Protein AF-0000000076559999 (afdb_homodimer)

pLDDT: mean 72.94, std 32.44, range [13.97, 98.94]

Sequence (1058 aa):
MAELLIHHSESPAFQVIILGSGGGPSEDNVSGHILKSAGQPWKENSLLAVDAGVHLSGIINILEAHKDLNTQSPQDGAISICPFSEAHLPFKSSRANAGHILRELVSAFLITHSHLDHISGLAIATAALKNVKKCKRIAALPHTITALRKHIFNDFIWPNLSDEDGGVGLVSYLRLPEAASEYIWVAEGLSVQAWPVSHGHCMRKHNHRGSNAGLRASISSLQGASTPAICEQPCVFDSTTYFIRDEITLGEVLMWGDVEPDSISLSPRNFEVWAVAAKKVFEGKLRAVFIECSFDNTQADACLYGHLNPRHLYEELTTLAKQVVLLREETAQDALLQREASTDIEMDTAWKSSRKRKRMNAGWGDGQRIPGRRWGDGPRVILEEFLDGEPVGAAGNDQEDRLAIRRNSAGGVSPKCTVSDPEEEPSEFALSQPDGVIKSKQYSVLENGDGPGIFGLDDHNNGGDKAPEFDFSLRPLDGLLIVVNHVKDSLEDDVDTVEQVYADLQEFEKKHNLGCTFVMAKKGLTIFFMAELLIHHSESPAFQVIILGSGGGPSEDNVSGHILKSAGQPWKENSLLAVDAGVHLSGIINILEAHKDLNTQSPQDGAISICPFSEAHLPFKSSRANAGHILRELVSAFLITHSHLDHISGLAIATAALKNVKKCKRIAALPHTITALRKHIFNDFIWPNLSDEDGGVGLVSYLRLPEAASEYIWVAEGLSVQAWPVSHGHCMRKHNHRGSNAGLRASISSLQGASTPAICEQPCVFDSTTYFIRDEITLGEVLMWGDVEPDSISLSPRNFEVWAVAAKKVFEGKLRAVFIECSFDNTQADACLYGHLNPRHLYEELTTLAKQVVLLREETAQDALLQREASTDIEMDTAWKSSRKRKRMNAGWGDGQRIPGRRWGDGPRVILEEFLDGEPVGAAGNDQEDRLAIRRNSAGGVSPKCTVSDPEEEPSEFALSQPDGVIKSKQYSVLENGDGPGIFGLDDHNNGGDKAPEFDFSLRPLDGLLIVVNHVKDSLEDDVDTVEQVYADLQEFEKKHNLGCTFVMAKKGLTIFF

Secondary structure (DSSP, 8-state):
---EEE-S-SS-SEEEEEEEEEESSSTTSEEEEEEEETTS-S-TT-EEEEEESS-HHHHHHHHHHTSSTTTS---SS-----TTGGG----SSHHHHHHHIIIIIEEEEE-S---HHHHHHHHHHGGG--S-SSPEEEEE-HHHHHHHHHHTBSSSSB---BSSTT--SSEEEEEPPBT-SS-EEEETTEEEEEEEEEEEEEEEEEE---GGGTTGGGTTTSS--------EEEEEEEEEEEEEEETTT--EEEEE-S---GGG-SS--HHHHHHHHHHHHHTT-EEEEEEE--S-TTS-GGGSTT---HHHHHHHHHHHHHHHHHHHHHHHHHHHHHHHHHHHHHHHHHHHHHHGGGGG------------------------------------------------------------------------------------------------S---------------TT-TTTT-EEEEE-BPP---TT--HHHHHHHHHHHHHHHH----EEEE--TT-EEE-/---EEE-S-SS-SEEEEEEEEEESSSTTSEEEEEEEETTS-S-TT-EEEEEESS-HHHHHHHHHHTSSTTSS---SS-----TTGGG----SSHHHHHHHIIIIIEEEEE-S---HHHHHHHHHHGGG--S-SSPEEEEE-HHHHHHHHHHTBSSSSB---BSSTT--SSEEEEEPPBT-SS-EEEETTEEEEEEEEEEEEEEEEEE---GGGGTGGGTTTSS--------EEEEEEEEEEEEEEETTT--EEEEE-S---GGG-SS--HHHHHHHHHHHHHTT-EEEEEEE--S-TTS-GGGSTT---HHHHHHHHHHHHHHHHHHHHHHHHHHHHHHHHHHHHHHHHHHHHTTGGGS-------------------------------------------------------------------------------------------------S---------------TT-TTTT-EEEEE-BPP---TT--HHHHHHHHHHHHHHHH----EEEE--TT-EEE-

InterPro domains:
  IPR000396 Cyclic-AMP phosphodiesterase, class-II [PF02112] (18-324)
  IPR000396 Cyclic-AMP phosphodiesterase, class-II [PR00388] (109-127)
  IPR000396 Cyclic-AMP phosphodiesterase, class-II [PR00388] (140-161)
  IPR000396 Cyclic-AMP phosphodiesterase, class-II [PR00388] (285-296)
  IPR000396 Cyclic-AMP phosphodiesterase, class-II [PR00388] (304-317)
  IPR000396 Cyclic-AMP phosphodiesterase, class-II [PTHR28283] (7-528)
  IPR000396 Cyclic-AMP phosphodiesterase, class-II [cd07735] (14-324)
  IPR036866 Ribonuclease Z/Hydroxyacylglutathione hydrolase-like [G3DSA:3.60.15.10] (14-349)
  IPR036866 Ribonuclease Z/Hydroxyacylglutathione hydrolase-like [SSF56281] (106-326)

Radius of gyration: 40.58 Å; Cα contacts (8 Å, |Δi|>4): 1852; chains: 2; bounding box: 85×176×122 Å

Organism: NCBI:txid1051890

Nearest PDB structures (foldseek):
  4ojv-assembly1_A  TM=7.959E-01  e=6.927E-26  Saccharomyces cerevisiae S288C
  6kns-assembly3_C-2  TM=7.881E-01  e=5.896E-10  Bacillus subtilis
  3qh8-assembly1_A  TM=6.305E-01  e=1.612E-07  Brucella abortus 2308
  2e7y-assembly1_A  TM=5.973E-01  e=8.727E-07  Thermotoga maritima
  4ojv-assembly1_A  TM=7.904E-01  e=5.795E-26  Saccharomyces cerevisiae S288C

Structure (mmCIF, N/CA/C/O backbone):
data_AF-0000000076559999-model_v1
#
loop_
_entity.id
_entity.type
_entity.pdbx_description
1 polymer 'Cyclic-AMP phosphodiesterase'
#
loop_
_atom_site.group_PDB
_atom_site.id
_atom_site.type_symbol
_atom_site.label_atom_id
_atom_site.label_alt_id
_atom_site.label_comp_id
_atom_site.label_asym_id
_atom_site.label_entity_id
_atom_site.label_seq_id
_atom_site.pdbx_PDB_ins_code
_atom_site.Cartn_x
_atom_site.Cartn_y
_atom_site.Cartn_z
_atom_site.occupancy
_atom_site.B_iso_or_equiv
_atom_site.auth_seq_id
_atom_site.auth_comp_id
_atom_site.auth_asym_id
_atom_site.auth_atom_id
_atom_site.pdbx_PDB_model_num
ATOM 1 N N . MET A 1 1 ? 6.156 -16.953 13.195 1 42.03 1 MET A N 1
ATOM 2 C CA . MET A 1 1 ? 7.441 -17.594 12.945 1 42.03 1 MET A CA 1
ATOM 3 C C . MET A 1 1 ? 7.477 -18.203 11.547 1 42.03 1 MET A C 1
ATOM 5 O O . MET A 1 1 ? 6.438 -18.609 11.016 1 42.03 1 MET A O 1
ATOM 9 N N . ALA A 1 2 ? 8.617 -17.859 10.938 1 51.72 2 ALA A N 1
ATOM 10 C CA . ALA A 1 2 ? 8.789 -18.359 9.578 1 51.72 2 ALA A CA 1
ATOM 11 C C . ALA A 1 2 ? 8.773 -19.891 9.562 1 51.72 2 ALA A C 1
ATOM 13 O O . ALA A 1 2 ? 9.461 -20.531 10.352 1 51.72 2 ALA A O 1
ATOM 14 N N . GLU A 1 3 ? 7.738 -20.516 8.953 1 71 3 GLU A N 1
ATOM 15 C CA . GLU A 1 3 ? 7.551 -21.953 8.773 1 71 3 GLU A CA 1
ATOM 16 C C . GLU A 1 3 ? 8.234 -22.453 7.5 1 71 3 GLU A C 1
ATOM 18 O O . GLU A 1 3 ? 8.328 -21.703 6.516 1 71 3 GLU A O 1
ATOM 23 N N . LEU A 1 4 ? 9.086 -23.391 7.691 1 74.44 4 LEU A N 1
ATOM 24 C CA . LEU A 1 4 ? 9.766 -24.047 6.57 1 74.44 4 LEU A CA 1
ATOM 25 C C . LEU A 1 4 ? 9.008 -25.297 6.125 1 74.44 4 LEU A C 1
ATOM 27 O O . LEU A 1 4 ? 8.594 -26.109 6.957 1 74.44 4 LEU A O 1
ATOM 31 N N . LEU A 1 5 ? 8.672 -25.312 4.809 1 77.75 5 LEU A N 1
ATOM 32 C CA . LEU A 1 5 ? 8.078 -26.516 4.207 1 77.75 5 LEU A CA 1
ATOM 33 C C . LEU A 1 5 ? 8.977 -27.062 3.102 1 77.75 5 LEU A C 1
ATOM 35 O O . LEU A 1 5 ? 9.383 -26.328 2.205 1 77.75 5 LEU A O 1
ATOM 39 N N . ILE A 1 6 ? 9.383 -28.344 3.283 1 76.88 6 ILE A N 1
ATOM 40 C CA . ILE A 1 6 ? 10.141 -29.016 2.238 1 76.88 6 ILE A CA 1
ATOM 41 C C . ILE A 1 6 ? 9.281 -30.094 1.585 1 76.88 6 ILE A C 1
ATOM 43 O O . ILE A 1 6 ? 8.82 -31.016 2.254 1 76.88 6 ILE A O 1
ATOM 47 N N . HIS A 1 7 ? 8.961 -29.891 0.397 1 79.12 7 HIS A N 1
ATOM 48 C CA . HIS A 1 7 ? 8.156 -30.859 -0.339 1 79.12 7 HIS A CA 1
ATOM 49 C C . HIS A 1 7 ? 9.016 -31.688 -1.274 1 79.12 7 HIS A C 1
ATOM 51 O O . HIS A 1 7 ? 9.633 -31.172 -2.197 1 79.12 7 HIS A O 1
ATOM 57 N N . HIS A 1 8 ? 8.867 -33.219 -1.238 1 61.69 8 HIS A N 1
ATOM 58 C CA . HIS A 1 8 ? 9.172 -34.406 -2.016 1 61.69 8 HIS A CA 1
ATOM 59 C C . HIS A 1 8 ? 10.648 -34.438 -2.406 1 61.69 8 HIS A C 1
ATOM 61 O O . HIS A 1 8 ? 11.07 -35.312 -3.176 1 61.69 8 HIS A O 1
ATOM 67 N N . SER A 1 9 ? 11.695 -33.312 -2.6 1 59.03 9 SER A N 1
ATOM 68 C CA . SER A 1 9 ? 12.766 -33.719 -3.506 1 59.03 9 SER A CA 1
ATOM 69 C C . SER A 1 9 ? 14.133 -33.594 -2.84 1 59.03 9 SER A C 1
ATOM 71 O O . SER A 1 9 ? 14.32 -32.75 -1.949 1 59.03 9 SER A O 1
ATOM 73 N N . GLU A 1 10 ? 14.945 -34.625 -2.842 1 64.12 10 GLU A N 1
ATOM 74 C CA . GLU A 1 10 ? 16.375 -34.656 -2.555 1 64.12 10 GLU A CA 1
ATOM 75 C C . GLU A 1 10 ? 17.094 -33.438 -3.15 1 64.12 10 GLU A C 1
ATOM 77 O O . GLU A 1 10 ? 18.047 -32.938 -2.564 1 64.12 10 GLU A O 1
ATOM 82 N N . SER A 1 11 ? 16.406 -32.844 -4.188 1 82.75 11 SER A N 1
ATOM 83 C CA . SER A 1 11 ? 17.016 -31.688 -4.824 1 82.75 11 SER A CA 1
ATOM 84 C C . SER A 1 11 ? 15.961 -30.656 -5.223 1 82.75 11 SER A C 1
ATOM 86 O O . SER A 1 11 ? 15.523 -30.625 -6.375 1 82.75 11 SER A O 1
ATOM 88 N N . PRO A 1 12 ? 15.633 -29.781 -4.273 1 92.19 12 PRO A N 1
ATOM 89 C CA . PRO A 1 12 ? 14.609 -28.781 -4.605 1 92.19 12 PRO A CA 1
ATOM 90 C C . PRO A 1 12 ? 15.039 -27.844 -5.73 1 92.19 12 PRO A C 1
ATOM 92 O O . PRO A 1 12 ? 16.219 -27.5 -5.824 1 92.19 12 PRO A O 1
ATOM 95 N N . ALA A 1 13 ? 14.109 -27.516 -6.586 1 95.5 13 ALA A N 1
ATOM 96 C CA . ALA A 1 13 ? 14.375 -26.578 -7.68 1 95.5 13 ALA A CA 1
ATOM 97 C C . ALA A 1 13 ? 14.234 -25.141 -7.215 1 95.5 13 ALA A C 1
ATOM 99 O O . ALA A 1 13 ? 14.977 -24.266 -7.664 1 95.5 13 ALA A O 1
ATOM 100 N N . PHE A 1 14 ? 13.289 -24.969 -6.289 1 97.38 14 PHE A N 1
ATOM 101 C CA . PHE A 1 14 ? 12.938 -23.594 -5.945 1 97.38 14 PHE A CA 1
ATOM 102 C C . PHE A 1 14 ? 12.914 -23.406 -4.434 1 97.38 14 PHE A C 1
ATOM 104 O O . PHE A 1 14 ? 12.625 -24.344 -3.688 1 97.38 14 PHE A O 1
ATOM 111 N N . GLN A 1 15 ? 13.242 -22.234 -4.039 1 96.56 15 GLN A N 1
ATOM 112 C CA . GLN A 1 15 ? 12.852 -21.656 -2.758 1 96.56 15 GLN A CA 1
ATOM 113 C C . GLN A 1 15 ? 11.875 -20.484 -2.949 1 96.56 15 GLN A C 1
ATOM 115 O O . GLN A 1 15 ? 12.156 -19.562 -3.709 1 96.56 15 GLN A O 1
ATOM 120 N N . VAL A 1 16 ? 10.75 -20.562 -2.322 1 97.94 16 VAL A N 1
ATOM 121 C CA . VAL A 1 16 ? 9.797 -19.469 -2.371 1 97.94 16 VAL A CA 1
ATOM 122 C C . VAL A 1 16 ? 9.57 -18.906 -0.966 1 97.94 16 VAL A C 1
ATOM 124 O O . VAL A 1 16 ? 9.312 -19.672 -0.026 1 97.94 16 VAL A O 1
ATOM 127 N N . ILE A 1 17 ? 9.75 -17.625 -0.838 1 97.88 17 ILE A N 1
ATOM 128 C CA . ILE A 1 17 ? 9.5 -16.922 0.41 1 97.88 17 ILE A CA 1
ATOM 129 C C . ILE A 1 17 ? 8.219 -16.094 0.283 1 97.88 17 ILE A C 1
ATOM 131 O O . ILE A 1 17 ? 8.125 -15.211 -0.583 1 97.88 17 ILE A O 1
ATOM 135 N N . ILE A 1 18 ? 7.273 -16.375 1.15 1 98.31 18 ILE A N 1
ATOM 136 C CA . ILE A 1 18 ? 5.996 -15.672 1.105 1 98.31 18 ILE A CA 1
ATOM 137 C C . ILE A 1 18 ? 6.078 -14.398 1.943 1 98.31 18 ILE A C 1
ATOM 139 O O . ILE A 1 18 ? 6.195 -14.461 3.17 1 98.31 18 ILE A O 1
ATOM 143 N N . LEU A 1 19 ? 5.996 -13.234 1.278 1 98.5 19 LEU A N 1
ATOM 144 C CA . LEU A 1 19 ? 6.012 -11.953 1.969 1 98.5 19 LEU A CA 1
ATOM 145 C C . LEU A 1 19 ? 4.605 -11.539 2.385 1 98.5 19 LEU A C 1
ATOM 147 O O . LEU A 1 19 ? 4.41 -10.984 3.467 1 98.5 19 LEU A O 1
ATOM 151 N N . GLY A 1 20 ? 3.676 -11.742 1.53 1 98.31 20 GLY A N 1
ATOM 152 C CA . GLY A 1 20 ? 2.248 -11.547 1.734 1 98.31 20 GLY A CA 1
ATOM 153 C C . GLY A 1 20 ? 1.402 -12.609 1.056 1 98.31 20 GLY A C 1
ATOM 154 O O . GLY A 1 20 ? 1.715 -13.047 -0.056 1 98.31 20 GLY A O 1
ATOM 155 N N . SER A 1 21 ? 0.348 -13.008 1.729 1 97.69 21 SER A N 1
ATOM 156 C CA . SER A 1 21 ? -0.408 -14.156 1.24 1 97.69 21 SER A CA 1
ATOM 157 C C . SER A 1 21 ? -1.896 -13.836 1.143 1 97.69 21 SER A C 1
ATOM 159 O O . SER A 1 21 ? -2.686 -14.664 0.681 1 97.69 21 SER A O 1
ATOM 161 N N . GLY A 1 22 ? -2.33 -12.703 1.597 1 97.62 22 GLY A N 1
ATOM 162 C CA . GLY A 1 22 ? -3.742 -12.359 1.625 1 97.62 22 GLY A CA 1
ATOM 163 C C . GLY A 1 22 ? -4.18 -11.531 0.433 1 97.62 22 GLY A C 1
ATOM 164 O O . GLY A 1 22 ? -3.348 -11.094 -0.363 1 97.62 22 GLY A O 1
ATOM 165 N N . GLY A 1 23 ? -5.445 -11.414 0.309 1 96.94 23 GLY A N 1
ATOM 166 C CA . GLY A 1 23 ? -6.035 -10.57 -0.718 1 96.94 23 GLY A CA 1
ATOM 167 C C . GLY A 1 23 ? -6.645 -9.297 -0.166 1 96.94 23 GLY A C 1
ATOM 168 O O . GLY A 1 23 ? -7.379 -8.602 -0.869 1 96.94 23 GLY A O 1
ATOM 169 N N . GLY A 1 24 ? -6.301 -8.961 1.033 1 95.19 24 GLY A N 1
ATOM 170 C CA . GLY A 1 24 ? -6.934 -7.832 1.703 1 95.19 24 GLY A CA 1
ATOM 171 C C . GLY A 1 24 ? -8.094 -8.242 2.592 1 95.19 24 GLY A C 1
ATOM 172 O O . GLY A 1 24 ? -8.344 -9.438 2.787 1 95.19 24 GLY A O 1
ATOM 173 N N . PRO A 1 25 ? -8.664 -7.281 3.271 1 96.94 25 PRO A N 1
ATOM 174 C CA . PRO A 1 25 ? -8.594 -5.852 2.971 1 96.94 25 PRO A CA 1
ATOM 175 C C . PRO A 1 25 ? -7.473 -5.141 3.725 1 96.94 25 PRO A C 1
ATOM 177 O O . PRO A 1 25 ? -7.25 -3.943 3.523 1 96.94 25 PRO A O 1
ATOM 180 N N . SER A 1 26 ? -6.75 -5.77 4.574 1 97.56 26 SER A N 1
ATOM 181 C CA . SER A 1 26 ? -5.598 -5.164 5.23 1 97.56 26 SER A CA 1
ATOM 182 C C . SER A 1 26 ? -4.406 -5.07 4.285 1 97.56 26 SER A C 1
ATOM 184 O O . SER A 1 26 ? -4.016 -6.066 3.668 1 97.56 26 SER A O 1
ATOM 186 N N . GLU A 1 27 ? -3.805 -3.928 4.18 1 97.88 27 GLU A N 1
ATOM 187 C CA . GLU A 1 27 ? -2.816 -3.688 3.133 1 97.88 27 GLU A CA 1
ATOM 188 C C . GLU A 1 27 ? -1.452 -4.246 3.523 1 97.88 27 GLU A C 1
ATOM 190 O O . GLU A 1 27 ? -0.549 -4.332 2.688 1 97.88 27 GLU A O 1
ATOM 195 N N . ASP A 1 28 ? -1.273 -4.703 4.793 1 97.25 28 ASP A N 1
ATOM 196 C CA . ASP A 1 28 ? 0.029 -5.207 5.219 1 97.25 28 ASP A CA 1
ATOM 197 C C . ASP A 1 28 ? 0.172 -6.695 4.906 1 97.25 28 ASP A C 1
ATOM 199 O O . ASP A 1 28 ? 1.217 -7.293 5.172 1 97.25 28 ASP A O 1
ATOM 203 N N . ASN A 1 29 ? -0.867 -7.277 4.426 1 97.31 29 ASN A N 1
ATOM 204 C CA . ASN A 1 29 ? -0.838 -8.672 3.998 1 97.31 29 ASN A CA 1
ATOM 205 C C . ASN A 1 29 ? -1.57 -8.867 2.674 1 97.31 29 ASN A C 1
ATOM 207 O O . ASN A 1 29 ? -2.676 -9.414 2.646 1 97.31 29 ASN A O 1
ATOM 211 N N . VAL A 1 30 ? -0.94 -8.477 1.65 1 98.5 30 VAL A N 1
ATOM 212 C CA . VAL A 1 30 ? -1.432 -8.68 0.292 1 98.5 30 VAL A CA 1
ATOM 213 C C . VAL A 1 30 ? -0.334 -9.305 -0.567 1 98.5 30 VAL A C 1
ATOM 215 O O . VAL A 1 30 ? 0.795 -9.484 -0.106 1 98.5 30 VAL A O 1
ATOM 218 N N . SER A 1 31 ? -0.594 -9.641 -1.738 1 98.62 31 SER A N 1
ATOM 219 C CA . SER A 1 31 ? 0.169 -10.594 -2.543 1 98.62 31 SER A CA 1
ATOM 220 C C . SER A 1 31 ? 1.597 -10.102 -2.766 1 98.62 31 SER A C 1
ATOM 222 O O . SER A 1 31 ? 1.811 -8.984 -3.242 1 98.62 31 SER A O 1
ATOM 224 N N . GLY A 1 32 ? 2.576 -10.898 -2.371 1 98.75 32 GLY A N 1
ATOM 225 C CA . GLY A 1 32 ? 3.994 -10.68 -2.604 1 98.75 32 GLY A CA 1
ATOM 226 C C . GLY A 1 32 ? 4.848 -11.891 -2.266 1 98.75 32 GLY A C 1
ATOM 227 O O . GLY A 1 32 ? 4.734 -12.453 -1.175 1 98.75 32 GLY A O 1
ATOM 228 N N . HIS A 1 33 ? 5.762 -12.352 -3.227 1 98.75 33 HIS A N 1
ATOM 229 C CA . HIS A 1 33 ? 6.625 -13.516 -3.062 1 98.75 33 HIS A CA 1
ATOM 230 C C . HIS A 1 33 ? 8.039 -13.227 -3.559 1 98.75 33 HIS A C 1
ATOM 232 O O . HIS A 1 33 ? 8.234 -12.367 -4.426 1 98.75 33 HIS A O 1
ATOM 238 N N . ILE A 1 34 ? 8.953 -13.922 -2.99 1 98.81 34 ILE A N 1
ATOM 239 C CA . ILE A 1 34 ? 10.312 -13.969 -3.52 1 98.81 34 ILE A CA 1
ATOM 240 C C . ILE A 1 34 ? 10.648 -15.406 -3.934 1 98.81 34 ILE A C 1
ATOM 242 O O . ILE A 1 34 ? 10.438 -16.344 -3.166 1 98.81 34 ILE A O 1
ATOM 246 N N . LEU A 1 35 ? 11.086 -15.508 -5.137 1 98.62 35 LEU A N 1
ATOM 247 C CA . LEU A 1 35 ? 11.438 -16.812 -5.688 1 98.62 35 LEU A CA 1
ATOM 248 C C . LEU A 1 35 ? 12.93 -16.875 -6.023 1 98.62 35 LEU A C 1
ATOM 250 O O . LEU A 1 35 ? 13.492 -15.898 -6.539 1 98.62 35 LEU A O 1
ATOM 254 N N . LYS A 1 36 ? 13.539 -18 -5.738 1 97.94 36 LYS A N 1
ATOM 255 C CA . LYS A 1 36 ? 14.945 -18.25 -6.02 1 97.94 36 LYS A CA 1
ATOM 256 C C . LYS A 1 36 ? 15.156 -19.672 -6.527 1 97.94 36 LYS A C 1
ATOM 258 O O . LYS A 1 36 ? 14.484 -20.609 -6.074 1 97.94 36 LYS A O 1
ATOM 263 N N . SER A 1 37 ? 16.047 -19.781 -7.527 1 97.81 37 SER A N 1
ATOM 264 C CA . SER A 1 37 ? 16.547 -21.125 -7.836 1 97.81 37 SER A CA 1
ATOM 265 C C . SER A 1 37 ? 17.297 -21.719 -6.648 1 97.81 37 SER A C 1
ATOM 267 O O . SER A 1 37 ? 18.281 -21.156 -6.176 1 97.81 37 SER A O 1
ATOM 269 N N . ALA A 1 38 ? 16.844 -22.812 -6.184 1 94.69 38 ALA A N 1
ATOM 270 C CA . ALA A 1 38 ? 17.438 -23.406 -4.988 1 94.69 38 ALA A CA 1
ATOM 271 C C . ALA A 1 38 ? 18.906 -23.766 -5.215 1 94.69 38 ALA A C 1
ATOM 273 O O . ALA A 1 38 ? 19.719 -23.719 -4.285 1 94.69 38 ALA A O 1
ATOM 274 N N . GLY A 1 39 ? 19.203 -24.078 -6.434 1 93.38 39 GLY A N 1
ATOM 275 C CA . GLY A 1 39 ? 20.562 -24.516 -6.75 1 93.38 39 GLY A CA 1
ATOM 276 C C . GLY A 1 39 ? 21.5 -23.359 -7.012 1 93.38 39 GLY A C 1
ATOM 277 O O . GLY A 1 39 ? 22.719 -23.531 -7.031 1 93.38 39 GLY A O 1
ATOM 278 N N . GLN A 1 40 ? 20.969 -22.188 -7.191 1 94.25 40 GLN A N 1
ATOM 279 C CA . GLN A 1 40 ? 21.797 -21 -7.438 1 94.25 40 GLN A CA 1
ATOM 280 C C . GLN A 1 40 ? 22.234 -20.344 -6.129 1 94.25 40 GLN A C 1
ATOM 282 O O . GLN A 1 40 ? 21.438 -20.25 -5.188 1 94.25 40 GLN A O 1
ATOM 287 N N . PRO A 1 41 ? 23.484 -19.969 -6.027 1 95.25 41 PRO A N 1
ATOM 288 C CA . PRO A 1 41 ? 23.906 -19.234 -4.832 1 95.25 41 PRO A CA 1
ATOM 289 C C . PRO A 1 41 ? 23.203 -17.875 -4.703 1 95.25 41 PRO A C 1
ATOM 291 O O . PRO A 1 41 ? 22.734 -17.328 -5.695 1 95.25 41 PRO A O 1
ATOM 294 N N . TRP A 1 42 ? 23.172 -17.469 -3.477 1 96.38 42 TRP A N 1
ATOM 295 C CA . TRP A 1 42 ? 22.703 -16.109 -3.236 1 96.38 42 TRP A CA 1
ATOM 296 C C . TRP A 1 42 ? 23.719 -15.086 -3.742 1 96.38 42 TRP A C 1
ATOM 298 O O . TRP A 1 42 ? 24.828 -14.992 -3.219 1 96.38 42 TRP A O 1
ATOM 308 N N . LYS A 1 43 ? 23.391 -14.352 -4.719 1 96.06 43 LYS A N 1
ATOM 309 C CA . LYS A 1 43 ? 24.25 -13.336 -5.32 1 96.06 43 LYS A CA 1
ATOM 310 C C . LYS A 1 43 ? 23.422 -12.258 -6.023 1 96.06 43 LYS A C 1
ATOM 312 O O . LYS A 1 43 ? 22.188 -12.266 -5.941 1 96.06 43 LYS A O 1
ATOM 317 N N . GLU A 1 44 ? 24.078 -11.359 -6.625 1 95.31 44 GLU A N 1
ATOM 318 C CA . GLU A 1 44 ? 23.406 -10.289 -7.352 1 95.31 44 GLU A CA 1
ATOM 319 C C . GLU A 1 44 ? 22.453 -10.844 -8.406 1 95.31 44 GLU A C 1
ATOM 321 O O . GLU A 1 44 ? 22.828 -11.734 -9.18 1 95.31 44 GLU A O 1
ATOM 326 N N . ASN A 1 45 ? 21.172 -10.398 -8.359 1 96.62 45 ASN A N 1
ATOM 327 C CA . ASN A 1 45 ? 20.156 -10.719 -9.352 1 96.62 45 ASN A CA 1
ATOM 328 C C . ASN A 1 45 ? 19.703 -12.172 -9.242 1 96.62 45 ASN A C 1
ATOM 330 O O . ASN A 1 45 ? 19.266 -12.766 -10.234 1 96.62 45 ASN A O 1
ATOM 334 N N . SER A 1 46 ? 19.812 -12.727 -8.062 1 97.94 46 SER A N 1
ATOM 335 C CA . SER A 1 46 ? 19.453 -14.125 -7.895 1 97.94 46 SER A CA 1
ATOM 336 C C . SER A 1 46 ? 18 -14.281 -7.445 1 97.94 46 SER A C 1
ATOM 338 O O . SER A 1 46 ? 17.469 -15.391 -7.43 1 97.94 46 SER A O 1
ATOM 340 N N . LEU A 1 47 ? 17.328 -13.195 -7.098 1 98.5 47 LEU A N 1
ATOM 341 C CA . LEU A 1 47 ? 15.969 -13.258 -6.586 1 98.5 47 LEU A CA 1
ATOM 342 C C . LEU A 1 47 ? 14.984 -12.672 -7.59 1 98.5 47 LEU A C 1
ATOM 344 O O . LEU A 1 47 ? 15.289 -11.688 -8.266 1 98.5 47 LEU A O 1
ATOM 348 N N . LEU A 1 48 ? 13.836 -13.328 -7.656 1 98.81 48 LEU A N 1
ATOM 349 C CA . LEU A 1 48 ? 12.711 -12.844 -8.453 1 98.81 48 LEU A CA 1
ATOM 350 C C . LEU A 1 48 ? 11.523 -12.492 -7.562 1 98.81 48 LEU A C 1
ATOM 352 O O . LEU A 1 48 ? 11.031 -13.336 -6.812 1 98.81 48 LEU A O 1
ATOM 356 N N . ALA A 1 49 ? 11.125 -11.242 -7.582 1 98.88 49 ALA A N 1
ATOM 357 C CA . ALA A 1 49 ? 9.898 -10.867 -6.883 1 98.88 49 ALA A CA 1
ATOM 358 C C . ALA A 1 49 ? 8.672 -11.125 -7.754 1 98.88 49 ALA A C 1
ATOM 360 O O . ALA A 1 49 ? 8.609 -10.656 -8.891 1 98.88 49 ALA A O 1
ATOM 361 N N . VAL A 1 50 ? 7.746 -11.906 -7.293 1 98.94 50 VAL A N 1
ATOM 362 C CA . VAL A 1 50 ? 6.488 -12.141 -7.996 1 98.94 50 VAL A CA 1
ATOM 363 C C . VAL A 1 50 ? 5.355 -11.398 -7.289 1 98.94 50 VAL A C 1
ATOM 365 O O . VAL A 1 50 ? 5 -11.734 -6.156 1 98.94 50 VAL A O 1
ATOM 368 N N . ASP A 1 51 ? 4.77 -10.438 -7.969 1 98.88 51 ASP A N 1
ATOM 369 C CA . ASP A 1 51 ? 3.885 -9.445 -7.363 1 98.88 51 ASP A CA 1
ATOM 370 C C . ASP A 1 51 ? 4.539 -8.805 -6.145 1 98.88 51 ASP A C 1
ATOM 372 O O . ASP A 1 51 ? 5.512 -9.336 -5.602 1 98.88 51 ASP A O 1
ATOM 376 N N . ALA A 1 52 ? 4.062 -7.668 -5.836 1 98.81 52 ALA A N 1
ATOM 377 C CA . ALA A 1 52 ? 4.676 -6.887 -4.762 1 98.81 52 ALA A CA 1
ATOM 378 C C . ALA A 1 52 ? 3.674 -5.918 -4.145 1 98.81 52 ALA A C 1
ATOM 380 O O . ALA A 1 52 ? 3.947 -4.719 -4.031 1 98.81 52 ALA A O 1
ATOM 381 N N . GLY A 1 53 ? 2.498 -6.539 -3.768 1 98.75 53 GLY A N 1
ATOM 382 C CA . GLY A 1 53 ? 1.646 -5.734 -2.91 1 98.75 53 GLY A CA 1
ATOM 383 C C . GLY A 1 53 ? 2.307 -5.355 -1.598 1 98.75 53 GLY A C 1
ATOM 384 O O . GLY A 1 53 ? 2.193 -4.215 -1.146 1 98.75 53 GLY A O 1
ATOM 385 N N . VAL A 1 54 ? 2.896 -6.328 -1.01 1 98.44 54 VAL A N 1
ATOM 386 C CA . VAL A 1 54 ? 3.867 -6.164 0.068 1 98.44 54 VAL A CA 1
ATOM 387 C C . VAL A 1 54 ? 5.258 -6.551 -0.427 1 98.44 54 VAL A C 1
ATOM 389 O O . VAL A 1 54 ? 5.414 -7.523 -1.169 1 98.44 54 VAL A O 1
ATOM 392 N N . HIS A 1 55 ? 6.301 -5.777 -0.001 1 98.62 55 HIS A N 1
ATOM 393 C CA . HIS A 1 55 ? 7.645 -6.137 -0.431 1 98.62 55 HIS A CA 1
ATOM 394 C C . HIS A 1 55 ? 8.672 -5.84 0.66 1 98.62 55 HIS A C 1
ATOM 396 O O . HIS A 1 55 ? 9 -6.719 1.459 1 98.62 55 HIS A O 1
ATOM 402 N N . LEU A 1 56 ? 9.062 -4.547 0.875 1 98.56 56 LEU A N 1
ATOM 403 C CA . LEU A 1 56 ? 10.102 -4.207 1.839 1 98.56 56 LEU A CA 1
ATOM 404 C C . LEU A 1 56 ? 9.672 -4.562 3.258 1 98.56 56 LEU A C 1
ATOM 406 O O . LEU A 1 56 ? 10.453 -5.121 4.031 1 98.56 56 LEU A O 1
ATOM 410 N N . SER A 1 57 ? 8.469 -4.199 3.576 1 98.25 57 SER A N 1
ATOM 411 C CA . SER A 1 57 ? 7.996 -4.488 4.926 1 98.25 57 SER A CA 1
ATOM 412 C C . SER A 1 57 ? 8 -5.988 5.203 1 98.25 57 SER A C 1
ATOM 414 O O . SER A 1 57 ? 8.32 -6.418 6.316 1 98.25 57 SER A O 1
ATOM 416 N N . GLY A 1 58 ? 7.598 -6.801 4.18 1 98.06 58 GLY A N 1
ATOM 417 C CA . GLY A 1 58 ? 7.652 -8.242 4.344 1 98.06 58 GLY A CA 1
ATOM 418 C C . GLY A 1 58 ? 9.047 -8.766 4.625 1 98.06 58 GLY A C 1
ATOM 419 O O . GLY A 1 58 ? 9.234 -9.609 5.504 1 98.06 58 GLY A O 1
ATOM 420 N N . ILE A 1 59 ? 10 -8.25 3.916 1 98.44 59 ILE A N 1
ATOM 421 C CA . ILE A 1 59 ? 11.398 -8.648 4.094 1 98.44 59 ILE A CA 1
ATOM 422 C C . ILE A 1 59 ? 11.883 -8.227 5.477 1 98.44 59 ILE A C 1
ATOM 424 O O . ILE A 1 59 ? 12.469 -9.031 6.207 1 98.44 59 ILE A O 1
ATOM 428 N N . ILE A 1 60 ? 11.617 -7.012 5.855 1 97.69 60 ILE A N 1
ATOM 429 C CA . ILE A 1 60 ? 12.047 -6.477 7.141 1 97.69 60 ILE A CA 1
ATOM 430 C C . ILE A 1 60 ? 11.445 -7.301 8.273 1 97.69 60 ILE A C 1
ATOM 432 O O . ILE A 1 60 ? 12.148 -7.676 9.219 1 97.69 60 ILE A O 1
ATOM 436 N N . ASN A 1 61 ? 10.195 -7.609 8.188 1 96.5 61 ASN A N 1
ATOM 437 C CA . ASN A 1 61 ? 9.508 -8.359 9.234 1 96.5 61 ASN A CA 1
ATOM 438 C C . ASN A 1 61 ? 10.109 -9.758 9.398 1 96.5 61 ASN A C 1
ATOM 440 O O . ASN A 1 61 ? 10.273 -10.234 10.523 1 96.5 61 ASN A O 1
ATOM 444 N N . ILE A 1 62 ? 10.383 -10.391 8.32 1 96 62 ILE A N 1
ATOM 445 C CA . ILE A 1 62 ? 10.984 -11.719 8.375 1 96 62 ILE A CA 1
ATOM 446 C C . ILE A 1 62 ? 12.359 -11.641 9.039 1 96 62 ILE A C 1
ATOM 448 O O . ILE A 1 62 ? 12.68 -12.453 9.914 1 96 62 ILE A O 1
ATOM 452 N N . LEU A 1 63 ? 13.18 -10.664 8.633 1 95.88 63 LEU A N 1
ATOM 453 C CA . LEU A 1 63 ? 14.516 -10.492 9.195 1 95.88 63 LEU A CA 1
ATOM 454 C C . LEU A 1 63 ? 14.438 -10.156 10.688 1 95.88 63 LEU A C 1
ATOM 456 O O . LEU A 1 63 ? 15.227 -10.68 11.484 1 95.88 63 LEU A O 1
ATOM 460 N N . GLU A 1 64 ? 13.492 -9.312 11.055 1 94.06 64 GLU A N 1
ATOM 461 C CA . GLU A 1 64 ? 13.32 -8.93 12.453 1 94.06 64 GLU A CA 1
ATOM 462 C C . GLU A 1 64 ? 12.875 -10.125 13.297 1 94.06 64 GLU A C 1
ATOM 464 O O . GLU A 1 64 ? 13.336 -10.289 14.43 1 94.06 64 GLU A O 1
ATOM 469 N N . ALA A 1 65 ? 12.039 -10.906 12.797 1 91.25 65 ALA A N 1
ATOM 470 C CA . ALA A 1 65 ? 11.5 -12.055 13.516 1 91.25 65 ALA A CA 1
ATOM 471 C C . ALA A 1 65 ? 12.594 -13.094 13.781 1 91.25 65 ALA A C 1
ATOM 473 O O . ALA A 1 65 ? 12.469 -13.906 14.695 1 91.25 65 ALA A O 1
ATOM 474 N N . HIS A 1 66 ? 13.641 -13.016 13.023 1 88.62 66 HIS A N 1
ATOM 475 C CA . HIS A 1 66 ? 14.672 -14.047 13.133 1 88.62 66 HIS A CA 1
ATOM 476 C C . HIS A 1 66 ? 15.992 -13.453 13.633 1 88.62 66 HIS A C 1
ATOM 478 O O . HIS A 1 66 ? 17.031 -14.102 13.547 1 88.62 66 HIS A O 1
ATOM 484 N N . LYS A 1 67 ? 15.984 -12.281 13.992 1 81.69 67 LYS A N 1
ATOM 485 C CA . LYS A 1 67 ? 17.203 -11.594 14.414 1 81.69 67 LYS A CA 1
ATOM 486 C C . LYS A 1 67 ? 17.891 -12.336 15.555 1 81.69 67 LYS A C 1
ATOM 488 O O . LYS A 1 67 ? 19.109 -12.477 15.562 1 81.69 67 LYS A O 1
ATOM 493 N N . ASP A 1 68 ? 17.125 -12.758 16.609 1 68.19 68 ASP A N 1
ATOM 494 C CA . ASP A 1 68 ? 17.719 -13.383 17.797 1 68.19 68 ASP A CA 1
ATOM 495 C C . ASP A 1 68 ? 17.828 -14.898 17.609 1 68.19 68 ASP A C 1
ATOM 497 O O . ASP A 1 68 ? 18.297 -15.602 18.516 1 68.19 68 ASP A O 1
ATOM 501 N N . LEU A 1 69 ? 17.203 -15.414 16.594 1 58.25 69 LEU A N 1
ATOM 502 C CA . LEU A 1 69 ? 17.141 -16.875 16.484 1 58.25 69 LEU A CA 1
ATOM 503 C C . LEU A 1 69 ? 18.531 -17.453 16.219 1 58.25 69 LEU A C 1
ATOM 505 O O . LEU A 1 69 ? 18.703 -18.672 16.266 1 58.25 69 LEU A O 1
ATOM 509 N N . ASN A 1 70 ? 19.516 -16.734 15.664 1 49.69 70 ASN A N 1
ATOM 510 C CA . ASN A 1 70 ? 20.734 -17.531 15.617 1 49.69 70 ASN A CA 1
ATOM 511 C C . ASN A 1 70 ? 21 -18.234 16.953 1 49.69 70 ASN A C 1
ATOM 513 O O . ASN A 1 70 ? 21.891 -19.062 17.047 1 49.69 70 ASN A O 1
ATOM 517 N N . THR A 1 71 ? 20.453 -17.625 18.094 1 41.47 71 THR A N 1
ATOM 518 C CA . THR A 1 71 ? 20.969 -18.203 19.344 1 41.47 71 THR A CA 1
ATOM 519 C C . THR A 1 71 ? 20.062 -19.312 19.844 1 41.47 71 THR A C 1
ATOM 521 O O . THR A 1 71 ? 20.391 -20 20.812 1 41.47 71 THR A O 1
ATOM 524 N N . GLN A 1 72 ? 18.75 -19.219 19.625 1 41.06 72 GLN A N 1
ATOM 525 C CA . GLN A 1 72 ? 18.047 -20.172 20.484 1 41.06 72 GLN A CA 1
ATOM 526 C C . GLN A 1 72 ? 17.953 -21.547 19.812 1 41.06 72 GLN A C 1
ATOM 528 O O . GLN A 1 72 ? 17.859 -21.641 18.594 1 41.06 72 GLN A O 1
ATOM 533 N N . SER A 1 73 ? 18.406 -22.5 20.531 1 39.38 73 SER A N 1
ATOM 534 C CA . SER A 1 73 ? 18.328 -23.953 20.375 1 39.38 73 SER A CA 1
ATOM 535 C C . SER A 1 73 ? 16.938 -24.391 19.906 1 39.38 73 SER A C 1
ATOM 537 O O . SER A 1 73 ? 15.938 -23.812 20.328 1 39.38 73 SER A O 1
ATOM 539 N N . PRO A 1 74 ? 16.906 -25.141 18.766 1 40.22 74 PRO A N 1
ATOM 540 C CA . PRO A 1 74 ? 15.656 -25.766 18.297 1 40.22 74 PRO A CA 1
ATOM 541 C C . PRO A 1 74 ? 14.797 -26.297 19.438 1 40.22 74 PRO A C 1
ATOM 543 O O . PRO A 1 74 ? 15.109 -27.328 20.031 1 40.22 74 PRO A O 1
ATOM 546 N N . GLN A 1 75 ? 14.57 -25.594 20.391 1 35.88 75 GLN A N 1
ATOM 547 C CA . GLN A 1 75 ? 13.891 -26.406 21.391 1 35.88 75 GLN A CA 1
ATOM 548 C C . GLN A 1 75 ? 12.75 -27.203 20.781 1 35.88 75 GLN A C 1
ATOM 550 O O . GLN A 1 75 ? 12.586 -28.391 21.062 1 35.88 75 GLN A O 1
ATOM 555 N N . ASP A 1 76 ? 11.547 -26.594 20.516 1 40.06 76 ASP A N 1
ATOM 556 C CA . ASP A 1 76 ? 10.336 -27.391 20.375 1 40.06 76 ASP A CA 1
ATOM 557 C C . ASP A 1 76 ? 10.156 -27.875 18.938 1 40.06 76 ASP A C 1
ATOM 559 O O . ASP A 1 76 ? 9.039 -27.938 18.438 1 40.06 76 ASP A O 1
ATOM 563 N N . GLY A 1 77 ? 11.234 -28.344 18.234 1 43.62 77 GLY A N 1
ATOM 564 C CA . GLY A 1 77 ? 11.234 -29.125 17.016 1 43.62 77 GLY A CA 1
ATOM 565 C C . GLY A 1 77 ? 11.07 -28.297 15.758 1 43.62 77 GLY A C 1
ATOM 566 O O . GLY A 1 77 ? 11.266 -28.781 14.648 1 43.62 77 GLY A O 1
ATOM 567 N N . ALA A 1 78 ? 10.18 -27.312 15.812 1 46 78 ALA A N 1
ATOM 568 C CA . ALA A 1 78 ? 10.016 -26.641 14.531 1 46 78 ALA A CA 1
ATOM 569 C C . ALA A 1 78 ? 11.219 -25.75 14.227 1 46 78 ALA A C 1
ATOM 571 O O . ALA A 1 78 ? 11.594 -24.891 15.039 1 46 78 ALA A O 1
ATOM 572 N N . ILE A 1 79 ? 12.281 -26.25 13.594 1 52.59 79 ILE A N 1
ATOM 573 C CA . ILE A 1 79 ? 13.469 -25.516 13.172 1 52.59 79 ILE A CA 1
ATOM 574 C C . ILE A 1 79 ? 13.055 -24.234 12.461 1 52.59 79 ILE A C 1
ATOM 576 O O . ILE A 1 79 ? 12.328 -24.266 11.461 1 52.59 79 ILE A O 1
ATOM 580 N N . SER A 1 80 ? 12.953 -23.047 13.211 1 65.56 80 SER A N 1
ATOM 581 C CA . SER A 1 80 ? 12.664 -21.766 12.562 1 65.56 80 SER A CA 1
ATOM 582 C C . SER A 1 80 ? 13.914 -21.172 11.922 1 65.56 80 SER A C 1
ATOM 584 O O . SER A 1 80 ? 14.875 -20.828 12.625 1 65.56 80 SER A O 1
ATOM 586 N N . ILE A 1 81 ? 14.148 -21.562 10.633 1 77 81 ILE A N 1
ATOM 587 C CA . ILE A 1 81 ? 15.273 -21.016 9.891 1 77 81 ILE A CA 1
ATOM 588 C C . ILE A 1 81 ? 14.836 -19.766 9.133 1 77 81 ILE A C 1
ATOM 590 O O . ILE A 1 81 ? 13.758 -19.75 8.531 1 77 81 ILE A O 1
ATOM 594 N N . CYS A 1 82 ? 15.625 -18.781 9.305 1 87.12 82 CYS A N 1
ATOM 595 C CA . CYS A 1 82 ? 15.367 -17.562 8.539 1 87.12 82 CYS A CA 1
ATOM 596 C C . CYS A 1 82 ? 15.43 -17.844 7.039 1 87.12 82 CYS A C 1
ATOM 598 O O . CYS A 1 82 ? 16.422 -18.375 6.543 1 87.12 82 CYS A O 1
ATOM 600 N N . PRO A 1 83 ? 14.461 -17.484 6.383 1 92.25 83 PRO A N 1
ATOM 601 C CA . PRO A 1 83 ? 14.422 -17.719 4.938 1 92.25 83 PRO A CA 1
ATOM 602 C C . PRO A 1 83 ? 15.609 -17.094 4.211 1 92.25 83 PRO A C 1
ATOM 604 O O . PRO A 1 83 ? 15.992 -17.562 3.131 1 92.25 83 PRO A O 1
ATOM 607 N N . PHE A 1 84 ? 16.219 -16.031 4.805 1 94.12 84 PHE A N 1
ATOM 608 C CA . PHE A 1 84 ? 17.312 -15.32 4.148 1 94.12 84 PHE A CA 1
ATOM 609 C C . PHE A 1 84 ? 18.656 -15.711 4.754 1 94.12 84 PHE A C 1
ATOM 611 O O . PHE A 1 84 ? 19.656 -15.047 4.52 1 94.12 84 PHE A O 1
ATOM 618 N N . SER A 1 85 ? 18.781 -16.703 5.516 1 88.5 85 SER A N 1
ATOM 619 C CA . SER A 1 85 ? 19.953 -17.047 6.293 1 88.5 85 SER A CA 1
ATOM 620 C C . SER A 1 85 ? 21.156 -17.297 5.383 1 88.5 85 SER A C 1
ATOM 622 O O . SER A 1 85 ? 22.281 -16.906 5.715 1 88.5 85 SER A O 1
ATOM 624 N N . GLU A 1 86 ? 20.969 -17.891 4.227 1 89.88 86 GLU A N 1
ATOM 625 C CA . GLU A 1 86 ? 22.062 -18.281 3.357 1 89.88 86 GLU A CA 1
ATOM 626 C C . GLU A 1 86 ? 22.547 -17.109 2.514 1 89.88 86 GLU A C 1
ATOM 628 O O . GLU A 1 86 ? 23.562 -17.203 1.819 1 89.88 86 GLU A O 1
ATOM 633 N N . ALA A 1 87 ? 21.891 -16 2.605 1 93.69 87 ALA A N 1
ATOM 634 C CA . ALA A 1 87 ? 22.234 -14.844 1.785 1 93.69 87 ALA A CA 1
ATOM 635 C C . ALA A 1 87 ? 23.453 -14.109 2.357 1 93.69 87 ALA A C 1
ATOM 637 O O . ALA A 1 87 ? 24.047 -13.273 1.682 1 93.69 87 ALA A O 1
ATOM 638 N N . HIS A 1 88 ? 23.891 -14.359 3.557 1 91.88 88 HIS A N 1
ATOM 639 C CA . HIS A 1 88 ? 25.016 -13.688 4.199 1 91.88 88 HIS A CA 1
ATOM 640 C C . HIS A 1 88 ? 24.906 -12.172 4.066 1 91.88 88 HIS A C 1
ATOM 642 O O . HIS A 1 88 ? 25.797 -11.523 3.533 1 91.88 88 HIS A O 1
ATOM 648 N N . LEU A 1 89 ? 23.891 -11.664 4.598 1 95.19 89 LEU A N 1
ATOM 649 C CA . LEU A 1 89 ? 23.562 -10.242 4.477 1 95.19 89 LEU A CA 1
ATOM 650 C C . LEU A 1 89 ? 24.609 -9.383 5.168 1 95.19 89 LEU A C 1
ATOM 652 O O . LEU A 1 89 ? 25.031 -9.68 6.293 1 95.19 89 LEU A O 1
ATOM 656 N N . PRO A 1 90 ? 25.062 -8.297 4.566 1 95.56 90 PRO A N 1
ATOM 657 C CA . PRO A 1 90 ? 26.266 -7.57 4.973 1 95.56 90 PRO A CA 1
ATOM 658 C C . PRO A 1 90 ? 26 -6.551 6.074 1 95.56 90 PRO A C 1
ATOM 660 O O . PRO A 1 90 ? 26.938 -6.031 6.684 1 95.56 90 PRO A O 1
ATOM 663 N N . PHE A 1 91 ? 24.766 -6.25 6.391 1 96.19 91 PHE A N 1
ATOM 664 C CA . PHE A 1 91 ? 24.5 -5.141 7.297 1 96.19 91 PHE A CA 1
ATOM 665 C C . PHE A 1 91 ? 24.031 -5.648 8.656 1 96.19 91 PHE A C 1
ATOM 667 O O . PHE A 1 91 ? 23.75 -6.836 8.812 1 96.19 91 PHE A O 1
ATOM 674 N N . LYS A 1 92 ? 23.922 -4.719 9.609 1 94.5 92 LYS A N 1
ATOM 675 C CA . LYS A 1 92 ? 23.562 -5.066 10.984 1 94.5 92 LYS A CA 1
ATOM 676 C C . LYS A 1 92 ? 22.047 -5.035 11.172 1 94.5 92 LYS A C 1
ATOM 678 O O . LYS A 1 92 ? 21.484 -5.922 11.82 1 94.5 92 LYS A O 1
ATOM 683 N N . SER A 1 93 ? 21.453 -4.07 10.594 1 95.19 93 SER A N 1
ATOM 684 C CA . SER A 1 93 ? 20.016 -3.883 10.836 1 95.19 93 SER A CA 1
ATOM 685 C C . SER A 1 93 ? 19.188 -4.59 9.773 1 95.19 93 SER A C 1
ATOM 687 O O . SER A 1 93 ? 19.625 -4.754 8.633 1 95.19 93 SER A O 1
ATOM 689 N N . SER A 1 94 ? 17.984 -5.008 10.156 1 96.25 94 SER A N 1
ATOM 690 C CA . SER A 1 94 ? 17.031 -5.633 9.242 1 96.25 94 SER A CA 1
ATOM 691 C C . SER A 1 94 ? 16.641 -4.691 8.109 1 96.25 94 SER A C 1
ATOM 693 O O . SER A 1 94 ? 16.531 -5.117 6.957 1 96.25 94 SER A O 1
ATOM 695 N N . ARG A 1 95 ? 16.484 -3.422 8.414 1 95.94 95 ARG A N 1
ATOM 696 C CA . ARG A 1 95 ? 16.109 -2.434 7.414 1 95.94 95 ARG A CA 1
ATOM 697 C C . ARG A 1 95 ? 17.188 -2.273 6.359 1 95.94 95 ARG A C 1
ATOM 699 O O . ARG A 1 95 ? 16.906 -2.24 5.16 1 95.94 95 ARG A O 1
ATOM 706 N N . ALA A 1 96 ? 18.422 -2.166 6.77 1 96.81 96 ALA A N 1
ATOM 707 C CA . ALA A 1 96 ? 19.547 -2.02 5.836 1 96.81 96 ALA A CA 1
ATOM 708 C C . ALA A 1 96 ? 19.688 -3.26 4.957 1 96.81 96 ALA A C 1
ATOM 710 O O . ALA A 1 96 ? 19.938 -3.15 3.754 1 96.81 96 ALA A O 1
ATOM 711 N N . ASN A 1 97 ? 19.516 -4.418 5.551 1 97.25 97 ASN A N 1
ATOM 712 C CA . ASN A 1 97 ? 19.594 -5.668 4.801 1 97.25 97 ASN A CA 1
ATOM 713 C C . ASN A 1 97 ? 18.453 -5.797 3.811 1 97.25 97 ASN A C 1
ATOM 715 O O . ASN A 1 97 ? 18.625 -6.336 2.715 1 97.25 97 ASN A O 1
ATOM 719 N N . ALA A 1 98 ? 17.297 -5.316 4.215 1 97.81 98 ALA A N 1
ATOM 720 C CA . ALA A 1 98 ? 16.172 -5.305 3.283 1 97.81 98 ALA A CA 1
ATOM 721 C C . ALA A 1 98 ? 16.469 -4.434 2.068 1 97.81 98 ALA A C 1
ATOM 723 O O . ALA A 1 98 ? 16.156 -4.805 0.936 1 97.81 98 ALA A O 1
ATOM 724 N N . GLY A 1 99 ? 17.078 -3.242 2.318 1 96.25 99 GLY A N 1
ATOM 725 C CA . GLY A 1 99 ? 17.516 -2.404 1.215 1 96.25 99 GLY A CA 1
ATOM 726 C C . GLY A 1 99 ? 18.5 -3.098 0.292 1 96.25 99 GLY A C 1
ATOM 727 O O . GLY A 1 99 ? 18.391 -2.996 -0.931 1 96.25 99 GLY A O 1
ATOM 728 N N . HIS A 1 100 ? 19.422 -3.834 0.885 1 95.94 100 HIS A N 1
ATOM 729 C CA . HIS A 1 100 ? 20.406 -4.59 0.12 1 95.94 100 HIS A CA 1
ATOM 730 C C . HIS A 1 100 ? 19.734 -5.66 -0.736 1 95.94 100 HIS A C 1
ATOM 732 O O . HIS A 1 100 ? 20.078 -5.824 -1.909 1 95.94 100 HIS A O 1
ATOM 738 N N . ILE A 1 101 ? 18.812 -6.363 -0.16 1 97.25 101 ILE A N 1
ATOM 739 C CA . ILE A 1 101 ? 18.094 -7.402 -0.882 1 97.25 101 ILE A CA 1
ATOM 740 C C . ILE A 1 101 ? 17.375 -6.793 -2.086 1 97.25 101 ILE A C 1
ATOM 742 O O . ILE A 1 101 ? 17.5 -7.297 -3.205 1 97.25 101 ILE A O 1
ATOM 746 N N . LEU A 1 102 ? 16.703 -5.711 -1.858 1 97.06 102 LEU A N 1
ATOM 747 C CA . LEU A 1 102 ? 15.977 -5.031 -2.924 1 97.06 102 LEU A CA 1
ATOM 748 C C . LEU A 1 102 ? 16.938 -4.547 -4.012 1 97.06 102 LEU A C 1
ATOM 750 O O . LEU A 1 102 ? 16.703 -4.797 -5.199 1 97.06 102 LEU A O 1
ATOM 754 N N . ARG A 1 103 ? 18 -3.914 -3.67 1 95.62 103 ARG A N 1
ATOM 755 C CA . ARG A 1 103 ? 18.875 -3.207 -4.609 1 95.62 103 ARG A CA 1
ATOM 756 C C . ARG A 1 103 ? 19.781 -4.18 -5.344 1 95.62 103 ARG A C 1
ATOM 758 O O . ARG A 1 103 ? 20.047 -4.016 -6.539 1 95.62 103 ARG A O 1
ATOM 765 N N . GLU A 1 104 ? 20.219 -5.211 -4.605 1 95.38 104 GLU A N 1
ATOM 766 C CA . GLU A 1 104 ? 21.312 -6.008 -5.168 1 95.38 104 GLU A CA 1
ATOM 767 C C . GLU A 1 104 ? 20.828 -7.41 -5.531 1 95.38 104 GLU A C 1
ATOM 769 O O . GLU A 1 104 ? 21.219 -7.961 -6.562 1 95.38 104 GLU A O 1
ATOM 774 N N . LEU A 1 105 ? 20.016 -7.965 -4.684 1 97.06 105 LEU A N 1
ATOM 775 C CA . LEU A 1 105 ? 19.703 -9.375 -4.879 1 97.06 105 LEU A CA 1
ATOM 776 C C . LEU A 1 105 ? 18.5 -9.547 -5.801 1 97.06 105 LEU A C 1
ATOM 778 O O . LEU A 1 105 ? 18.453 -10.484 -6.598 1 97.06 105 LEU A O 1
ATOM 782 N N . VAL A 1 106 ? 17.484 -8.727 -5.707 1 97.56 106 VAL A N 1
ATOM 783 C CA . VAL A 1 106 ? 16.297 -8.828 -6.551 1 97.56 106 VAL A CA 1
ATOM 784 C C . VAL A 1 106 ? 16.656 -8.422 -7.98 1 97.56 106 VAL A C 1
ATOM 786 O O . VAL A 1 106 ? 17.109 -7.305 -8.219 1 97.56 106 VAL A O 1
ATOM 789 N N . SER A 1 107 ? 16.391 -9.312 -8.859 1 97.5 107 SER A N 1
ATOM 790 C CA . SER A 1 107 ? 16.688 -9.078 -10.266 1 97.5 107 SER A CA 1
ATOM 791 C C . SER A 1 107 ? 15.555 -8.328 -10.961 1 97.5 107 SER A C 1
ATOM 793 O O . SER A 1 107 ? 15.805 -7.398 -11.734 1 97.5 107 SER A O 1
ATOM 795 N N . ALA A 1 108 ? 14.344 -8.773 -10.695 1 98.31 108 ALA A N 1
ATOM 796 C CA . ALA A 1 108 ? 13.18 -8.227 -11.383 1 98.31 108 ALA A CA 1
ATOM 797 C C . ALA A 1 108 ? 11.906 -8.438 -10.562 1 98.31 108 ALA A C 1
ATOM 799 O O . ALA A 1 108 ? 11.883 -9.281 -9.664 1 98.31 108 ALA A O 1
ATOM 800 N N . PHE A 1 109 ? 10.984 -7.609 -10.852 1 98.75 109 PHE A N 1
ATOM 801 C CA . PHE A 1 109 ? 9.617 -7.801 -10.391 1 98.75 109 PHE A CA 1
ATOM 802 C C . PHE A 1 109 ? 8.75 -8.398 -11.492 1 98.75 109 PHE A C 1
ATOM 804 O O . PHE A 1 109 ? 8.609 -7.816 -12.57 1 98.75 109 PHE A O 1
ATOM 811 N N . LEU A 1 110 ? 8.297 -9.547 -11.25 1 98.88 110 LEU A N 1
ATOM 812 C CA . LEU A 1 110 ? 7.344 -10.211 -12.133 1 98.88 110 LEU A CA 1
ATOM 813 C C . LEU A 1 110 ? 5.91 -9.922 -11.703 1 98.88 110 LEU A C 1
ATOM 815 O O . LEU A 1 110 ? 5.426 -10.484 -10.727 1 98.88 110 LEU A O 1
ATOM 819 N N . ILE A 1 111 ? 5.176 -9.07 -12.508 1 98.94 111 ILE A N 1
ATOM 820 C CA . ILE A 1 111 ? 3.885 -8.555 -12.062 1 98.94 111 ILE A CA 1
ATOM 821 C C . ILE A 1 111 ? 2.762 -9.219 -12.852 1 98.94 111 ILE A C 1
ATOM 823 O O . ILE A 1 111 ? 2.758 -9.195 -14.086 1 98.94 111 ILE A O 1
ATOM 827 N N . THR A 1 112 ? 1.774 -9.766 -12.148 1 98.88 112 THR A N 1
ATOM 828 C CA . THR A 1 112 ? 0.694 -10.508 -12.797 1 98.88 112 THR A CA 1
ATOM 829 C C . THR A 1 112 ? -0.34 -9.547 -13.383 1 98.88 112 THR A C 1
ATOM 831 O O . THR A 1 112 ? -0.806 -9.75 -14.508 1 98.88 112 THR A O 1
ATOM 834 N N . HIS A 1 113 ? -0.716 -8.609 -12.586 1 98.69 113 HIS A N 1
ATOM 835 C CA . HIS A 1 113 ? -1.667 -7.598 -13.039 1 98.69 113 HIS A CA 1
ATOM 836 C C . HIS A 1 113 ? -1.539 -6.312 -12.227 1 98.69 113 HIS A C 1
ATOM 838 O O . HIS A 1 113 ? -0.738 -6.246 -11.289 1 98.69 113 HIS A O 1
ATOM 844 N N . SER A 1 114 ? -2.293 -5.301 -12.555 1 98.5 114 SER A N 1
ATOM 845 C CA . SER A 1 114 ? -1.936 -3.945 -12.141 1 98.5 114 SER A CA 1
ATOM 846 C C . SER A 1 114 ? -2.691 -3.531 -10.883 1 98.5 114 SER A C 1
ATOM 848 O O . SER A 1 114 ? -2.568 -2.395 -10.43 1 98.5 114 SER A O 1
ATOM 850 N N . HIS A 1 115 ? -3.479 -4.383 -10.25 1 98.5 115 HIS A N 1
ATOM 851 C CA . HIS A 1 115 ? -4.207 -3.998 -9.047 1 98.5 115 HIS A CA 1
ATOM 852 C C . HIS A 1 115 ? -3.25 -3.635 -7.918 1 98.5 115 HIS A C 1
ATOM 854 O O . HIS A 1 115 ? -2.166 -4.211 -7.809 1 98.5 115 HIS A O 1
ATOM 860 N N . LEU A 1 116 ? -3.686 -2.838 -7.07 1 98.75 116 LEU A N 1
ATOM 861 C CA . LEU A 1 116 ? -2.838 -2.234 -6.047 1 98.75 116 LEU A CA 1
ATOM 862 C C . LEU A 1 116 ? -2.34 -3.289 -5.066 1 98.75 116 LEU A C 1
ATOM 864 O O . LEU A 1 116 ? -1.218 -3.191 -4.559 1 98.75 116 LEU A O 1
ATOM 868 N N . ASP A 1 117 ? -3.164 -4.27 -4.73 1 98.62 117 ASP A N 1
ATOM 869 C CA . ASP A 1 117 ? -2.766 -5.293 -3.771 1 98.62 117 ASP A CA 1
ATOM 870 C C . ASP A 1 117 ? -1.711 -6.223 -4.367 1 98.62 117 ASP A C 1
ATOM 872 O O . ASP A 1 117 ? -1.26 -7.164 -3.705 1 98.62 117 ASP A O 1
ATOM 876 N N . HIS A 1 118 ? -1.271 -5.898 -5.574 1 98.88 118 HIS A N 1
ATOM 877 C CA . HIS A 1 118 ? -0.191 -6.648 -6.207 1 98.88 118 HIS A CA 1
ATOM 878 C C . HIS A 1 118 ? 0.991 -5.742 -6.535 1 98.88 118 HIS A C 1
ATOM 880 O O . HIS A 1 118 ? 2.068 -6.223 -6.891 1 98.88 118 HIS A O 1
ATOM 886 N N . ILE A 1 119 ? 0.871 -4.355 -6.406 1 98.81 119 ILE A N 1
ATOM 887 C CA . ILE A 1 119 ? 1.943 -3.529 -6.949 1 98.81 119 ILE A CA 1
ATOM 888 C C . ILE A 1 119 ? 2.27 -2.4 -5.973 1 98.81 119 ILE A C 1
ATOM 890 O O . ILE A 1 119 ? 3.26 -1.687 -6.148 1 98.81 119 ILE A O 1
ATOM 894 N N . SER A 1 120 ? 1.482 -2.141 -4.941 1 98.62 120 SER A N 1
ATOM 895 C CA . SER A 1 120 ? 1.674 -0.985 -4.074 1 98.62 120 SER A CA 1
ATOM 896 C C . SER A 1 120 ? 3.059 -0.996 -3.436 1 98.62 120 SER A C 1
ATOM 898 O O . SER A 1 120 ? 3.742 0.03 -3.402 1 98.62 120 SER A O 1
ATOM 900 N N . GLY A 1 121 ? 3.439 -2.195 -2.914 1 98.62 121 GLY A N 1
ATOM 901 C CA . GLY A 1 121 ? 4.758 -2.318 -2.311 1 98.62 121 GLY A CA 1
ATOM 902 C C . GLY A 1 121 ? 5.887 -2.057 -3.285 1 98.62 121 GLY A C 1
ATOM 903 O O . GLY A 1 121 ? 6.914 -1.484 -2.914 1 98.62 121 GLY A O 1
ATOM 904 N N . LEU A 1 122 ? 5.734 -2.443 -4.516 1 98.38 122 LEU A N 1
ATOM 905 C CA . LEU A 1 122 ? 6.715 -2.184 -5.566 1 98.38 122 LEU A CA 1
ATOM 906 C C . LEU A 1 122 ? 6.914 -0.684 -5.766 1 98.38 122 LEU A C 1
ATOM 908 O O . LEU A 1 122 ? 8.047 -0.193 -5.719 1 98.38 122 LEU A O 1
ATOM 912 N N . ALA A 1 123 ? 5.801 0.004 -5.98 1 97.81 123 ALA A N 1
ATOM 913 C CA . ALA A 1 123 ? 5.883 1.435 -6.266 1 97.81 123 ALA A CA 1
ATOM 914 C C . ALA A 1 123 ? 6.555 2.184 -5.117 1 97.81 123 ALA A C 1
ATOM 916 O O . ALA A 1 123 ? 7.492 2.953 -5.332 1 97.81 123 ALA A O 1
ATOM 917 N N . ILE A 1 124 ? 6.152 1.959 -3.941 1 98 124 ILE A N 1
ATOM 918 C CA . ILE A 1 124 ? 6.645 2.682 -2.773 1 98 124 ILE A CA 1
ATOM 919 C C . ILE A 1 124 ? 8.102 2.311 -2.514 1 98 124 ILE A C 1
ATOM 921 O O . ILE A 1 124 ? 8.906 3.16 -2.123 1 98 124 ILE A O 1
ATOM 925 N N . ALA A 1 125 ? 8.477 1.058 -2.818 1 97.5 125 ALA A N 1
ATOM 926 C CA . ALA A 1 125 ? 9.836 0.571 -2.596 1 97.5 125 ALA A CA 1
ATOM 927 C C . ALA A 1 125 ? 10.828 1.255 -3.537 1 97.5 125 ALA A C 1
ATOM 929 O O . ALA A 1 125 ? 12.031 1.276 -3.273 1 97.5 125 ALA A O 1
ATOM 930 N N . THR A 1 126 ? 10.352 1.795 -4.645 1 95.12 126 THR A N 1
ATOM 931 C CA . THR A 1 126 ? 11.25 2.412 -5.617 1 95.12 126 THR A CA 1
ATOM 932 C C . THR A 1 126 ? 11.945 3.627 -5.016 1 95.12 126 THR A C 1
ATOM 934 O O . THR A 1 126 ? 12.977 4.074 -5.523 1 95.12 126 THR A O 1
ATOM 937 N N . ALA A 1 127 ? 11.383 4.176 -3.951 1 92.81 127 ALA A N 1
ATOM 938 C CA . ALA A 1 127 ? 12.023 5.289 -3.256 1 92.81 127 ALA A CA 1
ATOM 939 C C . ALA A 1 127 ? 13.375 4.879 -2.682 1 92.81 127 ALA A C 1
ATOM 941 O O . ALA A 1 127 ? 14.211 5.73 -2.363 1 92.81 127 ALA A O 1
ATOM 942 N N . ALA A 1 128 ? 13.609 3.574 -2.586 1 94.31 128 ALA A N 1
ATOM 943 C CA . ALA A 1 128 ? 14.867 3.066 -2.041 1 94.31 128 ALA A CA 1
ATOM 944 C C . ALA A 1 128 ? 15.898 2.869 -3.145 1 94.31 128 ALA A C 1
ATOM 946 O O . ALA A 1 128 ? 17.062 2.594 -2.865 1 94.31 128 ALA A O 1
ATOM 947 N N . LEU A 1 129 ? 15.461 3.002 -4.395 1 91.75 129 LEU A N 1
ATOM 948 C CA . LEU A 1 129 ? 16.359 2.758 -5.512 1 91.75 129 LEU A CA 1
ATOM 949 C C . LEU A 1 129 ? 17.234 3.984 -5.789 1 91.75 129 LEU A C 1
ATOM 951 O O . LEU A 1 129 ? 16.875 4.828 -6.617 1 91.75 129 LEU A O 1
ATOM 955 N N . LYS A 1 130 ? 18.141 4.289 -4.891 1 77.5 130 LYS A N 1
ATOM 956 C CA . LYS A 1 130 ? 19.078 5.391 -5.066 1 77.5 130 LYS A CA 1
ATOM 957 C C . LYS A 1 130 ? 20.453 4.875 -5.457 1 77.5 130 LYS A C 1
ATOM 959 O O . LYS A 1 130 ? 20.906 3.84 -4.961 1 77.5 130 LYS A O 1
ATOM 964 N N . ASN A 1 131 ? 21.062 5.473 -6.34 1 68.31 131 ASN A N 1
ATOM 965 C CA . ASN A 1 131 ? 22.438 5.152 -6.723 1 68.31 131 ASN A CA 1
ATOM 966 C C . ASN A 1 131 ? 22.562 3.705 -7.184 1 68.31 131 ASN A C 1
ATOM 968 O O . ASN A 1 131 ? 23.5 3.006 -6.785 1 68.31 131 ASN A O 1
ATOM 972 N N . VAL A 1 132 ? 21.484 3.299 -7.75 1 70.44 132 VAL A N 1
ATOM 973 C CA . VAL A 1 132 ? 21.531 1.908 -8.188 1 70.44 132 VAL A CA 1
ATOM 974 C C . VAL A 1 132 ? 22.344 1.803 -9.484 1 70.44 132 VAL A C 1
ATOM 976 O O . VAL A 1 132 ? 22.266 2.686 -10.336 1 70.44 132 VAL A O 1
ATOM 979 N N . LYS A 1 133 ? 23.219 0.799 -9.445 1 69 133 LYS A N 1
ATOM 980 C CA . LYS A 1 133 ? 24.078 0.537 -10.602 1 69 133 LYS A CA 1
ATOM 981 C C . LYS A 1 133 ? 23.234 0.137 -11.812 1 69 133 LYS A C 1
ATOM 983 O O . LYS A 1 133 ? 23.547 0.528 -12.945 1 69 133 LYS A O 1
ATOM 988 N N . LYS A 1 134 ? 22.219 -0.604 -11.562 1 79.62 134 LYS A N 1
ATOM 989 C CA . LYS A 1 134 ? 21.375 -1.108 -12.648 1 79.62 134 LYS A CA 1
ATOM 990 C C . LYS A 1 134 ? 19.906 -0.832 -12.383 1 79.62 134 LYS A C 1
ATOM 992 O O . LYS A 1 134 ? 19.453 -0.883 -11.234 1 79.62 134 LYS A O 1
ATOM 997 N N . CYS A 1 135 ? 19.203 -0.565 -13.492 1 89.38 135 CYS A N 1
ATOM 998 C CA . CYS A 1 135 ? 17.766 -0.356 -13.43 1 89.38 135 CYS A CA 1
ATOM 999 C C . CYS A 1 135 ? 17.047 -1.624 -12.977 1 89.38 135 CYS A C 1
ATOM 1001 O O . CYS A 1 135 ? 17.406 -2.727 -13.391 1 89.38 135 CYS A O 1
ATOM 1003 N N . LYS A 1 136 ? 16.141 -1.435 -12.109 1 94.69 136 LYS A N 1
ATOM 1004 C CA . LYS A 1 136 ? 15.305 -2.561 -11.719 1 94.69 136 LYS A CA 1
ATOM 1005 C C . LYS A 1 136 ? 14.273 -2.873 -12.805 1 94.69 136 LYS A C 1
ATOM 1007 O O . LYS A 1 136 ? 13.633 -1.966 -13.344 1 94.69 136 LYS A O 1
ATOM 1012 N N . ARG A 1 137 ? 14.125 -4.141 -13.164 1 97.44 137 ARG A N 1
ATOM 1013 C CA . ARG A 1 137 ? 13.219 -4.504 -14.242 1 97.44 137 ARG A CA 1
ATOM 1014 C C . ARG A 1 137 ? 11.836 -4.871 -13.711 1 97.44 137 ARG A C 1
ATOM 1016 O O . ARG A 1 137 ? 11.727 -5.531 -12.672 1 97.44 137 ARG A O 1
ATOM 1023 N N . ILE A 1 138 ? 10.828 -4.391 -14.359 1 98.56 138 ILE A N 1
ATOM 1024 C CA . ILE A 1 138 ? 9.445 -4.832 -14.18 1 98.56 138 ILE A CA 1
ATOM 1025 C C . ILE A 1 138 ? 9.008 -5.656 -15.391 1 98.56 138 ILE A C 1
ATOM 1027 O O . ILE A 1 138 ? 8.836 -5.121 -16.484 1 98.56 138 ILE A O 1
ATOM 1031 N N . ALA A 1 139 ? 8.867 -6.938 -15.172 1 98.88 139 ALA A N 1
ATOM 1032 C CA . ALA A 1 139 ? 8.469 -7.855 -16.234 1 98.88 139 ALA A CA 1
ATOM 1033 C C . ALA A 1 139 ? 6.98 -8.195 -16.141 1 98.88 139 ALA A C 1
ATOM 1035 O O . ALA A 1 139 ? 6.492 -8.547 -15.062 1 98.88 139 ALA A O 1
ATOM 1036 N N . ALA A 1 140 ? 6.277 -8.07 -17.203 1 98.88 140 ALA A N 1
ATOM 1037 C CA . ALA A 1 140 ? 4.848 -8.359 -17.266 1 98.88 140 ALA A CA 1
ATOM 1038 C C . ALA A 1 140 ? 4.355 -8.422 -18.703 1 98.88 140 ALA A C 1
ATOM 1040 O O . ALA A 1 140 ? 5.117 -8.164 -19.641 1 98.88 140 ALA A O 1
ATOM 1041 N N . LEU A 1 141 ? 3.135 -8.891 -18.828 1 98.69 141 LEU A N 1
ATOM 1042 C CA . LEU A 1 141 ? 2.512 -8.805 -20.156 1 98.69 141 LEU A CA 1
ATOM 1043 C C . LEU A 1 141 ? 2.297 -7.352 -20.562 1 98.69 141 LEU A C 1
ATOM 1045 O O . LEU A 1 141 ? 2.219 -6.469 -19.703 1 98.69 141 LEU A O 1
ATOM 1049 N N . PRO A 1 142 ? 2.182 -7.051 -21.844 1 98.19 142 PRO A N 1
ATOM 1050 C CA . PRO A 1 142 ? 2.1 -5.68 -22.344 1 98.19 142 PRO A CA 1
ATOM 1051 C C . PRO A 1 142 ? 0.919 -4.906 -21.766 1 98.19 142 PRO A C 1
ATOM 1053 O O . PRO A 1 142 ? 1.047 -3.719 -21.453 1 98.19 142 PRO A O 1
ATOM 1056 N N . HIS A 1 143 ? -0.192 -5.535 -21.594 1 96.31 143 HIS A N 1
ATOM 1057 C CA . HIS A 1 143 ? -1.349 -4.824 -21.062 1 96.31 143 HIS A CA 1
ATOM 1058 C C . HIS A 1 143 ? -1.088 -4.328 -19.641 1 96.31 143 HIS A C 1
ATOM 1060 O O . HIS A 1 143 ? -1.509 -3.23 -19.281 1 96.31 143 HIS A O 1
ATOM 1066 N N . THR A 1 144 ? -0.422 -5.133 -18.859 1 98.44 144 THR A N 1
ATOM 1067 C CA . THR A 1 144 ? -0.086 -4.746 -17.484 1 98.44 144 THR A CA 1
ATOM 1068 C C . THR A 1 144 ? 0.921 -3.602 -17.484 1 98.44 144 THR A C 1
ATOM 1070 O O . THR A 1 144 ? 0.782 -2.65 -16.703 1 98.44 144 THR A O 1
ATOM 1073 N N . ILE A 1 145 ? 1.91 -3.701 -18.344 1 98.38 145 ILE A N 1
ATOM 1074 C CA . ILE A 1 145 ? 2.92 -2.652 -18.438 1 98.38 145 ILE A CA 1
ATOM 1075 C C . ILE A 1 145 ? 2.262 -1.344 -18.875 1 98.38 145 ILE A C 1
ATOM 1077 O O . ILE A 1 145 ? 2.582 -0.278 -18.344 1 98.38 145 ILE A O 1
ATOM 1081 N N . THR A 1 146 ? 1.341 -1.418 -19.781 1 97.81 146 THR A N 1
ATOM 1082 C CA . THR A 1 146 ? 0.625 -0.228 -20.219 1 97.81 146 THR A CA 1
ATOM 1083 C C . THR A 1 146 ? -0.129 0.415 -19.062 1 97.81 146 THR A C 1
ATOM 1085 O O . THR A 1 146 ? -0.114 1.638 -18.906 1 97.81 146 THR A O 1
ATOM 1088 N N . ALA A 1 147 ? -0.743 -0.377 -18.312 1 97.94 147 ALA A N 1
ATOM 1089 C CA . ALA A 1 147 ? -1.477 0.137 -17.156 1 97.94 147 ALA A CA 1
ATOM 1090 C C . ALA A 1 147 ? -0.534 0.809 -16.156 1 97.94 147 ALA A C 1
ATOM 1092 O O . ALA A 1 147 ? -0.832 1.89 -15.648 1 97.94 147 ALA A O 1
ATOM 1093 N N . LEU A 1 148 ? 0.602 0.212 -15.898 1 98.06 148 LEU A N 1
ATOM 1094 C CA . LEU A 1 148 ? 1.577 0.771 -14.969 1 98.06 148 LEU A CA 1
ATOM 1095 C C . LEU A 1 148 ? 2.123 2.098 -15.484 1 98.06 148 LEU A C 1
ATOM 1097 O O . LEU A 1 148 ? 2.252 3.061 -14.727 1 98.06 148 LEU A O 1
ATOM 1101 N N . ARG A 1 149 ? 2.393 2.102 -16.75 1 96.88 149 ARG A N 1
ATOM 1102 C CA . ARG A 1 149 ? 2.932 3.299 -17.391 1 96.88 149 ARG A CA 1
ATOM 1103 C C . ARG A 1 149 ? 1.92 4.441 -17.344 1 96.88 149 ARG A C 1
ATOM 1105 O O . ARG A 1 149 ? 2.268 5.574 -17.016 1 96.88 149 ARG A O 1
ATOM 1112 N N . LYS A 1 150 ? 0.731 4.113 -17.562 1 97 150 LYS A N 1
ATOM 1113 C CA . LYS A 1 150 ? -0.305 5.129 -17.75 1 97 150 LYS A CA 1
ATOM 1114 C C . LYS A 1 150 ? -0.85 5.598 -16.391 1 97 150 LYS A C 1
ATOM 1116 O O . LYS A 1 150 ? -1.2 6.77 -16.234 1 97 150 LYS A O 1
ATOM 1121 N N . HIS A 1 151 ? -0.871 4.707 -15.469 1 97.81 151 HIS A N 1
ATOM 1122 C CA . HIS A 1 151 ? -1.704 5.027 -14.32 1 97.81 151 HIS A CA 1
ATOM 1123 C C . HIS A 1 151 ? -0.882 5.055 -13.031 1 97.81 151 HIS A C 1
ATOM 1125 O O . HIS A 1 151 ? -1.331 5.586 -12.016 1 97.81 151 HIS A O 1
ATOM 1131 N N . ILE A 1 152 ? 0.289 4.562 -13.031 1 97.94 152 ILE A N 1
ATOM 1132 C CA . ILE A 1 152 ? 1.051 4.5 -11.789 1 97.94 152 ILE A CA 1
ATOM 1133 C C . ILE A 1 152 ? 2.305 5.363 -11.906 1 97.94 152 ILE A C 1
ATOM 1135 O O . ILE A 1 152 ? 2.393 6.43 -11.289 1 97.94 152 ILE A O 1
ATOM 1139 N N . PHE A 1 153 ? 3.191 4.957 -12.836 1 95.81 153 PHE A N 1
ATOM 1140 C CA . PHE A 1 153 ? 4.414 5.723 -13.039 1 95.81 153 PHE A CA 1
ATOM 1141 C C . PHE A 1 153 ? 4.188 6.855 -14.039 1 95.81 153 PHE A C 1
ATOM 1143 O O . PHE A 1 153 ? 4.797 6.875 -15.109 1 95.81 153 PHE A O 1
ATOM 1150 N N . ASN A 1 154 ? 3.342 7.852 -13.586 1 93.88 154 ASN A N 1
ATOM 1151 C CA . ASN A 1 154 ? 2.842 8.867 -14.508 1 93.88 154 ASN A CA 1
ATOM 1152 C C . ASN A 1 154 ? 2.992 10.266 -13.938 1 93.88 154 ASN A C 1
ATOM 1154 O O . ASN A 1 154 ? 2.373 11.219 -14.43 1 93.88 154 ASN A O 1
ATOM 1158 N N . ASP A 1 155 ? 3.641 10.414 -12.758 1 93.19 155 ASP A N 1
ATOM 1159 C CA . ASP A 1 155 ? 3.965 11.672 -12.102 1 93.19 155 ASP A CA 1
ATOM 1160 C C . ASP A 1 155 ? 2.756 12.227 -11.352 1 93.19 155 ASP A C 1
ATOM 1162 O O . ASP A 1 155 ? 2.855 13.25 -10.672 1 93.19 155 ASP A O 1
ATOM 1166 N N . PHE A 1 156 ? 1.579 11.539 -11.477 1 93.44 156 PHE A N 1
ATOM 1167 C CA . PHE A 1 156 ? 0.409 11.945 -10.711 1 93.44 156 PHE A CA 1
ATOM 1168 C C . PHE A 1 156 ? 0.237 11.07 -9.477 1 93.44 156 PHE A C 1
ATOM 1170 O O . PHE A 1 156 ? -0.081 11.562 -8.391 1 93.44 156 PHE A O 1
ATOM 1177 N N . ILE A 1 157 ? 0.44 9.789 -9.734 1 97.31 157 ILE A N 1
ATOM 1178 C CA . ILE A 1 157 ? 0.222 8.828 -8.656 1 97.31 157 ILE A CA 1
ATOM 1179 C C . ILE A 1 157 ? 1.556 8.477 -8 1 97.31 157 ILE A C 1
ATOM 1181 O O . ILE A 1 157 ? 1.631 8.32 -6.781 1 97.31 157 ILE A O 1
ATOM 1185 N N . TRP A 1 158 ? 2.52 8.352 -8.883 1 96.5 158 TRP A N 1
ATOM 1186 C CA . TRP A 1 158 ? 3.898 8.086 -8.484 1 96.5 158 TRP A CA 1
ATOM 1187 C C . TRP A 1 158 ? 4.879 8.656 -9.508 1 96.5 158 TRP A C 1
ATOM 1189 O O . TRP A 1 158 ? 4.574 8.719 -10.695 1 96.5 158 TRP A O 1
ATOM 1199 N N . PRO A 1 159 ? 6.082 9.195 -9.102 1 93.12 159 PRO A N 1
ATOM 1200 C CA . PRO A 1 159 ? 7.027 9.703 -10.094 1 93.12 159 PRO A CA 1
ATOM 1201 C C . PRO A 1 159 ? 7.332 8.695 -11.195 1 93.12 159 PRO A C 1
ATOM 1203 O O . PRO A 1 159 ? 7.426 7.492 -10.93 1 93.12 159 PRO A O 1
ATOM 1206 N N . ASN A 1 160 ? 7.406 9.195 -12.438 1 93.19 160 ASN A N 1
ATOM 1207 C CA . ASN A 1 160 ? 7.848 8.32 -13.516 1 93.19 160 ASN A CA 1
ATOM 1208 C C . ASN A 1 160 ? 9.312 7.926 -13.359 1 93.19 160 ASN A C 1
ATOM 1210 O O . ASN A 1 160 ? 10.203 8.633 -13.836 1 93.19 160 ASN A O 1
ATOM 1214 N N . LEU A 1 161 ? 9.539 6.805 -12.844 1 90.5 161 LEU A N 1
ATOM 1215 C CA . LEU A 1 161 ? 10.891 6.34 -12.57 1 90.5 161 LEU A CA 1
ATOM 1216 C C . LEU A 1 161 ? 11.375 5.402 -13.672 1 90.5 161 LEU A C 1
ATOM 1218 O O . LEU A 1 161 ? 12.477 4.859 -13.594 1 90.5 161 LEU A O 1
ATOM 1222 N N . SER A 1 162 ? 10.547 5.242 -14.648 1 91.44 162 SER A N 1
ATOM 1223 C CA . SER A 1 162 ? 10.891 4.332 -15.734 1 91.44 162 SER A CA 1
ATOM 1224 C C . SER A 1 162 ? 11.82 5 -16.734 1 91.44 162 SER A C 1
ATOM 1226 O O . SER A 1 162 ? 12.102 6.195 -16.641 1 91.44 162 SER A O 1
ATOM 1228 N N . ASP A 1 163 ? 12.352 4.203 -17.641 1 90.12 163 ASP A N 1
ATOM 1229 C CA . ASP A 1 163 ? 13.203 4.719 -18.703 1 90.12 163 ASP A CA 1
ATOM 1230 C C . ASP A 1 163 ? 12.383 5.113 -19.922 1 90.12 163 ASP A C 1
ATOM 1232 O O . ASP A 1 163 ? 12.938 5.348 -21 1 90.12 163 ASP A O 1
ATOM 1236 N N . GLU A 1 164 ? 11.102 5.164 -19.766 1 91.25 164 GLU A N 1
ATOM 1237 C CA . GLU A 1 164 ? 10.219 5.551 -20.859 1 91.25 164 GLU A CA 1
ATOM 1238 C C . GLU A 1 164 ? 9.523 6.875 -20.562 1 91.25 164 GLU A C 1
ATOM 1240 O O . GLU A 1 164 ? 9.359 7.25 -19.406 1 91.25 164 GLU A O 1
ATOM 1245 N N . ASP A 1 165 ? 9.102 7.633 -21.641 1 87 165 ASP A N 1
ATOM 1246 C CA . ASP A 1 165 ? 8.289 8.844 -21.594 1 87 165 ASP A CA 1
ATOM 1247 C C . ASP A 1 165 ? 8.945 9.898 -20.703 1 87 165 ASP A C 1
ATOM 1249 O O . ASP A 1 165 ? 8.281 10.5 -19.859 1 87 165 ASP A O 1
ATOM 1253 N N . GLY A 1 166 ? 10.289 9.992 -20.766 1 83.25 166 GLY A N 1
ATOM 1254 C CA . GLY A 1 166 ? 11.008 11.047 -20.062 1 83.25 166 GLY A CA 1
ATOM 1255 C C . GLY A 1 166 ? 11.188 10.758 -18.578 1 83.25 166 GLY A C 1
ATOM 1256 O O . GLY A 1 166 ? 11.32 11.68 -17.766 1 83.25 166 GLY A O 1
ATOM 1257 N N . GLY A 1 167 ? 11.141 9.508 -18.25 1 86.81 167 GLY A N 1
ATOM 1258 C CA . GLY A 1 167 ? 11.32 9.148 -16.859 1 86.81 167 GLY A CA 1
ATOM 1259 C C . GLY A 1 167 ? 12.773 9.172 -16.422 1 86.81 167 GLY A C 1
ATOM 1260 O O . GLY A 1 167 ? 13.664 9.469 -17.234 1 86.81 167 GLY A O 1
ATOM 1261 N N . VAL A 1 168 ? 13.062 8.914 -15.141 1 84.69 168 VAL A N 1
ATOM 1262 C CA . VAL A 1 168 ? 14.375 9.047 -14.508 1 84.69 168 VAL A CA 1
ATOM 1263 C C . VAL A 1 168 ? 15.242 7.848 -14.859 1 84.69 168 VAL A C 1
ATOM 1265 O O . VAL A 1 168 ? 16.469 7.926 -14.797 1 84.69 168 VAL A O 1
ATOM 1268 N N . GLY A 1 169 ? 14.578 6.641 -15.141 1 88.06 169 GLY A N 1
ATOM 1269 C CA . GLY A 1 169 ? 15.32 5.477 -15.609 1 88.06 169 GLY A CA 1
ATOM 1270 C C . GLY A 1 169 ? 15.805 4.586 -14.477 1 88.06 169 GLY A C 1
ATOM 1271 O O . GLY A 1 169 ? 16.875 3.98 -14.578 1 88.06 169 GLY A O 1
ATOM 1272 N N . LEU A 1 170 ? 15.172 4.555 -13.383 1 90.81 170 LEU A N 1
ATOM 1273 C CA . LEU A 1 170 ? 15.523 3.67 -12.281 1 90.81 170 LEU A CA 1
ATOM 1274 C C . LEU A 1 170 ? 14.844 2.312 -12.438 1 90.81 170 LEU A C 1
ATOM 1276 O O . LEU A 1 170 ? 15.273 1.328 -11.828 1 90.81 170 LEU A O 1
ATOM 1280 N N . VAL A 1 171 ? 13.75 2.346 -13.25 1 93.88 171 VAL A N 1
ATOM 1281 C CA . VAL A 1 171 ? 13.047 1.106 -13.562 1 93.88 171 VAL A CA 1
ATOM 1282 C C . VAL A 1 171 ? 12.93 0.94 -15.07 1 93.88 171 VAL A C 1
ATOM 1284 O O . VAL A 1 171 ? 12.867 1.929 -15.812 1 93.88 171 VAL A O 1
ATOM 1287 N N . SER A 1 172 ? 13.039 -0.321 -15.516 1 95.94 172 SER A N 1
ATOM 1288 C CA . SER A 1 172 ? 12.844 -0.64 -16.922 1 95.94 172 SER A CA 1
ATOM 1289 C C . SER A 1 172 ? 11.734 -1.669 -17.109 1 95.94 172 SER A C 1
ATOM 1291 O O . SER A 1 172 ? 11.594 -2.592 -16.312 1 95.94 172 SER A O 1
ATOM 1293 N N . TYR A 1 173 ? 10.969 -1.515 -18.203 1 97.56 173 TYR A N 1
ATOM 1294 C CA . TYR A 1 173 ? 9.875 -2.438 -18.5 1 97.56 173 TYR A CA 1
ATOM 1295 C C . TYR A 1 173 ? 10.336 -3.564 -19.406 1 97.56 173 TYR A C 1
ATOM 1297 O O . TYR A 1 173 ? 10.938 -3.314 -20.453 1 97.56 173 TYR A O 1
ATOM 1305 N N . LEU A 1 174 ? 10.148 -4.738 -18.953 1 98.12 174 LEU A N 1
ATOM 1306 C CA . LEU A 1 174 ? 10.344 -5.914 -19.797 1 98.12 174 LEU A CA 1
ATOM 1307 C C . LEU A 1 174 ? 9 -6.492 -20.234 1 98.12 174 LEU A C 1
ATOM 1309 O O . LEU A 1 174 ? 8.328 -7.168 -19.438 1 98.12 174 LEU A O 1
ATOM 1313 N N . ARG A 1 175 ? 8.602 -6.227 -21.453 1 98.38 175 ARG A N 1
ATOM 1314 C CA . ARG A 1 175 ? 7.355 -6.746 -22.016 1 98.38 175 ARG A CA 1
ATOM 1315 C C . ARG A 1 175 ? 7.52 -8.195 -22.453 1 98.38 175 ARG A C 1
ATOM 1317 O O . ARG A 1 175 ? 8.227 -8.484 -23.422 1 98.38 175 ARG A O 1
ATOM 1324 N N . LEU A 1 176 ? 6.844 -9.078 -21.75 1 98.62 176 LEU A N 1
ATOM 1325 C CA . LEU A 1 176 ? 6.949 -10.508 -22.047 1 98.62 176 LEU A CA 1
ATOM 1326 C C . LEU A 1 176 ? 6.035 -10.898 -23.203 1 98.62 176 LEU A C 1
ATOM 1328 O O . LEU A 1 176 ? 4.926 -10.375 -23.328 1 98.62 176 LEU A O 1
ATOM 1332 N N . PRO A 1 177 ? 6.5 -11.836 -24.047 1 97.88 177 PRO A N 1
ATOM 1333 C CA . PRO A 1 177 ? 5.605 -12.328 -25.094 1 97.88 177 PRO A CA 1
ATOM 1334 C C . PRO A 1 177 ? 4.434 -13.141 -24.547 1 97.88 177 PRO A C 1
ATOM 1336 O O . PRO A 1 177 ? 4.605 -13.906 -23.594 1 97.88 177 PRO A O 1
ATOM 1339 N N . GLU A 1 178 ? 3.287 -12.953 -25.141 1 96.56 178 GLU A N 1
ATOM 1340 C CA . GLU A 1 178 ? 2.068 -13.617 -24.688 1 96.56 178 GLU A CA 1
ATOM 1341 C C . GLU A 1 178 ? 2.016 -15.062 -25.188 1 96.56 178 GLU A C 1
ATOM 1343 O O . GLU A 1 178 ? 2.105 -15.32 -26.375 1 96.56 178 GLU A O 1
ATOM 1348 N N . ALA A 1 179 ? 1.874 -15.992 -24.25 1 94.19 179 ALA A N 1
ATOM 1349 C CA . ALA A 1 179 ? 1.645 -17.406 -24.547 1 94.19 179 ALA A CA 1
ATOM 1350 C C . ALA A 1 179 ? 2.686 -17.938 -25.516 1 94.19 179 ALA A C 1
ATOM 1352 O O . ALA A 1 179 ? 2.357 -18.719 -26.422 1 94.19 179 ALA A O 1
ATOM 1353 N N . ALA A 1 180 ? 3.842 -17.438 -25.344 1 89.19 180 ALA A N 1
ATOM 1354 C CA . ALA A 1 180 ? 4.934 -17.922 -26.188 1 89.19 180 ALA A CA 1
ATOM 1355 C C . ALA A 1 180 ? 5.598 -19.156 -25.578 1 89.19 180 ALA A C 1
ATOM 1357 O O . ALA A 1 180 ? 5.555 -19.359 -24.375 1 89.19 180 ALA A O 1
ATOM 1358 N N . SER A 1 181 ? 6.152 -19.953 -26.469 1 91.12 181 SER A N 1
ATOM 1359 C CA . SER A 1 181 ? 6.844 -21.156 -26.016 1 91.12 181 SER A CA 1
ATOM 1360 C C . SER A 1 181 ? 8.234 -20.828 -25.484 1 91.12 181 SER A C 1
ATOM 1362 O O . SER A 1 181 ? 8.812 -21.609 -24.719 1 91.12 181 SER A O 1
ATOM 1364 N N . GLU A 1 182 ? 8.711 -19.734 -25.875 1 95.31 182 GLU A N 1
ATOM 1365 C CA . GLU A 1 182 ? 10.062 -19.359 -25.469 1 95.31 182 GLU A CA 1
ATOM 1366 C C . GLU A 1 182 ? 10.094 -18.859 -24.031 1 95.31 182 GLU A C 1
ATOM 1368 O O . GLU A 1 182 ? 9.188 -18.141 -23.594 1 95.31 182 GLU A O 1
ATOM 1373 N N . TYR A 1 183 ? 11.07 -19.328 -23.312 1 97.88 183 TYR A N 1
ATOM 1374 C CA . TYR A 1 183 ? 11.305 -18.828 -21.953 1 97.88 183 TYR A CA 1
ATOM 1375 C C . TYR A 1 183 ? 12.211 -17.609 -21.969 1 97.88 183 TYR A C 1
ATOM 1377 O O . TYR A 1 183 ? 13.195 -17.562 -22.703 1 97.88 183 TYR A O 1
ATOM 1385 N N . ILE A 1 184 ? 11.867 -16.609 -21.203 1 98.5 184 ILE A N 1
ATOM 1386 C CA . ILE A 1 184 ? 12.625 -15.367 -21.125 1 98.5 184 ILE A CA 1
ATOM 1387 C C . ILE A 1 184 ? 13.359 -15.297 -19.781 1 98.5 184 ILE A C 1
ATOM 1389 O O . ILE A 1 184 ? 12.758 -15.516 -18.734 1 98.5 184 ILE A O 1
ATOM 1393 N N . TRP A 1 185 ? 14.625 -15.008 -19.844 1 98.25 185 TRP A N 1
ATOM 1394 C CA . TRP A 1 185 ? 15.438 -14.883 -18.641 1 98.25 185 TRP A CA 1
ATOM 1395 C C . TRP A 1 185 ? 14.969 -13.719 -17.781 1 98.25 185 TRP A C 1
ATOM 1397 O O . TRP A 1 185 ? 14.758 -12.609 -18.281 1 98.25 185 TRP A O 1
ATOM 1407 N N . VAL A 1 186 ? 14.836 -13.961 -16.438 1 98.25 186 VAL A N 1
ATOM 1408 C CA . VAL A 1 186 ? 14.352 -12.891 -15.57 1 98.25 186 VAL A CA 1
ATOM 1409 C C . VAL A 1 186 ? 15.234 -12.789 -14.328 1 98.25 186 VAL A C 1
ATOM 1411 O O . VAL A 1 186 ? 15.305 -11.734 -13.695 1 98.25 186 VAL A O 1
ATOM 1414 N N . ALA A 1 187 ? 15.891 -13.797 -13.891 1 98.31 187 ALA A N 1
ATOM 1415 C CA . ALA A 1 187 ? 16.828 -13.828 -12.773 1 98.31 187 ALA A CA 1
ATOM 1416 C C . ALA A 1 187 ? 17.859 -14.953 -12.945 1 98.31 187 ALA A C 1
ATOM 1418 O O . ALA A 1 187 ? 17.656 -15.859 -13.75 1 98.31 187 ALA A O 1
ATOM 1419 N N . GLU A 1 188 ? 18.938 -14.852 -12.148 1 98.06 188 GLU A N 1
ATOM 1420 C CA . GLU A 1 188 ? 19.922 -15.922 -12.234 1 98.06 188 GLU A CA 1
ATOM 1421 C C . GLU A 1 188 ? 19.297 -17.281 -11.961 1 98.06 188 GLU A C 1
ATOM 1423 O O . GLU A 1 188 ? 18.75 -17.516 -10.875 1 98.06 188 GLU A O 1
ATOM 1428 N N . GLY A 1 189 ? 19.297 -18.078 -13.023 1 98.19 189 GLY A N 1
ATOM 1429 C CA . GLY A 1 189 ? 18.812 -19.438 -12.898 1 98.19 189 GLY A CA 1
ATOM 1430 C C . GLY A 1 189 ? 17.312 -19.562 -13.141 1 98.19 189 GLY A C 1
ATOM 1431 O O . GLY A 1 189 ? 16.75 -20.656 -13.023 1 98.19 189 GLY A O 1
ATOM 1432 N N . LEU A 1 190 ? 16.672 -18.453 -13.5 1 98.75 190 LEU A N 1
ATOM 1433 C CA . LEU A 1 190 ? 15.227 -18.5 -13.672 1 98.75 190 LEU A CA 1
ATOM 1434 C C . LEU A 1 190 ? 14.82 -17.891 -15.008 1 98.75 190 LEU A C 1
ATOM 1436 O O . LEU A 1 190 ? 15.367 -16.859 -15.414 1 98.75 190 LEU A O 1
ATOM 1440 N N . SER A 1 191 ? 13.891 -18.562 -15.664 1 98.69 191 SER A N 1
ATOM 1441 C CA . SER A 1 191 ? 13.258 -18.062 -16.875 1 98.69 191 SER A CA 1
ATOM 1442 C C . SER A 1 191 ? 11.742 -18.234 -16.812 1 98.69 191 SER A C 1
ATOM 1444 O O . SER A 1 191 ? 11.227 -19.047 -16.047 1 98.69 191 SER A O 1
ATOM 1446 N N . VAL A 1 192 ? 11.023 -17.422 -17.656 1 98.75 192 VAL A N 1
ATOM 1447 C CA . VAL A 1 192 ? 9.578 -17.406 -17.438 1 98.75 192 VAL A CA 1
ATOM 1448 C C . VAL A 1 192 ? 8.852 -17.406 -18.781 1 98.75 192 VAL A C 1
ATOM 1450 O O . VAL A 1 192 ? 9.398 -16.953 -19.781 1 98.75 192 VAL A O 1
ATOM 1453 N N . GLN A 1 193 ? 7.676 -18.031 -18.797 1 98.69 193 GLN A N 1
ATOM 1454 C CA . GLN A 1 193 ? 6.621 -17.875 -19.797 1 98.69 193 GLN A CA 1
ATOM 1455 C C . GLN A 1 193 ? 5.383 -17.219 -19.188 1 98.69 193 GLN A C 1
ATOM 1457 O O . GLN A 1 193 ? 5.023 -17.5 -18.031 1 98.69 193 GLN A O 1
ATOM 1462 N N . ALA A 1 194 ? 4.785 -16.344 -19.969 1 98.75 194 ALA A N 1
ATOM 1463 C CA . ALA A 1 194 ? 3.619 -15.625 -19.469 1 98.75 194 ALA A CA 1
ATOM 1464 C C . ALA A 1 194 ? 2.375 -15.953 -20.297 1 98.75 194 ALA A C 1
ATOM 1466 O O . ALA A 1 194 ? 2.422 -15.961 -21.531 1 98.75 194 ALA A O 1
ATOM 1467 N N . TRP A 1 195 ? 1.245 -16.234 -19.594 1 98.5 195 TRP A N 1
ATOM 1468 C CA . TRP A 1 195 ? -0.036 -16.531 -20.234 1 98.5 195 TRP A CA 1
ATOM 1469 C C . TRP A 1 195 ? -1.132 -15.617 -19.703 1 98.5 195 TRP A C 1
ATOM 1471 O O . TRP A 1 195 ? -1.309 -15.5 -18.484 1 98.5 195 TRP A O 1
ATOM 1481 N N . PRO A 1 196 ? -1.876 -14.953 -20.562 1 98 196 PRO A N 1
ATOM 1482 C CA . PRO A 1 196 ? -2.986 -14.125 -20.094 1 98 196 PRO A CA 1
ATOM 1483 C C . PRO A 1 196 ? -4.16 -14.945 -19.578 1 98 196 PRO A C 1
ATOM 1485 O O . PRO A 1 196 ? -4.473 -16 -20.141 1 98 196 PRO A O 1
ATOM 1488 N N . VAL A 1 197 ? -4.758 -14.492 -18.5 1 98.25 197 VAL A N 1
ATOM 1489 C CA . VAL A 1 197 ? -5.961 -15.109 -17.953 1 98.25 197 VAL A CA 1
ATOM 1490 C C . VAL A 1 197 ? -6.969 -14.023 -17.578 1 98.25 197 VAL A C 1
ATOM 1492 O O . VAL A 1 197 ? -6.641 -12.836 -17.578 1 98.25 197 VAL A O 1
ATOM 1495 N N . SER A 1 198 ? -8.195 -14.5 -17.297 1 97.44 198 SER A N 1
ATOM 1496 C CA . SER A 1 198 ? -9.266 -13.555 -17 1 97.44 198 SER A CA 1
ATOM 1497 C C . SER A 1 198 ? -9.453 -13.383 -15.5 1 97.44 198 SER A C 1
ATOM 1499 O O . SER A 1 198 ? -9.445 -14.367 -14.75 1 97.44 198 SER A O 1
ATOM 1501 N N . HIS A 1 199 ? -9.562 -12.133 -15.062 1 96.94 199 HIS A N 1
ATOM 1502 C CA . HIS A 1 199 ? -9.734 -11.781 -13.656 1 96.94 199 HIS A CA 1
ATOM 1503 C C . HIS A 1 199 ? -10.953 -10.875 -13.461 1 96.94 199 HIS A C 1
ATOM 1505 O O . HIS A 1 199 ? -10.836 -9.789 -12.891 1 96.94 199 HIS A O 1
ATOM 1511 N N . GLY A 1 200 ? -12.094 -11.32 -13.953 1 92.06 200 GLY A N 1
ATOM 1512 C CA . GLY A 1 200 ? -13.344 -10.594 -13.805 1 92.06 200 GLY A CA 1
ATOM 1513 C C . GLY A 1 200 ? -13.594 -9.609 -14.93 1 92.06 200 GLY A C 1
ATOM 1514 O O . GLY A 1 200 ? -12.961 -9.68 -15.984 1 92.06 200 GLY A O 1
ATOM 1515 N N . HIS A 1 201 ? -14.68 -8.852 -14.812 1 82.75 201 HIS A N 1
ATOM 1516 C CA . HIS A 1 201 ? -15.062 -7.867 -15.82 1 82.75 201 HIS A CA 1
ATOM 1517 C C . HIS A 1 201 ? -15.438 -6.539 -15.172 1 82.75 201 HIS A C 1
ATOM 1519 O O . HIS A 1 201 ? -15.781 -6.496 -13.984 1 82.75 201 HIS A O 1
ATOM 1525 N N . CYS A 1 202 ? -15.195 -5.539 -16.031 1 69.06 202 CYS A N 1
ATOM 1526 C CA . CYS A 1 202 ? -15.508 -4.207 -15.531 1 69.06 202 CYS A CA 1
ATOM 1527 C C . CYS A 1 202 ? -17 -4.047 -15.305 1 69.06 202 CYS A C 1
ATOM 1529 O O . CYS A 1 202 ? -17.812 -4.625 -16.031 1 69.06 202 CYS A O 1
ATOM 1531 N N . MET A 1 203 ? -17.297 -3.465 -14.281 1 59.66 203 MET A N 1
ATOM 1532 C CA . MET A 1 203 ? -18.703 -3.238 -13.938 1 59.66 203 MET A CA 1
ATOM 1533 C C . MET A 1 203 ? -19.359 -2.305 -14.945 1 59.66 203 MET A C 1
ATOM 1535 O O . MET A 1 203 ? -20.594 -2.297 -15.078 1 59.66 203 MET A O 1
ATOM 1539 N N . ARG A 1 204 ? -18.453 -1.443 -15.633 1 56.78 204 ARG A N 1
ATOM 1540 C CA . ARG A 1 204 ? -19.031 -0.546 -16.625 1 56.78 204 ARG A CA 1
ATOM 1541 C C . ARG A 1 204 ? -19.141 -1.221 -17.984 1 56.78 204 ARG A C 1
ATOM 1543 O O . ARG A 1 204 ? -18.25 -1.98 -18.375 1 56.78 204 ARG A O 1
ATOM 1550 N N . LYS A 1 205 ? -20.234 -1.151 -18.609 1 49.38 205 LYS A N 1
ATOM 1551 C CA . LYS A 1 205 ? -20.406 -1.488 -20.016 1 49.38 205 LYS A CA 1
ATOM 1552 C C . LYS A 1 205 ? -19.594 -0.56 -20.906 1 49.38 205 LYS A C 1
ATOM 1554 O O . LYS A 1 205 ? -19.641 0.663 -20.75 1 49.38 205 LYS A O 1
ATOM 1559 N N . HIS A 1 206 ? -18.203 -0.831 -21.172 1 49.94 206 HIS A N 1
ATOM 1560 C CA . HIS A 1 206 ? -17.422 0.031 -22.062 1 49.94 206 HIS A CA 1
ATOM 1561 C C . HIS A 1 206 ? -17.703 -0.289 -23.531 1 49.94 206 HIS A C 1
ATOM 1563 O O . HIS A 1 206 ? -18.062 -1.419 -23.859 1 49.94 206 HIS A O 1
ATOM 1569 N N . ASN A 1 207 ? -17.922 0.804 -24.359 1 42 207 ASN A N 1
ATOM 1570 C CA . ASN A 1 207 ? -17.938 0.66 -25.797 1 42 207 ASN A CA 1
ATOM 1571 C C . ASN A 1 207 ? -16.609 0.156 -26.344 1 42 207 ASN A C 1
ATOM 1573 O O . ASN A 1 207 ? -15.578 0.81 -26.172 1 42 207 ASN A O 1
ATOM 1577 N N . HIS A 1 208 ? -16.281 -1.05 -26.266 1 37.44 208 HIS A N 1
ATOM 1578 C CA . HIS A 1 208 ? -15.047 -1.505 -26.891 1 37.44 208 HIS A CA 1
ATOM 1579 C C . HIS A 1 208 ? -15.102 -1.31 -28.406 1 37.44 208 HIS A C 1
ATOM 1581 O O . HIS A 1 208 ? -16.016 -1.809 -29.062 1 37.44 208 HIS A O 1
ATOM 1587 N N . ARG A 1 209 ? -14.648 -0.242 -28.953 1 34.84 209 ARG A N 1
ATOM 1588 C CA . ARG A 1 209 ? -14.242 -0.392 -30.359 1 34.84 209 ARG A CA 1
ATOM 1589 C C . ARG A 1 209 ? -13.273 -1.557 -30.516 1 34.84 209 ARG A C 1
ATOM 1591 O O . ARG A 1 209 ? -12.18 -1.554 -29.938 1 34.84 209 ARG A O 1
ATOM 1598 N N . GLY A 1 210 ? -13.656 -2.713 -30.547 1 33.06 210 GLY A N 1
ATOM 1599 C CA . GLY A 1 210 ? -12.852 -3.895 -30.812 1 33.06 210 GLY A CA 1
ATOM 1600 C C . GLY A 1 210 ? -11.703 -3.635 -31.766 1 33.06 210 GLY A C 1
ATOM 1601 O O . GLY A 1 210 ? -11.875 -2.963 -32.781 1 33.06 210 GLY A O 1
ATOM 1602 N N . SER A 1 211 ? -10.438 -3.625 -31.328 1 33.38 211 SER A N 1
ATOM 1603 C CA . SER A 1 211 ? -9.328 -3.672 -32.281 1 33.38 211 SER A CA 1
ATOM 1604 C C . SER A 1 211 ? -9.664 -4.551 -33.469 1 33.38 211 SER A C 1
ATOM 1606 O O . SER A 1 211 ? -8.938 -4.559 -34.469 1 33.38 211 SER A O 1
ATOM 1608 N N . ASN A 1 212 ? -10.5 -5.504 -33.219 1 30.47 212 ASN A N 1
ATOM 1609 C CA . ASN A 1 212 ? -10.656 -6.324 -34.438 1 30.47 212 ASN A CA 1
ATOM 1610 C C . ASN A 1 212 ? -11.492 -5.613 -35.5 1 30.47 212 ASN A C 1
ATOM 1612 O O . ASN A 1 212 ? -11.992 -6.25 -36.406 1 30.47 212 ASN A O 1
ATOM 1616 N N . ALA A 1 213 ? -11.891 -4.434 -35.25 1 32.53 213 ALA A N 1
ATOM 1617 C CA . ALA A 1 213 ? -12.703 -3.783 -36.281 1 32.53 213 ALA A CA 1
ATOM 1618 C C . ALA A 1 213 ? -11.828 -3.311 -37.438 1 32.53 213 ALA A C 1
ATOM 1620 O O . ALA A 1 213 ? -12.336 -2.764 -38.438 1 32.53 213 ALA A O 1
ATOM 1621 N N . GLY A 1 214 ? -10.461 -3.273 -37.281 1 30.42 214 GLY A N 1
ATOM 1622 C CA . GLY A 1 214 ? -9.781 -2.883 -38.5 1 30.42 214 GLY A CA 1
ATOM 1623 C C . GLY A 1 214 ? -10.062 -3.82 -39.656 1 30.42 214 GLY A C 1
ATOM 1624 O O . GLY A 1 214 ? -9.789 -3.484 -40.812 1 30.42 214 GLY A O 1
ATOM 1625 N N . LEU A 1 215 ? -10.102 -5.098 -39.344 1 28.97 215 LEU A N 1
ATOM 1626 C CA . LEU A 1 215 ? -10.164 -5.895 -40.562 1 28.97 215 LEU A CA 1
ATOM 1627 C C . LEU A 1 215 ? -11.516 -5.738 -41.25 1 28.97 215 LEU A C 1
ATOM 1629 O O . LEU A 1 215 ? -11.672 -6.117 -42.406 1 28.97 215 LEU A O 1
ATOM 1633 N N . ARG A 1 216 ? -12.617 -5.477 -40.562 1 29.23 216 ARG A N 1
ATOM 1634 C CA . ARG A 1 216 ? -13.82 -5.555 -41.375 1 29.23 216 ARG A CA 1
ATOM 1635 C C . ARG A 1 216 ? -14.086 -4.238 -42.094 1 29.23 216 ARG A C 1
ATOM 1637 O O . ARG A 1 216 ? -15.133 -4.066 -42.719 1 29.23 216 ARG A O 1
ATOM 1644 N N . ALA A 1 217 ? -13.305 -3.186 -41.875 1 31.16 217 ALA A N 1
ATOM 1645 C CA . ALA A 1 217 ? -13.719 -1.951 -42.531 1 31.16 217 ALA A CA 1
ATOM 1646 C C . ALA A 1 217 ? -13.602 -2.072 -44.062 1 31.16 217 ALA A C 1
ATOM 1648 O O . ALA A 1 217 ? -14.016 -1.174 -44.781 1 31.16 217 ALA A O 1
ATOM 1649 N N . SER A 1 218 ? -12.75 -2.873 -44.625 1 29.94 218 SER A N 1
ATOM 1650 C CA . SER A 1 218 ? -12.703 -2.637 -46.062 1 29.94 218 SER A CA 1
ATOM 1651 C C . SER A 1 218 ? -14.039 -2.977 -46.719 1 29.94 218 SER A C 1
ATOM 1653 O O . SER A 1 218 ? -14.281 -2.602 -47.875 1 29.94 218 SER A O 1
ATOM 1655 N N . ILE A 1 219 ? -14.812 -3.961 -46.25 1 27.83 219 ILE A N 1
ATOM 1656 C CA . ILE A 1 219 ? -15.766 -4.41 -47.281 1 27.83 219 ILE A CA 1
ATOM 1657 C C . ILE A 1 219 ? -16.938 -3.443 -47.344 1 27.83 219 ILE A C 1
ATOM 1659 O O . ILE A 1 219 ? -17.719 -3.459 -48.312 1 27.83 219 ILE A O 1
ATOM 1663 N N . SER A 1 220 ? -17.469 -2.729 -46.188 1 29.2 220 SER A N 1
ATOM 1664 C CA . SER A 1 220 ? -18.812 -2.186 -46.375 1 29.2 220 SER A CA 1
ATOM 1665 C C . SER A 1 220 ? -18.781 -0.871 -47.156 1 29.2 220 SER A C 1
ATOM 1667 O O . SER A 1 220 ? -18.812 0.206 -46.531 1 29.2 220 SER A O 1
ATOM 1669 N N . SER A 1 221 ? -17.953 -0.531 -48.062 1 30.53 221 SER A N 1
ATOM 1670 C CA . SER A 1 221 ? -18.25 0.66 -48.844 1 30.53 221 SER A CA 1
ATOM 1671 C C . SER A 1 221 ? -19.734 0.729 -49.219 1 30.53 221 SER A C 1
ATOM 1673 O O . SER A 1 221 ? -20.203 1.752 -49.719 1 30.53 221 SER A O 1
ATOM 1675 N N . LEU A 1 222 ? -20.312 -0.356 -49.719 1 27.25 222 LEU A N 1
ATOM 1676 C CA . LEU A 1 222 ? -21.531 -0.105 -50.469 1 27.25 222 LEU A CA 1
ATOM 1677 C C . LEU A 1 222 ? -22.641 0.433 -49.594 1 27.25 222 LEU A C 1
ATOM 1679 O O . LEU A 1 222 ? -23.281 1.432 -49.906 1 27.25 222 LEU A O 1
ATOM 1683 N N . GLN A 1 223 ? -23.688 -0.398 -49.062 1 27.19 223 GLN A N 1
ATOM 1684 C CA . GLN A 1 223 ? -25.031 0.038 -48.688 1 27.19 223 GLN A CA 1
ATOM 1685 C C . GLN A 1 223 ? -25.016 0.825 -47.375 1 27.19 223 GLN A C 1
ATOM 1687 O O . GLN A 1 223 ? -24.078 0.713 -46.594 1 27.19 223 GLN A O 1
ATOM 1692 N N . GLY A 1 224 ? -26.062 1.684 -46.969 1 30.98 224 GLY A N 1
ATOM 1693 C CA . GLY A 1 224 ? -26.422 2.586 -45.906 1 30.98 224 GLY A CA 1
ATOM 1694 C C . GLY A 1 224 ? -26.125 2.021 -44.531 1 30.98 224 GLY A C 1
ATOM 1695 O O . GLY A 1 224 ? -27.047 1.78 -43.75 1 30.98 224 GLY A O 1
ATOM 1696 N N . ALA A 1 225 ? -25.109 1.202 -44.375 1 28.62 225 ALA A N 1
ATOM 1697 C CA . ALA A 1 225 ? -24.906 0.234 -43.281 1 28.62 225 ALA A CA 1
ATOM 1698 C C . ALA A 1 225 ? -24.891 0.922 -41.938 1 28.62 225 ALA A C 1
ATOM 1700 O O . ALA A 1 225 ? -24.328 2.01 -41.781 1 28.62 225 ALA A O 1
ATOM 1701 N N . SER A 1 226 ? -25.812 0.417 -40.969 1 31.09 226 SER A N 1
ATOM 1702 C CA . SER A 1 226 ? -26.141 0.72 -39.594 1 31.09 226 SER A CA 1
ATOM 1703 C C . SER A 1 226 ? -24.891 0.988 -38.75 1 31.09 226 SER A C 1
ATOM 1705 O O . SER A 1 226 ? -23.812 0.496 -39.094 1 31.09 226 SER A O 1
ATOM 1707 N N . THR A 1 227 ? -24.859 2.166 -38.125 1 35.06 227 THR A N 1
ATOM 1708 C CA . THR A 1 227 ? -23.875 2.539 -37.094 1 35.06 227 THR A CA 1
ATOM 1709 C C . THR A 1 227 ? -23.406 1.312 -36.312 1 35.06 227 THR A C 1
ATOM 1711 O O . THR A 1 227 ? -24.234 0.544 -35.812 1 35.06 227 THR A O 1
ATOM 1714 N N . PRO A 1 228 ? -22.359 0.761 -36.625 1 34.56 228 PRO A N 1
ATOM 1715 C CA . PRO A 1 228 ? -21.938 -0.399 -35.844 1 34.56 228 PRO A CA 1
ATOM 1716 C C . PRO A 1 228 ? -22.266 -0.253 -34.344 1 34.56 228 PRO A C 1
ATOM 1718 O O . PRO A 1 228 ? -22.156 0.843 -33.812 1 34.56 228 PRO A O 1
ATOM 1721 N N . ALA A 1 229 ? -23.391 -0.858 -33.938 1 34.22 229 ALA A N 1
ATOM 1722 C CA . ALA A 1 229 ? -23.734 -0.965 -32.5 1 34.22 229 ALA A CA 1
ATOM 1723 C C . ALA A 1 229 ? -22.484 -1.002 -31.641 1 34.22 229 ALA A C 1
ATOM 1725 O O . ALA A 1 229 ? -21.562 -1.78 -31.906 1 34.22 229 ALA A O 1
ATOM 1726 N N . ILE A 1 230 ? -21.984 0.098 -31.234 1 37.44 230 ILE A N 1
ATOM 1727 C CA . ILE A 1 230 ? -21.062 0.152 -30.094 1 37.44 230 ILE A CA 1
ATOM 1728 C C . ILE A 1 230 ? -21.375 -0.986 -29.125 1 37.44 230 ILE A C 1
ATOM 1730 O O . ILE A 1 230 ? -22.422 -0.992 -28.484 1 37.44 230 ILE A O 1
ATOM 1734 N N . CYS A 1 231 ? -21.406 -2.178 -29.5 1 35.22 231 CYS A N 1
ATOM 1735 C CA . CYS A 1 231 ? -21.609 -3.305 -28.594 1 35.22 231 CYS A CA 1
ATOM 1736 C C . CYS A 1 231 ? -20.844 -3.102 -27.297 1 35.22 231 CYS A C 1
ATOM 1738 O O . CYS A 1 231 ? -19.625 -2.959 -27.297 1 35.22 231 CYS A O 1
ATOM 1740 N N . GLU A 1 232 ? -21.438 -2.486 -26.297 1 45.59 232 GLU A N 1
ATOM 1741 C CA . GLU A 1 232 ? -21.016 -2.408 -24.891 1 45.59 232 GLU A CA 1
ATOM 1742 C C . GLU A 1 232 ? -20.547 -3.766 -24.391 1 45.59 232 GLU A C 1
ATOM 1744 O O . GLU A 1 232 ? -21.359 -4.688 -24.219 1 45.59 232 GLU A O 1
ATOM 1749 N N . GLN A 1 233 ? -19.609 -4.273 -24.906 1 48.16 233 GLN A N 1
ATOM 1750 C CA . GLN A 1 233 ? -19.188 -5.574 -24.406 1 48.16 233 GLN A CA 1
ATOM 1751 C C . GLN A 1 233 ? -18.422 -5.434 -23.094 1 48.16 233 GLN A C 1
ATOM 1753 O O . GLN A 1 233 ? -17.672 -4.465 -22.906 1 48.16 233 GLN A O 1
ATOM 1758 N N . PRO A 1 234 ? -18.922 -6.219 -22.125 1 56.91 234 PRO A N 1
ATOM 1759 C CA . PRO A 1 234 ? -18.156 -6.219 -20.875 1 56.91 234 PRO A CA 1
ATOM 1760 C C . PRO A 1 234 ? -16.672 -6.434 -21.094 1 56.91 234 PRO A C 1
ATOM 1762 O O . PRO A 1 234 ? -16.281 -7.223 -21.953 1 56.91 234 PRO A O 1
ATOM 1765 N N . CYS A 1 235 ? -15.93 -5.484 -20.594 1 76.31 235 CYS A N 1
ATOM 1766 C CA . CYS A 1 235 ? -14.477 -5.562 -20.719 1 76.31 235 CYS A CA 1
ATOM 1767 C C . CYS A 1 235 ? -13.883 -6.465 -19.641 1 76.31 235 CYS A C 1
ATOM 1769 O O . CYS A 1 235 ? -14.117 -6.258 -18.453 1 76.31 235 CYS A O 1
ATOM 1771 N N . VAL A 1 236 ? -13.414 -7.59 -20.078 1 88.44 236 VAL A N 1
ATOM 1772 C CA . VAL A 1 236 ? -12.719 -8.539 -19.219 1 88.44 236 VAL A CA 1
ATOM 1773 C C . VAL A 1 236 ? -11.383 -7.957 -18.781 1 88.44 236 VAL A C 1
ATOM 1775 O O . VAL A 1 236 ? -10.672 -7.336 -19.578 1 88.44 236 VAL A O 1
ATOM 1778 N N . PHE A 1 237 ? -11.188 -8.047 -17.484 1 93.75 237 PHE A N 1
ATOM 1779 C CA . PHE A 1 237 ? -9.914 -7.586 -16.953 1 93.75 237 PHE A CA 1
ATOM 1780 C C . PHE A 1 237 ? -8.844 -8.664 -17.078 1 93.75 237 PHE A C 1
ATOM 1782 O O . PHE A 1 237 ? -9.07 -9.82 -16.703 1 93.75 237 PHE A O 1
ATOM 1789 N N . ASP A 1 238 ? -7.648 -8.242 -17.547 1 95.06 238 ASP A N 1
ATOM 1790 C CA . ASP A 1 238 ? -6.578 -9.188 -17.828 1 95.06 238 ASP A CA 1
ATOM 1791 C C . ASP A 1 238 ? -5.652 -9.352 -16.625 1 95.06 238 ASP A C 1
ATOM 1793 O O . ASP A 1 238 ? -5.289 -8.375 -15.984 1 95.06 238 ASP A O 1
ATOM 1797 N N . SER A 1 239 ? -5.398 -10.562 -16.281 1 98.06 239 SER A N 1
ATOM 1798 C CA . SER A 1 239 ? -4.336 -10.992 -15.383 1 98.06 239 SER A CA 1
ATOM 1799 C C . SER A 1 239 ? -3.35 -11.914 -16.078 1 98.06 239 SER A C 1
ATOM 1801 O O . SER A 1 239 ? -3.332 -11.992 -17.312 1 98.06 239 SER A O 1
ATOM 1803 N N . THR A 1 240 ? -2.393 -12.469 -15.328 1 98.81 240 THR A N 1
ATOM 1804 C CA . THR A 1 240 ? -1.354 -13.289 -15.938 1 98.81 240 THR A CA 1
ATOM 1805 C C . THR A 1 240 ? -1.029 -14.484 -15.047 1 98.81 240 THR A C 1
ATOM 1807 O O . THR A 1 240 ? -1.127 -14.398 -13.82 1 98.81 240 THR A O 1
ATOM 1810 N N . THR A 1 241 ? -0.77 -15.617 -15.625 1 98.81 241 THR A N 1
ATOM 1811 C CA . THR A 1 241 ? -0.106 -16.719 -14.938 1 98.81 241 THR A CA 1
ATOM 1812 C C . THR A 1 241 ? 1.268 -16.984 -15.547 1 98.81 241 THR A C 1
ATOM 1814 O O . THR A 1 241 ? 1.478 -16.766 -16.75 1 98.81 241 THR A O 1
ATOM 1817 N N . TYR A 1 242 ? 2.242 -17.422 -14.734 1 98.88 242 TYR A N 1
ATOM 1818 C CA . TYR A 1 242 ? 3.621 -17.609 -15.172 1 98.88 242 TYR A CA 1
ATOM 1819 C C . TYR A 1 242 ? 4.062 -19.062 -14.977 1 98.88 242 TYR A C 1
ATOM 1821 O O . TYR A 1 242 ? 3.875 -19.625 -13.898 1 98.88 242 TYR A O 1
ATOM 1829 N N . PHE A 1 243 ? 4.586 -19.672 -16.031 1 98.88 243 PHE A N 1
ATOM 1830 C CA . PHE A 1 243 ? 5.484 -20.812 -15.844 1 98.88 243 PHE A CA 1
ATOM 1831 C C . PHE A 1 243 ? 6.91 -20.328 -15.586 1 98.88 243 PHE A C 1
ATOM 1833 O O . PHE A 1 243 ? 7.5 -19.641 -16.422 1 98.88 243 PHE A O 1
ATOM 1840 N N . ILE A 1 244 ? 7.395 -20.609 -14.43 1 98.88 244 ILE A N 1
ATOM 1841 C CA . ILE A 1 244 ? 8.766 -20.25 -14.094 1 98.88 244 ILE A CA 1
ATOM 1842 C C . ILE A 1 244 ? 9.633 -21.516 -14.055 1 98.88 244 ILE A C 1
ATOM 1844 O O . ILE A 1 244 ? 9.297 -22.484 -13.383 1 98.88 244 ILE A O 1
ATOM 1848 N N . ARG A 1 245 ? 10.703 -21.484 -14.773 1 98.56 245 ARG A N 1
ATOM 1849 C CA . ARG A 1 245 ? 11.562 -22.656 -14.914 1 98.56 245 ARG A CA 1
ATOM 1850 C C . ARG A 1 245 ? 12.898 -22.438 -14.219 1 98.56 245 ARG A C 1
ATOM 1852 O O . ARG A 1 245 ? 13.539 -21.406 -14.398 1 98.56 245 ARG A O 1
ATOM 1859 N N . ASP A 1 246 ? 13.258 -23.359 -13.383 1 98.06 246 ASP A N 1
ATOM 1860 C CA . ASP A 1 246 ? 14.625 -23.453 -12.883 1 98.06 246 ASP A CA 1
ATOM 1861 C C . ASP A 1 246 ? 15.562 -24.016 -13.945 1 98.06 246 ASP A C 1
ATOM 1863 O O . ASP A 1 246 ? 15.414 -25.156 -14.367 1 98.06 246 ASP A O 1
ATOM 1867 N N . GLU A 1 247 ? 16.547 -23.312 -14.305 1 97.19 247 GLU A N 1
ATOM 1868 C CA . GLU A 1 247 ? 17.406 -23.672 -15.43 1 97.19 247 GLU A CA 1
ATOM 1869 C C . GLU A 1 247 ? 18.406 -24.75 -15.031 1 97.19 247 GLU A C 1
ATOM 1871 O O . GLU A 1 247 ? 19.047 -25.375 -15.898 1 97.19 247 GLU A O 1
ATOM 1876 N N . ILE A 1 248 ? 18.5 -25 -13.812 1 95 248 ILE A N 1
ATOM 1877 C CA . ILE A 1 248 ? 19.422 -26.047 -13.352 1 95 248 ILE A CA 1
ATOM 1878 C C . ILE A 1 248 ? 18.734 -27.406 -13.398 1 95 248 ILE A C 1
ATOM 1880 O O . ILE A 1 248 ? 19.234 -28.344 -14.023 1 95 248 ILE A O 1
ATOM 1884 N N . THR A 1 249 ? 17.609 -27.5 -12.883 1 94.75 249 THR A N 1
ATOM 1885 C CA . THR A 1 249 ? 16.906 -28.781 -12.766 1 94.75 249 THR A CA 1
ATOM 1886 C C . THR A 1 249 ? 15.898 -28.938 -13.898 1 94.75 249 THR A C 1
ATOM 1888 O O . THR A 1 249 ? 15.406 -30.047 -14.141 1 94.75 249 THR A O 1
ATOM 1891 N N . LEU A 1 250 ? 15.445 -27.828 -14.484 1 95.94 250 LEU A N 1
ATOM 1892 C CA . LEU A 1 250 ? 14.406 -27.75 -15.508 1 95.94 250 LEU A CA 1
ATOM 1893 C C . LEU A 1 250 ? 13.023 -27.969 -14.891 1 95.94 250 LEU A C 1
ATOM 1895 O O . LEU A 1 250 ? 12.031 -28.062 -15.609 1 95.94 250 LEU A O 1
ATOM 1899 N N . GLY A 1 251 ? 13.039 -28.047 -13.5 1 96.5 251 GLY A N 1
ATOM 1900 C CA . GLY A 1 251 ? 11.75 -28.016 -12.812 1 96.5 251 GLY A CA 1
ATOM 1901 C C . GLY A 1 251 ? 11.016 -26.703 -12.992 1 96.5 251 GLY A C 1
ATOM 1902 O O . GLY A 1 251 ? 11.641 -25.656 -13.188 1 96.5 251 GLY A O 1
ATOM 1903 N N . GLU A 1 252 ? 9.664 -26.828 -12.875 1 98 252 GLU A N 1
ATOM 1904 C CA . GLU A 1 252 ? 8.867 -25.625 -13.125 1 98 252 GLU A CA 1
ATOM 1905 C C . GLU A 1 252 ? 7.832 -25.422 -12.016 1 98 252 GLU A C 1
ATOM 1907 O O . GLU A 1 252 ? 7.449 -26.375 -11.336 1 98 252 GLU A O 1
ATOM 1912 N N . VAL A 1 253 ? 7.484 -24.172 -11.828 1 98.62 253 VAL A N 1
ATOM 1913 C CA . VAL A 1 253 ? 6.375 -23.781 -10.969 1 98.62 253 VAL A CA 1
ATOM 1914 C C . VAL A 1 253 ? 5.406 -22.891 -11.742 1 98.62 253 VAL A C 1
ATOM 1916 O O . VAL A 1 253 ? 5.824 -22.078 -12.57 1 98.62 253 VAL A O 1
ATOM 1919 N N . LEU A 1 254 ? 4.168 -23.188 -11.562 1 98.88 254 LEU A N 1
ATOM 1920 C CA . LEU A 1 254 ? 3.104 -22.359 -12.133 1 98.88 254 LEU A CA 1
ATOM 1921 C C . LEU A 1 254 ? 2.549 -21.391 -11.102 1 98.88 254 LEU A C 1
ATOM 1923 O O . LEU A 1 254 ? 2.004 -21.812 -10.078 1 98.88 254 LEU A O 1
ATOM 1927 N N . MET A 1 255 ? 2.693 -20.047 -11.336 1 98.88 255 MET A N 1
ATOM 1928 C CA . MET A 1 255 ? 2.211 -19.047 -10.391 1 98.88 255 MET A CA 1
ATOM 1929 C C . MET A 1 255 ? 1.133 -18.172 -11.031 1 98.88 255 MET A C 1
ATOM 1931 O O . MET A 1 255 ? 1.413 -17.406 -11.945 1 98.88 255 MET A O 1
ATOM 1935 N N . TRP A 1 256 ? -0.045 -18.328 -10.508 1 98.88 256 TRP A N 1
ATOM 1936 C CA . TRP A 1 256 ? -1.205 -17.609 -11.031 1 98.88 256 TRP A CA 1
ATOM 1937 C C . TRP A 1 256 ? -1.342 -16.25 -10.375 1 98.88 256 TRP A C 1
ATOM 1939 O O . TRP A 1 256 ? -1.118 -16.109 -9.172 1 98.88 256 TRP A O 1
ATOM 1949 N N . GLY A 1 257 ? -1.635 -15.172 -11.203 1 98.81 257 GLY A N 1
ATOM 1950 C CA . GLY A 1 257 ? -2.26 -14 -10.617 1 98.81 257 GLY A CA 1
ATOM 1951 C C . GLY A 1 257 ? -3.701 -14.227 -10.211 1 98.81 257 GLY A C 1
ATOM 1952 O O . GLY A 1 257 ? -4.16 -15.367 -10.148 1 98.81 257 GLY A O 1
ATOM 1953 N N . ASP A 1 258 ? -4.379 -13.156 -9.875 1 98.69 258 ASP A N 1
ATOM 1954 C CA . ASP A 1 258 ? -5.812 -13.297 -9.633 1 98.69 258 ASP A CA 1
ATOM 1955 C C . ASP A 1 258 ? -6.531 -13.82 -10.875 1 98.69 258 ASP A C 1
ATOM 1957 O O . ASP A 1 258 ? -6.219 -13.406 -11.992 1 98.69 258 ASP A O 1
ATOM 1961 N N . VAL A 1 259 ? -7.461 -14.742 -10.633 1 98.62 259 VAL A N 1
ATOM 1962 C CA . VAL A 1 259 ? -8.047 -15.43 -11.781 1 98.62 259 VAL A CA 1
ATOM 1963 C C . VAL A 1 259 ? -9.484 -15.828 -11.469 1 98.62 259 VAL A C 1
ATOM 1965 O O . VAL A 1 259 ? -9.812 -16.141 -10.32 1 98.62 259 VAL A O 1
ATOM 1968 N N . GLU A 1 260 ? -10.344 -15.797 -12.461 1 97.69 260 GLU A N 1
ATOM 1969 C CA . GLU A 1 260 ? -11.711 -16.312 -12.328 1 97.69 260 GLU A CA 1
ATOM 1970 C C . GLU A 1 260 ? -11.836 -17.703 -12.93 1 97.69 260 GLU A C 1
ATOM 1972 O O . GLU A 1 260 ? -11.039 -18.094 -13.789 1 97.69 260 GLU A O 1
ATOM 1977 N N . PRO A 1 261 ? -12.75 -18.469 -12.43 1 98.06 261 PRO A N 1
ATOM 1978 C CA . PRO A 1 261 ? -12.922 -19.812 -13 1 98.06 261 PRO A CA 1
ATOM 1979 C C . PRO A 1 261 ? -13.477 -19.781 -14.422 1 98.06 261 PRO A C 1
ATOM 1981 O O . PRO A 1 261 ? -14.336 -18.969 -14.734 1 98.06 261 PRO A O 1
ATOM 1984 N N . ASP A 1 262 ? -13.016 -20.656 -15.234 1 98.12 262 ASP A N 1
ATOM 1985 C CA . ASP A 1 262 ? -13.5 -20.734 -16.609 1 98.12 262 ASP A CA 1
ATOM 1986 C C . ASP A 1 262 ? -15.008 -20.953 -16.641 1 98.12 262 ASP A C 1
ATOM 1988 O O . ASP A 1 262 ? -15.688 -20.469 -17.547 1 98.12 262 ASP A O 1
ATOM 1992 N N . SER A 1 263 ? -15.578 -21.656 -15.695 1 97.44 263 SER A N 1
ATOM 1993 C CA . SER A 1 263 ? -16.984 -22.078 -15.695 1 97.44 263 SER A CA 1
ATOM 1994 C C . SER A 1 263 ? -17.906 -20.859 -15.633 1 97.44 263 SER A C 1
ATOM 1996 O O . SER A 1 263 ? -19.078 -20.953 -16.047 1 97.44 263 SER A O 1
ATOM 1998 N N . ILE A 1 264 ? -17.438 -19.688 -15.172 1 94.94 264 ILE A N 1
ATOM 1999 C CA . ILE A 1 264 ? -18.328 -18.531 -15.078 1 94.94 264 ILE A CA 1
ATOM 2000 C C . ILE A 1 264 ? -17.688 -17.328 -15.766 1 94.94 264 ILE A C 1
ATOM 2002 O O . ILE A 1 264 ? -18.156 -16.203 -15.609 1 94.94 264 ILE A O 1
ATOM 2006 N N . SER A 1 265 ? -16.609 -17.547 -16.484 1 95.25 265 SER A N 1
ATOM 2007 C CA . SER A 1 265 ? -15.891 -16.469 -17.141 1 95.25 265 SER A CA 1
ATOM 2008 C C . SER A 1 265 ? -16.531 -16.094 -18.469 1 95.25 265 SER A C 1
ATOM 2010 O O . SER A 1 265 ? -16.953 -16.984 -19.219 1 95.25 265 SER A O 1
ATOM 2012 N N . LEU A 1 266 ? -16.562 -14.781 -18.797 1 91.69 266 LEU A N 1
ATOM 2013 C CA . LEU A 1 266 ? -17 -14.32 -20.125 1 91.69 266 LEU A CA 1
ATOM 2014 C C . LEU A 1 266 ? -15.938 -14.625 -21.172 1 91.69 266 LEU A C 1
ATOM 2016 O O . LEU A 1 266 ? -16.234 -14.664 -22.375 1 91.69 266 LEU A O 1
ATOM 2020 N N . SER A 1 267 ? -14.727 -14.773 -20.75 1 94.25 267 SER A N 1
ATOM 2021 C CA . SER A 1 267 ? -13.594 -15.109 -21.594 1 94.25 267 SER A CA 1
ATOM 2022 C C . SER A 1 267 ? -12.719 -16.172 -20.953 1 94.25 267 SER A C 1
ATOM 2024 O O . SER A 1 267 ? -11.602 -15.891 -20.5 1 94.25 267 SER A O 1
ATOM 2026 N N . PRO A 1 268 ? -13.188 -17.422 -21 1 97 268 PRO A N 1
ATOM 2027 C CA . PRO A 1 268 ? -12.438 -18.5 -20.359 1 97 268 PRO A CA 1
ATOM 2028 C C . PRO A 1 268 ? -11.086 -18.75 -21.031 1 97 268 PRO A C 1
ATOM 2030 O O . PRO A 1 268 ? -11.031 -18.984 -22.25 1 97 268 PRO A O 1
ATOM 2033 N N . ARG A 1 269 ? -10.031 -18.734 -20.266 1 97.81 269 ARG A N 1
ATOM 2034 C CA . ARG A 1 269 ? -8.695 -18.859 -20.828 1 97.81 269 ARG A CA 1
ATOM 2035 C C . ARG A 1 269 ? -7.855 -19.859 -20.031 1 97.81 269 ARG A C 1
ATOM 2037 O O . ARG A 1 269 ? -6.715 -20.156 -20.391 1 97.81 269 ARG A O 1
ATOM 2044 N N . ASN A 1 270 ? -8.398 -20.375 -18.938 1 98.62 270 ASN A N 1
ATOM 2045 C CA . ASN A 1 270 ? -7.621 -21.25 -18.062 1 98.62 270 ASN A CA 1
ATOM 2046 C C . ASN A 1 270 ? -7.32 -22.594 -18.703 1 98.62 270 ASN A C 1
ATOM 2048 O O . ASN A 1 270 ? -6.27 -23.188 -18.469 1 98.62 270 ASN A O 1
ATOM 2052 N N . PHE A 1 271 ? -8.242 -23.031 -19.562 1 98.5 271 PHE A N 1
ATOM 2053 C CA . PHE A 1 271 ? -8.133 -24.359 -20.156 1 98.5 271 PHE A CA 1
ATOM 2054 C C . PHE A 1 271 ? -6.816 -24.516 -20.906 1 98.5 271 PHE A C 1
ATOM 2056 O O . PHE A 1 271 ? -6.152 -25.547 -20.797 1 98.5 271 PHE A O 1
ATOM 2063 N N . GLU A 1 272 ? -6.473 -23.516 -21.641 1 97.81 272 GLU A N 1
ATOM 2064 C CA . GLU A 1 272 ? -5.242 -23.562 -22.422 1 97.81 272 GLU A CA 1
ATOM 2065 C C . GLU A 1 272 ? -4.016 -23.641 -21.516 1 97.81 272 GLU A C 1
ATOM 2067 O O . GLU A 1 272 ? -3.045 -24.328 -21.828 1 97.81 272 GLU A O 1
ATOM 2072 N N . VAL A 1 273 ? -4.047 -22.922 -20.438 1 98.62 273 VAL A N 1
ATOM 2073 C CA . VAL A 1 273 ? -2.953 -22.953 -19.484 1 98.62 273 VAL A CA 1
ATOM 2074 C C . VAL A 1 273 ? -2.855 -24.328 -18.844 1 98.62 273 VAL A C 1
ATOM 2076 O O . VAL A 1 273 ? -1.761 -24.891 -18.719 1 98.62 273 VAL A O 1
ATOM 2079 N N . TRP A 1 274 ? -3.959 -24.938 -18.516 1 98.75 274 TRP A N 1
ATOM 2080 C CA . TRP A 1 274 ? -3.98 -26.266 -17.906 1 98.75 274 TRP A CA 1
ATOM 2081 C C . TRP A 1 274 ? -3.467 -27.328 -18.875 1 98.75 274 TRP A C 1
ATOM 2083 O O . TRP A 1 274 ? -2.824 -28.297 -18.469 1 98.75 274 TRP A O 1
ATOM 2093 N N . ALA A 1 275 ? -3.758 -27.156 -20.172 1 98.12 275 ALA A N 1
ATOM 2094 C CA . ALA A 1 275 ? -3.25 -28.078 -21.188 1 98.12 275 ALA A CA 1
ATOM 2095 C C . ALA A 1 275 ? -1.725 -28.094 -21.188 1 98.12 275 ALA A C 1
ATOM 2097 O O . ALA A 1 275 ? -1.109 -29.156 -21.25 1 98.12 275 ALA A O 1
ATOM 2098 N N . VAL A 1 276 ? -1.187 -26.906 -21.094 1 98.19 276 VAL A N 1
ATOM 2099 C CA . VAL A 1 276 ? 0.269 -26.797 -21.062 1 98.19 276 VAL A CA 1
ATOM 2100 C C . VAL A 1 276 ? 0.791 -27.375 -19.75 1 98.19 276 VAL A C 1
ATOM 2102 O O . VAL A 1 276 ? 1.778 -28.125 -19.734 1 98.19 276 VAL A O 1
ATOM 2105 N N . ALA A 1 277 ? 0.132 -27.078 -18.688 1 98.75 277 ALA A N 1
ATOM 2106 C CA . ALA A 1 277 ? 0.52 -27.562 -17.375 1 98.75 277 ALA A CA 1
ATOM 2107 C C . ALA A 1 277 ? 0.446 -29.094 -17.312 1 98.75 277 ALA A C 1
ATOM 2109 O O . ALA A 1 277 ? 1.295 -29.734 -16.688 1 98.75 277 ALA A O 1
ATOM 2110 N N . ALA A 1 278 ? -0.586 -29.625 -17.922 1 98.56 278 ALA A N 1
ATOM 2111 C CA . ALA A 1 278 ? -0.779 -31.078 -17.922 1 98.56 278 ALA A CA 1
ATOM 2112 C C . ALA A 1 278 ? 0.417 -31.797 -18.531 1 98.56 278 ALA A C 1
ATOM 2114 O O . ALA A 1 278 ? 0.86 -32.812 -18.031 1 98.56 278 ALA A O 1
ATOM 2115 N N . LYS A 1 279 ? 0.882 -31.281 -19.625 1 97.88 279 LYS A N 1
ATOM 2116 C CA . LYS A 1 279 ? 2.066 -31.844 -20.266 1 97.88 279 LYS A CA 1
ATOM 2117 C C . LYS A 1 279 ? 3.262 -31.828 -19.312 1 97.88 279 LYS A C 1
ATOM 2119 O O . LYS A 1 279 ? 4.023 -32.812 -19.234 1 97.88 279 LYS A O 1
ATOM 2124 N N . LYS A 1 280 ? 3.375 -30.781 -18.594 1 97.69 280 LYS A N 1
ATOM 2125 C CA . LYS A 1 280 ? 4.496 -30.625 -17.672 1 97.69 280 LYS A CA 1
ATOM 2126 C C . LYS A 1 280 ? 4.348 -31.531 -16.453 1 97.69 280 LYS A C 1
ATOM 2128 O O . LYS A 1 280 ? 5.34 -32.031 -15.922 1 97.69 280 LYS A O 1
ATOM 2133 N N . VAL A 1 281 ? 3.145 -31.688 -15.992 1 97.5 281 VAL A N 1
ATOM 2134 C CA . VAL A 1 281 ? 2.887 -32.656 -14.922 1 97.5 281 VAL A CA 1
ATOM 2135 C C . VAL A 1 281 ? 3.227 -34.062 -15.391 1 97.5 281 VAL A C 1
ATOM 2137 O O . VAL A 1 281 ? 3.898 -34.812 -14.68 1 97.5 281 VAL A O 1
ATOM 2140 N N . PHE A 1 282 ? 2.791 -34.375 -16.625 1 95.75 282 PHE A N 1
ATOM 2141 C CA . PHE A 1 282 ? 3.012 -35.688 -17.219 1 95.75 282 PHE A CA 1
ATOM 2142 C C . PHE A 1 282 ? 4.5 -35.969 -17.344 1 95.75 282 PHE A C 1
ATOM 2144 O O . PHE A 1 282 ? 4.938 -37.094 -17.109 1 95.75 282 PHE A O 1
ATOM 2151 N N . GLU A 1 283 ? 5.254 -34.969 -17.641 1 95.44 283 GLU A N 1
ATOM 2152 C CA . GLU A 1 283 ? 6.695 -35.125 -17.844 1 95.44 283 GLU A CA 1
ATOM 2153 C C . GLU A 1 283 ? 7.438 -35.031 -16.5 1 95.44 283 GLU A C 1
ATOM 2155 O O . GLU A 1 283 ? 8.664 -35.188 -16.469 1 95.44 283 GLU A O 1
ATOM 2160 N N . GLY A 1 284 ? 6.754 -34.75 -15.43 1 94 284 GLY A N 1
ATOM 2161 C CA . GLY A 1 284 ? 7.359 -34.688 -14.109 1 94 284 GLY A CA 1
ATOM 2162 C C . GLY A 1 284 ? 8.125 -33.406 -13.883 1 94 284 GLY A C 1
ATOM 2163 O O . GLY A 1 284 ? 9.031 -33.344 -13.039 1 94 284 GLY A O 1
ATOM 2164 N N . LYS A 1 285 ? 7.766 -32.406 -14.633 1 96.19 285 LYS A N 1
ATOM 2165 C CA . LYS A 1 285 ? 8.523 -31.141 -14.586 1 96.19 285 LYS A CA 1
ATOM 2166 C C . LYS A 1 285 ? 7.848 -30.125 -13.672 1 96.19 285 LYS A C 1
ATOM 2168 O O . LYS A 1 285 ? 8.523 -29.312 -13.031 1 96.19 285 LYS A O 1
ATOM 2173 N N . LEU A 1 286 ? 6.539 -30.125 -13.656 1 97.75 286 LEU A N 1
ATOM 2174 C CA . LEU A 1 286 ? 5.812 -29.172 -12.836 1 97.75 286 LEU A CA 1
ATOM 2175 C C . LEU A 1 286 ? 5.793 -29.594 -11.375 1 97.75 286 LEU A C 1
ATOM 2177 O O . LEU A 1 286 ? 5.191 -30.625 -11.039 1 97.75 286 LEU A O 1
ATOM 2181 N N . ARG A 1 287 ? 6.371 -28.797 -10.531 1 95.75 287 ARG A N 1
ATOM 2182 C CA . ARG A 1 287 ? 6.578 -29.188 -9.141 1 95.75 287 ARG A CA 1
ATOM 2183 C C . ARG A 1 287 ? 5.492 -28.609 -8.234 1 95.75 287 ARG A C 1
ATOM 2185 O O . ARG A 1 287 ? 5.117 -29.234 -7.238 1 95.75 287 ARG A O 1
ATOM 2192 N N . ALA A 1 288 ? 5.062 -27.422 -8.562 1 98.06 288 ALA A N 1
ATOM 2193 C CA . ALA A 1 288 ? 4.086 -26.75 -7.703 1 98.06 288 ALA A CA 1
ATOM 2194 C C . ALA A 1 288 ? 3.234 -25.766 -8.5 1 98.06 288 ALA A C 1
ATOM 2196 O O . ALA A 1 288 ? 3.633 -25.328 -9.586 1 98.06 288 ALA A O 1
ATOM 2197 N N . VAL A 1 289 ? 2.096 -25.547 -7.969 1 98.81 289 VAL A N 1
ATOM 2198 C CA . VAL A 1 289 ? 1.174 -24.547 -8.477 1 98.81 289 VAL A CA 1
ATOM 2199 C C . VAL A 1 289 ? 0.797 -23.578 -7.348 1 98.81 289 VAL A C 1
ATOM 2201 O O . VAL A 1 289 ? 0.339 -24 -6.285 1 98.81 289 VAL A O 1
ATOM 2204 N N . PHE A 1 290 ? 1.089 -22.312 -7.539 1 98.88 290 PHE A N 1
ATOM 2205 C CA . PHE A 1 290 ? 0.575 -21.25 -6.676 1 98.88 290 PHE A CA 1
ATOM 2206 C C . PHE A 1 290 ? -0.687 -20.625 -7.27 1 98.88 290 PHE A C 1
ATOM 2208 O O . PHE A 1 290 ? -0.671 -20.141 -8.398 1 98.88 290 PHE A O 1
ATOM 2215 N N . ILE A 1 291 ? -1.745 -20.641 -6.531 1 98.88 291 ILE A N 1
ATOM 2216 C CA . ILE A 1 291 ? -3.01 -20.188 -7.094 1 98.88 291 ILE A CA 1
ATOM 2217 C C . ILE A 1 291 ? -3.889 -19.594 -5.992 1 98.88 291 ILE A C 1
ATOM 2219 O O . ILE A 1 291 ? -3.836 -20.047 -4.844 1 98.88 291 ILE A O 1
ATOM 2223 N N . GLU A 1 292 ? -4.688 -18.594 -6.402 1 98.62 292 GLU A N 1
ATOM 2224 C CA . GLU A 1 292 ? -5.508 -17.906 -5.41 1 98.62 292 GLU A CA 1
ATOM 2225 C C . GLU A 1 292 ? -6.785 -18.688 -5.109 1 98.62 292 GLU A C 1
ATOM 2227 O O . GLU A 1 292 ? -7.199 -19.547 -5.902 1 98.62 292 GLU A O 1
ATOM 2232 N N . CYS A 1 293 ? -7.324 -18.516 -3.979 1 98.69 293 CYS A N 1
ATOM 2233 C CA . CYS A 1 293 ? -8.672 -18.859 -3.555 1 98.69 293 CYS A CA 1
ATOM 2234 C C . CYS A 1 293 ? -9.227 -17.828 -2.584 1 98.69 293 CYS A C 1
ATOM 2236 O O . CYS A 1 293 ? -9.234 -18.047 -1.372 1 98.69 293 CYS A O 1
ATOM 2238 N N . SER A 1 294 ? -9.805 -16.797 -3.102 1 98.25 294 SER A N 1
ATOM 2239 C CA . SER A 1 294 ? -10.039 -15.555 -2.377 1 98.25 294 SER A CA 1
ATOM 2240 C C . SER A 1 294 ? -11.203 -15.688 -1.406 1 98.25 294 SER A C 1
ATOM 2242 O O . SER A 1 294 ? -11.25 -15.008 -0.382 1 98.25 294 SER A O 1
ATOM 2244 N N . PHE A 1 295 ? -12.141 -16.609 -1.765 1 97.69 295 PHE A N 1
ATOM 2245 C CA . PHE A 1 295 ? -13.352 -16.703 -0.961 1 97.69 295 PHE A CA 1
ATOM 2246 C C . PHE A 1 295 ? -13.633 -18.141 -0.557 1 97.69 295 PHE A C 1
ATOM 2248 O O . PHE A 1 295 ? -13.062 -19.078 -1.125 1 97.69 295 PHE A O 1
ATOM 2255 N N . ASP A 1 296 ? -14.414 -18.25 0.479 1 97.19 296 ASP A N 1
ATOM 2256 C CA . ASP A 1 296 ? -14.906 -19.594 0.814 1 97.19 296 ASP A CA 1
ATOM 2257 C C . ASP A 1 296 ? -16.141 -19.938 -0.006 1 97.19 296 ASP A C 1
ATOM 2259 O O . ASP A 1 296 ? -16.578 -19.156 -0.85 1 97.19 296 ASP A O 1
ATOM 2263 N N . ASN A 1 297 ? -16.703 -21.047 0.224 1 97.31 297 ASN A N 1
ATOM 2264 C CA . ASN A 1 297 ? -17.781 -21.547 -0.619 1 97.31 297 ASN A CA 1
ATOM 2265 C C . ASN A 1 297 ? -19.109 -20.859 -0.316 1 97.31 297 ASN A C 1
ATOM 2267 O O . ASN A 1 297 ? -20.078 -21.016 -1.062 1 97.31 297 ASN A O 1
ATOM 2271 N N . THR A 1 298 ? -19.203 -20.047 0.722 1 94.5 298 THR A N 1
ATOM 2272 C CA . THR A 1 298 ? -20.438 -19.344 1.038 1 94.5 298 THR A CA 1
ATOM 2273 C C . THR A 1 298 ? -20.625 -18.141 0.121 1 94.5 298 THR A C 1
ATOM 2275 O O . THR A 1 298 ? -21.719 -17.594 0.014 1 94.5 298 THR A O 1
ATOM 2278 N N . GLN A 1 299 ? -19.547 -17.766 -0.521 1 94.19 299 GLN A N 1
ATOM 2279 C CA . GLN A 1 299 ? -19.625 -16.641 -1.437 1 94.19 299 GLN A CA 1
ATOM 2280 C C . GLN A 1 299 ? -20.328 -17.016 -2.736 1 94.19 299 GLN A C 1
ATOM 2282 O O . GLN A 1 299 ? -19.906 -17.953 -3.42 1 94.19 299 GLN A O 1
ATOM 2287 N N . ALA A 1 300 ? -21.328 -16.266 -3.129 1 94.81 300 ALA A N 1
ATOM 2288 C CA . ALA A 1 300 ? -22.078 -16.531 -4.355 1 94.81 300 ALA A CA 1
ATOM 2289 C C . ALA A 1 300 ? -21.234 -16.234 -5.59 1 94.81 300 ALA A C 1
ATOM 2291 O O . ALA A 1 300 ? -20.391 -15.336 -5.566 1 94.81 300 ALA A O 1
ATOM 2292 N N . ASP A 1 301 ? -21.516 -16.922 -6.684 1 95.06 301 ASP A N 1
ATOM 2293 C CA . ASP A 1 301 ? -20.766 -16.766 -7.93 1 95.06 301 ASP A CA 1
ATOM 2294 C C . ASP A 1 301 ? -20.812 -15.312 -8.406 1 95.06 301 ASP A C 1
ATOM 2296 O O . ASP A 1 301 ? -19.797 -14.781 -8.883 1 95.06 301 ASP A O 1
ATOM 2300 N N . ALA A 1 302 ? -21.953 -14.633 -8.227 1 90.12 302 ALA A N 1
ATOM 2301 C CA . ALA A 1 302 ? -22.156 -13.258 -8.695 1 90.12 302 ALA A CA 1
ATOM 2302 C C . ALA A 1 302 ? -21.297 -12.281 -7.895 1 90.12 302 ALA A C 1
ATOM 2304 O O . ALA A 1 302 ? -21.062 -11.148 -8.328 1 90.12 302 ALA A O 1
ATOM 2305 N N . CYS A 1 303 ? -20.766 -12.797 -6.758 1 91.31 303 CYS A N 1
ATOM 2306 C CA . CYS A 1 303 ? -20.016 -11.914 -5.871 1 91.31 303 CYS A CA 1
ATOM 2307 C C . CYS A 1 303 ? -18.594 -12.406 -5.695 1 91.31 303 CYS A C 1
ATOM 2309 O O . CYS A 1 303 ? -17.953 -12.141 -4.668 1 91.31 303 CYS A O 1
ATOM 2311 N N . LEU A 1 304 ? -18.125 -13.125 -6.672 1 95.06 304 LEU A N 1
ATOM 2312 C CA . LEU A 1 304 ? -16.75 -13.602 -6.578 1 95.06 304 LEU A CA 1
ATOM 2313 C C . LEU A 1 304 ? -15.773 -12.547 -7.086 1 95.06 304 LEU A C 1
ATOM 2315 O O . LEU A 1 304 ? -14.57 -12.656 -6.859 1 95.06 304 LEU A O 1
ATOM 2319 N N . TYR A 1 305 ? -16.219 -11.578 -7.848 1 91.62 305 TYR A N 1
ATOM 2320 C CA . TYR A 1 305 ? -15.438 -10.438 -8.312 1 91.62 305 TYR A CA 1
ATOM 2321 C C . TYR A 1 305 ? -14.203 -10.898 -9.07 1 91.62 305 TYR A C 1
ATOM 2323 O O . TYR A 1 305 ? -13.109 -10.367 -8.867 1 91.62 305 TYR A O 1
ATOM 2331 N N . GLY A 1 306 ? -14.375 -11.945 -9.844 1 96.19 306 GLY A N 1
ATOM 2332 C CA . GLY A 1 306 ? -13.289 -12.43 -10.68 1 96.19 306 GLY A CA 1
ATOM 2333 C C . GLY A 1 306 ? -12.305 -13.305 -9.93 1 96.19 306 GLY A C 1
ATOM 2334 O O . GLY A 1 306 ? -11.133 -13.383 -10.305 1 96.19 306 GLY A O 1
ATOM 2335 N N . HIS A 1 307 ? -12.711 -13.945 -8.836 1 98.12 307 HIS A N 1
ATOM 2336 C CA . HIS A 1 307 ? -11.836 -14.789 -8.023 1 98.12 307 HIS A CA 1
ATOM 2337 C C . HIS A 1 307 ? -12.398 -16.203 -7.891 1 98.12 307 HIS A C 1
ATOM 2339 O O . HIS A 1 307 ? -13.492 -16.484 -8.383 1 98.12 307 HIS A O 1
ATOM 2345 N N . LEU A 1 308 ? -11.625 -17.031 -7.266 1 98.69 308 LEU A N 1
ATOM 2346 C CA . LEU A 1 308 ? -12.016 -18.422 -7.059 1 98.69 308 LEU A CA 1
ATOM 2347 C C . LEU A 1 308 ? -12.516 -18.641 -5.637 1 98.69 308 LEU A C 1
ATOM 2349 O O . LEU A 1 308 ? -12.195 -17.859 -4.734 1 98.69 308 LEU A O 1
ATOM 2353 N N . ASN A 1 309 ? -13.336 -19.625 -5.445 1 98.62 309 ASN A N 1
ATOM 2354 C CA . ASN A 1 309 ? -13.609 -20.297 -4.184 1 98.62 309 ASN A CA 1
ATOM 2355 C C . ASN A 1 309 ? -13.242 -21.781 -4.25 1 98.62 309 ASN A C 1
ATOM 2357 O O . ASN A 1 309 ? -12.812 -22.266 -5.293 1 98.62 309 ASN A O 1
ATOM 2361 N N . PRO A 1 310 ? -13.266 -22.547 -3.197 1 98.75 310 PRO A N 1
ATOM 2362 C CA . PRO A 1 310 ? -12.766 -23.922 -3.207 1 98.75 310 PRO A CA 1
ATOM 2363 C C . PRO A 1 310 ? -13.461 -24.781 -4.254 1 98.75 310 PRO A C 1
ATOM 2365 O O . PRO A 1 310 ? -12.805 -25.609 -4.91 1 98.75 310 PRO A O 1
ATOM 2368 N N . ARG A 1 311 ? -14.711 -24.594 -4.414 1 98.38 311 ARG A N 1
ATOM 2369 C CA . ARG A 1 311 ? -15.438 -25.359 -5.422 1 98.38 311 ARG A CA 1
ATOM 2370 C C . ARG A 1 311 ? -14.875 -25.109 -6.816 1 98.38 311 ARG A C 1
ATOM 2372 O O . ARG A 1 311 ? -14.586 -26.047 -7.555 1 98.38 311 ARG A O 1
ATOM 2379 N N . HIS A 1 312 ? -14.719 -23.859 -7.117 1 98.75 312 HIS A N 1
ATOM 2380 C CA . HIS A 1 312 ? -14.203 -23.5 -8.43 1 98.75 312 HIS A CA 1
ATOM 2381 C C . HIS A 1 312 ? -12.742 -23.891 -8.586 1 98.75 312 HIS A C 1
ATOM 2383 O O . HIS A 1 312 ? -12.312 -24.297 -9.664 1 98.75 312 HIS A O 1
ATOM 2389 N N . LEU A 1 313 ? -11.953 -23.734 -7.547 1 98.81 313 LEU A N 1
ATOM 2390 C CA . LEU A 1 313 ? -10.555 -24.141 -7.613 1 98.81 313 LEU A CA 1
ATOM 2391 C C . LEU A 1 313 ? -10.438 -25.641 -7.883 1 98.81 313 LEU A C 1
ATOM 2393 O O . LEU A 1 313 ? -9.641 -26.062 -8.727 1 98.81 313 LEU A O 1
ATOM 2397 N N . TYR A 1 314 ? -11.195 -26.406 -7.16 1 98.5 314 TYR A N 1
ATOM 2398 C CA . TYR A 1 314 ? -11.125 -27.844 -7.34 1 98.5 314 TYR A CA 1
ATOM 2399 C C . TYR A 1 314 ? -11.586 -28.25 -8.734 1 98.5 314 TYR A C 1
ATOM 2401 O O . TYR A 1 314 ? -11.062 -29.203 -9.32 1 98.5 314 TYR A O 1
ATOM 2409 N N . GLU A 1 315 ? -12.578 -27.531 -9.258 1 98.38 315 GLU A N 1
ATOM 2410 C CA . GLU A 1 315 ? -13 -27.734 -10.641 1 98.38 315 GLU A CA 1
ATOM 2411 C C . GLU A 1 315 ? -11.852 -27.484 -11.609 1 98.38 315 GLU A C 1
ATOM 2413 O O . GLU A 1 315 ? -11.648 -28.25 -12.562 1 98.38 315 GLU A O 1
ATOM 2418 N N . GLU A 1 316 ? -11.148 -26.422 -11.383 1 98.81 316 GLU A N 1
ATOM 2419 C CA . GLU A 1 316 ? -9.992 -26.094 -12.211 1 98.81 316 GLU A CA 1
ATOM 2420 C C . GLU A 1 316 ? -8.938 -27.203 -12.133 1 98.81 316 GLU A C 1
ATOM 2422 O O . GLU A 1 316 ? -8.383 -27.609 -13.148 1 98.81 316 GLU A O 1
ATOM 2427 N N . LEU A 1 317 ? -8.664 -27.688 -10.969 1 98.75 317 LEU A N 1
ATOM 2428 C CA . LEU A 1 317 ? -7.676 -28.75 -10.781 1 98.75 317 LEU A CA 1
ATOM 2429 C C . LEU A 1 317 ? -8.148 -30.047 -11.422 1 98.75 317 LEU A C 1
ATOM 2431 O O . LEU A 1 317 ? -7.34 -30.828 -11.922 1 98.75 317 LEU A O 1
ATOM 2435 N N . THR A 1 318 ? -9.438 -30.281 -11.383 1 98.31 318 THR A N 1
ATOM 2436 C CA . THR A 1 318 ? -10.008 -31.438 -12.047 1 98.31 318 THR A CA 1
ATOM 2437 C C . THR A 1 318 ? -9.773 -31.375 -13.547 1 98.31 318 THR A C 1
ATOM 2439 O O . THR A 1 318 ? -9.492 -32.406 -14.188 1 98.31 318 THR A O 1
ATOM 2442 N N . THR A 1 319 ? -9.93 -30.188 -14.086 1 98.38 319 THR A N 1
ATOM 2443 C CA . THR A 1 319 ? -9.625 -29.984 -15.5 1 98.38 319 THR A CA 1
ATOM 2444 C C . THR A 1 319 ? -8.18 -30.359 -15.797 1 98.38 319 THR A C 1
ATOM 2446 O O . THR A 1 319 ? -7.898 -31.047 -16.781 1 98.38 319 THR A O 1
ATOM 2449 N N . LEU A 1 320 ? -7.277 -29.906 -14.992 1 98.69 320 LEU A N 1
ATOM 2450 C CA . LEU A 1 320 ? -5.875 -30.281 -15.125 1 98.69 320 LEU A CA 1
ATOM 2451 C C . LEU A 1 320 ? -5.707 -31.797 -15.07 1 98.69 320 LEU A C 1
ATOM 2453 O O . LEU A 1 320 ? -5.027 -32.375 -15.914 1 98.69 320 LEU A O 1
ATOM 2457 N N . ALA A 1 321 ? -6.332 -32.469 -14.125 1 98.19 321 ALA A N 1
ATOM 2458 C CA . ALA A 1 321 ? -6.234 -33.906 -13.93 1 98.19 321 ALA A CA 1
ATOM 2459 C C . ALA A 1 321 ? -6.734 -34.656 -15.164 1 98.19 321 ALA A C 1
ATOM 2461 O O . ALA A 1 321 ? -6.121 -35.625 -15.594 1 98.19 321 ALA A O 1
ATOM 2462 N N . LYS A 1 322 ? -7.844 -34.219 -15.633 1 97.69 322 LYS A N 1
ATOM 2463 C CA . LYS A 1 322 ? -8.406 -34.844 -16.828 1 97.69 322 LYS A CA 1
ATOM 2464 C C . LYS A 1 322 ? -7.422 -34.781 -18 1 97.69 322 LYS A C 1
ATOM 2466 O O . LYS A 1 322 ? -7.266 -35.781 -18.719 1 97.69 322 LYS A O 1
ATOM 2471 N N . GLN A 1 323 ? -6.82 -33.688 -18.141 1 97.31 323 GLN A N 1
ATOM 2472 C CA . GLN A 1 323 ? -5.859 -33.531 -19.219 1 97.31 323 GLN A CA 1
ATOM 2473 C C . GLN A 1 323 ? -4.645 -34.406 -19.016 1 97.31 323 GLN A C 1
ATOM 2475 O O . GLN A 1 323 ? -4.09 -34.938 -19.984 1 97.31 323 GLN A O 1
ATOM 2480 N N . VAL A 1 324 ? -4.215 -34.625 -17.828 1 97.44 324 VAL A N 1
ATOM 2481 C CA . VAL A 1 324 ? -3.096 -35.5 -17.516 1 97.44 324 VAL A CA 1
ATOM 2482 C C . VAL A 1 324 ? -3.471 -36.938 -17.859 1 97.44 324 VAL A C 1
ATOM 2484 O O . VAL A 1 324 ? -2.678 -37.656 -18.453 1 97.44 324 VAL A O 1
ATOM 2487 N N . VAL A 1 325 ? -4.688 -37.344 -17.531 1 96.25 325 VAL A N 1
ATOM 2488 C CA . VAL A 1 325 ? -5.168 -38.688 -17.797 1 96.25 325 VAL A CA 1
ATOM 2489 C C . VAL A 1 325 ? -5.223 -38.906 -19.297 1 96.25 325 VAL A C 1
ATOM 2491 O O . VAL A 1 325 ? -4.816 -39.969 -19.781 1 96.25 325 VAL A O 1
ATOM 2494 N N . LEU A 1 326 ? -5.699 -37.938 -19.984 1 95.06 326 LEU A N 1
ATOM 2495 C CA . LEU A 1 326 ? -5.793 -38.062 -21.422 1 95.06 326 LEU A CA 1
ATOM 2496 C C . LEU A 1 326 ? -4.414 -38.219 -22.047 1 95.06 326 LEU A C 1
ATOM 2498 O O . LEU A 1 326 ? -4.242 -39 -22.984 1 95.06 326 LEU A O 1
ATOM 2502 N N . LEU A 1 327 ? -3.465 -37.5 -21.562 1 94.94 327 LEU A N 1
ATOM 2503 C CA . LEU A 1 327 ? -2.098 -37.625 -22.062 1 94.94 327 LEU A CA 1
ATOM 2504 C C . LEU A 1 327 ? -1.526 -39 -21.781 1 94.94 327 LEU A C 1
ATOM 2506 O O . LEU A 1 327 ? -0.816 -39.562 -22.625 1 94.94 327 LEU A O 1
ATOM 2510 N N . ARG A 1 328 ? -1.825 -39.562 -20.688 1 92.69 328 ARG A N 1
ATOM 2511 C CA . ARG A 1 328 ? -1.36 -40.906 -20.328 1 92.69 328 ARG A CA 1
ATOM 2512 C C . ARG A 1 328 ? -1.977 -41.969 -21.234 1 92.69 328 ARG A C 1
ATOM 2514 O O . ARG A 1 328 ? -1.293 -42.906 -21.672 1 92.69 328 ARG A O 1
ATOM 2521 N N . GLU A 1 329 ? -3.221 -41.75 -21.484 1 90.62 329 GLU A N 1
ATOM 2522 C CA . GLU A 1 329 ? -3.924 -42.688 -22.344 1 90.62 329 GLU A CA 1
ATOM 2523 C C . GLU A 1 329 ? -3.406 -42.594 -23.781 1 90.62 329 GLU A C 1
ATOM 2525 O O . GLU A 1 329 ? -3.229 -43.625 -24.438 1 90.62 329 GLU A O 1
ATOM 2530 N N . GLU A 1 330 ? -3.23 -41.438 -24.172 1 90.56 330 GLU A N 1
ATOM 2531 C CA . GLU A 1 330 ? -2.701 -41.25 -25.516 1 90.56 330 GLU A CA 1
ATOM 2532 C C . GLU A 1 330 ? -1.312 -41.875 -25.656 1 90.56 330 GLU A C 1
ATOM 2534 O O . GLU A 1 330 ? -1.006 -42.5 -26.688 1 90.56 330 GLU A O 1
ATOM 2539 N N . THR A 1 331 ? -0.529 -41.719 -24.75 1 89.56 331 THR A N 1
ATOM 2540 C CA . THR A 1 331 ? 0.828 -42.25 -24.766 1 89.56 331 THR A CA 1
ATOM 2541 C C . THR A 1 331 ? 0.811 -43.781 -24.688 1 89.56 331 THR A C 1
ATOM 2543 O O . THR A 1 331 ? 1.608 -44.469 -25.344 1 89.56 331 THR A O 1
ATOM 2546 N N . ALA A 1 332 ? -0.108 -44.281 -23.922 1 86.81 332 ALA A N 1
ATOM 2547 C CA . ALA A 1 332 ? -0.25 -45.75 -23.812 1 86.81 332 ALA A CA 1
ATOM 2548 C C . ALA A 1 332 ? -0.719 -46.344 -25.125 1 86.81 332 ALA A C 1
ATOM 2550 O O . ALA A 1 332 ? -0.243 -47.406 -25.531 1 86.81 332 ALA A O 1
ATOM 2551 N N . GLN A 1 333 ? -1.603 -45.719 -25.75 1 87.38 333 GLN A N 1
ATOM 2552 C CA . GLN A 1 333 ? -2.107 -46.188 -27.031 1 87.38 333 GLN A CA 1
ATOM 2553 C C . GLN A 1 333 ? -1.02 -46.125 -28.094 1 87.38 333 GLN A C 1
ATOM 2555 O O . GLN A 1 333 ? -0.893 -47.062 -28.906 1 87.38 333 GLN A O 1
ATOM 2560 N N . ASP A 1 334 ? -0.329 -45.156 -28.078 1 86.06 334 ASP A N 1
ATOM 2561 C CA . ASP A 1 334 ? 0.773 -45.031 -29.016 1 86.06 334 ASP A CA 1
ATOM 2562 C C . ASP A 1 334 ? 1.813 -46.125 -28.812 1 86.06 334 ASP A C 1
ATOM 2564 O O . ASP A 1 334 ? 2.342 -46.656 -29.781 1 86.06 334 ASP A O 1
ATOM 2568 N N . ALA A 1 335 ? 2.037 -46.438 -27.641 1 84.25 335 ALA A N 1
ATOM 2569 C CA . ALA A 1 335 ? 2.988 -47.469 -27.312 1 84.25 335 ALA A CA 1
ATOM 2570 C C . ALA A 1 335 ? 2.477 -48.844 -27.781 1 84.25 335 ALA A C 1
ATOM 2572 O O . ALA A 1 335 ? 3.244 -49.656 -28.281 1 84.25 335 ALA A O 1
ATOM 2573 N N . LEU A 1 336 ? 1.183 -49.031 -27.703 1 82.88 336 LEU A N 1
ATOM 2574 C CA . LEU A 1 336 ? 0.565 -50.281 -28.156 1 82.88 336 LEU A CA 1
ATOM 2575 C C . LEU A 1 336 ? 0.615 -50.406 -29.672 1 82.88 336 LEU A C 1
ATOM 2577 O O . LEU A 1 336 ? 0.927 -51.469 -30.203 1 82.88 336 LEU A O 1
ATOM 2581 N N . LEU A 1 337 ? 0.358 -49.312 -30.312 1 83.75 337 LEU A N 1
ATOM 2582 C CA . LEU A 1 337 ? 0.383 -49.281 -31.766 1 83.75 337 LEU A CA 1
ATOM 2583 C C . LEU A 1 337 ? 1.796 -49.531 -32.281 1 83.75 337 LEU A C 1
ATOM 2585 O O . LEU A 1 337 ? 1.985 -50.25 -33.281 1 83.75 337 LEU A O 1
ATOM 2589 N N . GLN A 1 338 ? 2.746 -49.062 -31.609 1 81.56 338 GLN A N 1
ATOM 2590 C CA . GLN A 1 338 ? 4.137 -49.281 -32 1 81.56 338 GLN A CA 1
ATOM 2591 C C . GLN A 1 338 ? 4.57 -50.719 -31.766 1 81.56 338 GLN A C 1
ATOM 2593 O O . GLN A 1 338 ? 5.297 -51.281 -32.562 1 81.56 338 GLN A O 1
ATOM 2598 N N . ARG A 1 339 ? 4.059 -51.25 -30.828 1 76.75 339 ARG A N 1
ATOM 2599 C CA . ARG A 1 339 ? 4.355 -52.656 -30.531 1 76.75 339 ARG A CA 1
ATOM 2600 C C . ARG A 1 339 ? 3.719 -53.562 -31.562 1 76.75 339 ARG A C 1
ATOM 2602 O O . ARG A 1 339 ? 4.344 -54.531 -32 1 76.75 339 ARG A O 1
ATOM 2609 N N . GLU A 1 340 ? 2.518 -53.281 -31.891 1 74.06 340 GLU A N 1
ATOM 2610 C CA . GLU A 1 340 ? 1.822 -54.062 -32.906 1 74.06 340 GLU A CA 1
ATOM 2611 C C . GLU A 1 340 ? 2.502 -53.938 -34.281 1 74.06 340 GLU A C 1
ATOM 2613 O O . GLU A 1 340 ? 2.664 -54.906 -35 1 74.06 340 GLU A O 1
ATOM 2618 N N . ALA A 1 341 ? 3.035 -52.75 -34.594 1 77.31 341 ALA A N 1
ATOM 2619 C CA . ALA A 1 341 ? 3.729 -52.5 -35.875 1 77.31 341 ALA A CA 1
ATOM 2620 C C . ALA A 1 341 ? 5.066 -53.25 -35.906 1 77.31 341 ALA A C 1
ATOM 2622 O O . ALA A 1 341 ? 5.461 -53.781 -36.938 1 77.31 341 ALA A O 1
ATOM 2623 N N . SER A 1 342 ? 5.598 -53.312 -34.812 1 72.62 342 SER A N 1
ATOM 2624 C CA . SER A 1 342 ? 6.871 -54 -34.719 1 72.62 342 SER A CA 1
ATOM 2625 C C . SER A 1 342 ? 6.668 -55.531 -34.812 1 72.62 342 SER A C 1
ATOM 2627 O O . SER A 1 342 ? 7.48 -56.219 -35.406 1 72.62 342 SER A O 1
ATOM 2629 N N . THR A 1 343 ? 5.594 -56.031 -34.312 1 72.75 343 THR A N 1
ATOM 2630 C CA . THR A 1 343 ? 5.277 -57.438 -34.375 1 72.75 343 THR A CA 1
ATOM 2631 C C . THR A 1 343 ? 4.91 -57.844 -35.812 1 72.75 343 THR A C 1
ATOM 2633 O O . THR A 1 343 ? 5.27 -58.906 -36.281 1 72.75 343 THR A O 1
ATOM 2636 N N . ASP A 1 344 ? 4.242 -56.969 -36.469 1 65.44 344 ASP A N 1
ATOM 2637 C CA . ASP A 1 344 ? 3.879 -57.219 -37.844 1 65.44 344 ASP A CA 1
ATOM 2638 C C . ASP A 1 344 ? 5.113 -57.25 -38.75 1 65.44 344 ASP A C 1
ATOM 2640 O O . ASP A 1 344 ? 5.211 -58.062 -39.656 1 65.44 344 ASP A O 1
ATOM 2644 N N . ILE A 1 345 ? 6.055 -56.406 -38.5 1 67.5 345 ILE A N 1
ATOM 2645 C CA . ILE A 1 345 ? 7.293 -56.375 -39.25 1 67.5 345 ILE A CA 1
ATOM 2646 C C . ILE A 1 345 ? 8.094 -57.656 -38.969 1 67.5 345 ILE A C 1
ATOM 2648 O O . ILE A 1 345 ? 8.656 -58.25 -39.906 1 67.5 345 ILE A O 1
ATOM 2652 N N . GLU A 1 346 ? 8.055 -58.062 -37.844 1 63.03 346 GLU A N 1
ATOM 2653 C CA . GLU A 1 346 ? 8.734 -59.312 -37.5 1 63.03 346 GLU A CA 1
ATOM 2654 C C . GLU A 1 346 ? 8.023 -60.5 -38.125 1 63.03 346 GLU A C 1
ATOM 2656 O O . GLU A 1 346 ? 8.68 -61.438 -38.562 1 63.03 346 GLU A O 1
ATOM 2661 N N . MET A 1 347 ? 6.762 -60.406 -38.219 1 64.31 347 MET A N 1
ATOM 2662 C CA . MET A 1 347 ? 5.992 -61.469 -38.844 1 64.31 347 MET A CA 1
ATOM 2663 C C . MET A 1 347 ? 6.168 -61.469 -40.375 1 64.31 347 MET A C 1
ATOM 2665 O O . MET A 1 347 ? 6.246 -62.531 -41 1 64.31 347 MET A O 1
ATOM 2669 N N . ASP A 1 348 ? 6.281 -60.344 -40.906 1 62.22 348 ASP A N 1
ATOM 2670 C CA . ASP A 1 348 ? 6.52 -60.219 -42.344 1 62.22 348 ASP A CA 1
ATOM 2671 C C . ASP A 1 348 ? 7.934 -60.656 -42.688 1 62.22 348 ASP A C 1
ATOM 2673 O O . ASP A 1 348 ? 8.141 -61.312 -43.719 1 62.22 348 ASP A O 1
ATOM 2677 N N . THR A 1 349 ? 8.867 -60.406 -41.875 1 61.41 349 THR A N 1
ATOM 2678 C CA . THR A 1 349 ? 10.234 -60.875 -42.094 1 61.41 349 THR A CA 1
ATOM 2679 C C . THR A 1 349 ? 10.344 -62.375 -41.875 1 61.41 349 THR A C 1
ATOM 2681 O O . THR A 1 349 ? 11.102 -63.062 -42.562 1 61.41 349 THR A O 1
ATOM 2684 N N . ALA A 1 350 ? 9.539 -62.875 -41.031 1 56.75 350 ALA A N 1
ATOM 2685 C CA . ALA A 1 350 ? 9.516 -64.312 -40.781 1 56.75 350 ALA A CA 1
ATOM 2686 C C . ALA A 1 350 ? 8.836 -65.062 -41.906 1 56.75 350 ALA A C 1
ATOM 2688 O O . ALA A 1 350 ? 9.258 -66.188 -42.281 1 56.75 350 ALA A O 1
ATOM 2689 N N . TRP A 1 351 ? 7.938 -64.438 -42.562 1 56.53 351 TRP A N 1
ATOM 2690 C CA . TRP A 1 351 ? 7.242 -65 -43.719 1 56.53 351 TRP A CA 1
ATOM 2691 C C . TRP A 1 351 ? 8.125 -65 -44.969 1 56.53 351 TRP A C 1
ATOM 2693 O O . TRP A 1 351 ? 8.156 -66 -45.719 1 56.53 351 TRP A O 1
ATOM 2703 N N . LYS A 1 352 ? 8.906 -63.938 -45.188 1 55.78 352 LYS A N 1
ATOM 2704 C CA . LYS A 1 352 ? 9.789 -63.875 -46.344 1 55.78 352 LYS A CA 1
ATOM 2705 C C . LYS A 1 352 ? 10.953 -64.875 -46.219 1 55.78 352 LYS A C 1
ATOM 2707 O O . LYS A 1 352 ? 11.469 -65.375 -47.219 1 55.78 352 LYS A O 1
ATOM 2712 N N . SER A 1 353 ? 11.344 -65.188 -45.062 1 50.56 353 SER A N 1
ATOM 2713 C CA . SER A 1 353 ? 12.422 -66.125 -44.844 1 50.56 353 SER A CA 1
ATOM 2714 C C . SER A 1 353 ? 11.938 -67.562 -45.031 1 50.56 353 SER A C 1
ATOM 2716 O O . SER A 1 353 ? 12.742 -68.438 -45.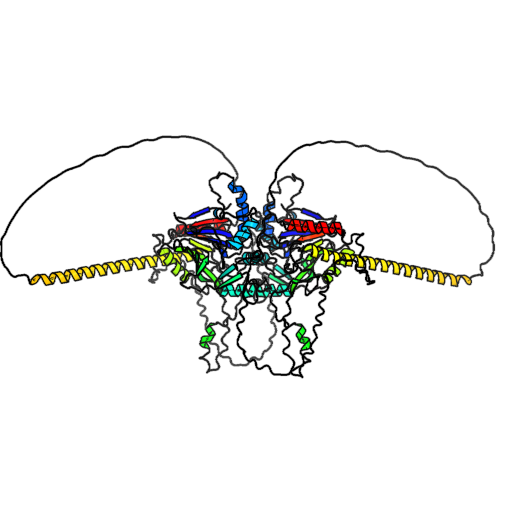25 1 50.56 353 SER A O 1
ATOM 2718 N N . SER A 1 354 ? 10.648 -67.875 -45.031 1 50.53 354 SER A N 1
ATOM 2719 C CA . SER A 1 354 ? 10.117 -69.25 -45.219 1 50.53 354 SER A CA 1
ATOM 2720 C C . SER A 1 354 ? 10 -69.625 -46.688 1 50.53 354 SER A C 1
ATOM 2722 O O . SER A 1 354 ? 9.75 -70.75 -47 1 50.53 354 SER A O 1
ATOM 2724 N N . ARG A 1 355 ? 9.898 -68.688 -47.594 1 48.97 355 ARG A N 1
ATOM 2725 C CA . ARG A 1 355 ? 9.742 -69 -49 1 48.97 355 ARG A CA 1
ATOM 2726 C C . ARG A 1 355 ? 11.086 -69.375 -49.625 1 48.97 355 ARG A C 1
ATOM 2728 O O . ARG A 1 355 ? 11.133 -69.875 -50.75 1 48.97 355 ARG A O 1
ATOM 2735 N N . LYS A 1 356 ? 12.18 -68.812 -49.188 1 40 356 LYS A N 1
ATOM 2736 C CA . LYS A 1 356 ? 13.422 -69.062 -49.906 1 40 356 LYS A CA 1
ATOM 2737 C C . LYS A 1 356 ? 13.914 -70.5 -49.656 1 40 356 LYS A C 1
ATOM 2739 O O . LYS A 1 356 ? 14.938 -70.938 -50.219 1 40 356 LYS A O 1
ATOM 2744 N N . ARG A 1 357 ? 13.344 -71.312 -48.656 1 36.78 357 ARG A N 1
ATOM 2745 C CA . ARG A 1 357 ? 14.055 -72.5 -48.375 1 36.78 357 ARG A CA 1
ATOM 2746 C C . ARG A 1 357 ? 13.766 -73.562 -49.469 1 36.78 357 ARG A C 1
ATOM 2748 O O . ARG A 1 357 ? 14.195 -74.75 -49.344 1 36.78 357 ARG A O 1
ATOM 2755 N N . LYS A 1 358 ? 12.898 -73.25 -50.344 1 33.53 358 LYS A N 1
ATOM 2756 C CA . LYS A 1 358 ? 12.578 -74.5 -51.094 1 33.53 358 LYS A CA 1
ATOM 2757 C C . LYS A 1 358 ? 13.727 -74.875 -52 1 33.53 358 LYS A C 1
ATOM 2759 O O . LYS A 1 358 ? 13.734 -76 -52.562 1 33.53 358 LYS A O 1
ATOM 2764 N N . ARG A 1 359 ? 14.469 -73.938 -52.531 1 34.78 359 ARG A N 1
ATOM 2765 C CA . ARG A 1 359 ? 15.086 -74.5 -53.75 1 34.78 359 ARG A CA 1
ATOM 2766 C C . ARG A 1 359 ? 16.281 -75.375 -53.438 1 34.78 359 ARG A C 1
ATOM 2768 O O . ARG A 1 359 ? 17.094 -75.688 -54.312 1 34.78 359 ARG A O 1
ATOM 2775 N N . MET A 1 360 ? 16.656 -75.562 -52.094 1 28.42 360 MET A N 1
ATOM 2776 C CA . MET A 1 360 ? 17.984 -76.125 -51.812 1 28.42 360 MET A CA 1
ATOM 2777 C C . MET A 1 360 ? 18.094 -77.562 -52.25 1 28.42 360 MET A C 1
ATOM 2779 O O . MET A 1 360 ? 19.031 -78.25 -51.875 1 28.42 360 MET A O 1
ATOM 2783 N N . ASN A 1 361 ? 17.281 -78.125 -53.062 1 24.53 361 ASN A N 1
ATOM 2784 C CA . ASN A 1 361 ? 17.297 -79.562 -52.844 1 24.53 361 ASN A CA 1
ATOM 2785 C C . ASN A 1 361 ? 18.688 -80.125 -53.062 1 24.53 361 ASN A C 1
ATOM 2787 O O . ASN A 1 361 ? 18.859 -81.375 -53 1 24.53 361 ASN A O 1
ATOM 2791 N N . ALA A 1 362 ? 19.531 -79.625 -53.938 1 26.16 362 ALA A N 1
ATOM 2792 C CA . ALA A 1 362 ? 20.344 -80.625 -54.656 1 26.16 362 ALA A CA 1
ATOM 2793 C C . ALA A 1 362 ? 21.25 -81.375 -53.656 1 26.16 362 ALA A C 1
ATOM 2795 O O . ALA A 1 362 ? 21.766 -80.812 -52.719 1 26.16 362 ALA A O 1
ATOM 2796 N N . GLY A 1 363 ? 21.547 -82.875 -53.75 1 21.94 363 GLY A N 1
ATOM 2797 C CA . GLY A 1 363 ? 21.703 -84.125 -53.062 1 21.94 363 GLY A CA 1
ATOM 2798 C C . GLY A 1 363 ? 23.094 -84.312 -52.5 1 21.94 363 GLY A C 1
ATOM 2799 O O . GLY A 1 363 ? 23.391 -85.375 -51.938 1 21.94 363 GLY A O 1
ATOM 2800 N N . TRP A 1 364 ? 24.188 -83.688 -52.875 1 22.52 364 TRP A N 1
ATOM 2801 C CA . TRP A 1 364 ? 25.297 -84.625 -52.75 1 22.52 364 TRP A CA 1
ATOM 2802 C C . TRP A 1 364 ? 25.438 -85.125 -51.312 1 22.52 364 TRP A C 1
ATOM 2804 O O . TRP A 1 364 ? 25.125 -84.375 -50.375 1 22.52 364 TRP A O 1
ATOM 2814 N N . GLY A 1 365 ? 25.562 -86.5 -51.031 1 18.81 365 GLY A N 1
ATOM 2815 C CA . GLY A 1 365 ? 25.453 -87.438 -49.938 1 18.81 365 GLY A CA 1
ATOM 2816 C C . GLY A 1 365 ? 26.469 -87.25 -48.844 1 18.81 365 GLY A C 1
ATOM 2817 O O . GLY A 1 365 ? 26.438 -87.938 -47.812 1 18.81 365 GLY A O 1
ATOM 2818 N N . ASP A 1 366 ? 27.547 -86.562 -49 1 19.09 366 ASP A N 1
ATOM 2819 C CA . ASP A 1 366 ? 28.609 -87.25 -48.312 1 19.09 366 ASP A CA 1
ATOM 2820 C C . ASP A 1 366 ? 28.297 -87.375 -46.812 1 19.09 366 ASP A C 1
ATOM 2822 O O . ASP A 1 366 ? 27.484 -86.625 -46.281 1 19.09 366 ASP A O 1
ATOM 2826 N N . GLY A 1 367 ? 29.188 -88.125 -46.094 1 18.41 367 GLY A N 1
ATOM 2827 C CA . GLY A 1 367 ? 29.359 -89 -44.969 1 18.41 367 GLY A CA 1
ATOM 2828 C C . GLY A 1 367 ? 29.062 -88.312 -43.625 1 18.41 367 GLY A C 1
ATOM 2829 O O . GLY A 1 367 ? 29 -87.062 -43.562 1 18.41 367 GLY A O 1
ATOM 2830 N N . GLN A 1 368 ? 28.828 -89.125 -42.625 1 17.08 368 GLN A N 1
ATOM 2831 C CA . GLN A 1 368 ? 28.25 -89.438 -41.312 1 17.08 368 GLN A CA 1
ATOM 2832 C C . GLN A 1 368 ? 29.047 -88.812 -40.188 1 17.08 368 GLN A C 1
ATOM 2834 O O . GLN A 1 368 ? 28.578 -88.75 -39.031 1 17.08 368 GLN A O 1
ATOM 2839 N N . ARG A 1 369 ? 30.219 -88.312 -40.219 1 17.44 369 ARG A N 1
ATOM 2840 C CA . ARG A 1 369 ? 30.922 -88.75 -39 1 17.44 369 ARG A CA 1
ATOM 2841 C C . ARG A 1 369 ? 30.25 -88.125 -37.75 1 17.44 369 ARG A C 1
ATOM 2843 O O . ARG A 1 369 ? 29.812 -86.938 -37.812 1 17.44 369 ARG A O 1
ATOM 2850 N N . ILE A 1 370 ? 30.156 -88.875 -36.594 1 16.33 370 ILE A N 1
ATOM 2851 C CA . ILE A 1 370 ? 29.484 -89.25 -35.344 1 16.33 370 ILE A CA 1
ATOM 2852 C C . ILE A 1 370 ? 29.719 -88.125 -34.312 1 16.33 370 ILE A C 1
ATOM 2854 O O . ILE A 1 370 ? 28.766 -87.688 -33.688 1 16.33 370 ILE A O 1
ATOM 2858 N N . PRO A 1 371 ? 30.938 -87.875 -33.656 1 16.03 371 PRO A N 1
ATOM 2859 C CA . PRO A 1 371 ? 31.094 -88.438 -32.312 1 16.03 371 PRO A CA 1
ATOM 2860 C C . PRO A 1 371 ? 30.422 -87.562 -31.234 1 16.03 371 PRO A C 1
ATOM 2862 O O . PRO A 1 371 ? 30.047 -86.438 -31.5 1 16.03 371 PRO A O 1
ATOM 2865 N N . GLY A 1 372 ? 31.125 -87.5 -29.891 1 15.89 372 GLY A N 1
ATOM 2866 C CA . GLY A 1 372 ? 31 -87.938 -28.516 1 15.89 372 GLY A CA 1
ATOM 2867 C C . GLY A 1 372 ? 30.516 -86.875 -27.578 1 15.89 372 GLY A C 1
ATOM 2868 O O . GLY A 1 372 ? 30.406 -85.688 -27.969 1 15.89 372 GLY A O 1
ATOM 2869 N N . ARG A 1 373 ? 31.172 -86.75 -26.203 1 15.8 373 ARG A N 1
ATOM 2870 C CA . ARG A 1 373 ? 30.797 -87.062 -24.828 1 15.8 373 ARG A CA 1
ATOM 2871 C C . ARG A 1 373 ? 30.25 -85.875 -24.125 1 15.8 373 ARG A C 1
ATOM 2873 O O . ARG A 1 373 ? 30.391 -84.75 -24.625 1 15.8 373 ARG A O 1
ATOM 2880 N N . ARG A 1 374 ? 30.656 -85.688 -22.609 1 15.09 374 ARG A N 1
ATOM 2881 C CA . ARG A 1 3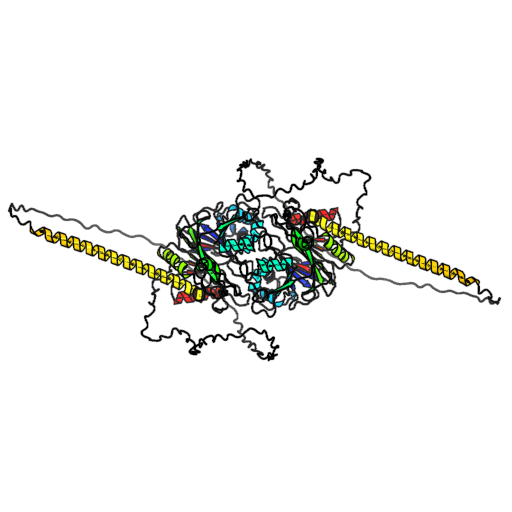74 ? 30.156 -86 -21.281 1 15.09 374 ARG A CA 1
ATOM 2882 C C . ARG A 1 374 ? 29.828 -84.75 -20.484 1 15.09 374 ARG A C 1
ATOM 2884 O O . ARG A 1 374 ? 28.734 -84.688 -19.906 1 15.09 374 ARG A O 1
ATOM 2891 N N . TRP A 1 375 ? 30.797 -84.062 -19.562 1 14.97 375 TRP A N 1
ATOM 2892 C CA . TRP A 1 375 ? 30.891 -84.25 -18.125 1 14.97 375 TRP A CA 1
ATOM 2893 C C . TRP A 1 375 ? 30.016 -83.25 -17.391 1 14.97 375 TRP A C 1
ATOM 2895 O O . TRP A 1 375 ? 29.594 -82.25 -17.969 1 14.97 375 TRP A O 1
ATOM 2905 N N . GLY A 1 376 ? 30.172 -83.062 -15.805 1 14.73 376 GLY A N 1
ATOM 2906 C CA . GLY A 1 376 ? 29.625 -83.25 -14.477 1 14.73 376 GLY A CA 1
ATOM 2907 C C . GLY A 1 376 ? 29.094 -82 -13.82 1 14.73 376 GLY A C 1
ATOM 2908 O O . GLY A 1 376 ? 27.969 -81.938 -13.344 1 14.73 376 GLY A O 1
ATOM 2909 N N . ASP A 1 377 ? 29.969 -81.125 -12.977 1 14.77 377 ASP A N 1
ATOM 2910 C CA . ASP A 1 377 ? 30 -81.062 -11.516 1 14.77 377 ASP A CA 1
ATOM 2911 C C . ASP A 1 377 ? 29 -80.062 -10.984 1 14.77 377 ASP A C 1
ATOM 2913 O O . ASP A 1 377 ? 28.516 -79.188 -11.734 1 14.77 377 ASP A O 1
ATOM 2917 N N . GLY A 1 378 ? 29.375 -79.5 -9.562 1 15.12 378 GLY A N 1
ATOM 2918 C CA . GLY A 1 378 ? 29.016 -79.562 -8.148 1 15.12 378 GLY A CA 1
ATOM 2919 C C . GLY A 1 378 ? 28.156 -78.375 -7.719 1 15.12 378 GLY A C 1
ATOM 2920 O O . GLY A 1 378 ? 28.031 -77.375 -8.453 1 15.12 378 GLY A O 1
ATOM 2921 N N . PRO A 1 379 ? 27.875 -78.25 -6.23 1 15.09 379 PRO A N 1
ATOM 2922 C CA . PRO A 1 379 ? 26.828 -78.062 -5.234 1 15.09 379 PRO A CA 1
ATOM 2923 C C . PRO A 1 379 ? 26.734 -76.562 -4.758 1 15.09 379 PRO A C 1
ATOM 2925 O O . PRO A 1 379 ? 25.656 -76.125 -4.371 1 15.09 379 PRO A O 1
ATOM 2928 N N . ARG A 1 380 ? 27.906 -75.75 -4.375 1 14.58 380 ARG A N 1
ATOM 2929 C CA . ARG A 1 380 ? 28.203 -75.25 -3.039 1 14.58 380 ARG A CA 1
ATOM 2930 C C . ARG A 1 380 ? 27.016 -74.5 -2.471 1 14.58 380 ARG A C 1
ATOM 2932 O O . ARG A 1 380 ? 26.188 -74 -3.223 1 14.58 380 ARG A O 1
ATOM 2939 N N . VAL A 1 381 ? 27.125 -74.188 -1.062 1 14.3 381 VAL A N 1
ATOM 2940 C CA . VAL A 1 381 ? 26.719 -74.188 0.343 1 14.3 381 VAL A CA 1
ATOM 2941 C C . VAL A 1 381 ? 26.016 -72.875 0.665 1 14.3 381 VAL A C 1
ATOM 2943 O O . VAL A 1 381 ? 26.047 -71.938 -0.14 1 14.3 381 VAL A O 1
ATOM 2946 N N . ILE A 1 382 ? 26.438 -72.25 1.988 1 13.97 382 ILE A N 1
ATOM 2947 C CA . ILE A 1 382 ? 25.969 -72.188 3.369 1 13.97 382 ILE A CA 1
ATOM 2948 C C . ILE A 1 382 ? 25.469 -70.75 3.688 1 13.97 382 ILE A C 1
ATOM 2950 O O . ILE A 1 382 ? 24.375 -70.625 4.238 1 13.97 382 ILE A O 1
ATOM 2954 N N . LEU A 1 383 ? 26.359 -69.688 3.816 1 14.13 383 LEU A N 1
ATOM 2955 C CA . LEU A 1 383 ? 26.672 -69.188 5.148 1 14.13 383 LEU A CA 1
ATOM 2956 C C . LEU A 1 383 ? 25.547 -68.312 5.668 1 14.13 383 LEU A C 1
ATOM 2958 O O . LEU A 1 383 ? 24.781 -67.75 4.883 1 14.13 383 LEU A O 1
ATOM 2962 N N . GLU A 1 384 ? 25.766 -67.688 7.062 1 14.52 384 GLU A N 1
ATOM 2963 C CA . GLU A 1 384 ? 25.422 -67.562 8.477 1 14.52 384 GLU A CA 1
ATOM 2964 C C . GLU A 1 384 ? 24.562 -66.312 8.742 1 14.52 384 GLU A C 1
ATOM 2966 O O . GLU A 1 384 ? 24.406 -65.5 7.867 1 14.52 384 GLU A O 1
ATOM 2971 N N . GLU A 1 385 ? 24.891 -65.562 10.031 1 14.52 385 GLU A N 1
ATOM 2972 C CA . GLU A 1 385 ? 24.438 -65.438 11.414 1 14.52 385 GLU A CA 1
ATOM 2973 C C . GLU A 1 385 ? 23.797 -64.125 11.688 1 14.52 385 GLU A C 1
ATOM 2975 O O . GLU A 1 385 ? 22.75 -64.062 12.336 1 14.52 385 GLU A O 1
ATOM 2980 N N . PHE A 1 386 ? 24.438 -62.875 11.727 1 14.38 386 PHE A N 1
ATOM 2981 C CA . PHE A 1 386 ? 24.656 -62.281 13.039 1 14.38 386 PHE A CA 1
ATOM 2982 C C . PHE A 1 386 ? 23.391 -61.625 13.562 1 14.38 386 PHE A C 1
ATOM 2984 O O . PHE A 1 386 ? 22.5 -61.281 12.789 1 14.38 386 PHE A O 1
ATOM 2991 N N . LEU A 1 387 ? 23.594 -60.562 14.695 1 14.3 387 LEU A N 1
ATOM 2992 C CA . LEU A 1 387 ? 23.406 -60.344 16.125 1 14.3 387 LEU A CA 1
ATOM 2993 C C . LEU A 1 387 ? 22.188 -59.469 16.406 1 14.3 387 LEU A C 1
ATOM 2995 O O . LEU A 1 387 ? 21.719 -58.75 15.516 1 14.3 387 LEU A O 1
ATOM 2999 N N . ASP A 1 388 ? 22.125 -58.625 17.766 1 14.54 388 ASP A N 1
ATOM 3000 C CA . ASP A 1 388 ? 21.484 -58.656 19.078 1 14.54 388 ASP A CA 1
ATOM 3001 C C . ASP A 1 388 ? 20.562 -57.469 19.266 1 14.54 388 ASP A C 1
ATOM 3003 O O . ASP A 1 388 ? 19.438 -57.625 19.766 1 14.54 388 ASP A O 1
ATOM 3007 N N . GLY A 1 389 ? 20.969 -56.125 19.516 1 14.66 389 GLY A N 1
ATOM 3008 C CA . GLY A 1 389 ? 20.828 -55.562 20.859 1 14.66 389 GLY A CA 1
ATOM 3009 C C . GLY A 1 389 ? 19.438 -55.062 21.156 1 14.66 389 GLY A C 1
ATOM 3010 O O . GLY A 1 389 ? 18.625 -54.875 20.234 1 14.66 389 GLY A O 1
ATOM 3011 N N . GLU A 1 390 ? 19.25 -54.25 22.422 1 14.85 390 GLU A N 1
ATOM 3012 C CA . GLU A 1 390 ? 18.484 -54.25 23.672 1 14.85 390 GLU A CA 1
ATOM 3013 C C . GLU A 1 390 ? 17.281 -53.312 23.562 1 14.85 390 GLU A C 1
ATOM 3015 O O . GLU A 1 390 ? 17.219 -52.469 22.672 1 14.85 390 GLU A O 1
ATOM 3020 N N . PRO A 1 391 ? 16.797 -52.688 24.953 1 15.15 391 PRO A N 1
ATOM 3021 C CA . PRO A 1 391 ? 15.633 -52.812 25.828 1 15.15 391 PRO A CA 1
ATOM 3022 C C . PRO A 1 391 ? 14.75 -51.562 25.844 1 15.15 391 PRO A C 1
ATOM 3024 O O . PRO A 1 391 ? 13.523 -51.688 25.828 1 15.15 391 PRO A O 1
ATOM 3027 N N . VAL A 1 392 ? 15.133 -50.281 26.125 1 14.77 392 VAL A N 1
ATOM 3028 C CA . VAL A 1 392 ? 14.766 -49.688 27.406 1 14.77 392 VAL A CA 1
ATOM 3029 C C . VAL A 1 392 ? 13.336 -49.188 27.359 1 14.77 392 VAL A C 1
ATOM 3031 O O . VAL A 1 392 ? 12.797 -48.938 26.281 1 14.77 392 VAL A O 1
ATOM 3034 N N . GLY A 1 393 ? 12.844 -48.25 28.531 1 14.42 393 GLY A N 1
ATOM 3035 C CA . GLY A 1 393 ? 11.867 -48.219 29.609 1 14.42 393 GLY A CA 1
ATOM 3036 C C . GLY A 1 393 ? 10.703 -47.312 29.312 1 14.42 393 GLY A C 1
ATOM 3037 O O . GLY A 1 393 ? 10.68 -46.625 28.281 1 14.42 393 GLY A O 1
ATOM 3038 N N . ALA A 1 394 ? 10.305 -46.188 30.359 1 14.4 394 ALA A N 1
ATOM 3039 C CA . ALA A 1 394 ? 9.273 -46.125 31.391 1 14.4 394 ALA A CA 1
ATOM 3040 C C . ALA A 1 394 ? 8.148 -45.188 31 1 14.4 394 ALA A C 1
ATOM 3042 O O . ALA A 1 394 ? 6.973 -45.562 31.016 1 14.4 394 ALA A O 1
ATOM 3043 N N . ALA A 1 395 ? 8.047 -43.812 31.562 1 14.39 395 ALA A N 1
ATOM 3044 C CA . ALA A 1 395 ? 7.168 -43.438 32.656 1 14.39 395 ALA A CA 1
ATOM 3045 C C . ALA A 1 395 ? 5.875 -42.812 32.125 1 14.39 395 ALA A C 1
ATOM 3047 O O . ALA A 1 395 ? 5.785 -42.469 30.938 1 14.39 395 ALA A O 1
ATOM 3048 N N . GLY A 1 396 ? 5.25 -41.562 32.875 1 14.62 396 GLY A N 1
ATOM 3049 C CA . GLY A 1 396 ? 4.133 -41.375 33.781 1 14.62 396 GLY A CA 1
ATOM 3050 C C . GLY A 1 396 ? 2.951 -40.656 33.156 1 14.62 396 GLY A C 1
ATOM 3051 O O . GLY A 1 396 ? 3.01 -40.312 31.969 1 14.62 396 GLY A O 1
ATOM 3052 N N . ASN A 1 397 ? 2.479 -39.344 33.719 1 14.8 397 ASN A N 1
ATOM 3053 C CA . ASN A 1 397 ? 1.317 -39.062 34.531 1 14.8 397 ASN A CA 1
ATOM 3054 C C . ASN A 1 397 ? 0.198 -38.406 33.719 1 14.8 397 ASN A C 1
ATOM 3056 O O . ASN A 1 397 ? 0.422 -37.969 32.594 1 14.8 397 ASN A O 1
ATOM 3060 N N . ASP A 1 398 ? -0.659 -37.281 34.375 1 14.87 398 ASP A N 1
ATOM 3061 C CA . ASP A 1 398 ? -2.008 -37.188 34.906 1 14.87 398 ASP A CA 1
ATOM 3062 C C . ASP A 1 398 ? -2.918 -36.344 34.031 1 14.87 398 ASP A C 1
ATOM 3064 O O . ASP A 1 398 ? -4.012 -36.781 33.656 1 14.87 398 ASP A O 1
ATOM 3068 N N . GLN A 1 399 ? -3.084 -34.906 34.156 1 14.85 399 GLN A N 1
ATOM 3069 C CA . GLN A 1 399 ? -4.219 -34.25 34.812 1 14.85 399 GLN A CA 1
ATOM 3070 C C . GLN A 1 399 ? -5.297 -33.875 33.781 1 14.85 399 GLN A C 1
ATOM 3072 O O . GLN A 1 399 ? -5.031 -33.812 32.594 1 14.85 399 GLN A O 1
ATOM 3077 N N . GLU A 1 400 ? -6.344 -32.719 34.188 1 15.04 400 GLU A N 1
ATOM 3078 C CA . GLU A 1 400 ? -7.766 -32.594 34.469 1 15.04 400 GLU A CA 1
ATOM 3079 C C . GLU A 1 400 ? -8.523 -31.922 33.344 1 15.04 400 GLU A C 1
ATOM 3081 O O . GLU A 1 400 ? -9.523 -32.438 32.844 1 15.04 400 GLU A O 1
ATOM 3086 N N . ASP A 1 401 ? -8.695 -30.5 33.281 1 14.41 401 ASP A N 1
ATOM 3087 C CA . ASP A 1 401 ? -9.922 -29.812 33.688 1 14.41 401 ASP A CA 1
ATOM 3088 C C . ASP A 1 401 ? -10.836 -29.547 32.5 1 14.41 401 ASP A C 1
ATOM 3090 O O . ASP A 1 401 ? -11.992 -29.969 32.469 1 14.41 401 ASP A O 1
ATOM 3094 N N . ARG A 1 402 ? -11.195 -28.047 32.188 1 15.41 402 ARG A N 1
ATOM 3095 C CA . ARG A 1 402 ? -12.422 -27.297 32.438 1 15.41 402 ARG A CA 1
ATOM 3096 C C . ARG A 1 402 ? -13.328 -27.328 31.203 1 15.41 402 ARG A C 1
ATOM 3098 O O . ARG A 1 402 ? -12.875 -27.641 30.094 1 15.41 402 ARG A O 1
ATOM 3105 N N . LEU A 1 403 ? -14.422 -26.141 31.062 1 15.17 403 LEU A N 1
ATOM 3106 C CA . LEU A 1 403 ? -15.859 -25.906 31.031 1 15.17 403 LEU A CA 1
ATOM 3107 C C . LEU A 1 403 ? -16.312 -25.547 29.625 1 15.17 403 LEU A C 1
ATOM 3109 O O . LEU A 1 403 ? -15.57 -24.906 28.859 1 15.17 403 LEU A O 1
ATOM 3113 N N . ALA A 1 404 ? -17.594 -25.906 29.125 1 16.08 404 ALA A N 1
ATOM 3114 C CA . ALA A 1 404 ? -18.422 -26.125 27.953 1 16.08 404 ALA A CA 1
ATOM 3115 C C . ALA A 1 404 ? -19.219 -24.875 27.609 1 16.08 404 ALA A C 1
ATOM 3117 O O . ALA A 1 404 ? -20.047 -24.891 26.688 1 16.08 404 ALA A O 1
ATOM 3118 N N . ILE A 1 405 ? -18.828 -23.609 27.906 1 16.31 405 ILE A N 1
ATOM 3119 C CA . ILE A 1 405 ? -20.031 -22.781 27.938 1 16.31 405 ILE A CA 1
ATOM 3120 C C . ILE A 1 405 ? -20.656 -22.734 26.547 1 16.31 405 ILE A C 1
ATOM 3122 O O . ILE A 1 405 ? -19.938 -22.75 25.531 1 16.31 405 ILE A O 1
ATOM 3126 N N . ARG A 1 406 ? -22.078 -22.359 26.516 1 15.8 406 ARG A N 1
ATOM 3127 C CA . ARG A 1 406 ? -23.375 -22.516 25.844 1 15.8 406 ARG A CA 1
ATOM 3128 C C . ARG A 1 406 ? -23.516 -21.531 24.688 1 15.8 406 ARG A C 1
ATOM 3130 O O . ARG A 1 406 ? -22.953 -20.438 24.734 1 15.8 406 ARG A O 1
ATOM 3137 N N . ARG A 1 407 ? -24.312 -21.891 23.578 1 17.12 407 ARG A N 1
ATOM 3138 C CA . ARG A 1 407 ? -24.609 -21.703 22.156 1 17.12 407 ARG A CA 1
ATOM 3139 C C . ARG A 1 407 ? -25.719 -20.672 21.969 1 17.12 407 ARG A C 1
ATOM 3141 O O . ARG A 1 407 ? -26.234 -20.5 20.859 1 17.12 407 ARG A O 1
ATOM 3148 N N . ASN A 1 408 ? -25.938 -19.562 22.812 1 15.76 408 ASN A N 1
ATOM 3149 C CA . ASN A 1 408 ? -27.312 -19.078 22.656 1 15.76 408 ASN A CA 1
ATOM 3150 C C . ASN A 1 408 ? -27.547 -18.516 21.266 1 15.76 408 ASN A C 1
ATOM 3152 O O . ASN A 1 408 ? -26.609 -18.047 20.609 1 15.76 408 ASN A O 1
ATOM 3156 N N . SER A 1 409 ? -28.906 -18.516 20.688 1 16.56 409 SER A N 1
ATOM 3157 C CA . SER A 1 409 ? -29.797 -18.625 19.531 1 16.56 409 SER A CA 1
ATOM 3158 C C . SER A 1 409 ? -30.188 -17.25 19.016 1 16.56 409 SER A C 1
ATOM 3160 O O . SER A 1 409 ? -30.984 -17.156 18.078 1 16.56 409 SER A O 1
ATOM 3162 N N . ALA A 1 410 ? -29.609 -16.078 19.297 1 16.31 410 ALA A N 1
ATOM 3163 C CA . ALA A 1 410 ? -30.562 -14.977 19.203 1 16.31 410 ALA A CA 1
ATOM 3164 C C . ALA A 1 410 ? -31 -14.766 17.75 1 16.31 410 ALA A C 1
ATOM 3166 O O . ALA A 1 410 ? -30.203 -14.938 16.828 1 16.31 410 ALA A O 1
ATOM 3167 N N . GLY A 1 411 ? -32.375 -14.625 17.406 1 17 411 GLY A N 1
ATOM 3168 C CA . GLY A 1 411 ? -33.469 -14.609 16.438 1 17 411 GLY A CA 1
ATOM 3169 C C . GLY A 1 411 ? -33.531 -13.328 15.625 1 17 411 GLY A C 1
ATOM 3170 O O . GLY A 1 411 ? -34.5 -13.094 14.906 1 17 411 GLY A O 1
ATOM 3171 N N . GLY A 1 412 ? -32.469 -12.703 15.203 1 17.08 412 GLY A N 1
ATOM 3172 C CA . GLY A 1 412 ? -32.688 -11.328 14.766 1 17.08 412 GLY A CA 1
ATOM 3173 C C . GLY A 1 412 ? -33.656 -11.227 13.602 1 17.08 412 GLY A C 1
ATOM 3174 O O . GLY A 1 412 ? -33.719 -12.117 12.75 1 17.08 412 GLY A O 1
ATOM 3175 N N . VAL A 1 413 ? -34.781 -10.414 13.734 1 17.06 413 VAL A N 1
ATOM 3176 C CA . VAL A 1 413 ? -36.062 -10.047 13.133 1 17.06 413 VAL A CA 1
ATOM 3177 C C . VAL A 1 413 ? -35.812 -9.375 11.781 1 17.06 413 VAL A C 1
ATOM 3179 O O . VAL A 1 413 ? -34.812 -8.703 11.586 1 17.06 413 VAL A O 1
ATOM 3182 N N . SER A 1 414 ? -36.5 -9.82 10.664 1 18.06 414 SER A N 1
ATOM 3183 C CA . SER A 1 414 ? -36.562 -9.695 9.211 1 18.06 414 SER A CA 1
ATOM 3184 C C . SER A 1 414 ? -37.219 -8.398 8.789 1 18.06 414 SER A C 1
ATOM 3186 O O . SER A 1 414 ? -37.469 -8.172 7.602 1 18.06 414 SER A O 1
ATOM 3188 N N . PRO A 1 415 ? -36.938 -7.23 9.477 1 15.98 415 PRO A N 1
ATOM 3189 C CA . PRO A 1 415 ? -38.094 -6.348 9.242 1 15.98 415 PRO A CA 1
ATOM 3190 C C . PRO A 1 415 ? -38.344 -6.09 7.762 1 15.98 415 PRO A C 1
ATOM 3192 O O . PRO A 1 415 ? -37.5 -6.438 6.918 1 15.98 415 PRO A O 1
ATOM 3195 N N . LYS A 1 416 ? -38.844 -4.641 7.406 1 16.52 416 LYS A N 1
ATOM 3196 C CA . LYS A 1 416 ? -40 -3.941 6.867 1 16.52 416 LYS A CA 1
ATOM 3197 C C . LYS A 1 416 ? -39.781 -3.576 5.398 1 16.52 416 LYS A C 1
ATOM 3199 O O . LYS A 1 416 ? -38.812 -2.891 5.055 1 16.52 416 LYS A O 1
ATOM 3204 N N . CYS A 1 417 ? -40.281 -4.246 4.324 1 16.91 417 CYS A N 1
ATOM 3205 C CA . CYS A 1 417 ? -40.219 -4.242 2.867 1 16.91 417 CYS A CA 1
ATOM 3206 C C . CYS A 1 417 ? -40.781 -2.949 2.297 1 16.91 417 CYS A C 1
ATOM 3208 O O . CYS A 1 417 ? -40.594 -2.635 1.126 1 16.91 417 CYS A O 1
ATOM 3210 N N . THR A 1 418 ? -41.594 -2.025 2.988 1 16.92 418 THR A N 1
ATOM 3211 C CA . THR A 1 418 ? -42.781 -1.753 2.205 1 16.92 418 THR A CA 1
ATOM 3212 C C . THR A 1 418 ? -42.5 -0.695 1.141 1 16.92 418 THR A C 1
ATOM 3214 O O . THR A 1 418 ? -43 -0.791 0.016 1 16.92 418 THR A O 1
ATOM 3217 N N . VAL A 1 419 ? -41.812 0.464 1.339 1 18.39 419 VAL A N 1
ATOM 3218 C CA . VAL A 1 419 ? -42.594 1.651 0.993 1 18.39 419 VAL A CA 1
ATOM 3219 C C . VAL A 1 419 ? -42.688 1.777 -0.525 1 18.39 419 VAL A C 1
ATOM 3221 O O . VAL A 1 419 ? -41.844 1.277 -1.256 1 18.39 419 VAL A O 1
ATOM 3224 N N . SER A 1 420 ? -43.875 2.449 -1.121 1 18.19 420 SER A N 1
ATOM 3225 C CA . SER A 1 420 ? -44.781 2.697 -2.227 1 18.19 420 SER A CA 1
ATOM 3226 C C . SER A 1 420 ? -44.25 3.756 -3.178 1 18.19 420 SER A C 1
ATOM 3228 O O . SER A 1 420 ? -44.031 4.906 -2.785 1 18.19 420 SER A O 1
ATOM 3230 N N . ASP A 1 421 ? -43.344 3.479 -4.035 1 19.02 421 ASP A N 1
ATOM 3231 C CA . ASP A 1 421 ? -42.688 4.43 -4.918 1 19.02 421 ASP A CA 1
ATOM 3232 C C . ASP A 1 421 ? -43.688 5.117 -5.848 1 19.02 421 ASP A C 1
ATOM 3234 O O . ASP A 1 421 ? -44.406 4.453 -6.598 1 19.02 421 ASP A O 1
ATOM 3238 N N . PRO A 1 422 ? -44.25 6.188 -5.363 1 18.75 422 PRO A N 1
ATOM 3239 C CA . PRO A 1 422 ? -45.281 6.777 -6.215 1 18.75 422 PRO A CA 1
ATOM 3240 C C . PRO A 1 422 ? -44.781 7.086 -7.625 1 18.75 422 PRO A C 1
ATOM 3242 O O . PRO A 1 422 ? -43.594 7.242 -7.836 1 18.75 422 PRO A O 1
ATOM 3245 N N . GLU A 1 423 ? -45.656 7.02 -8.68 1 19.41 423 GLU A N 1
ATOM 3246 C CA . GLU A 1 423 ? -45.781 6.891 -10.125 1 19.41 423 GLU A CA 1
ATOM 3247 C C . GLU A 1 423 ? -45.469 8.203 -10.828 1 19.41 423 GLU A C 1
ATOM 3249 O O . GLU A 1 423 ? -45.406 8.258 -12.055 1 19.41 423 GLU A O 1
ATOM 3254 N N . GLU A 1 424 ? -44.812 9.227 -10.148 1 19.41 424 GLU A N 1
ATOM 3255 C CA . GLU A 1 424 ? -45.188 10.445 -10.844 1 19.41 424 GLU A CA 1
ATOM 3256 C C . GLU A 1 424 ? -44.75 10.43 -12.297 1 19.41 424 GLU A C 1
ATOM 3258 O O . GLU A 1 424 ? -43.656 9.914 -12.609 1 19.41 424 GLU A O 1
ATOM 3263 N N . GLU A 1 425 ? -45.656 10.672 -13.258 1 20.17 425 GLU A N 1
ATOM 3264 C CA . GLU A 1 425 ? -45.875 10.617 -14.695 1 20.17 425 GLU A CA 1
ATOM 3265 C C . GLU A 1 425 ? -44.969 11.602 -15.438 1 20.17 425 GLU A C 1
ATOM 3267 O O . GLU A 1 425 ? -45.125 12.812 -15.305 1 20.17 425 GLU A O 1
ATOM 3272 N N . PRO A 1 426 ? -43.656 11.578 -15.195 1 19.47 426 PRO A N 1
ATOM 3273 C CA . PRO A 1 426 ? -43.125 12.812 -15.781 1 19.47 426 PRO A CA 1
ATOM 3274 C C . PRO A 1 426 ? -43.531 12.969 -17.25 1 19.47 426 PRO A C 1
ATOM 3276 O O . PRO A 1 426 ? -43.812 11.977 -17.938 1 19.47 426 PRO A O 1
ATOM 3279 N N . SER A 1 427 ? -43.719 14.203 -17.641 1 19.73 427 SER A N 1
ATOM 3280 C CA . SER A 1 427 ? -44.281 14.898 -18.797 1 19.73 427 SER A CA 1
ATOM 3281 C C . SER A 1 427 ? -43.531 14.539 -20.078 1 19.73 427 SER A C 1
ATOM 3283 O O . SER A 1 427 ? -42.344 14.195 -20.031 1 19.73 427 SER A O 1
ATOM 3285 N N . GLU A 1 428 ? -44.219 14.383 -21.188 1 20.09 428 GLU A N 1
ATOM 3286 C CA . GLU A 1 428 ? -44.281 13.836 -22.547 1 20.09 428 GLU A CA 1
ATOM 3287 C C . GLU A 1 428 ? -43.312 14.562 -23.469 1 20.09 428 GLU A C 1
ATOM 3289 O O . GLU A 1 428 ? -43.719 15.5 -24.172 1 20.09 428 GLU A O 1
ATOM 3294 N N . PHE A 1 429 ? -42.094 14.953 -23.031 1 19.88 429 PHE A N 1
ATOM 3295 C CA . PHE A 1 429 ? -41.5 15.82 -24.047 1 19.88 429 PHE A CA 1
ATOM 3296 C C . PHE A 1 429 ? -41.5 15.125 -25.406 1 19.88 429 PHE A C 1
ATOM 3298 O O . PHE A 1 429 ? -41.094 13.969 -25.516 1 19.88 429 PHE A O 1
ATOM 3305 N N . ALA A 1 430 ? -42.344 15.602 -26.297 1 19.56 430 ALA A N 1
ATOM 3306 C CA . ALA A 1 430 ? -42.812 15.18 -27.625 1 19.56 430 ALA A CA 1
ATOM 3307 C C . ALA A 1 430 ? -41.656 15.102 -28.609 1 19.56 430 ALA A C 1
ATOM 3309 O O . ALA A 1 430 ? -41.219 16.125 -29.172 1 19.56 430 ALA A O 1
ATOM 3310 N N . LEU A 1 431 ? -40.531 14.578 -28.188 1 18.69 431 LEU A N 1
ATOM 3311 C CA . LEU A 1 431 ? -39.594 14.703 -29.297 1 18.69 431 LEU A CA 1
ATOM 3312 C C . LEU A 1 431 ? -40.094 13.977 -30.531 1 18.69 431 LEU A C 1
ATOM 3314 O O . LEU A 1 431 ? -40.562 12.828 -30.453 1 18.69 431 LEU A O 1
ATOM 3318 N N . SER A 1 432 ? -40.469 14.672 -31.5 1 19.39 432 SER A N 1
ATOM 3319 C CA . SER A 1 432 ? -41.125 14.359 -32.781 1 19.39 432 SER A CA 1
ATOM 3320 C C . SER A 1 432 ? -40.344 13.336 -33.562 1 19.39 432 SER A C 1
ATOM 3322 O O . SER A 1 432 ? -40.594 13.102 -34.75 1 19.39 432 SER A O 1
ATOM 3324 N N . GLN A 1 433 ? -39.812 12.43 -32.875 1 18.48 433 GLN A N 1
ATOM 3325 C CA . GLN A 1 433 ? -38.969 11.625 -33.75 1 18.48 433 GLN A CA 1
ATOM 3326 C C . GLN A 1 433 ? -39.812 10.867 -34.781 1 18.48 433 GLN A C 1
ATOM 3328 O O . GLN A 1 433 ? -40.875 10.367 -34.469 1 18.48 433 GLN A O 1
ATOM 3333 N N . PRO A 1 434 ? -39.531 11.094 -36.062 1 19.45 434 PRO A N 1
ATOM 3334 C CA . PRO A 1 434 ? -40.344 10.609 -37.188 1 19.45 434 PRO A CA 1
ATOM 3335 C C . PRO A 1 434 ? -40.625 9.117 -37.094 1 19.45 434 PRO A C 1
ATOM 3337 O O . PRO A 1 434 ? -40 8.398 -36.312 1 19.45 434 PRO A O 1
ATOM 3340 N N . ASP A 1 435 ? -41.344 8.555 -38.125 1 19.61 435 ASP A N 1
ATOM 3341 C CA . ASP A 1 435 ? -42.375 7.586 -38.469 1 19.61 435 ASP A CA 1
ATOM 3342 C C . ASP A 1 435 ? -41.812 6.16 -38.469 1 19.61 435 ASP A C 1
ATOM 3344 O O . ASP A 1 435 ? -42.5 5.223 -38.062 1 19.61 435 ASP A O 1
ATOM 3348 N N . GLY A 1 436 ? -40.844 5.875 -39.188 1 19.02 436 GLY A N 1
ATOM 3349 C CA . GLY A 1 436 ? -41 4.621 -39.906 1 19.02 436 GLY A CA 1
ATOM 3350 C C . GLY A 1 436 ? -40.938 3.402 -39 1 19.02 436 GLY A C 1
ATOM 3351 O O . GLY A 1 436 ? -40.031 3.307 -38.156 1 19.02 436 GLY A O 1
ATOM 3352 N N . VAL A 1 437 ? -41.969 2.887 -38.688 1 20.88 437 VAL A N 1
ATOM 3353 C CA . VAL A 1 437 ? -42.344 1.863 -37.75 1 20.88 437 VAL A CA 1
ATOM 3354 C C . VAL A 1 437 ? -41.656 0.545 -38.062 1 20.88 437 VAL A C 1
ATOM 3356 O O . VAL A 1 437 ? -42.031 -0.141 -39.031 1 20.88 437 VAL A O 1
ATOM 3359 N N . ILE A 1 438 ? -40.438 0.61 -38.438 1 18.33 438 ILE A N 1
ATOM 3360 C CA . ILE A 1 438 ? -40.156 -0.748 -38.906 1 18.33 438 ILE A CA 1
ATOM 3361 C C . ILE A 1 438 ? -40.531 -1.746 -37.812 1 18.33 438 ILE A C 1
ATOM 3363 O O . ILE A 1 438 ? -40.156 -1.578 -36.656 1 18.33 438 ILE A O 1
ATOM 3367 N N . LYS A 1 439 ? -41.469 -2.488 -38.125 1 19.61 439 LYS A N 1
ATOM 3368 C CA . LYS A 1 439 ? -42.094 -3.559 -37.375 1 19.61 439 LYS A CA 1
ATOM 3369 C C . LYS A 1 439 ? -41.062 -4.555 -36.875 1 19.61 439 LYS A C 1
ATOM 3371 O O . LYS A 1 439 ? -40.438 -5.258 -37.656 1 19.61 439 LYS A O 1
ATOM 3376 N N . SER A 1 440 ? -40.25 -4.027 -35.938 1 19.25 440 SER A N 1
ATOM 3377 C CA . SER A 1 440 ? -39.25 -4.938 -35.438 1 19.25 440 SER A CA 1
ATOM 3378 C C . SER A 1 440 ? -39.844 -6.281 -35.031 1 19.25 440 SER A C 1
ATOM 3380 O O . SER A 1 440 ? -40.906 -6.328 -34.406 1 19.25 440 SER A O 1
ATOM 3382 N N . LYS A 1 441 ? -39.656 -7.27 -35.906 1 20.59 441 LYS A N 1
ATOM 3383 C CA . LYS A 1 441 ? -40.094 -8.648 -35.688 1 20.59 441 LYS A CA 1
ATOM 3384 C C . LYS A 1 441 ? -39.906 -9.062 -34.219 1 20.59 441 LYS A C 1
ATOM 3386 O O . LYS A 1 441 ? -38.844 -8.781 -33.625 1 20.59 441 LYS A O 1
ATOM 3391 N N . GLN A 1 442 ? -40.938 -9.109 -33.531 1 19.53 442 GLN A N 1
ATOM 3392 C CA . GLN A 1 442 ? -41.219 -9.547 -32.156 1 19.53 442 GLN A CA 1
ATOM 3393 C C . GLN A 1 442 ? -40.469 -10.852 -31.859 1 19.53 442 GLN A C 1
ATOM 3395 O O . GLN A 1 442 ? -40.781 -11.891 -32.469 1 19.53 442 GLN A O 1
ATOM 3400 N N . TYR A 1 443 ? -39.188 -10.805 -31.875 1 18.75 443 TYR A N 1
ATOM 3401 C CA . TYR A 1 443 ? -38.625 -12.094 -31.484 1 18.75 443 TYR A CA 1
ATOM 3402 C C . TYR A 1 443 ? -39.312 -12.609 -30.219 1 18.75 443 TYR A C 1
ATOM 3404 O O . TYR A 1 443 ? -39.406 -11.898 -29.219 1 18.75 443 TYR A O 1
ATOM 3412 N N . SER A 1 444 ? -40.406 -13.18 -30.422 1 19.09 444 SER A N 1
ATOM 3413 C CA . SER A 1 444 ? -41.156 -13.859 -29.359 1 19.09 444 SER A CA 1
ATOM 3414 C C . SER A 1 444 ? -40.188 -14.633 -28.453 1 19.09 444 SER A C 1
ATOM 3416 O O . SER A 1 444 ? -39.469 -15.5 -28.906 1 19.09 444 SER A O 1
ATOM 3418 N N . VAL A 1 445 ? -39.688 -13.867 -27.547 1 21.59 445 VAL A N 1
ATOM 3419 C CA . VAL A 1 445 ? -38.969 -14.492 -26.422 1 21.59 445 VAL A CA 1
ATOM 3420 C C . VAL A 1 445 ? -39.812 -15.664 -25.906 1 21.59 445 VAL A C 1
ATOM 3422 O O . VAL A 1 445 ? -40.906 -15.484 -25.406 1 21.59 445 VAL A O 1
ATOM 3425 N N . LEU A 1 446 ? -39.812 -16.75 -26.641 1 19.77 446 LEU A N 1
ATOM 3426 C CA . LEU A 1 446 ? -40.469 -17.922 -26.094 1 19.77 446 LEU A CA 1
ATOM 3427 C C . LEU A 1 446 ? -40.219 -18.062 -24.609 1 19.77 446 LEU A C 1
ATOM 3429 O O . LEU A 1 446 ? -39.062 -17.922 -24.156 1 19.77 446 LEU A O 1
ATOM 3433 N N . GLU A 1 447 ? -41.156 -17.609 -23.781 1 21.97 447 GLU A N 1
ATOM 3434 C CA . GLU A 1 447 ? -41.375 -17.766 -22.344 1 21.97 447 GLU A CA 1
ATOM 3435 C C . GLU A 1 447 ? -41.062 -19.188 -21.891 1 21.97 447 GLU A C 1
ATOM 3437 O O . GLU A 1 447 ? -41.469 -19.609 -20.812 1 21.97 447 GLU A O 1
ATOM 3442 N N . ASN A 1 448 ? -40.531 -19.938 -22.797 1 21.47 448 ASN A N 1
ATOM 3443 C CA . ASN A 1 448 ? -40.656 -21.266 -22.219 1 21.47 448 ASN A CA 1
ATOM 3444 C C . ASN A 1 448 ? -40.062 -21.312 -20.812 1 21.47 448 ASN A C 1
ATOM 3446 O O . ASN A 1 448 ? -38.969 -20.812 -20.594 1 21.47 448 ASN A O 1
ATOM 3450 N N . GLY A 1 449 ? -40.969 -21.234 -19.766 1 21.88 449 GLY A N 1
ATOM 3451 C CA . GLY A 1 449 ? -40.938 -21.391 -18.312 1 21.88 449 GLY A CA 1
ATOM 3452 C C . GLY A 1 449 ? -39.875 -22.391 -17.859 1 21.88 449 GLY A C 1
ATOM 3453 O O . GLY A 1 449 ? -39.625 -22.516 -16.656 1 21.88 449 GLY A O 1
ATOM 3454 N N . ASP A 1 450 ? -39.938 -23.438 -18.625 1 23.64 450 ASP A N 1
ATOM 3455 C CA . ASP A 1 450 ? -39.344 -24.547 -17.875 1 23.64 450 ASP A CA 1
ATOM 3456 C C . ASP A 1 450 ? -37.875 -24.281 -17.562 1 23.64 450 ASP A C 1
ATOM 3458 O O . ASP A 1 450 ? -37.062 -24.094 -18.469 1 23.64 450 ASP A O 1
ATOM 3462 N N . GLY A 1 451 ? -37.719 -23.312 -16.656 1 23.45 451 GLY A N 1
ATOM 3463 C CA . GLY A 1 451 ? -36.438 -23 -16.094 1 23.45 451 GLY A CA 1
ATOM 3464 C C . GLY A 1 451 ? -35.469 -24.172 -16.141 1 23.45 451 GLY A C 1
ATOM 3465 O O . GLY A 1 451 ? -35.844 -25.312 -15.898 1 23.45 451 GLY A O 1
ATOM 3466 N N . PRO A 1 452 ? -34.625 -24.078 -17.172 1 24.48 452 PRO A N 1
ATOM 3467 C CA . PRO A 1 452 ? -33.875 -25.344 -17.234 1 24.48 452 PRO A CA 1
ATOM 3468 C C . PRO A 1 452 ? -33.5 -25.875 -15.852 1 24.48 452 PRO A C 1
ATOM 3470 O O . PRO A 1 452 ? -33.094 -25.109 -14.984 1 24.48 452 PRO A O 1
ATOM 3473 N N . GLY A 1 453 ? -34.406 -26.625 -15.195 1 23.09 453 GLY A N 1
ATOM 3474 C CA . GLY A 1 453 ? -34.156 -27.375 -13.984 1 23.09 453 GLY A CA 1
ATOM 3475 C C . GLY A 1 453 ? -32.656 -27.688 -13.766 1 23.09 453 GLY A C 1
ATOM 3476 O O . GLY A 1 453 ? -31.875 -27.672 -14.711 1 23.09 453 GLY A O 1
ATOM 3477 N N . ILE A 1 454 ? -32.219 -27.266 -12.609 1 24.33 454 ILE A N 1
ATOM 3478 C CA . ILE A 1 454 ? -30.969 -27.578 -11.93 1 24.33 454 ILE A CA 1
ATOM 3479 C C . ILE A 1 454 ? -30.484 -28.953 -12.352 1 24.33 454 ILE A C 1
ATOM 3481 O O . ILE A 1 454 ? -31.234 -29.938 -12.289 1 24.33 454 ILE A O 1
ATOM 3485 N N . PHE A 1 455 ? -29.578 -28.969 -13.391 1 25.2 455 PHE A N 1
ATOM 3486 C CA . PHE A 1 455 ? -28.922 -30.25 -13.664 1 25.2 455 PHE A CA 1
ATOM 3487 C C . PHE A 1 455 ? -28.641 -31 -12.375 1 25.2 455 PHE A C 1
ATOM 3489 O O . PHE A 1 455 ? -27.734 -30.625 -11.625 1 25.2 455 PHE A O 1
ATOM 3496 N N . GLY A 1 456 ? -29.562 -31.172 -11.492 1 25.17 456 GLY A N 1
ATOM 3497 C CA . GLY A 1 456 ? -29.375 -32.188 -10.484 1 25.17 456 GLY A CA 1
ATOM 3498 C C . GLY A 1 456 ? -28.625 -33.406 -11.008 1 25.17 456 GLY A C 1
ATOM 3499 O O . GLY A 1 456 ? -28.75 -33.781 -12.18 1 25.17 456 GLY A O 1
ATOM 3500 N N . LEU A 1 457 ? -27.312 -33.656 -10.5 1 26.19 457 LEU A N 1
ATOM 3501 C CA . LEU A 1 457 ? -26.703 -34.938 -10.734 1 26.19 457 LEU A CA 1
ATOM 3502 C C . LEU A 1 457 ? -27.75 -36.031 -10.867 1 26.19 457 LEU A C 1
ATOM 3504 O O . LEU A 1 457 ? -27.469 -37.219 -10.609 1 26.19 457 LEU A O 1
ATOM 3508 N N . ASP A 1 458 ? -29.047 -35.625 -11.008 1 26.86 458 ASP A N 1
ATOM 3509 C CA . ASP A 1 458 ? -29.953 -36.75 -11.18 1 26.86 458 ASP A CA 1
ATOM 3510 C C . ASP A 1 458 ? -29.656 -37.531 -12.461 1 26.86 458 ASP A C 1
ATOM 3512 O O . ASP A 1 458 ? -29.266 -36.938 -13.469 1 26.86 458 ASP A O 1
ATOM 3516 N N . ASP A 1 459 ? -29.516 -38.875 -12.352 1 28.69 459 ASP A N 1
ATOM 3517 C CA . ASP A 1 459 ? -29.469 -40 -13.289 1 28.69 459 ASP A CA 1
ATOM 3518 C C . ASP A 1 459 ? -30.531 -39.844 -14.383 1 28.69 459 ASP A C 1
ATOM 3520 O O . ASP A 1 459 ? -31.641 -40.344 -14.266 1 28.69 459 ASP A O 1
ATOM 3524 N N . HIS A 1 460 ? -30.859 -38.688 -14.875 1 30.22 460 HIS A N 1
ATOM 3525 C CA . HIS A 1 460 ? -31.781 -38.906 -15.984 1 30.22 460 HIS A CA 1
ATOM 3526 C C . HIS A 1 460 ? -31.188 -39.844 -17.031 1 30.22 460 HIS A C 1
ATOM 3528 O O . HIS A 1 460 ? -30.047 -39.656 -17.453 1 30.22 460 HIS A O 1
ATOM 3534 N N . ASN A 1 461 ? -31.688 -41.094 -17.188 1 29.69 461 ASN A N 1
ATOM 3535 C CA . ASN A 1 461 ? -31.531 -42.219 -18.078 1 29.69 461 ASN A CA 1
ATOM 3536 C C . ASN A 1 461 ? -31.609 -41.812 -19.547 1 29.69 461 ASN A C 1
ATOM 3538 O O . ASN A 1 461 ? -31.969 -42.625 -20.391 1 29.69 461 ASN A O 1
ATOM 3542 N N . ASN A 1 462 ? -31.734 -40.531 -19.984 1 32.19 462 ASN A N 1
ATOM 3543 C CA . ASN A 1 462 ? -31.812 -40.625 -21.438 1 32.19 462 ASN A CA 1
ATOM 3544 C C . ASN A 1 462 ? -30.562 -41.281 -22.031 1 32.19 462 ASN A C 1
ATOM 3546 O O . ASN A 1 462 ? -29.5 -41.25 -21.422 1 32.19 462 ASN A O 1
ATOM 3550 N N . GLY A 1 463 ? -30.578 -42.188 -23 1 34.06 463 GLY A N 1
ATOM 3551 C CA . GLY A 1 463 ? -29.531 -42.906 -23.703 1 34.06 463 GLY A CA 1
ATOM 3552 C C . GLY A 1 463 ? -28.344 -42.031 -24.047 1 34.06 463 GLY A C 1
ATOM 3553 O O . GLY A 1 463 ? -27.609 -42.312 -25 1 34.06 463 GLY A O 1
ATOM 3554 N N . GLY A 1 464 ? -28.375 -40.719 -23.703 1 36.22 464 GLY A N 1
ATOM 3555 C CA . GLY A 1 464 ? -27.359 -39.812 -24.203 1 36.22 464 GLY A CA 1
ATOM 3556 C C . GLY A 1 464 ? -25.938 -40.281 -23.922 1 36.22 464 GLY A C 1
ATOM 3557 O O . GLY A 1 464 ? -25.734 -41.156 -23.078 1 36.22 464 GLY A O 1
ATOM 3558 N N . ASP A 1 465 ? -24.953 -40 -24.812 1 37.5 465 ASP A N 1
ATOM 3559 C CA . ASP A 1 465 ? -23.516 -40.25 -24.75 1 37.5 465 ASP A CA 1
ATOM 3560 C C . ASP A 1 465 ? -22.938 -39.875 -23.391 1 37.5 465 ASP A C 1
ATOM 3562 O O . ASP A 1 465 ? -23.016 -38.719 -22.984 1 37.5 465 ASP A O 1
ATOM 3566 N N . LYS A 1 466 ? -22.891 -40.656 -22.375 1 41.38 466 LYS A N 1
ATOM 3567 C CA . LYS A 1 466 ? -22.219 -40.594 -21.078 1 41.38 466 LYS A CA 1
ATOM 3568 C C . LYS A 1 466 ? -20.906 -39.844 -21.172 1 41.38 466 LYS A C 1
ATOM 3570 O O . LYS A 1 466 ? -20.078 -40.125 -22.031 1 41.38 466 LYS A O 1
ATOM 3575 N N . ALA A 1 467 ? -20.844 -38.594 -20.812 1 47.41 467 ALA A N 1
ATOM 3576 C CA . ALA A 1 467 ? -19.516 -38.031 -20.656 1 47.41 467 ALA A CA 1
ATOM 3577 C C . ALA A 1 467 ? -18.531 -39.031 -20.109 1 47.41 467 ALA A C 1
ATOM 3579 O O . ALA A 1 467 ? -18.859 -39.844 -19.234 1 47.41 467 ALA A O 1
ATOM 3580 N N . PRO A 1 468 ? -17.5 -39.438 -20.875 1 52 468 PRO A N 1
ATOM 3581 C CA . PRO A 1 468 ? -16.531 -40.438 -20.406 1 52 468 PRO A CA 1
ATOM 3582 C C . PRO A 1 468 ? -16.172 -40.25 -18.922 1 52 468 PRO A C 1
ATOM 3584 O O . PRO A 1 468 ? -16 -39.125 -18.453 1 52 468 PRO A O 1
ATOM 3587 N N . GLU A 1 469 ? -16.625 -41.062 -18.031 1 66.81 469 GLU A N 1
ATOM 3588 C CA . GLU A 1 469 ? -16.25 -41.125 -16.625 1 66.81 469 GLU A CA 1
ATOM 3589 C C . GLU A 1 469 ? -14.734 -41.219 -16.453 1 66.81 469 GLU A C 1
ATOM 3591 O O . GLU A 1 469 ? -14.109 -42.125 -17 1 66.81 469 GLU A O 1
ATOM 3596 N N . PHE A 1 470 ? -14.047 -40.031 -16.188 1 80.38 470 PHE A N 1
ATOM 3597 C CA . PHE A 1 470 ? -12.609 -40.062 -15.938 1 80.38 470 PHE A CA 1
ATOM 3598 C C . PHE A 1 470 ? -12.297 -40.844 -14.664 1 80.38 470 PHE A C 1
ATOM 3600 O O . PHE A 1 470 ? -13.008 -40.719 -13.664 1 80.38 470 PHE A O 1
ATOM 3607 N N . ASP A 1 471 ? -11.43 -41.812 -14.805 1 80.69 471 ASP A N 1
ATOM 3608 C CA . ASP A 1 471 ? -10.953 -42.625 -13.68 1 80.69 471 ASP A CA 1
ATOM 3609 C C . ASP A 1 471 ? -9.758 -41.969 -13 1 80.69 471 ASP A C 1
ATOM 3611 O O . ASP A 1 471 ? -8.672 -41.875 -13.578 1 80.69 471 ASP A O 1
ATOM 3615 N N . PHE A 1 472 ? -9.992 -41.5 -11.781 1 88.5 472 PHE A N 1
ATOM 3616 C CA . PHE A 1 472 ? -8.906 -40.844 -11.055 1 88.5 472 PHE A CA 1
ATOM 3617 C C . PHE A 1 472 ? -8.297 -41.781 -10.031 1 88.5 472 PHE A C 1
ATOM 3619 O O . PHE A 1 472 ? -7.664 -41.344 -9.07 1 88.5 472 PHE A O 1
ATOM 3626 N N . SER A 1 473 ? -8.516 -43.031 -10.227 1 87.06 473 SER A N 1
ATOM 3627 C CA . SER A 1 473 ? -8 -44.031 -9.289 1 87.06 473 SER A CA 1
ATOM 3628 C C . SER A 1 473 ? -6.48 -44 -9.227 1 87.06 473 SER A C 1
ATOM 3630 O O . SER A 1 473 ? -5.891 -44.344 -8.203 1 87.06 473 SER A O 1
ATOM 3632 N N . LEU A 1 474 ? -5.863 -43.5 -10.273 1 89.94 474 LEU A N 1
ATOM 3633 C CA . LEU A 1 474 ? -4.406 -43.469 -10.344 1 89.94 474 LEU A CA 1
ATOM 3634 C C . LEU A 1 474 ? -3.861 -42.156 -9.828 1 89.94 474 LEU A C 1
ATOM 3636 O O . LEU A 1 474 ? -2.666 -41.875 -9.953 1 89.94 474 LEU A O 1
ATOM 3640 N N . ARG A 1 475 ? -4.617 -41.281 -9.328 1 94.75 475 ARG A N 1
ATOM 3641 C CA . ARG A 1 475 ? -4.18 -40.031 -8.727 1 94.75 475 ARG A CA 1
ATOM 3642 C C . ARG A 1 475 ? -3.346 -39.219 -9.719 1 94.75 475 ARG A C 1
ATOM 3644 O O . ARG A 1 475 ? -2.143 -39.031 -9.523 1 94.75 475 ARG A O 1
ATOM 3651 N N . PRO A 1 476 ? -3.988 -38.688 -10.68 1 96.31 476 PRO A N 1
ATOM 3652 C CA . PRO A 1 476 ? -3.295 -38.062 -11.805 1 96.31 476 PRO A CA 1
ATOM 3653 C C . PRO A 1 476 ? -2.389 -36.906 -11.367 1 96.31 476 PRO A C 1
ATOM 3655 O O . PRO A 1 476 ? -1.439 -36.562 -12.078 1 96.31 476 PRO A O 1
ATOM 3658 N N . LEU A 1 477 ? -2.611 -36.281 -10.18 1 97.75 477 LEU A N 1
ATOM 3659 C CA . LEU A 1 477 ? -1.82 -35.156 -9.758 1 97.75 477 LEU A CA 1
ATOM 3660 C C . LEU A 1 477 ? -0.928 -35.5 -8.57 1 97.75 477 LEU A C 1
ATOM 3662 O O . LEU A 1 477 ? -0.543 -34.625 -7.793 1 97.75 477 LEU A O 1
ATOM 3666 N N . ASP A 1 478 ? -0.623 -36.781 -8.453 1 95.19 478 ASP A N 1
ATOM 3667 C CA . ASP A 1 478 ? 0.225 -37.219 -7.363 1 95.19 478 ASP A CA 1
ATOM 3668 C C . ASP A 1 478 ? 1.593 -36.562 -7.402 1 95.19 478 ASP A C 1
ATOM 3670 O O . ASP A 1 478 ? 2.223 -36.469 -8.461 1 95.19 478 ASP A O 1
ATOM 3674 N N . GLY A 1 479 ? 1.974 -36 -6.238 1 92.5 479 GLY A N 1
ATOM 3675 C CA . GLY A 1 479 ? 3.268 -35.344 -6.133 1 92.5 479 GLY A CA 1
ATOM 3676 C C . GLY A 1 479 ? 3.203 -33.844 -6.379 1 92.5 479 GLY A C 1
ATOM 3677 O O . GLY A 1 479 ? 4.145 -33.094 -6.055 1 92.5 479 GLY A O 1
ATOM 3678 N N . LEU A 1 480 ? 2.148 -33.312 -6.93 1 96.56 480 LEU A N 1
ATOM 3679 C CA . LEU A 1 480 ? 1.996 -31.906 -7.223 1 96.56 480 LEU A CA 1
ATOM 3680 C C . LEU A 1 480 ? 1.584 -31.141 -5.973 1 96.56 480 LEU A C 1
ATOM 3682 O O . LEU A 1 480 ? 0.637 -31.516 -5.285 1 96.56 480 LEU A O 1
ATOM 3686 N N . LEU A 1 481 ? 2.346 -30.109 -5.664 1 97.25 481 LEU A N 1
ATOM 3687 C CA . LEU A 1 481 ? 2.049 -29.234 -4.535 1 97.25 481 LEU A CA 1
ATOM 3688 C C . LEU A 1 481 ? 1.176 -28.062 -4.973 1 97.25 481 LEU A C 1
ATOM 3690 O O . LEU A 1 481 ? 1.508 -27.359 -5.93 1 97.25 481 LEU A O 1
ATOM 3694 N N . ILE A 1 482 ? 0.058 -27.906 -4.336 1 98.56 482 ILE A N 1
ATOM 3695 C CA . ILE A 1 482 ? -0.812 -26.766 -4.59 1 98.56 482 ILE A CA 1
ATOM 3696 C C . ILE A 1 482 ? -0.722 -25.781 -3.426 1 98.56 482 ILE A C 1
ATOM 3698 O O . ILE A 1 482 ? -1.205 -26.062 -2.326 1 98.56 482 ILE A O 1
ATOM 3702 N N . VAL A 1 483 ? -0.098 -24.625 -3.668 1 98.56 483 VAL A N 1
ATOM 3703 C CA . VAL A 1 483 ? -0.005 -23.578 -2.652 1 98.56 483 VAL A CA 1
ATOM 3704 C C . VAL A 1 483 ? -1.11 -22.547 -2.865 1 98.56 483 VAL A C 1
ATOM 3706 O O . VAL A 1 483 ? -1.111 -21.828 -3.869 1 98.56 483 VAL A O 1
ATOM 3709 N N . VAL A 1 484 ? -2.008 -22.469 -1.914 1 98.75 484 VAL A N 1
ATOM 3710 C CA . VAL A 1 484 ? -3.166 -21.578 -2.02 1 98.75 484 VAL A CA 1
ATOM 3711 C C . VAL A 1 484 ? -2.861 -20.25 -1.346 1 98.75 484 VAL A C 1
ATOM 3713 O O . VAL A 1 484 ? -2.461 -20.219 -0.18 1 98.75 484 VAL A O 1
ATOM 3716 N N . ASN A 1 485 ? -3.014 -19.156 -2.121 1 98.25 485 ASN A N 1
ATOM 3717 C CA . ASN A 1 485 ? -2.723 -17.828 -1.603 1 98.25 485 ASN A CA 1
ATOM 3718 C C . ASN A 1 485 ? -3.854 -16.844 -1.901 1 98.25 485 ASN A C 1
ATOM 3720 O O . ASN A 1 485 ? -4.91 -17.25 -2.393 1 98.25 485 ASN A O 1
ATOM 3724 N N . HIS A 1 486 ? -3.732 -15.594 -1.496 1 98.69 486 HIS A N 1
ATOM 3725 C CA . HIS A 1 486 ? -4.621 -14.477 -1.789 1 98.69 486 HIS A CA 1
ATOM 3726 C C . HIS A 1 486 ? -6 -14.695 -1.18 1 98.69 486 HIS A C 1
ATOM 3728 O O . HIS A 1 486 ? -7.016 -14.383 -1.807 1 98.69 486 HIS A O 1
ATOM 3734 N N . VAL A 1 487 ? -6.098 -15.344 -0.067 1 98.5 487 VAL A N 1
ATOM 3735 C CA . VAL A 1 487 ? -7.363 -15.492 0.643 1 98.5 487 VAL A CA 1
ATOM 3736 C C . VAL A 1 487 ? -7.758 -14.164 1.279 1 98.5 487 VAL A C 1
ATOM 3738 O O . VAL A 1 487 ? -6.957 -13.539 1.974 1 98.5 487 VAL A O 1
ATOM 3741 N N . LYS A 1 488 ? -8.93 -13.742 1.015 1 97.25 488 LYS A N 1
ATOM 3742 C CA . LYS A 1 488 ? -9.422 -12.484 1.568 1 97.25 488 LYS A CA 1
ATOM 3743 C C . LYS A 1 488 ? -9.945 -12.68 2.992 1 97.25 488 LYS A C 1
ATOM 3745 O O . LYS A 1 488 ? -10.461 -13.742 3.33 1 97.25 488 LYS A O 1
ATOM 3750 N N . ASP A 1 489 ? -9.734 -11.641 3.779 1 96.19 489 ASP A N 1
ATOM 3751 C CA . ASP A 1 489 ? -10.219 -11.641 5.156 1 96.19 489 ASP A CA 1
ATOM 3752 C C . ASP A 1 489 ? -11.617 -11.016 5.246 1 96.19 489 ASP A C 1
ATOM 3754 O O . ASP A 1 489 ? -11.828 -9.891 4.789 1 96.19 489 ASP A O 1
ATOM 3758 N N . SER A 1 490 ? -12.562 -11.695 5.875 1 92.56 490 SER A N 1
ATOM 3759 C CA . SER A 1 490 ? -13.922 -11.18 6.012 1 92.56 490 SER A CA 1
ATOM 3760 C C . SER A 1 490 ? -14 -10.117 7.102 1 92.56 490 SER A C 1
ATOM 3762 O O . SER A 1 490 ? -14.984 -9.383 7.184 1 92.56 490 SER A O 1
ATOM 3764 N N . LEU A 1 491 ? -13.031 -10.016 7.965 1 94.94 491 LEU A N 1
ATOM 3765 C CA . LEU A 1 491 ? -12.984 -9.125 9.117 1 94.94 491 LEU A CA 1
ATOM 3766 C C . LEU A 1 491 ? -14.148 -9.391 10.062 1 94.94 491 LEU A C 1
ATOM 3768 O O . LEU A 1 491 ? -14.719 -8.453 10.633 1 94.94 491 LEU A O 1
ATOM 3772 N N . GLU A 1 492 ? -14.57 -10.555 10.133 1 93.31 492 GLU A N 1
ATOM 3773 C CA . GLU A 1 492 ? -15.633 -10.984 11.039 1 93.31 492 GLU A CA 1
ATOM 3774 C C . GLU A 1 492 ? -15.094 -11.906 12.125 1 93.31 492 GLU A C 1
ATOM 3776 O O . GLU A 1 492 ? -14.125 -12.633 11.914 1 93.31 492 GLU A O 1
ATOM 3781 N N . ASP A 1 493 ? -15.781 -11.766 13.242 1 93.06 493 ASP A N 1
ATOM 3782 C CA . ASP A 1 493 ? -15.406 -12.672 14.32 1 93.06 493 ASP A CA 1
ATOM 3783 C C . ASP A 1 493 ? -15.719 -14.125 13.961 1 93.06 493 ASP A C 1
ATOM 3785 O O . ASP A 1 493 ? -16.641 -14.391 13.188 1 93.06 493 ASP A O 1
ATOM 3789 N N . ASP A 1 494 ? -15.078 -15.039 14.406 1 87.56 494 ASP A N 1
ATOM 3790 C CA . ASP A 1 494 ? -15.297 -16.484 14.375 1 87.56 494 ASP A CA 1
ATOM 3791 C C . ASP A 1 494 ? -15.289 -17.016 12.938 1 87.56 494 ASP A C 1
ATOM 3793 O O . ASP A 1 494 ? -15.828 -18.078 12.664 1 87.56 494 ASP A O 1
ATOM 3797 N N . VAL A 1 495 ? -14.898 -16.156 12.039 1 88.88 495 VAL A N 1
ATOM 3798 C CA . VAL A 1 495 ? -14.727 -16.609 10.664 1 88.88 495 VAL A CA 1
ATOM 3799 C C . VAL A 1 495 ? -13.242 -16.609 10.305 1 88.88 495 VAL A C 1
ATOM 3801 O O . VAL A 1 495 ? -12.586 -15.562 10.328 1 88.88 495 VAL A O 1
ATOM 3804 N N . ASP A 1 496 ? -12.789 -17.734 10.125 1 94.06 496 ASP A N 1
ATOM 3805 C CA . ASP A 1 496 ? -11.445 -17.922 9.586 1 94.06 496 ASP A CA 1
ATOM 3806 C C . ASP A 1 496 ? -11.5 -18.469 8.164 1 94.06 496 ASP A C 1
ATOM 3808 O O . ASP A 1 496 ? -11.531 -19.688 7.961 1 94.06 496 ASP A O 1
ATOM 3812 N N . THR A 1 497 ? -11.453 -17.578 7.238 1 96.31 497 THR A N 1
ATOM 3813 C CA . THR A 1 497 ? -11.625 -17.938 5.836 1 96.31 497 THR A CA 1
ATOM 3814 C C . THR A 1 497 ? -10.523 -18.891 5.375 1 96.31 497 THR A C 1
ATOM 3816 O O . THR A 1 497 ? -10.766 -19.781 4.562 1 96.31 497 THR A O 1
ATOM 3819 N N . VAL A 1 498 ? -9.312 -18.719 5.844 1 97.38 498 VAL A N 1
ATOM 3820 C CA . VAL A 1 498 ? -8.18 -19.562 5.461 1 97.38 498 VAL A CA 1
ATOM 3821 C C . VAL A 1 498 ? -8.445 -21.016 5.891 1 97.38 498 VAL A C 1
ATOM 3823 O O . VAL A 1 498 ? -8.266 -21.938 5.102 1 97.38 498 VAL A O 1
ATOM 3826 N N . GLU A 1 499 ? -8.883 -21.172 7.086 1 97 499 GLU A N 1
ATOM 3827 C CA . GLU A 1 499 ? -9.18 -22.5 7.602 1 97 499 GLU A CA 1
ATOM 3828 C C . GLU A 1 499 ? -10.344 -23.141 6.859 1 97 499 GLU A C 1
ATOM 3830 O O . GLU A 1 499 ? -10.336 -24.344 6.602 1 97 499 GLU A O 1
ATOM 3835 N N . GLN A 1 500 ? -11.297 -22.328 6.555 1 97.5 500 GLN A N 1
ATOM 3836 C CA . GLN A 1 500 ? -12.461 -22.844 5.836 1 97.5 500 GLN A CA 1
ATOM 3837 C C . GLN A 1 500 ? -12.086 -23.297 4.426 1 97.5 500 GLN A C 1
ATOM 3839 O O . GLN A 1 500 ? -12.523 -24.344 3.965 1 97.5 500 GLN A O 1
ATOM 3844 N N . VAL A 1 501 ? -11.32 -22.516 3.779 1 98.5 501 VAL A N 1
ATOM 3845 C CA . VAL A 1 501 ? -10.859 -22.844 2.436 1 98.5 501 VAL A CA 1
ATOM 3846 C C . VAL A 1 501 ? -10.062 -24.156 2.469 1 98.5 501 VAL A C 1
ATOM 3848 O O . VAL A 1 501 ? -10.289 -25.047 1.654 1 98.5 501 VAL A O 1
ATOM 3851 N N . TYR A 1 502 ? -9.18 -24.266 3.422 1 98.5 502 TYR A N 1
ATOM 3852 C CA . TYR A 1 502 ? -8.344 -25.469 3.555 1 98.5 502 TYR A CA 1
ATOM 3853 C C . TYR A 1 502 ? -9.203 -26.703 3.797 1 98.5 502 TYR A C 1
ATOM 3855 O O . TYR A 1 502 ? -8.992 -27.734 3.164 1 98.5 502 TYR A O 1
ATOM 3863 N N . ALA A 1 503 ? -10.141 -26.578 4.695 1 98.25 503 ALA A N 1
ATOM 3864 C CA . ALA A 1 503 ? -11.008 -27.688 5.047 1 98.25 503 ALA A CA 1
ATOM 3865 C C . ALA A 1 503 ? -11.82 -28.156 3.842 1 98.25 503 ALA A C 1
ATOM 3867 O O . ALA A 1 503 ? -11.961 -29.359 3.602 1 98.25 503 ALA A O 1
ATOM 3868 N N . ASP A 1 504 ? -12.297 -27.203 3.111 1 98.44 504 ASP A N 1
ATOM 3869 C CA . ASP A 1 504 ? -13.094 -27.516 1.935 1 98.44 504 ASP A CA 1
ATOM 3870 C C . ASP A 1 504 ? -12.25 -28.234 0.877 1 98.44 504 ASP A C 1
ATOM 3872 O O . ASP A 1 504 ? -12.703 -29.219 0.278 1 98.44 504 ASP A O 1
ATOM 3876 N N . LEU A 1 505 ? -11.102 -27.75 0.656 1 98.56 505 LEU A N 1
ATOM 3877 C CA . LEU A 1 505 ? -10.227 -28.359 -0.338 1 98.56 505 LEU A CA 1
ATOM 3878 C C . LEU A 1 505 ? -9.836 -29.781 0.08 1 98.56 505 LEU A C 1
ATOM 3880 O O . LEU A 1 505 ? -9.773 -30.688 -0.755 1 98.56 505 LEU A O 1
ATOM 3884 N N . GLN A 1 506 ? -9.602 -29.969 1.347 1 98.06 506 GLN A N 1
ATOM 3885 C CA . GLN A 1 506 ? -9.273 -31.297 1.862 1 98.06 506 GLN A CA 1
ATOM 3886 C C . GLN A 1 506 ? -10.445 -32.25 1.676 1 98.06 506 GLN A C 1
ATOM 3888 O O . GLN A 1 506 ? -10.25 -33.438 1.323 1 98.06 506 GLN A O 1
ATOM 3893 N N . GLU A 1 507 ? -11.586 -31.75 1.94 1 98.06 507 GLU A N 1
ATOM 3894 C CA . GLU A 1 507 ? -12.781 -32.594 1.768 1 98.06 507 GLU A CA 1
ATOM 3895 C C . GLU A 1 507 ? -12.961 -33 0.31 1 98.06 507 GLU A C 1
ATOM 3897 O O . GLU A 1 507 ? -13.289 -34.156 0.021 1 98.06 507 GLU A O 1
ATOM 3902 N N . PHE A 1 508 ? -12.75 -32.062 -0.587 1 97.88 508 PHE A N 1
ATOM 3903 C CA . PHE A 1 508 ? -12.852 -32.375 -2.008 1 97.88 508 PHE A CA 1
ATOM 3904 C C . PHE A 1 508 ? -11.812 -33.406 -2.404 1 97.88 508 PHE A C 1
ATOM 3906 O O . PHE A 1 508 ? -12.109 -34.312 -3.168 1 97.88 508 PHE A O 1
ATOM 3913 N N . GLU A 1 509 ? -10.617 -33.25 -1.901 1 97.12 509 GLU A N 1
ATOM 3914 C CA . GLU A 1 509 ? -9.547 -34.188 -2.238 1 97.12 509 GLU A CA 1
ATOM 3915 C C . GLU A 1 509 ? -9.852 -35.594 -1.714 1 97.12 509 GLU A C 1
ATOM 3917 O O . GLU A 1 509 ? -9.57 -36.594 -2.387 1 97.12 509 GLU A O 1
ATOM 3922 N N . LYS A 1 510 ? -10.391 -35.688 -0.526 1 96 510 LYS A N 1
ATOM 3923 C CA . LYS A 1 510 ? -10.773 -36.969 0.04 1 96 510 LYS A CA 1
ATOM 3924 C C . LYS A 1 510 ? -11.836 -37.656 -0.816 1 96 510 LYS A C 1
ATOM 3926 O O . LYS A 1 510 ? -11.797 -38.875 -1.008 1 96 510 LYS A O 1
ATOM 3931 N N . LYS A 1 511 ? -12.672 -36.844 -1.335 1 95.19 511 LYS A N 1
ATOM 3932 C CA . LYS A 1 511 ? -13.805 -37.344 -2.096 1 95.19 511 LYS A CA 1
ATOM 3933 C C . LYS A 1 511 ? -13.391 -37.719 -3.514 1 95.19 511 LYS A C 1
ATOM 3935 O O . LYS A 1 511 ? -13.844 -38.75 -4.051 1 95.19 511 LYS A O 1
ATOM 3940 N N . HIS A 1 512 ? -12.531 -36.938 -4.141 1 94.5 512 HIS A N 1
ATOM 3941 C CA . HIS A 1 512 ? -12.305 -37.094 -5.574 1 94.5 512 HIS A CA 1
ATOM 3942 C C . HIS A 1 512 ? -10.914 -37.656 -5.855 1 94.5 512 HIS A C 1
ATOM 3944 O O . HIS A 1 512 ? -10.656 -38.188 -6.949 1 94.5 512 HIS A O 1
ATOM 3950 N N . ASN A 1 513 ? -9.992 -37.469 -5 1 94.81 513 ASN A N 1
ATOM 3951 C CA . ASN A 1 513 ? -8.688 -38.156 -5 1 94.81 513 ASN A CA 1
ATOM 3952 C C . ASN A 1 513 ? -7.883 -37.812 -6.25 1 94.81 513 ASN A C 1
ATOM 3954 O O . ASN A 1 513 ? -7.426 -38.688 -6.961 1 94.81 513 ASN A O 1
ATOM 3958 N N . LEU A 1 514 ? -7.68 -36.531 -6.496 1 97.12 514 LEU A N 1
ATOM 3959 C CA . LEU A 1 514 ? -6.824 -36.094 -7.602 1 97.12 514 LEU A CA 1
ATOM 3960 C C . LEU A 1 514 ? -5.363 -36.438 -7.312 1 97.12 514 LEU A C 1
ATOM 3962 O O . LEU A 1 514 ? -4.562 -36.594 -8.234 1 97.12 514 LEU A O 1
ATOM 3966 N N . GLY A 1 515 ? -4.996 -36.469 -6.031 1 96.69 515 GLY A N 1
ATOM 3967 C CA . GLY A 1 515 ? -3.67 -36.906 -5.629 1 96.69 515 GLY A CA 1
ATOM 3968 C C . GLY A 1 515 ? -2.762 -35.75 -5.219 1 96.69 515 GLY A C 1
ATOM 3969 O O . GLY A 1 515 ? -1.672 -35.969 -4.688 1 96.69 515 GLY A O 1
ATOM 3970 N N . CYS A 1 516 ? -3.145 -34.5 -5.387 1 95.69 516 CYS A N 1
ATOM 3971 C CA . CYS A 1 516 ? -2.295 -33.375 -5.074 1 95.69 516 CYS A CA 1
ATOM 3972 C C . CYS A 1 516 ? -2.32 -33.062 -3.584 1 95.69 516 CYS A 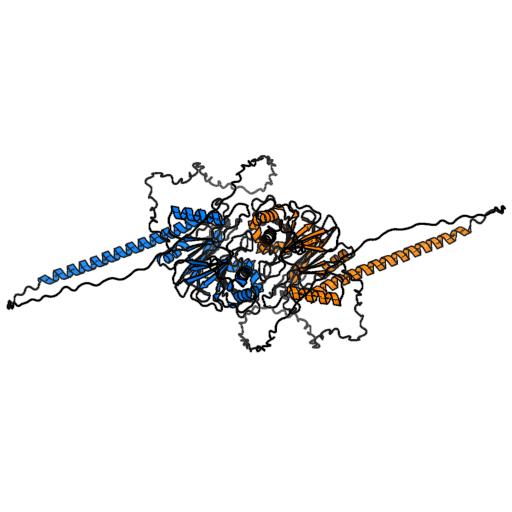C 1
ATOM 3974 O O . CYS A 1 516 ? -3.154 -33.594 -2.85 1 95.69 516 CYS A O 1
ATOM 3976 N N . THR A 1 517 ? -1.288 -32.281 -3.133 1 96.38 517 THR A N 1
ATOM 3977 C CA . THR A 1 517 ? -1.172 -31.844 -1.747 1 96.38 517 THR A CA 1
ATOM 3978 C C . THR A 1 517 ? -1.416 -30.344 -1.638 1 96.38 517 THR A C 1
ATOM 3980 O O . THR A 1 517 ? -0.811 -29.547 -2.369 1 96.38 517 THR A O 1
ATOM 3983 N N . PHE A 1 518 ? -2.281 -29.953 -0.681 1 97.75 518 PHE A N 1
ATOM 3984 C CA . PHE A 1 518 ? -2.604 -28.547 -0.498 1 97.75 518 PHE A CA 1
ATOM 3985 C C . PHE A 1 518 ? -1.811 -27.953 0.662 1 97.75 518 PHE A C 1
ATOM 3987 O O . PHE A 1 518 ? -1.647 -28.609 1.7 1 97.75 518 PHE A O 1
ATOM 3994 N N . VAL A 1 519 ? -1.296 -26.766 0.46 1 97.31 519 VAL A N 1
ATOM 3995 C CA . VAL A 1 519 ? -0.676 -25.938 1.495 1 97.31 519 VAL A CA 1
ATOM 3996 C C . VAL A 1 519 ? -1.216 -24.516 1.418 1 97.31 519 VAL A C 1
ATOM 3998 O O . VAL A 1 519 ? -1.36 -23.953 0.327 1 97.31 519 VAL A O 1
ATOM 4001 N N . MET A 1 520 ? -1.614 -23.969 2.59 1 97.94 520 MET A N 1
ATOM 4002 C CA . MET A 1 520 ? -2.033 -22.562 2.625 1 97.94 520 MET A CA 1
ATOM 4003 C C . MET A 1 520 ? -0.833 -21.641 2.812 1 97.94 520 MET A C 1
ATOM 4005 O O . MET A 1 520 ? -0.042 -21.828 3.74 1 97.94 520 MET A O 1
ATOM 4009 N N . ALA A 1 521 ? -0.72 -20.672 1.9 1 97.62 521 ALA A N 1
ATOM 4010 C CA . ALA A 1 521 ? 0.348 -19.688 2.045 1 97.62 521 ALA A CA 1
ATOM 4011 C C . ALA A 1 521 ? 0.168 -18.859 3.316 1 97.62 521 ALA A C 1
ATOM 4013 O O . ALA A 1 521 ? -0.959 -18.547 3.703 1 97.62 521 ALA A O 1
ATOM 4014 N N . LYS A 1 522 ? 1.242 -18.562 3.918 1 95.69 522 LYS A N 1
ATOM 4015 C CA . LYS A 1 522 ? 1.266 -17.734 5.117 1 95.69 522 LYS A CA 1
ATOM 4016 C C . LYS A 1 522 ? 2.445 -16.766 5.09 1 95.69 522 LYS A C 1
ATOM 4018 O O . LYS A 1 522 ? 3.547 -17.125 4.676 1 95.69 522 LYS A O 1
ATOM 4023 N N . LYS A 1 523 ? 2.139 -15.594 5.547 1 93.81 523 LYS A N 1
ATOM 4024 C CA . LYS A 1 523 ? 3.203 -14.594 5.645 1 93.81 523 LYS A CA 1
ATOM 4025 C C . LYS A 1 523 ? 4.41 -15.156 6.398 1 93.81 523 LYS A C 1
ATOM 4027 O O . LYS A 1 523 ? 4.262 -15.703 7.488 1 93.81 523 LYS A O 1
ATOM 4032 N N . GLY A 1 524 ? 5.594 -15.086 5.797 1 92.69 524 GLY A N 1
ATOM 4033 C CA . GLY A 1 524 ? 6.82 -15.523 6.438 1 92.69 524 GLY A CA 1
ATOM 4034 C C . GLY A 1 524 ? 7.168 -16.969 6.129 1 92.69 524 GLY A C 1
ATOM 4035 O O . GLY A 1 524 ? 8.281 -17.422 6.414 1 92.69 524 GLY A O 1
ATOM 4036 N N . LEU A 1 525 ? 6.277 -17.688 5.516 1 93.81 525 LEU A N 1
ATOM 4037 C CA . LEU A 1 525 ? 6.508 -19.078 5.16 1 93.81 525 LEU A CA 1
ATOM 4038 C C . LEU A 1 525 ? 7.52 -19.203 4.027 1 93.81 525 LEU A C 1
ATOM 4040 O O . LEU A 1 525 ? 7.484 -18.406 3.076 1 93.81 525 LEU A O 1
ATOM 4044 N N . THR A 1 526 ? 8.461 -20.094 4.18 1 94.69 526 THR A N 1
ATOM 4045 C CA . THR A 1 526 ? 9.383 -20.438 3.1 1 94.69 526 THR A CA 1
ATOM 4046 C C . THR A 1 526 ? 9.164 -21.891 2.656 1 94.69 526 THR A C 1
ATOM 4048 O O . THR A 1 526 ? 9 -22.781 3.49 1 94.69 526 THR A O 1
ATOM 4051 N N . ILE A 1 527 ? 9.102 -22.109 1.403 1 95 527 ILE A N 1
ATOM 4052 C CA . ILE A 1 527 ? 8.836 -23.422 0.838 1 95 527 ILE A CA 1
ATOM 4053 C C . ILE A 1 527 ? 9.961 -23.812 -0.114 1 95 527 ILE A C 1
ATOM 4055 O O . ILE A 1 527 ? 10.359 -23.031 -0.976 1 95 527 ILE A O 1
ATOM 4059 N N . PHE A 1 528 ? 10.516 -25.062 0.052 1 94.44 528 PHE A N 1
ATOM 4060 C CA . PHE A 1 528 ? 11.445 -25.672 -0.889 1 94.44 528 PHE A CA 1
ATOM 4061 C C . PHE A 1 528 ? 10.781 -26.812 -1.649 1 94.44 528 PHE A C 1
ATOM 4063 O O . PHE A 1 528 ? 10.102 -27.656 -1.051 1 94.44 528 PHE A O 1
ATOM 4070 N N . PHE A 1 529 ? 10.938 -26.812 -2.906 1 94.62 529 PHE A N 1
ATOM 4071 C CA . PHE A 1 529 ? 10.383 -27.891 -3.701 1 94.62 529 PHE A CA 1
ATOM 4072 C C . PHE A 1 529 ? 11.133 -28.047 -5.02 1 94.62 529 PHE A C 1
ATOM 4074 O O . PHE A 1 529 ? 11.844 -27.141 -5.438 1 94.62 529 PHE A O 1
ATOM 4081 N N . MET B 1 1 ? 4.801 0.338 21.594 1 41.94 1 MET B N 1
ATOM 4082 C CA . MET B 1 1 ? 3.715 0.671 22.516 1 41.94 1 MET B CA 1
ATOM 4083 C C . MET B 1 1 ? 3.162 2.061 22.219 1 41.94 1 MET B C 1
ATOM 4085 O O . MET B 1 1 ? 3.887 2.934 21.734 1 41.94 1 MET B O 1
ATOM 4089 N N . ALA B 1 2 ? 1.821 2.004 22.172 1 51.44 2 ALA B N 1
ATOM 4090 C CA . ALA B 1 2 ? 1.145 3.268 21.891 1 51.44 2 ALA B CA 1
ATOM 4091 C C . ALA B 1 2 ? 1.474 4.309 22.953 1 51.44 2 ALA B C 1
ATOM 4093 O O . ALA B 1 2 ? 1.399 4.023 24.156 1 51.44 2 ALA B O 1
ATOM 4094 N N . GLU B 1 3 ? 2.219 5.383 22.625 1 70.75 3 GLU B N 1
ATOM 4095 C CA . GLU B 1 3 ? 2.602 6.516 23.453 1 70.75 3 GLU B CA 1
ATOM 4096 C C . GLU B 1 3 ? 1.534 7.605 23.438 1 70.75 3 GLU B C 1
ATOM 4098 O O . GLU B 1 3 ? 0.849 7.793 22.422 1 70.75 3 GLU B O 1
ATOM 4103 N N . LEU B 1 4 ? 1.066 7.922 24.594 1 74.06 4 LEU B N 1
ATOM 4104 C CA . LEU B 1 4 ? 0.108 9.008 24.781 1 74.06 4 LEU B CA 1
ATOM 4105 C C . LEU B 1 4 ? 0.822 10.32 25.078 1 74.06 4 LEU B C 1
ATOM 4107 O O . LEU B 1 4 ? 1.733 10.359 25.906 1 74.06 4 LEU B O 1
ATOM 4111 N N . LEU B 1 5 ? 0.524 11.336 24.25 1 76.69 5 LEU B N 1
ATOM 4112 C CA . LEU B 1 5 ? 1.012 12.688 24.5 1 76.69 5 LEU B CA 1
ATOM 4113 C C . LEU B 1 5 ? -0.149 13.656 24.719 1 76.69 5 LEU B C 1
ATOM 4115 O O . LEU B 1 5 ? -1.074 13.711 23.906 1 76.69 5 LEU B O 1
ATOM 4119 N N . ILE B 1 6 ? -0.162 14.273 25.906 1 75.75 6 ILE B N 1
ATOM 4120 C CA . ILE B 1 6 ? -1.155 15.305 26.188 1 75.75 6 ILE B CA 1
ATOM 4121 C C . ILE B 1 6 ? -0.483 16.672 26.203 1 75.75 6 ILE B C 1
ATOM 4123 O O . ILE B 1 6 ? 0.402 16.938 27.031 1 75.75 6 ILE B O 1
ATOM 4127 N N . HIS B 1 7 ? -0.738 17.391 25.25 1 78.56 7 HIS B N 1
ATOM 4128 C CA . HIS B 1 7 ? -0.18 18.734 25.172 1 78.56 7 HIS B CA 1
ATOM 4129 C C . HIS B 1 7 ? -1.183 19.766 25.672 1 78.56 7 HIS B C 1
ATOM 4131 O O . HIS B 1 7 ? -2.262 19.922 25.094 1 78.56 7 HIS B O 1
ATOM 4137 N N . HIS B 1 8 ? -0.644 20.672 26.703 1 62.97 8 HIS B N 1
ATOM 4138 C CA . HIS B 1 8 ? -1.129 21.891 27.328 1 62.97 8 HIS B CA 1
ATOM 4139 C C . HIS B 1 8 ? -2.498 21.688 27.969 1 62.97 8 HIS B C 1
ATOM 4141 O O . HIS B 1 8 ? -2.596 21.188 29.094 1 62.97 8 HIS B O 1
ATOM 4147 N N . SER B 1 9 ? -3.939 21.531 27.391 1 57.94 9 SER B N 1
ATOM 4148 C CA . SER B 1 9 ? -5.121 22.266 27.844 1 57.94 9 SER B CA 1
ATOM 4149 C C . SER B 1 9 ? -6.035 21.375 28.672 1 57.94 9 SER B C 1
ATOM 4151 O O . SER B 1 9 ? -5.988 20.141 28.562 1 57.94 9 SER B O 1
ATOM 4153 N N . GLU B 1 10 ? -6.543 21.75 29.781 1 63.72 10 GLU B N 1
ATOM 4154 C CA . GLU B 1 10 ? -7.656 21.281 30.609 1 63.72 10 GLU B CA 1
ATOM 4155 C C . GLU B 1 10 ? -8.789 20.75 29.734 1 63.72 10 GLU B C 1
ATOM 4157 O O . GLU B 1 10 ? -9.461 19.781 30.125 1 63.72 10 GLU B O 1
ATOM 4162 N N . SER B 1 11 ? -8.758 21.188 28.391 1 82.56 11 SER B N 1
ATOM 4163 C CA . SER B 1 11 ? -9.82 20.719 27.5 1 82.56 11 SER B CA 1
ATOM 4164 C C . SER B 1 11 ? -9.305 20.547 26.078 1 82.56 11 SER B C 1
ATOM 4166 O O . SER B 1 11 ? -9.453 21.438 25.25 1 82.56 11 SER B O 1
ATOM 4168 N N . PRO B 1 12 ? -8.734 19.328 25.797 1 92.06 12 PRO B N 1
ATOM 4169 C CA . PRO B 1 12 ? -8.211 19.125 24.438 1 92.06 12 PRO B CA 1
ATOM 4170 C C . PRO B 1 12 ? -9.297 19.203 23.375 1 92.06 12 PRO B C 1
ATOM 4172 O O . PRO B 1 12 ? -10.43 18.781 23.609 1 92.06 12 PRO B O 1
ATOM 4175 N N . ALA B 1 13 ? -8.961 19.781 22.25 1 95.5 13 ALA B N 1
ATOM 4176 C CA . ALA B 1 13 ? -9.891 19.875 21.125 1 95.5 13 ALA B CA 1
ATOM 4177 C C . ALA B 1 13 ? -9.859 18.609 20.281 1 95.5 13 ALA B C 1
ATOM 4179 O O . ALA B 1 13 ? -10.898 18.172 19.766 1 95.5 13 ALA B O 1
ATOM 4180 N N . PHE B 1 14 ? -8.656 18.031 20.219 1 97.31 14 PHE B N 1
ATOM 4181 C CA . PHE B 1 14 ? -8.492 16.938 19.266 1 97.31 14 PHE B CA 1
ATOM 4182 C C . PHE B 1 14 ? -7.812 15.742 19.922 1 97.31 14 PHE B C 1
ATOM 4184 O O . PHE B 1 14 ? -7.02 15.906 20.844 1 97.31 14 PHE B O 1
ATOM 4191 N N . GLN B 1 15 ? -8.156 14.602 19.438 1 96.5 15 GLN B N 1
ATOM 4192 C CA . GLN B 1 15 ? -7.352 13.391 19.531 1 96.5 15 GLN B CA 1
ATOM 4193 C C . GLN B 1 15 ? -6.852 12.953 18.156 1 96.5 15 GLN B C 1
ATOM 4195 O O . GLN B 1 15 ? -7.637 12.805 17.219 1 96.5 15 GLN B O 1
ATOM 4200 N N . VAL B 1 16 ? -5.574 12.797 18.031 1 97.94 16 VAL B N 1
ATOM 4201 C CA . VAL B 1 16 ? -5.012 12.297 16.781 1 97.94 16 VAL B CA 1
ATOM 4202 C C . VAL B 1 16 ? -4.293 10.969 17.031 1 97.94 16 VAL B C 1
ATOM 4204 O O . VAL B 1 16 ? -3.475 10.867 17.953 1 97.94 16 VAL B O 1
ATOM 4207 N N . ILE B 1 17 ? -4.656 9.992 16.281 1 97.88 17 ILE B N 1
ATOM 4208 C CA . ILE B 1 17 ? -4.016 8.68 16.312 1 97.88 17 ILE B CA 1
ATOM 4209 C C . ILE B 1 17 ? -3.15 8.484 15.078 1 97.88 17 ILE B C 1
ATOM 4211 O O . ILE B 1 17 ? -3.648 8.531 13.945 1 97.88 17 ILE B O 1
ATOM 4215 N N . ILE B 1 18 ? -1.875 8.258 15.305 1 98.31 18 ILE B N 1
ATOM 4216 C CA . ILE B 1 18 ? -0.944 8.086 14.195 1 98.31 18 ILE B CA 1
ATOM 4217 C C . ILE B 1 18 ? -0.903 6.617 13.773 1 98.31 18 ILE B C 1
ATOM 4219 O O . ILE B 1 18 ? -0.424 5.766 14.523 1 98.31 18 ILE B O 1
ATOM 4223 N N . LEU B 1 19 ? -1.387 6.336 12.562 1 98.5 19 LEU B N 1
ATOM 4224 C CA . LEU B 1 19 ? -1.358 4.98 12.023 1 98.5 19 LEU B CA 1
ATOM 4225 C C . LEU B 1 19 ? -0.041 4.707 11.305 1 98.5 19 LEU B C 1
ATOM 4227 O O . LEU B 1 19 ? 0.503 3.605 11.391 1 98.5 19 LEU B O 1
ATOM 4231 N N . GLY B 1 20 ? 0.41 5.637 10.562 1 98.31 20 GLY B N 1
ATOM 4232 C CA . GLY B 1 20 ? 1.694 5.672 9.875 1 98.31 20 GLY B CA 1
ATOM 4233 C C . GLY B 1 20 ? 2.338 7.047 9.883 1 98.31 20 GLY B C 1
ATOM 4234 O O . GLY B 1 20 ? 1.649 8.062 9.75 1 98.31 20 GLY B O 1
ATOM 4235 N N . SER B 1 21 ? 3.65 7.059 10.031 1 97.62 21 SER B N 1
ATOM 4236 C CA . SER B 1 21 ? 4.32 8.336 10.242 1 97.62 21 SER B CA 1
ATOM 4237 C C . SER B 1 21 ? 5.492 8.516 9.281 1 97.62 21 SER B C 1
ATOM 4239 O O . SER B 1 21 ? 6.133 9.57 9.258 1 97.62 21 SER B O 1
ATOM 4241 N N . GLY B 1 22 ? 5.844 7.52 8.523 1 97.62 22 GLY B N 1
ATOM 4242 C CA . GLY B 1 22 ? 7 7.574 7.645 1 97.62 22 GLY B CA 1
ATOM 4243 C C . GLY B 1 22 ? 6.652 7.957 6.219 1 97.62 22 GLY B C 1
ATOM 4244 O O . GLY B 1 22 ? 5.477 8.047 5.863 1 97.62 22 GLY B O 1
ATOM 4245 N N . GLY B 1 23 ? 7.656 8.25 5.504 1 96.94 23 GLY B N 1
ATOM 4246 C CA . GLY B 1 23 ? 7.512 8.539 4.086 1 96.94 23 GLY B CA 1
ATOM 4247 C C . GLY B 1 23 ? 8.016 7.422 3.193 1 96.94 23 GLY B C 1
ATOM 4248 O O . GLY B 1 23 ? 8.172 7.605 1.983 1 96.94 23 GLY B O 1
ATOM 4249 N N . GLY B 1 24 ? 8.195 6.266 3.742 1 95.31 24 GLY B N 1
ATOM 4250 C CA . GLY B 1 24 ? 8.812 5.168 3.01 1 95.31 24 GLY B CA 1
ATOM 4251 C C . GLY B 1 24 ? 10.305 5.055 3.244 1 95.31 24 GLY B C 1
ATOM 4252 O O . GLY B 1 24 ? 10.859 5.762 4.086 1 95.31 24 GLY B O 1
ATOM 4253 N N . PRO B 1 25 ? 10.914 4.047 2.654 1 96.94 25 PRO B N 1
ATOM 4254 C CA . PRO B 1 25 ? 10.406 3.283 1.509 1 96.94 25 PRO B CA 1
ATOM 4255 C C . PRO B 1 25 ? 9.633 2.035 1.925 1 96.94 25 PRO B C 1
ATOM 4257 O O . PRO B 1 25 ? 9.094 1.328 1.072 1 96.94 25 PRO B O 1
ATOM 4260 N N . SER B 1 26 ? 9.539 1.703 3.162 1 97.62 26 SER B N 1
ATOM 4261 C CA . SER B 1 26 ? 8.719 0.584 3.613 1 97.62 26 SER B CA 1
ATOM 4262 C C . SER B 1 26 ? 7.238 0.941 3.588 1 97.62 26 SER B C 1
ATOM 4264 O O . SER B 1 26 ? 6.828 1.96 4.148 1 97.62 26 SER B O 1
ATOM 4266 N N . GLU B 1 27 ? 6.426 0.12 2.984 1 97.88 27 GLU B N 1
ATOM 4267 C CA . GLU B 1 27 ? 5.039 0.49 2.709 1 97.88 27 GLU B CA 1
ATOM 4268 C C . GLU B 1 27 ? 4.16 0.297 3.941 1 97.88 27 GLU B C 1
ATOM 4270 O O . GLU B 1 27 ? 3.018 0.754 3.971 1 97.88 27 GLU B O 1
ATOM 4275 N N . ASP B 1 28 ? 4.691 -0.334 5.023 1 97.19 28 ASP B N 1
ATOM 4276 C CA . ASP B 1 28 ? 3.871 -0.579 6.207 1 97.19 28 ASP B CA 1
ATOM 4277 C C . ASP B 1 28 ? 3.918 0.611 7.164 1 97.19 28 ASP B C 1
ATOM 4279 O O . ASP B 1 28 ? 3.262 0.603 8.211 1 97.19 28 ASP B O 1
ATOM 4283 N N . ASN B 1 29 ? 4.719 1.567 6.855 1 97.31 29 ASN B N 1
ATOM 4284 C CA . ASN B 1 29 ? 4.797 2.799 7.633 1 97.31 29 ASN B CA 1
ATOM 4285 C C . ASN B 1 29 ? 4.859 4.027 6.73 1 97.31 29 ASN B C 1
ATOM 4287 O O . ASN B 1 29 ? 5.914 4.652 6.602 1 97.31 29 ASN B O 1
ATOM 4291 N N . VAL B 1 30 ? 3.764 4.355 6.188 1 98.5 30 VAL B N 1
ATOM 4292 C CA . VAL B 1 30 ? 3.607 5.562 5.383 1 98.5 30 VAL B CA 1
ATOM 4293 C C . VAL B 1 30 ? 2.4 6.359 5.871 1 98.5 30 VAL B C 1
ATOM 4295 O O . VAL B 1 30 ? 1.677 5.918 6.766 1 98.5 30 VAL B O 1
ATOM 4298 N N . SER B 1 31 ? 2.162 7.48 5.371 1 98.62 31 SER B N 1
ATOM 4299 C CA . SER B 1 31 ? 1.337 8.523 5.969 1 98.62 31 SER B CA 1
ATOM 4300 C C . SER B 1 31 ? -0.101 8.055 6.156 1 98.62 31 SER B C 1
ATOM 4302 O O . SER B 1 31 ? -0.741 7.602 5.203 1 98.62 31 SER B O 1
ATOM 4304 N N . GLY B 1 32 ? -0.594 8.094 7.387 1 98.75 32 GLY B N 1
ATOM 4305 C CA . GLY B 1 32 ? -1.972 7.809 7.754 1 98.75 32 GLY B CA 1
ATOM 4306 C C . GLY B 1 32 ? -2.299 8.195 9.188 1 98.75 32 GLY B C 1
ATOM 4307 O O . GLY B 1 32 ? -1.582 7.816 10.117 1 98.75 32 GLY B O 1
ATOM 4308 N N . HIS B 1 33 ? -3.432 8.992 9.422 1 98.75 33 HIS B N 1
ATOM 4309 C CA . HIS B 1 33 ? -3.854 9.469 10.734 1 98.75 33 HIS B CA 1
ATOM 4310 C C . HIS B 1 33 ? -5.363 9.328 10.914 1 98.75 33 HIS B C 1
ATOM 4312 O O . HIS B 1 33 ? -6.113 9.336 9.938 1 98.75 33 HIS B O 1
ATOM 4318 N N . ILE B 1 34 ? -5.746 9.195 12.133 1 98.81 34 ILE B N 1
ATOM 4319 C CA . ILE B 1 34 ? -7.148 9.312 12.508 1 98.81 34 ILE B CA 1
ATOM 4320 C C . ILE B 1 34 ? -7.324 10.5 13.461 1 98.81 34 ILE B C 1
ATOM 4322 O O . ILE B 1 34 ? -6.59 10.633 14.438 1 98.81 34 ILE B O 1
ATOM 4326 N N . LEU B 1 35 ? -8.227 11.328 13.094 1 98.62 35 LEU B N 1
ATOM 4327 C CA . LEU B 1 35 ? -8.508 12.523 13.891 1 98.62 35 LEU B CA 1
ATOM 4328 C C . LEU B 1 35 ? -9.938 12.484 14.43 1 98.62 35 LEU B C 1
ATOM 4330 O O . LEU B 1 35 ? -10.859 12.086 13.727 1 98.62 35 LEU B O 1
ATOM 4334 N N . LYS B 1 36 ? -10.094 12.914 15.664 1 97.88 36 LYS B N 1
ATOM 4335 C CA . LYS B 1 36 ? -11.383 12.984 16.344 1 97.88 36 LYS B CA 1
ATOM 4336 C C . LYS B 1 36 ? -11.492 14.25 17.172 1 97.88 36 LYS B C 1
ATOM 4338 O O . LYS B 1 36 ? -10.508 14.695 17.781 1 97.88 36 LYS B O 1
ATOM 4343 N N . SER B 1 37 ? -12.703 14.844 17.125 1 97.81 37 SER B N 1
ATOM 4344 C CA . SER B 1 37 ? -12.984 15.852 18.141 1 97.81 37 SER B CA 1
ATOM 4345 C C . SER B 1 37 ? -12.953 15.25 19.547 1 97.81 37 SER B C 1
ATOM 4347 O O . SER B 1 37 ? -13.703 14.32 19.844 1 97.81 37 SER B O 1
ATOM 4349 N N . ALA B 1 38 ? -12.125 15.734 20.375 1 94.62 38 ALA B N 1
ATOM 4350 C CA . ALA B 1 38 ? -11.945 15.164 21.703 1 94.62 38 ALA B CA 1
ATOM 4351 C C . ALA B 1 38 ? -13.242 15.25 22.516 1 94.62 38 ALA B C 1
ATOM 4353 O O . ALA B 1 38 ? -13.523 14.375 23.344 1 94.62 38 ALA B O 1
ATOM 4354 N N . GLY B 1 39 ? -13.992 16.266 22.219 1 93.44 39 GLY B N 1
ATOM 4355 C CA . GLY B 1 39 ? -15.211 16.484 22.984 1 93.44 39 GLY B CA 1
ATOM 4356 C C . GLY B 1 39 ? -16.391 15.703 22.453 1 93.44 39 GLY B C 1
ATOM 4357 O O . GLY B 1 39 ? -17.422 15.578 23.141 1 93.44 39 GLY B O 1
ATOM 4358 N N . GLN B 1 40 ? -16.266 15.156 21.281 1 94.19 40 GLN B N 1
ATOM 4359 C CA . GLN B 1 40 ? -17.344 14.367 20.703 1 94.19 40 GLN B CA 1
ATOM 4360 C C . GLN B 1 40 ? -17.266 12.906 21.125 1 94.19 40 GLN B C 1
ATOM 4362 O O . GLN B 1 40 ? -16.172 12.344 21.188 1 94.19 40 GLN B O 1
ATOM 4367 N N . PRO B 1 41 ? -18.375 12.312 21.484 1 95.25 41 PRO B N 1
ATOM 4368 C CA . PRO B 1 41 ? -18.344 10.883 21.797 1 95.25 41 PRO B CA 1
ATOM 4369 C C . PRO B 1 41 ? -17.984 10.031 20.578 1 95.25 41 PRO B C 1
ATOM 4371 O O . PRO B 1 41 ? -18.141 10.469 19.438 1 95.25 41 PRO B O 1
ATOM 4374 N N . TRP B 1 42 ? -17.469 8.891 20.922 1 96.31 42 TRP B N 1
ATOM 4375 C CA . TRP B 1 42 ? -17.25 7.906 19.875 1 96.31 42 TRP B CA 1
ATOM 4376 C C . TRP B 1 42 ? -18.562 7.359 19.344 1 96.31 42 TRP B C 1
ATOM 4378 O O . TRP B 1 42 ? -19.297 6.684 20.062 1 96.31 42 TRP B O 1
ATOM 4388 N N . LYS B 1 43 ? -18.891 7.633 18.156 1 96 43 LYS B N 1
ATOM 4389 C CA . LYS B 1 43 ? -20.125 7.191 17.5 1 96 43 LYS B CA 1
ATOM 4390 C C . LYS B 1 43 ? -19.969 7.148 15.984 1 96 43 LYS B C 1
ATOM 4392 O O . LYS B 1 43 ? -18.859 7.355 15.469 1 96 43 LYS B O 1
ATOM 4397 N N . GLU B 1 44 ? -21 6.836 15.32 1 95.38 44 GLU B N 1
ATOM 4398 C CA . GLU B 1 44 ? -20.984 6.773 13.867 1 95.38 44 GLU B CA 1
ATOM 4399 C C . GLU B 1 44 ? -20.531 8.102 13.266 1 95.38 44 GLU B C 1
ATOM 4401 O O . GLU B 1 44 ? -21.016 9.164 13.656 1 95.38 44 GLU B O 1
ATOM 4406 N N . ASN B 1 45 ? -19.5 8.047 12.383 1 96.62 45 ASN B N 1
ATOM 4407 C CA . ASN B 1 45 ? -19.016 9.188 11.617 1 96.62 45 ASN B CA 1
ATOM 4408 C C . ASN B 1 45 ? -18.266 10.18 12.5 1 96.62 45 ASN B C 1
ATOM 4410 O O . ASN B 1 45 ? -18.203 11.375 12.188 1 96.62 45 ASN B O 1
ATOM 4414 N N . SER B 1 46 ? -17.688 9.688 13.57 1 97.94 46 SER B N 1
ATOM 4415 C CA . SER B 1 46 ? -17 10.586 14.492 1 97.94 46 SER B CA 1
ATOM 4416 C C . SER B 1 46 ? -15.516 10.68 14.172 1 97.94 46 SER B C 1
ATOM 4418 O O . SER B 1 46 ? -14.812 11.531 14.719 1 97.94 46 SER B O 1
ATOM 4420 N N . LEU B 1 47 ? -15.016 9.836 13.273 1 98.5 47 LEU B N 1
ATOM 4421 C CA . LEU B 1 47 ? -13.586 9.805 12.969 1 98.5 47 LEU B CA 1
ATOM 4422 C C . LEU B 1 47 ? -13.328 10.336 11.562 1 98.5 47 LEU B C 1
ATOM 4424 O O . LEU B 1 47 ? -14.117 10.094 10.648 1 98.5 47 LEU B O 1
ATOM 4428 N N . LEU B 1 48 ? -12.227 11.078 11.469 1 98.81 48 LEU B N 1
ATOM 4429 C CA . LEU B 1 48 ? -11.727 11.555 10.188 1 98.81 48 LEU B CA 1
ATOM 4430 C C . LEU B 1 48 ? -10.367 10.945 9.867 1 98.81 48 LEU B C 1
ATOM 4432 O O . LEU B 1 48 ? -9.422 11.086 10.641 1 98.81 48 LEU B O 1
ATOM 4436 N N . ALA B 1 49 ? -10.305 10.203 8.773 1 98.88 49 ALA B N 1
ATOM 4437 C CA . ALA B 1 49 ? -9 9.719 8.32 1 98.88 49 ALA B CA 1
ATOM 4438 C C . ALA B 1 49 ? -8.289 10.766 7.473 1 98.88 49 ALA B C 1
ATOM 4440 O O . ALA B 1 49 ? -8.852 11.273 6.5 1 98.88 49 ALA B O 1
ATOM 4441 N N . VAL B 1 50 ? -7.109 11.164 7.852 1 98.94 50 VAL B N 1
ATOM 4442 C CA . VAL B 1 50 ? -6.297 12.094 7.07 1 98.94 50 VAL B CA 1
ATOM 4443 C C . VAL B 1 50 ? -5.152 11.328 6.398 1 98.94 50 VAL B C 1
ATOM 4445 O O . VAL B 1 50 ? -4.254 10.82 7.074 1 98.94 50 VAL B O 1
ATOM 4448 N N . ASP B 1 51 ? -5.164 11.297 5.078 1 98.88 51 ASP B N 1
ATOM 4449 C CA . ASP B 1 51 ? -4.336 10.383 4.293 1 98.88 51 ASP B CA 1
ATOM 4450 C C . ASP B 1 51 ? -4.477 8.945 4.785 1 98.88 51 ASP B C 1
ATOM 4452 O O . ASP B 1 51 ? -4.961 8.711 5.895 1 98.88 51 ASP B O 1
ATOM 4456 N N . ALA B 1 52 ? -4.152 8.07 3.93 1 98.81 52 ALA B N 1
ATOM 4457 C CA . ALA B 1 52 ? -4.363 6.656 4.23 1 98.81 52 ALA B CA 1
ATOM 4458 C C . ALA B 1 52 ? -3.424 5.781 3.406 1 98.81 52 ALA B C 1
ATOM 4460 O O . ALA B 1 52 ? -3.865 4.844 2.738 1 98.81 52 ALA B O 1
ATOM 4461 N N . GLY B 1 53 ? -2.102 6.18 3.506 1 98.75 53 GLY B N 1
ATOM 4462 C CA . GLY B 1 53 ? -1.147 5.211 2.992 1 98.75 53 GLY B CA 1
ATOM 4463 C C . GLY B 1 53 ? -1.193 3.883 3.729 1 98.75 53 GLY B C 1
ATOM 4464 O O . GLY B 1 53 ? -1.129 2.82 3.107 1 98.75 53 GLY B O 1
ATOM 4465 N N . VAL B 1 54 ? -1.225 3.99 5 1 98.44 54 VAL B N 1
ATOM 4466 C CA . VAL B 1 54 ? -1.6 2.91 5.902 1 98.44 54 VAL B CA 1
ATOM 4467 C C . VAL B 1 54 ? -2.945 3.223 6.555 1 98.44 54 VAL B C 1
ATOM 4469 O O . VAL B 1 54 ? -3.211 4.371 6.922 1 98.44 54 VAL B O 1
ATOM 4472 N N . HIS B 1 55 ? -3.809 2.184 6.711 1 98.62 55 HIS B N 1
ATOM 4473 C CA . HIS B 1 55 ? -5.09 2.441 7.355 1 98.62 55 HIS B CA 1
ATOM 4474 C C . HIS B 1 55 ? -5.535 1.251 8.195 1 98.62 55 HIS B C 1
ATOM 4476 O O . HIS B 1 55 ? -5.258 1.197 9.398 1 98.62 55 HIS B O 1
ATOM 4482 N N . LEU B 1 56 ? -6.055 0.147 7.578 1 98.56 56 LEU B N 1
ATOM 4483 C CA . LEU B 1 56 ? -6.582 -0.987 8.328 1 98.56 56 LEU B CA 1
ATOM 4484 C C . LEU B 1 56 ? -5.48 -1.664 9.141 1 98.56 56 LEU B C 1
ATOM 4486 O O . LEU B 1 56 ? -5.684 -2.006 10.305 1 98.56 56 LEU B O 1
ATOM 4490 N N . SER B 1 57 ? -4.379 -1.889 8.492 1 98.25 57 SER B N 1
ATOM 4491 C CA . SER B 1 57 ? -3.289 -2.553 9.203 1 98.25 57 SER B CA 1
ATOM 4492 C C . SER B 1 57 ? -2.848 -1.747 10.422 1 98.25 57 SER B C 1
ATOM 4494 O O . SER B 1 57 ? -2.52 -2.318 11.461 1 98.25 57 SER B O 1
ATOM 4496 N N . GLY B 1 58 ? -2.793 -0.383 10.273 1 98.06 58 GLY B N 1
ATOM 4497 C CA . GLY B 1 58 ? -2.455 0.458 11.414 1 98.06 58 GLY B CA 1
ATOM 4498 C C . GLY B 1 58 ? -3.42 0.308 12.57 1 98.06 58 GLY B C 1
ATOM 4499 O O . GLY B 1 58 ? -2.998 0.21 13.727 1 98.06 58 GLY B O 1
ATOM 4500 N N . ILE B 1 59 ? -4.676 0.268 12.266 1 98.44 59 ILE B N 1
ATOM 4501 C CA . ILE B 1 59 ? -5.711 0.112 13.281 1 98.44 59 ILE B CA 1
ATOM 4502 C C . ILE B 1 59 ? -5.586 -1.259 13.945 1 98.44 59 ILE B C 1
ATOM 4504 O O . ILE B 1 59 ? -5.586 -1.366 15.172 1 98.44 59 ILE B O 1
ATOM 4508 N N . ILE B 1 60 ? -5.434 -2.281 13.156 1 97.69 60 ILE B N 1
ATOM 4509 C CA . ILE B 1 60 ? -5.336 -3.648 13.656 1 97.69 60 ILE B CA 1
ATOM 4510 C C . ILE B 1 60 ? -4.121 -3.771 14.578 1 97.69 60 ILE B C 1
ATOM 4512 O O . ILE B 1 60 ? -4.215 -4.34 15.664 1 97.69 60 ILE B O 1
ATOM 4516 N N . ASN B 1 61 ? -3.014 -3.238 14.172 1 96.5 61 ASN B N 1
ATOM 4517 C CA . ASN B 1 61 ? -1.785 -3.332 14.953 1 96.5 61 ASN B CA 1
ATOM 4518 C C . ASN B 1 61 ? -1.927 -2.645 16.312 1 96.5 61 ASN B C 1
ATOM 4520 O O . ASN B 1 61 ? -1.448 -3.154 17.328 1 96.5 61 ASN B O 1
ATOM 4524 N N . ILE B 1 62 ? -2.529 -1.505 16.312 1 95.94 62 ILE B N 1
ATOM 4525 C CA . ILE B 1 62 ? -2.736 -0.779 17.562 1 95.94 62 ILE B CA 1
ATOM 4526 C C . ILE B 1 62 ? -3.631 -1.596 18.484 1 95.94 62 ILE B C 1
ATOM 4528 O O . ILE B 1 62 ? -3.332 -1.744 19.672 1 95.94 62 ILE B O 1
ATOM 4532 N N . LEU B 1 63 ? -4.73 -2.154 17.953 1 95.88 63 LEU B N 1
ATOM 4533 C CA . LEU B 1 63 ? -5.66 -2.951 18.75 1 95.88 63 LEU B CA 1
ATOM 4534 C C . LEU B 1 63 ? -4.98 -4.215 19.266 1 95.88 63 LEU B C 1
ATOM 4536 O O . LEU B 1 63 ? -5.184 -4.602 20.422 1 95.88 63 LEU B O 1
ATOM 4540 N N . GLU B 1 64 ? -4.176 -4.848 18.438 1 94.06 64 GLU B N 1
ATOM 4541 C CA . GLU B 1 64 ? -3.469 -6.062 18.828 1 94.06 64 GLU B CA 1
ATOM 4542 C C . GLU B 1 64 ? -2.445 -5.77 19.922 1 94.06 64 GLU B C 1
ATOM 4544 O O . GLU B 1 64 ? -2.287 -6.559 20.859 1 94.06 64 GLU B O 1
ATOM 4549 N N . ALA B 1 65 ? -1.78 -4.699 19.812 1 91.25 65 ALA B N 1
ATOM 4550 C CA . ALA B 1 65 ? -0.742 -4.324 20.781 1 91.25 65 ALA B CA 1
ATOM 4551 C C . ALA B 1 65 ? -1.339 -4.051 22.156 1 91.25 65 ALA B C 1
ATOM 4553 O O . ALA B 1 65 ? -0.641 -4.133 23.172 1 91.25 65 ALA B O 1
ATOM 4554 N N . HIS B 1 66 ? -2.613 -3.781 22.188 1 88.62 66 HIS B N 1
ATOM 4555 C CA . HIS B 1 66 ? -3.232 -3.396 23.453 1 88.62 66 HIS B CA 1
ATOM 4556 C C . HIS B 1 66 ? -4.266 -4.43 23.891 1 88.62 66 HIS B C 1
ATOM 4558 O O . HIS B 1 66 ? -5.066 -4.164 24.781 1 88.62 66 HIS B O 1
ATOM 4564 N N . LYS B 1 67 ? -4.332 -5.473 23.25 1 81.62 67 LYS B N 1
ATOM 4565 C CA . LYS B 1 67 ? -5.332 -6.496 23.531 1 81.62 67 LYS B CA 1
ATOM 4566 C C . LYS B 1 67 ? -5.238 -6.957 24.984 1 81.62 67 LYS B C 1
ATOM 4568 O O . LYS B 1 67 ? -6.258 -7.129 25.656 1 81.62 67 LYS B O 1
ATOM 4573 N N . ASP B 1 68 ? -3.998 -7.262 25.5 1 68.06 68 ASP B N 1
ATOM 4574 C CA . ASP B 1 68 ? -3.838 -7.812 26.844 1 68.06 68 ASP B CA 1
ATOM 4575 C C . ASP B 1 68 ? -3.693 -6.699 27.875 1 68.06 68 ASP B C 1
ATOM 4577 O O . ASP B 1 68 ? -3.527 -6.969 29.062 1 68.06 68 ASP B O 1
ATOM 4581 N N . LEU B 1 69 ? -3.504 -5.477 27.406 1 58.19 69 LEU B N 1
ATOM 4582 C CA . LEU B 1 69 ? -3.191 -4.418 28.359 1 58.19 69 LEU B CA 1
ATOM 4583 C C . LEU B 1 69 ? -4.379 -4.141 29.281 1 58.19 69 LEU B C 1
ATOM 4585 O O . LEU B 1 69 ? -4.266 -3.371 30.234 1 58.19 69 LEU B O 1
ATOM 4589 N N . ASN B 1 70 ? -5.633 -4.484 28.938 1 49.38 70 ASN B N 1
ATOM 4590 C CA . ASN B 1 70 ? -6.512 -4.168 30.062 1 49.38 70 ASN B CA 1
ATOM 4591 C C . ASN B 1 70 ? -5.926 -4.637 31.375 1 49.38 70 ASN B C 1
ATOM 4593 O O . ASN B 1 70 ? -6.441 -4.305 32.438 1 49.38 70 ASN B O 1
ATOM 4597 N N . THR B 1 71 ? -5.074 -5.738 31.344 1 40.88 71 THR B N 1
ATOM 4598 C CA . THR B 1 71 ? -4.82 -6.309 32.656 1 40.88 71 THR B CA 1
ATOM 4599 C C . THR B 1 71 ? -3.568 -5.703 33.281 1 40.88 71 THR B C 1
ATOM 4601 O O . THR B 1 71 ? -3.246 -5.984 34.438 1 40.88 71 THR B O 1
ATOM 4604 N N . GLN B 1 72 ? -2.547 -5.387 32.5 1 40.78 72 GLN B N 1
ATOM 4605 C CA . GLN B 1 72 ? -1.353 -5.191 33.312 1 40.78 72 GLN B CA 1
ATOM 4606 C C . GLN B 1 72 ? -1.291 -3.771 33.844 1 40.78 72 GLN B C 1
ATOM 4608 O O . GLN B 1 72 ? -1.762 -2.828 33.219 1 40.78 72 GLN B O 1
ATOM 4613 N N . SER B 1 73 ? -1.134 -3.709 35.125 1 39.25 73 SER B N 1
ATOM 4614 C CA . SER B 1 73 ? -0.831 -2.604 36.031 1 39.25 73 SER B CA 1
ATOM 4615 C C . SER B 1 73 ? 0.223 -1.676 35.438 1 39.25 73 SER B C 1
ATOM 4617 O O . SER B 1 73 ? 1.164 -2.133 34.781 1 39.25 73 SER B O 1
ATOM 4619 N N . PRO B 1 74 ? -0.124 -0.351 35.344 1 40.06 74 PRO B N 1
ATOM 4620 C CA . PRO B 1 74 ? 0.845 0.67 34.938 1 40.06 74 PRO B CA 1
ATOM 4621 C C . PRO B 1 74 ? 2.236 0.424 35.5 1 40.06 74 PRO B C 1
ATOM 4623 O O . PRO B 1 74 ? 2.48 0.708 36.688 1 40.06 74 PRO B O 1
ATOM 4626 N N . GLN B 1 75 ? 2.734 -0.685 35.406 1 35.78 75 GLN B N 1
ATOM 4627 C CA . GLN B 1 75 ? 3.959 -0.689 36.188 1 35.78 75 GLN B CA 1
ATOM 4628 C C . GLN B 1 75 ? 4.805 0.549 35.906 1 35.78 75 GLN B C 1
ATOM 4630 O O . GLN B 1 75 ? 5.316 1.186 36.844 1 35.78 75 GLN B O 1
ATOM 4635 N N . ASP B 1 76 ? 5.594 0.601 34.781 1 40.28 76 ASP B N 1
ATOM 4636 C CA . ASP B 1 76 ? 6.73 1.51 34.719 1 40.28 76 ASP B CA 1
ATOM 4637 C C . ASP B 1 76 ? 6.309 2.887 34.219 1 40.28 76 ASP B C 1
ATOM 4639 O O . ASP B 1 76 ? 7.098 3.592 33.594 1 40.28 76 ASP B O 1
ATOM 4643 N N . GLY B 1 77 ? 5.141 3.441 34.656 1 43.78 77 GLY B N 1
ATOM 4644 C CA . GLY B 1 77 ? 4.734 4.836 34.594 1 43.78 77 GLY B CA 1
ATOM 4645 C C . GLY B 1 77 ? 4.102 5.195 33.25 1 43.78 77 GLY B C 1
ATOM 4646 O O . GLY B 1 77 ? 3.498 6.262 33.125 1 43.78 77 GLY B O 1
ATOM 4647 N N . ALA B 1 78 ? 4.684 4.695 32.156 1 46 78 ALA B N 1
ATOM 4648 C CA . ALA B 1 78 ? 4.066 5.184 30.938 1 46 78 ALA B CA 1
ATOM 4649 C C . ALA B 1 78 ? 2.713 4.523 30.703 1 46 78 ALA B C 1
ATOM 4651 O O . ALA B 1 78 ? 2.604 3.295 30.719 1 46 78 ALA B O 1
ATOM 4652 N N . ILE B 1 79 ? 1.618 5.062 31.219 1 52.38 79 ILE B N 1
ATOM 4653 C CA . ILE B 1 79 ? 0.251 4.59 31.031 1 52.38 79 ILE B CA 1
ATOM 4654 C C . ILE B 1 79 ? 0.003 4.305 29.547 1 52.38 79 ILE B C 1
ATOM 4656 O O . ILE B 1 79 ? 0.165 5.188 28.703 1 52.38 79 ILE B O 1
ATOM 4660 N N . SER B 1 80 ? 0.187 2.986 29.078 1 65.5 80 SER B N 1
ATOM 4661 C CA . SER B 1 80 ? -0.134 2.641 27.703 1 65.5 80 SER B CA 1
ATOM 4662 C C . SER B 1 80 ? -1.633 2.426 27.516 1 65.5 80 SER B C 1
ATOM 4664 O O . SER B 1 80 ? -2.207 1.496 28.094 1 65.5 80 SER B O 1
ATOM 4666 N N . ILE B 1 81 ? -2.342 3.549 27.203 1 76.81 81 ILE B N 1
ATOM 4667 C CA . ILE B 1 81 ? -3.773 3.467 26.938 1 76.81 81 ILE B CA 1
ATOM 4668 C C . ILE B 1 81 ? -4.004 3.26 25.453 1 76.81 81 ILE B C 1
ATOM 4670 O O . ILE B 1 81 ? -3.365 3.908 24.609 1 76.81 81 ILE B O 1
ATOM 4674 N N . CYS B 1 82 ? -4.82 2.293 25.203 1 86.94 82 CYS B N 1
ATOM 4675 C CA . CYS B 1 82 ? -5.203 2.082 23.812 1 86.94 82 CYS B CA 1
ATOM 4676 C C . CYS B 1 82 ? -5.883 3.32 23.25 1 86.94 82 CYS B C 1
ATOM 4678 O O . CYS B 1 82 ? -6.859 3.816 23.812 1 86.94 82 CYS B O 1
ATOM 4680 N N . PRO B 1 83 ? -5.426 3.752 22.188 1 92.12 83 PRO B N 1
ATOM 4681 C CA . PRO B 1 83 ? -6.004 4.945 21.562 1 92.12 83 PRO B CA 1
ATOM 4682 C C . PRO B 1 83 ? -7.496 4.793 21.281 1 92.12 83 PRO B C 1
ATOM 4684 O O . PRO B 1 83 ? -8.219 5.789 21.203 1 92.12 83 PRO B O 1
ATOM 4687 N N . PHE B 1 84 ? -7.969 3.525 21.125 1 94.12 84 PHE B N 1
ATOM 4688 C CA . PHE B 1 84 ? -9.359 3.283 20.766 1 94.12 84 PHE B CA 1
ATOM 4689 C C . PHE B 1 84 ? -10.156 2.832 21.984 1 94.12 84 PHE B C 1
ATOM 4691 O O . PHE B 1 84 ? -11.281 2.334 21.859 1 94.12 84 PHE B O 1
ATOM 4698 N N . SER B 1 85 ? -9.711 2.93 23.156 1 88.44 85 SER B N 1
ATOM 4699 C CA . SER B 1 85 ? -10.297 2.369 24.375 1 88.44 85 SER B CA 1
ATOM 4700 C C . SER B 1 85 ? -11.695 2.922 24.609 1 88.44 85 SER B C 1
ATOM 4702 O O . SER B 1 85 ? -12.594 2.189 25.031 1 88.44 85 SER B O 1
ATOM 4704 N N . GLU B 1 86 ? -11.93 4.176 24.328 1 89.75 86 GLU B N 1
ATOM 4705 C CA . GLU B 1 86 ? -13.203 4.82 24.641 1 89.75 86 GLU B CA 1
ATOM 4706 C C . GLU B 1 86 ? -14.258 4.52 23.578 1 89.75 86 GLU B C 1
ATOM 4708 O O . GLU B 1 86 ? -15.43 4.859 23.75 1 89.75 86 GLU B O 1
ATOM 4713 N N . ALA B 1 87 ? -13.891 3.863 22.547 1 93.69 87 ALA B N 1
ATOM 4714 C CA . ALA B 1 87 ? -14.812 3.596 21.453 1 93.69 87 ALA B CA 1
ATOM 4715 C C . ALA B 1 87 ? -15.75 2.439 21.781 1 93.69 87 ALA B C 1
ATOM 4717 O O . ALA B 1 87 ? -16.766 2.234 21.109 1 93.69 87 ALA B O 1
ATOM 4718 N N . HIS B 1 88 ? -15.523 1.668 22.812 1 91.88 88 HIS B N 1
ATOM 4719 C CA . HIS B 1 88 ? -16.344 0.522 23.188 1 91.88 88 HIS B CA 1
ATOM 4720 C C . HIS B 1 88 ? -16.625 -0.376 21.984 1 91.88 88 HIS B C 1
ATOM 4722 O O . HIS B 1 88 ? -17.781 -0.624 21.656 1 91.88 88 HIS B O 1
ATOM 4728 N N . LEU B 1 89 ? -15.633 -0.892 21.438 1 95.25 89 LEU B N 1
ATOM 4729 C CA . LEU B 1 89 ? -15.703 -1.685 20.219 1 95.25 89 LEU B CA 1
ATOM 4730 C C . LEU B 1 89 ? -16.469 -2.98 20.453 1 95.25 89 LEU B C 1
ATOM 4732 O O . LEU B 1 89 ? -16.234 -3.666 21.453 1 95.25 89 LEU B O 1
ATOM 4736 N N . PRO B 1 90 ? -17.359 -3.377 19.578 1 95.56 90 PRO B N 1
ATOM 4737 C CA . PRO B 1 90 ? -18.359 -4.41 19.828 1 95.56 90 PRO B CA 1
ATOM 4738 C C . PRO B 1 90 ? -17.844 -5.82 19.562 1 95.56 90 PRO B C 1
ATOM 4740 O O . PRO B 1 90 ? -18.484 -6.801 19.953 1 95.56 90 PRO B O 1
ATOM 4743 N N . PHE B 1 91 ? -16.703 -5.988 18.953 1 96.25 91 PHE B N 1
ATOM 4744 C CA . PHE B 1 91 ? -16.297 -7.32 18.531 1 96.25 91 PHE B CA 1
ATOM 4745 C C . PHE B 1 91 ? -15.148 -7.844 19.391 1 96.25 91 PHE B C 1
ATOM 4747 O O . PHE B 1 91 ? -14.586 -7.098 20.188 1 96.25 91 PHE B O 1
ATOM 4754 N N . LYS B 1 92 ? -14.82 -9.117 19.203 1 94.5 92 LYS B N 1
ATOM 4755 C CA . LYS B 1 92 ? -13.805 -9.781 20.016 1 94.5 92 LYS B CA 1
ATOM 4756 C C . LYS B 1 92 ? -12.422 -9.617 19.391 1 94.5 92 LYS B C 1
ATOM 4758 O O . LYS B 1 92 ? -11.445 -9.359 20.109 1 94.5 92 LYS B O 1
ATOM 4763 N N . SER B 1 93 ? -12.375 -9.734 18.125 1 95.25 93 SER B N 1
ATOM 4764 C CA . SER B 1 93 ? -11.078 -9.727 17.469 1 95.25 93 SER B CA 1
ATOM 4765 C C . SER B 1 93 ? -10.695 -8.32 17.016 1 95.25 93 SER B C 1
ATOM 4767 O O . SER B 1 93 ? -11.562 -7.5 16.719 1 95.25 93 SER B O 1
ATOM 4769 N N . SER B 1 94 ? -9.383 -8.047 16.953 1 96.25 94 SER B N 1
ATOM 4770 C CA . SER B 1 94 ? -8.844 -6.777 16.484 1 96.25 94 SER B CA 1
ATOM 4771 C C . SER B 1 94 ? -9.242 -6.523 15.031 1 96.25 94 SER B C 1
ATOM 4773 O O . SER B 1 94 ? -9.586 -5.395 14.664 1 96.25 94 SER B O 1
ATOM 4775 N N . ARG B 1 95 ? -9.234 -7.562 14.211 1 95.88 95 ARG B N 1
ATOM 4776 C CA . ARG B 1 95 ? -9.578 -7.434 12.805 1 95.88 95 ARG B CA 1
ATOM 4777 C C . ARG B 1 95 ? -11.039 -7.023 12.625 1 95.88 95 ARG B C 1
ATOM 4779 O O . ARG B 1 95 ? -11.344 -6.133 11.828 1 95.88 95 ARG B O 1
ATOM 4786 N N . ALA B 1 96 ? -11.93 -7.645 13.336 1 96.81 96 ALA B N 1
ATOM 4787 C CA . ALA B 1 96 ? -13.352 -7.312 13.242 1 96.81 96 ALA B CA 1
ATOM 4788 C C . ALA B 1 96 ? -13.609 -5.887 13.719 1 96.81 96 ALA B C 1
ATOM 4790 O O . ALA B 1 96 ? -14.406 -5.156 13.117 1 96.81 96 ALA B O 1
ATOM 4791 N N . ASN B 1 97 ? -12.961 -5.5 14.797 1 97.25 97 ASN B N 1
ATOM 4792 C CA . ASN B 1 97 ? -13.102 -4.145 15.312 1 97.25 97 ASN B CA 1
ATOM 4793 C C . ASN B 1 97 ? -12.531 -3.107 14.352 1 97.25 97 ASN B C 1
ATOM 4795 O O . ASN B 1 97 ? -13.07 -2.008 14.227 1 97.25 97 ASN B O 1
ATOM 4799 N N . ALA B 1 98 ? -11.453 -3.473 13.695 1 97.81 98 ALA B N 1
AT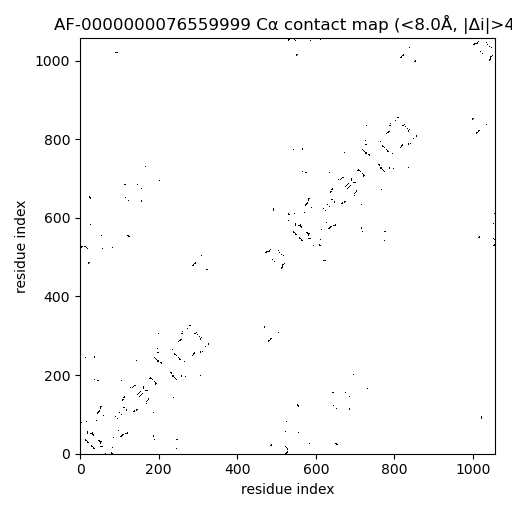OM 4800 C CA . ALA B 1 98 ? -10.914 -2.58 12.672 1 97.81 98 ALA B CA 1
ATOM 4801 C C . ALA B 1 98 ? -11.914 -2.365 11.547 1 97.81 98 ALA B C 1
ATOM 4803 O O . ALA B 1 98 ? -12.086 -1.242 11.062 1 97.81 98 ALA B O 1
ATOM 4804 N N . GLY B 1 99 ? -12.578 -3.465 11.109 1 96.25 99 GLY B N 1
ATOM 4805 C CA . GLY B 1 99 ? -13.641 -3.334 10.125 1 96.25 99 GLY B CA 1
ATOM 4806 C C . GLY B 1 99 ? -14.766 -2.424 10.578 1 96.25 99 GLY B C 1
ATOM 4807 O O . GLY B 1 99 ? -15.258 -1.6 9.805 1 96.25 99 GLY B O 1
ATOM 4808 N N . HIS B 1 100 ? -15.141 -2.549 11.844 1 95.88 100 HIS B N 1
ATOM 4809 C CA . HIS B 1 100 ? -16.188 -1.709 12.422 1 95.88 100 HIS B CA 1
ATOM 4810 C C . HIS B 1 100 ? -15.773 -0.24 12.422 1 95.88 100 HIS B C 1
ATOM 4812 O O . HIS B 1 100 ? -16.562 0.632 12.07 1 95.88 100 HIS B O 1
ATOM 4818 N N . ILE B 1 101 ? -14.562 0.014 12.805 1 97.25 101 ILE B N 1
ATOM 4819 C CA . ILE B 1 101 ? -14.047 1.38 12.828 1 97.25 101 ILE B CA 1
ATOM 4820 C C . ILE B 1 101 ? -14.109 1.979 11.422 1 97.25 101 ILE B C 1
ATOM 4822 O O . ILE B 1 101 ? -14.625 3.086 11.234 1 97.25 101 ILE B O 1
ATOM 4826 N N . LEU B 1 102 ? -13.656 1.231 10.461 1 97.06 102 LEU B N 1
ATOM 4827 C CA . LEU B 1 102 ? -13.664 1.688 9.078 1 97.06 102 LEU B CA 1
ATOM 4828 C C . LEU B 1 102 ? -15.086 1.932 8.594 1 97.06 102 LEU B C 1
ATOM 4830 O O . LEU B 1 102 ? -15.383 2.99 8.031 1 97.06 102 LEU B O 1
ATOM 4834 N N . ARG B 1 103 ? -15.992 1.038 8.82 1 95.62 103 ARG B N 1
ATOM 4835 C CA . ARG B 1 103 ? -17.312 1.047 8.219 1 95.62 103 ARG B CA 1
ATOM 4836 C C . ARG B 1 103 ? -18.234 2.023 8.938 1 95.62 103 ARG B C 1
ATOM 4838 O O . ARG B 1 103 ? -19.047 2.713 8.305 1 95.62 103 ARG B O 1
ATOM 4845 N N . GLU B 1 104 ? -18.062 2.092 10.266 1 95.38 104 GLU B N 1
ATOM 4846 C CA . GLU B 1 104 ? -19.094 2.799 11.031 1 95.38 104 GLU B CA 1
ATOM 4847 C C . GLU B 1 104 ? -18.547 4.098 11.609 1 95.38 104 GLU B C 1
ATOM 4849 O O . GLU B 1 104 ? -19.234 5.113 11.633 1 95.38 104 GLU B O 1
ATOM 4854 N N . LEU B 1 105 ? -17.312 4.047 12.078 1 97.06 105 LEU B N 1
ATOM 4855 C CA . LEU B 1 105 ? -16.844 5.199 12.836 1 97.06 105 LEU B CA 1
ATOM 4856 C C . LEU B 1 105 ? -16.203 6.227 11.914 1 97.06 105 LEU B C 1
ATOM 4858 O O . LEU B 1 105 ? -16.328 7.434 12.133 1 97.06 105 LEU B O 1
ATOM 4862 N N . VAL B 1 106 ? -15.453 5.82 10.914 1 97.56 106 VAL B N 1
ATOM 4863 C CA . VAL B 1 106 ? -14.805 6.742 9.992 1 97.56 106 VAL B CA 1
ATOM 4864 C C . VAL B 1 106 ? -15.844 7.41 9.102 1 97.56 106 VAL B C 1
ATOM 4866 O O . VAL B 1 106 ? -16.594 6.73 8.391 1 97.56 106 VAL B O 1
ATOM 4869 N N . SER B 1 107 ? -15.828 8.695 9.141 1 97.5 107 SER B N 1
ATOM 4870 C CA . SER B 1 107 ? -16.781 9.477 8.359 1 97.5 107 SER B CA 1
ATOM 4871 C C . SER B 1 107 ? -16.281 9.703 6.938 1 97.5 107 SER B C 1
ATOM 4873 O O . SER B 1 107 ? -17.047 9.57 5.98 1 97.5 107 SER B O 1
ATOM 4875 N N . ALA B 1 108 ? -15.031 10.07 6.852 1 98.31 108 ALA B N 1
ATOM 4876 C CA . ALA B 1 108 ? -14.461 10.438 5.559 1 98.31 108 ALA B CA 1
ATOM 4877 C C . ALA B 1 108 ? -12.945 10.273 5.562 1 98.31 108 ALA B C 1
ATOM 4879 O O . ALA B 1 108 ? -12.32 10.203 6.625 1 98.31 108 ALA B O 1
ATOM 4880 N N . PHE B 1 109 ? -12.445 10.117 4.387 1 98.75 109 PHE B N 1
ATOM 4881 C CA . PHE B 1 109 ? -11.016 10.211 4.137 1 98.75 109 PHE B CA 1
ATOM 4882 C C . PHE B 1 109 ? -10.648 11.586 3.58 1 98.75 109 PHE B C 1
ATOM 4884 O O . PHE B 1 109 ? -11.141 11.984 2.525 1 98.75 109 PHE B O 1
ATOM 4891 N N . LEU B 1 110 ? -9.898 12.273 4.32 1 98.88 110 LEU B N 1
ATOM 4892 C CA . LEU B 1 110 ? -9.344 13.555 3.879 1 98.88 110 LEU B CA 1
ATOM 4893 C C . LEU B 1 110 ? -7.969 13.359 3.242 1 98.88 110 LEU B C 1
ATOM 4895 O O . LEU B 1 110 ? -6.98 13.141 3.945 1 98.88 110 LEU B O 1
ATOM 4899 N N . ILE B 1 111 ? -7.883 13.508 1.868 1 98.94 111 ILE B N 1
ATOM 4900 C CA . ILE B 1 111 ? -6.676 13.125 1.146 1 98.94 111 ILE B CA 1
ATOM 4901 C C . ILE B 1 111 ? -5.926 14.367 0.688 1 98.94 111 ILE B C 1
ATOM 4903 O O . ILE B 1 111 ? -6.496 15.227 0.011 1 98.94 111 ILE B O 1
ATOM 4907 N N . THR B 1 112 ? -4.645 14.445 0.993 1 98.88 112 THR B N 1
ATOM 4908 C CA . THR B 1 112 ? -3.85 15.633 0.681 1 98.88 112 THR B CA 1
ATOM 4909 C C . THR B 1 112 ? -3.43 15.625 -0.786 1 98.88 112 THR B C 1
ATOM 4911 O O . THR B 1 112 ? -3.5 16.656 -1.459 1 98.88 112 THR B O 1
ATOM 4914 N N . HIS B 1 113 ? -2.945 14.508 -1.214 1 98.69 113 HIS B N 1
ATOM 4915 C CA . HIS B 1 113 ? -2.547 14.359 -2.609 1 98.69 113 HIS B CA 1
ATOM 4916 C C . HIS B 1 113 ? -2.555 12.891 -3.027 1 98.69 113 HIS B C 1
ATOM 4918 O O . HIS B 1 113 ? -2.832 12.008 -2.211 1 98.69 113 HIS B O 1
ATOM 4924 N N . SER B 1 114 ? -2.266 12.609 -4.266 1 98.5 114 SER B N 1
ATOM 4925 C CA . SER B 1 114 ? -2.676 11.336 -4.848 1 98.5 114 SER B CA 1
ATOM 4926 C C . SER B 1 114 ? -1.536 10.32 -4.816 1 98.5 114 SER B C 1
ATOM 4928 O O . SER B 1 114 ? -1.679 9.203 -5.316 1 98.5 114 SER B O 1
ATOM 4930 N N . HIS B 1 115 ? -0.383 10.609 -4.234 1 98.5 115 HIS B N 1
ATOM 4931 C CA . HIS B 1 115 ? 0.714 9.648 -4.199 1 98.5 115 HIS B CA 1
ATOM 4932 C C . HIS B 1 115 ? 0.33 8.398 -3.412 1 98.5 115 HIS B C 1
ATOM 4934 O O . HIS B 1 115 ? -0.428 8.477 -2.443 1 98.5 115 HIS B O 1
ATOM 4940 N N . LEU B 1 116 ? 0.919 7.355 -3.729 1 98.75 116 LEU B N 1
ATOM 4941 C CA . LEU B 1 116 ? 0.53 6.043 -3.221 1 98.75 116 LEU B CA 1
ATOM 4942 C C . LEU B 1 116 ? 0.78 5.945 -1.719 1 98.75 116 LEU B C 1
ATOM 4944 O O . LEU B 1 116 ? 0.027 5.285 -1.002 1 98.75 116 LEU B O 1
ATOM 4948 N N . ASP B 1 117 ? 1.862 6.547 -1.224 1 98.62 117 ASP B N 1
ATOM 4949 C CA . ASP B 1 117 ? 2.18 6.469 0.199 1 98.62 117 ASP B CA 1
ATOM 4950 C C . ASP B 1 117 ? 1.195 7.289 1.027 1 98.62 117 ASP B C 1
ATOM 4952 O O . ASP B 1 117 ? 1.312 7.359 2.252 1 98.62 117 ASP B O 1
ATOM 4956 N N . HIS B 1 118 ? 0.182 7.832 0.354 1 98.88 118 HIS B N 1
ATOM 4957 C CA . HIS B 1 118 ? -0.88 8.555 1.044 1 98.88 118 HIS B CA 1
ATOM 4958 C C . HIS B 1 118 ? -2.242 7.93 0.769 1 98.88 118 HIS B C 1
ATOM 4960 O O . HIS B 1 118 ? -3.232 8.273 1.418 1 98.88 118 HIS B O 1
ATOM 4966 N N . ILE B 1 119 ? -2.369 6.934 -0.198 1 98.81 119 ILE B N 1
ATOM 4967 C CA . ILE B 1 119 ? -3.721 6.539 -0.582 1 98.81 119 ILE B CA 1
ATOM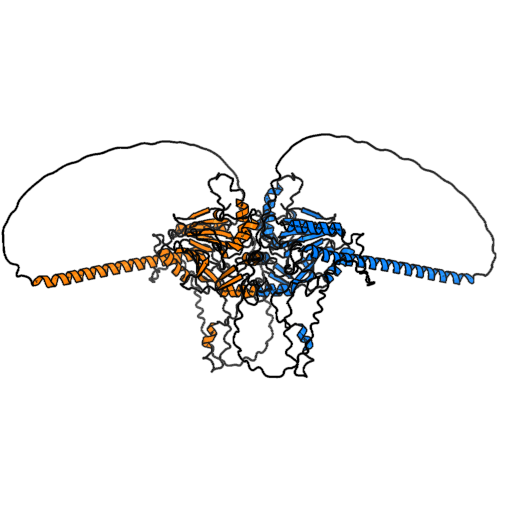 4968 C C . ILE B 1 119 ? -3.795 5.02 -0.714 1 98.81 119 ILE B C 1
ATOM 4970 O O . ILE B 1 119 ? -4.883 4.457 -0.857 1 98.81 119 ILE B O 1
ATOM 4974 N N . SER B 1 120 ? -2.703 4.277 -0.717 1 98.62 120 SER B N 1
ATOM 4975 C CA . SER B 1 120 ? -2.715 2.842 -0.988 1 98.62 120 SER B CA 1
ATOM 4976 C C . SER B 1 120 ? -3.611 2.102 -0.003 1 98.62 120 SER B C 1
ATOM 4978 O O . SER B 1 120 ? -4.406 1.245 -0.4 1 98.62 120 SER B O 1
ATOM 4980 N N . GLY B 1 121 ? -3.441 2.451 1.3 1 98.62 121 GLY B N 1
ATOM 4981 C CA . GLY B 1 121 ? -4.27 1.821 2.314 1 98.62 121 GLY B CA 1
ATOM 4982 C C . GLY B 1 121 ? -5.75 2.098 2.133 1 98.62 121 GLY B C 1
ATOM 4983 O O . GLY B 1 121 ? -6.586 1.232 2.396 1 98.62 121 GLY B O 1
ATOM 4984 N N . LEU B 1 122 ? -6.102 3.266 1.685 1 98.38 122 LEU B N 1
ATOM 4985 C CA . LEU B 1 122 ? -7.484 3.629 1.395 1 98.38 122 LEU B CA 1
ATOM 4986 C C . LEU B 1 122 ? -8.07 2.723 0.316 1 98.38 122 LEU B C 1
ATOM 4988 O O . LEU B 1 122 ? -9.133 2.121 0.511 1 98.38 122 LEU B O 1
ATOM 4992 N N . ALA B 1 123 ? -7.363 2.654 -0.805 1 97.88 123 ALA B N 1
ATOM 4993 C CA . ALA B 1 123 ? -7.871 1.88 -1.933 1 97.88 123 ALA B CA 1
ATOM 4994 C C . ALA B 1 123 ? -8.078 0.418 -1.545 1 97.88 123 ALA B C 1
ATOM 4996 O O . ALA B 1 123 ? -9.156 -0.142 -1.768 1 97.88 123 ALA B O 1
ATOM 4997 N N . ILE B 1 124 ? -7.137 -0.185 -0.945 1 98 124 ILE B N 1
ATOM 4998 C CA . ILE B 1 124 ? -7.176 -1.604 -0.609 1 98 124 ILE B CA 1
ATOM 4999 C C . ILE B 1 124 ? -8.234 -1.85 0.465 1 98 124 ILE B C 1
ATOM 5001 O O . ILE B 1 124 ? -8.93 -2.867 0.438 1 98 124 ILE B O 1
ATOM 5005 N N . ALA B 1 125 ? -8.438 -0.872 1.367 1 97.56 125 ALA B N 1
ATOM 5006 C CA . ALA B 1 125 ? -9.398 -0.992 2.457 1 97.56 125 ALA B CA 1
ATOM 5007 C C . ALA B 1 125 ? -10.828 -0.993 1.924 1 97.56 125 ALA B C 1
ATOM 5009 O O . ALA B 1 125 ? -11.75 -1.449 2.604 1 97.56 125 ALA B O 1
ATOM 5010 N N . THR B 1 126 ? -11.047 -0.467 0.736 1 95.19 126 THR B N 1
ATOM 5011 C CA . THR B 1 126 ? -12.398 -0.379 0.191 1 95.19 126 THR B CA 1
ATOM 5012 C C . THR B 1 126 ? -12.984 -1.771 -0.029 1 95.19 126 THR B C 1
ATOM 5014 O O . THR B 1 126 ? -14.203 -1.925 -0.143 1 95.19 126 THR B O 1
ATOM 5017 N N . ALA B 1 127 ? -12.133 -2.777 -0.109 1 92.88 127 ALA B N 1
ATOM 5018 C CA . ALA B 1 127 ? -12.609 -4.152 -0.24 1 92.88 127 ALA B CA 1
ATOM 5019 C C . ALA B 1 127 ? -13.422 -4.574 0.982 1 92.88 127 ALA B C 1
ATOM 5021 O O . ALA B 1 127 ? -14.172 -5.547 0.929 1 92.88 127 ALA B O 1
ATOM 5022 N N . ALA B 1 128 ? -13.297 -3.812 2.062 1 94.31 128 ALA B N 1
ATOM 5023 C CA . ALA B 1 128 ? -14.023 -4.125 3.291 1 94.31 128 ALA B CA 1
ATOM 5024 C C . ALA B 1 128 ? -15.383 -3.43 3.322 1 94.31 128 ALA B C 1
ATOM 5026 O O . ALA B 1 128 ? -16.203 -3.691 4.203 1 94.31 128 ALA B O 1
ATOM 5027 N N . LEU B 1 129 ? -15.609 -2.535 2.365 1 91.75 129 LEU B N 1
ATOM 5028 C CA . LEU B 1 129 ? -16.844 -1.767 2.361 1 91.75 129 LEU B CA 1
ATOM 5029 C C . LEU B 1 129 ? -17.984 -2.57 1.739 1 91.75 129 LEU B C 1
ATOM 5031 O O . LEU B 1 129 ? -18.25 -2.453 0.541 1 91.75 129 LEU B O 1
ATOM 5035 N N . LYS B 1 130 ? -18.406 -3.631 2.404 1 77.38 130 LYS B N 1
ATOM 5036 C CA . LYS B 1 130 ? -19.531 -4.445 1.952 1 77.38 130 LYS B CA 1
ATOM 5037 C C . LYS B 1 130 ? -20.797 -4.117 2.738 1 77.38 130 LYS B C 1
ATOM 5039 O O . LYS B 1 130 ? -20.734 -3.877 3.945 1 77.38 130 LYS B O 1
ATOM 5044 N N . ASN B 1 131 ? -21.844 -4.012 2.131 1 68.19 131 ASN B N 1
ATOM 5045 C CA . ASN B 1 131 ? -23.141 -3.818 2.775 1 68.19 131 ASN B CA 1
ATOM 5046 C C . ASN B 1 131 ? -23.156 -2.549 3.621 1 68.19 131 ASN B C 1
ATOM 5048 O O . ASN B 1 131 ? -23.641 -2.561 4.754 1 68.19 131 ASN B O 1
ATOM 5052 N N . VAL B 1 132 ? -22.375 -1.643 3.123 1 70.69 132 VAL B N 1
ATOM 5053 C CA . VAL B 1 132 ? -22.328 -0.412 3.906 1 70.69 132 VAL B CA 1
ATOM 5054 C C . VAL B 1 132 ? -23.594 0.408 3.654 1 70.69 132 VAL B C 1
ATOM 5056 O O . VAL B 1 132 ? -24.109 0.445 2.531 1 70.69 132 VAL B O 1
ATOM 5059 N N . LYS B 1 133 ? -24.141 0.867 4.785 1 68.88 133 LYS B N 1
ATOM 5060 C CA . LYS B 1 133 ? -25.344 1.68 4.746 1 68.88 133 LYS B CA 1
ATOM 5061 C C . LYS B 1 133 ? -25.109 2.99 4 1 68.88 133 LYS B C 1
ATOM 5063 O O . LYS B 1 133 ? -25.969 3.459 3.26 1 68.88 133 LYS B O 1
ATOM 5068 N N . LYS B 1 134 ? -23.953 3.535 4.195 1 79.69 134 LYS B N 1
ATOM 5069 C CA . LYS B 1 134 ? -23.625 4.824 3.59 1 79.69 134 LYS B CA 1
ATOM 5070 C C . LYS B 1 134 ? -22.281 4.762 2.857 1 79.69 134 LYS B C 1
ATOM 5072 O O . LYS B 1 134 ? -21.359 4.082 3.303 1 79.69 134 LYS B O 1
ATOM 5077 N N . CYS B 1 135 ? -22.25 5.512 1.751 1 89.38 135 CYS B N 1
ATOM 5078 C CA . CYS B 1 135 ? -21.016 5.637 0.973 1 89.38 135 CYS B CA 1
ATOM 5079 C C . CYS B 1 135 ? -19.922 6.32 1.783 1 89.38 135 CYS B C 1
ATOM 5081 O O . CYS B 1 135 ? -20.188 7.273 2.52 1 89.38 135 CYS B O 1
ATOM 5083 N N . LYS B 1 136 ? -18.797 5.766 1.701 1 94.75 136 LYS B N 1
ATOM 5084 C CA . LYS B 1 136 ? -17.641 6.426 2.318 1 94.75 136 LYS B CA 1
ATOM 5085 C C . LYS B 1 136 ? -17.188 7.625 1.492 1 94.75 136 LYS B C 1
ATOM 5087 O O . LYS B 1 136 ? -17.078 7.535 0.268 1 94.75 136 LYS B O 1
ATOM 5092 N N . ARG B 1 137 ? -16.953 8.758 2.127 1 97.5 137 ARG B N 1
ATOM 5093 C CA . ARG B 1 137 ? -16.594 9.969 1.394 1 97.5 137 ARG B CA 1
ATOM 5094 C C . ARG B 1 137 ? -15.078 10.125 1.308 1 97.5 137 ARG B C 1
ATOM 5096 O O . ARG B 1 137 ? -14.367 9.852 2.277 1 97.5 137 ARG B O 1
ATOM 5103 N N . ILE B 1 138 ? -14.609 10.477 0.165 1 98.56 138 ILE B N 1
ATOM 5104 C CA . ILE B 1 138 ? -13.25 10.945 -0.062 1 98.56 138 ILE B CA 1
ATOM 5105 C C . ILE B 1 138 ? -13.25 12.445 -0.318 1 98.56 138 ILE B C 1
ATOM 5107 O O . ILE B 1 138 ? -13.719 12.906 -1.36 1 98.56 138 ILE B O 1
ATOM 5111 N N . ALA B 1 139 ? -12.758 13.195 0.633 1 98.88 139 ALA B N 1
ATOM 5112 C CA . ALA B 1 139 ? -12.703 14.648 0.534 1 98.88 139 ALA B CA 1
ATOM 5113 C C . ALA B 1 139 ? -11.305 15.125 0.149 1 98.88 139 ALA B C 1
ATOM 5115 O O . ALA B 1 139 ? -10.312 14.703 0.749 1 98.88 139 ALA B O 1
ATOM 5116 N N . ALA B 1 140 ? -11.211 15.945 -0.836 1 98.88 140 ALA B N 1
ATOM 5117 C CA . ALA B 1 140 ? -9.938 16.484 -1.319 1 98.88 140 ALA B CA 1
ATOM 5118 C C . ALA B 1 140 ? -10.164 17.656 -2.268 1 98.88 140 ALA B C 1
ATOM 5120 O O . ALA B 1 140 ? -11.305 17.984 -2.604 1 98.88 140 ALA B O 1
ATOM 5121 N N . LEU B 1 141 ? -9.078 18.328 -2.555 1 98.69 141 LEU B N 1
ATOM 5122 C CA . LEU B 1 141 ? -9.156 19.344 -3.604 1 98.69 141 LEU B CA 1
ATOM 5123 C C . LEU B 1 141 ? -9.477 18.703 -4.953 1 98.69 141 LEU B C 1
ATOM 5125 O O . LEU B 1 141 ? -9.203 17.516 -5.16 1 98.69 141 LEU B O 1
ATOM 5129 N N . PRO B 1 142 ? -10.039 19.438 -5.91 1 98.25 142 PRO B N 1
ATOM 5130 C CA . PRO B 1 142 ? -10.492 18.891 -7.191 1 98.25 142 PRO B CA 1
ATOM 5131 C C . PRO B 1 142 ? -9.375 18.203 -7.973 1 98.25 142 PRO B C 1
ATOM 5133 O O . PRO B 1 142 ? -9.594 17.172 -8.594 1 98.25 142 PRO B O 1
ATOM 5136 N N . HIS B 1 143 ? -8.195 18.734 -7.945 1 96.25 143 HIS B N 1
ATOM 5137 C CA . HIS B 1 143 ? -7.109 18.125 -8.703 1 96.25 143 HIS B CA 1
ATOM 5138 C C . HIS B 1 143 ? -6.785 16.734 -8.172 1 96.25 143 HIS B C 1
ATOM 5140 O O . HIS B 1 143 ? -6.488 15.828 -8.953 1 96.25 143 HIS B O 1
ATOM 5146 N N . THR B 1 144 ? -6.82 16.578 -6.879 1 98.44 144 THR B N 1
ATOM 5147 C CA . THR B 1 144 ? -6.562 15.273 -6.27 1 98.44 144 THR B CA 1
ATOM 5148 C C . THR B 1 144 ? -7.668 14.281 -6.617 1 98.44 144 THR B C 1
ATOM 5150 O O . THR B 1 144 ? -7.395 13.125 -6.945 1 98.44 144 THR B O 1
ATOM 5153 N N . ILE B 1 145 ? -8.898 14.75 -6.547 1 98.38 145 ILE B N 1
ATOM 5154 C CA . ILE B 1 145 ? -10.031 13.898 -6.883 1 98.38 145 ILE B CA 1
ATOM 5155 C C . ILE B 1 145 ? -9.938 13.469 -8.344 1 98.38 145 ILE B C 1
ATOM 5157 O O . ILE B 1 145 ? -10.195 12.305 -8.672 1 98.38 145 ILE B O 1
ATOM 5161 N N . THR B 1 146 ? -9.555 14.359 -9.195 1 97.88 146 THR B N 1
ATOM 5162 C CA . THR B 1 146 ? -9.398 14.031 -10.609 1 97.88 146 THR B CA 1
ATOM 5163 C C . THR B 1 146 ? -8.352 12.938 -10.797 1 97.88 146 THR B C 1
ATOM 5165 O O . THR B 1 146 ? -8.555 12 -11.57 1 97.88 146 THR B O 1
ATOM 5168 N N . ALA B 1 147 ? -7.297 13.062 -10.117 1 97.94 147 ALA B N 1
ATOM 5169 C CA . ALA B 1 147 ? -6.246 12.055 -10.203 1 97.94 147 ALA B CA 1
ATOM 5170 C C . ALA B 1 147 ? -6.746 10.695 -9.719 1 97.94 147 ALA B C 1
ATOM 5172 O O . ALA B 1 147 ? -6.48 9.672 -10.344 1 97.94 147 ALA B O 1
ATOM 5173 N N . LEU B 1 148 ? -7.473 10.664 -8.625 1 98.06 148 LEU B N 1
ATOM 5174 C CA . LEU B 1 148 ? -8.008 9.422 -8.078 1 98.06 148 LEU B CA 1
ATOM 5175 C C . LEU B 1 148 ? -9 8.781 -9.047 1 98.06 148 LEU B C 1
ATOM 5177 O O . LEU B 1 148 ? -8.961 7.57 -9.273 1 98.06 148 LEU B O 1
ATOM 5181 N N . ARG B 1 149 ? -9.812 9.617 -9.602 1 96.88 149 ARG B N 1
ATOM 5182 C CA . ARG B 1 149 ? -10.828 9.156 -10.547 1 96.88 149 ARG B CA 1
ATOM 5183 C C . ARG B 1 149 ? -10.18 8.578 -11.805 1 96.88 149 ARG B C 1
ATOM 5185 O O . ARG B 1 149 ? -10.57 7.508 -12.273 1 96.88 149 ARG B O 1
ATOM 5192 N N . LYS B 1 150 ? -9.188 9.211 -12.234 1 97.06 150 LYS B N 1
ATOM 5193 C CA . LYS B 1 150 ? -8.594 8.883 -13.523 1 97.06 150 LYS B CA 1
ATOM 5194 C C . LYS B 1 150 ? -7.602 7.727 -13.391 1 97.06 150 LYS B C 1
ATOM 5196 O O . LYS B 1 150 ? -7.477 6.902 -14.297 1 97.06 150 LYS B O 1
ATOM 5201 N N . HIS B 1 151 ? -6.973 7.664 -12.273 1 97.88 151 HIS B N 1
ATOM 5202 C CA . HIS B 1 151 ? -5.793 6.805 -12.273 1 97.88 151 HIS B CA 1
ATOM 5203 C C . HIS B 1 151 ? -5.922 5.699 -11.227 1 97.88 151 HIS B C 1
ATOM 5205 O O . HIS B 1 151 ? -5.18 4.715 -11.266 1 97.88 151 HIS B O 1
ATOM 5211 N N . ILE B 1 152 ? -6.816 5.777 -10.328 1 97.94 152 ILE B N 1
ATOM 5212 C CA . ILE B 1 152 ? -6.891 4.777 -9.273 1 97.94 152 ILE B CA 1
ATOM 5213 C C . ILE B 1 152 ? -8.211 4.016 -9.375 1 97.94 152 ILE B C 1
ATOM 5215 O O . ILE B 1 152 ? -8.227 2.844 -9.766 1 97.94 152 ILE B O 1
ATOM 5219 N N . PHE B 1 153 ? -9.312 4.762 -9.18 1 95.88 153 PHE B N 1
ATOM 5220 C CA . PHE B 1 153 ? -10.625 4.129 -9.273 1 95.88 153 PHE B CA 1
ATOM 5221 C C . PHE B 1 153 ? -11.125 4.129 -10.711 1 95.88 153 PHE B C 1
ATOM 5223 O O . PHE B 1 153 ? -12.148 4.742 -11.016 1 95.88 153 PHE B O 1
ATOM 5230 N N . ASN B 1 154 ? -10.398 3.322 -11.57 1 93.94 154 ASN B N 1
ATOM 5231 C CA . ASN B 1 154 ? -10.609 3.402 -13.008 1 93.94 154 ASN B CA 1
ATOM 5232 C C . ASN B 1 154 ? -10.773 2.018 -13.633 1 93.94 154 ASN B C 1
ATOM 5234 O O . ASN B 1 154 ? -10.656 1.861 -14.844 1 93.94 154 ASN B O 1
ATOM 5238 N N . ASP B 1 155 ? -10.812 0.96 -12.812 1 93.31 155 ASP B N 1
ATOM 5239 C CA . ASP B 1 155 ? -11.055 -0.425 -13.203 1 93.31 155 ASP B CA 1
ATOM 5240 C C . ASP B 1 155 ? -9.789 -1.069 -13.75 1 93.31 155 ASP B C 1
ATOM 5242 O O . ASP B 1 155 ? -9.781 -2.258 -14.078 1 93.31 155 ASP B O 1
ATOM 5246 N N . PHE B 1 156 ? -8.695 -0.272 -13.875 1 93.62 156 PHE B N 1
ATOM 5247 C CA . PHE B 1 156 ? -7.418 -0.841 -14.289 1 93.62 156 PHE B CA 1
ATOM 5248 C C . PHE B 1 156 ? -6.516 -1.09 -13.086 1 93.62 156 PHE B C 1
ATOM 5250 O O . PHE B 1 156 ? -5.852 -2.125 -13 1 93.62 156 PHE B O 1
ATOM 5257 N N . ILE B 1 157 ? -6.539 -0.093 -12.219 1 97.31 157 ILE B N 1
ATOM 5258 C CA . ILE B 1 157 ? -5.652 -0.169 -11.07 1 97.31 157 ILE B CA 1
ATOM 5259 C C . ILE B 1 157 ? -6.426 -0.687 -9.859 1 97.31 157 ILE B C 1
ATOM 5261 O O . ILE B 1 157 ? -5.895 -1.467 -9.062 1 97.31 157 ILE B O 1
ATOM 5265 N N . TRP B 1 158 ? -7.633 -0.183 -9.789 1 96.62 158 TRP B N 1
ATOM 5266 C CA . TRP B 1 158 ? -8.586 -0.588 -8.758 1 96.62 158 TRP B CA 1
ATOM 5267 C C . TRP B 1 158 ? -10.016 -0.452 -9.258 1 96.62 158 TRP B C 1
ATOM 5269 O O . TRP B 1 158 ? -10.32 0.422 -10.078 1 96.62 158 TRP B O 1
ATOM 5279 N N . PRO B 1 159 ? -10.984 -1.352 -8.875 1 93.31 159 PRO B N 1
ATOM 5280 C CA . PRO B 1 159 ? -12.367 -1.19 -9.336 1 93.31 159 PRO B CA 1
ATOM 5281 C C . PRO B 1 159 ? -12.922 0.206 -9.062 1 93.31 159 PRO B C 1
ATOM 5283 O O . PRO B 1 159 ? -12.625 0.798 -8.023 1 93.31 159 PRO B O 1
ATOM 5286 N N . ASN B 1 160 ? -13.664 0.741 -10.039 1 93.25 160 ASN B N 1
ATOM 5287 C CA . ASN B 1 160 ? -14.352 2.002 -9.789 1 93.25 160 ASN B CA 1
ATOM 5288 C C . ASN B 1 160 ? -15.461 1.837 -8.75 1 93.25 160 ASN B C 1
ATOM 5290 O O . ASN B 1 160 ? -16.594 1.525 -9.094 1 93.25 160 ASN B O 1
ATOM 5294 N N . LEU B 1 161 ? -15.18 2.172 -7.574 1 90.62 161 LEU B N 1
ATOM 5295 C CA . LEU B 1 161 ? -16.125 2.004 -6.473 1 90.62 161 LEU B CA 1
ATOM 5296 C C . LEU B 1 161 ? -16.859 3.311 -6.184 1 90.62 161 LEU B C 1
ATOM 5298 O O . LEU B 1 161 ? -17.656 3.381 -5.25 1 90.62 161 LEU B O 1
ATOM 5302 N N . SER B 1 162 ? -16.547 4.289 -6.957 1 91.56 162 SER B N 1
ATOM 5303 C CA . SER B 1 162 ? -17.156 5.598 -6.73 1 91.56 162 SER B CA 1
ATOM 5304 C C . SER B 1 162 ? -18.562 5.664 -7.316 1 91.56 162 SER B C 1
ATOM 5306 O O . SER B 1 162 ? -19 4.727 -7.98 1 91.56 162 SER B O 1
ATOM 5308 N N . ASP B 1 163 ? -19.25 6.715 -6.988 1 90.25 163 ASP B N 1
ATOM 5309 C CA . ASP B 1 163 ? -20.594 6.941 -7.531 1 90.25 163 ASP B CA 1
ATOM 5310 C C . ASP B 1 163 ? -20.531 7.723 -8.844 1 90.25 163 ASP B C 1
ATOM 5312 O O . ASP B 1 163 ? -21.547 8.203 -9.328 1 90.25 163 ASP B O 1
ATOM 5316 N N . GLU B 1 164 ? -19.359 7.855 -9.375 1 91.38 164 GLU B N 1
ATOM 5317 C CA . GLU B 1 164 ? -19.172 8.562 -10.633 1 91.38 164 GLU B CA 1
ATOM 5318 C C . GLU B 1 164 ? -18.719 7.613 -11.742 1 91.38 164 GLU B C 1
ATOM 5320 O O . GLU B 1 164 ? -18.125 6.57 -11.461 1 91.38 164 GLU B O 1
ATOM 5325 N N . ASP B 1 165 ? -19.031 7.953 -13.055 1 87.38 165 ASP B N 1
ATOM 5326 C CA . ASP B 1 165 ? -18.547 7.273 -14.258 1 87.38 165 ASP B CA 1
ATOM 5327 C C . ASP B 1 165 ? -18.938 5.797 -14.242 1 87.38 165 ASP B C 1
ATOM 5329 O O . ASP B 1 165 ? -18.109 4.93 -14.523 1 87.38 165 ASP B O 1
ATOM 5333 N N . GLY B 1 166 ? -20.141 5.496 -13.719 1 83.69 166 GLY B N 1
ATOM 5334 C CA . GLY B 1 166 ? -20.656 4.137 -13.766 1 83.69 166 GLY B CA 1
ATOM 5335 C C . GLY B 1 166 ? -20.078 3.238 -12.688 1 83.69 166 GLY B C 1
ATOM 5336 O O . GLY B 1 166 ? -20.016 2.02 -12.859 1 83.69 166 GLY B O 1
ATOM 5337 N N . GLY B 1 167 ? -19.625 3.859 -11.648 1 87.12 167 GLY B N 1
ATOM 5338 C CA . GLY B 1 167 ? -19.062 3.066 -10.562 1 87.12 167 GLY B CA 1
ATOM 5339 C C . GLY B 1 167 ? -20.109 2.434 -9.68 1 87.12 167 GLY B C 1
ATOM 5340 O O . GLY B 1 167 ? -21.312 2.615 -9.906 1 87.12 167 GLY B O 1
ATOM 5341 N N . VAL B 1 168 ? -19.719 1.634 -8.68 1 84.81 168 VAL B N 1
ATOM 5342 C CA . VAL B 1 168 ? -20.594 0.813 -7.84 1 84.81 168 VAL B CA 1
ATOM 5343 C C . VAL B 1 168 ? -21.25 1.685 -6.77 1 84.81 168 VAL B C 1
ATOM 5345 O O . VAL B 1 168 ? -22.297 1.324 -6.227 1 84.81 168 VAL B O 1
ATOM 5348 N N . GLY B 1 169 ? -20.562 2.828 -6.363 1 88.06 169 GLY B N 1
ATOM 5349 C CA . GLY B 1 169 ? -21.156 3.783 -5.449 1 88.06 169 GLY B CA 1
ATOM 5350 C C . GLY B 1 169 ? -20.875 3.477 -3.99 1 88.06 169 GLY B C 1
ATOM 5351 O O . GLY B 1 169 ? -21.703 3.734 -3.119 1 88.06 169 GLY B O 1
ATOM 5352 N N . LEU B 1 170 ? -19.797 2.854 -3.684 1 90.94 170 LEU B N 1
ATOM 5353 C CA . LEU B 1 170 ? -19.406 2.586 -2.309 1 90.94 170 LEU B CA 1
ATOM 5354 C C . LEU B 1 170 ? -18.609 3.756 -1.736 1 90.94 170 LEU B C 1
ATOM 5356 O O . LEU B 1 170 ? -18.484 3.891 -0.517 1 90.94 170 LEU B O 1
ATOM 5360 N N . VAL B 1 171 ? -18.047 4.551 -2.701 1 93.94 171 VAL B N 1
ATOM 5361 C CA . VAL B 1 171 ? -17.328 5.754 -2.305 1 93.94 171 VAL B CA 1
ATOM 5362 C C . VAL B 1 171 ? -17.891 6.965 -3.045 1 93.94 171 VAL B C 1
ATOM 5364 O O . VAL B 1 171 ? -18.375 6.84 -4.168 1 93.94 171 VAL B O 1
ATOM 5367 N N . SER B 1 172 ? -17.906 8.102 -2.336 1 95.94 172 SER B N 1
ATOM 5368 C CA . SER B 1 172 ? -18.328 9.359 -2.949 1 95.94 172 SER B CA 1
ATOM 5369 C C . SER B 1 172 ? -17.234 10.422 -2.828 1 95.94 172 SER B C 1
ATOM 5371 O O . SER B 1 172 ? -16.547 10.492 -1.811 1 95.94 172 SER B O 1
ATOM 5373 N N . TYR B 1 173 ? -17.109 11.258 -3.873 1 97.56 173 TYR B N 1
ATOM 5374 C CA . TYR B 1 173 ? -16.109 12.312 -3.873 1 97.56 173 TYR B CA 1
ATOM 5375 C C . TYR B 1 173 ? -16.688 13.625 -3.346 1 97.56 173 TYR B C 1
ATOM 5377 O O . TYR B 1 173 ? -17.734 14.07 -3.807 1 97.56 173 TYR B O 1
ATOM 5385 N N . LEU B 1 174 ? -16.062 14.125 -2.344 1 98.19 174 LEU B N 1
ATOM 5386 C CA . LEU B 1 174 ? -16.359 15.477 -1.872 1 98.19 174 LEU B CA 1
ATOM 5387 C C . LEU B 1 174 ? -15.281 16.453 -2.309 1 98.19 174 LEU B C 1
ATOM 5389 O O . LEU B 1 174 ? -14.195 16.5 -1.719 1 98.19 174 LEU B O 1
ATOM 5393 N N . ARG B 1 175 ? -15.555 17.234 -3.346 1 98.38 175 ARG B N 1
ATOM 5394 C CA . ARG B 1 175 ? -14.625 18.25 -3.844 1 98.38 175 ARG B CA 1
ATOM 5395 C C . ARG B 1 175 ? -14.664 19.5 -2.977 1 98.38 175 ARG B C 1
ATOM 5397 O O . ARG B 1 175 ? -15.656 20.219 -2.973 1 98.38 175 ARG B O 1
ATOM 5404 N N . LEU B 1 176 ? -13.578 19.734 -2.285 1 98.62 176 LEU B N 1
ATOM 5405 C CA . LEU B 1 176 ? -13.492 20.875 -1.375 1 98.62 176 LEU B CA 1
ATOM 5406 C C . LEU B 1 176 ? -13.156 22.156 -2.133 1 98.62 176 LEU B C 1
ATOM 5408 O O . LEU B 1 176 ? -12.359 22.125 -3.076 1 98.62 176 LEU B O 1
ATOM 5412 N N . PRO B 1 177 ? -13.742 23.281 -1.704 1 97.88 177 PRO B N 1
ATOM 5413 C CA . PRO B 1 177 ? -13.352 24.562 -2.32 1 97.88 177 PRO B CA 1
ATOM 5414 C C . PRO B 1 177 ? -11.914 24.953 -1.991 1 97.88 177 PRO B C 1
ATOM 5416 O O . PRO B 1 177 ? -11.461 24.766 -0.859 1 97.88 177 PRO B O 1
ATOM 5419 N N . GLU B 1 178 ? -11.234 25.5 -2.971 1 96.56 178 GLU B N 1
ATOM 5420 C CA . GLU B 1 178 ? -9.836 25.875 -2.814 1 96.56 178 GLU B CA 1
ATOM 5421 C C . GLU B 1 178 ? -9.703 27.203 -2.072 1 96.56 178 GLU B C 1
ATOM 5423 O O . GLU B 1 178 ? -10.273 28.219 -2.49 1 96.56 178 GLU B O 1
ATOM 5428 N N . ALA B 1 179 ? -8.961 27.203 -0.978 1 94.12 179 ALA B N 1
ATOM 5429 C CA . ALA B 1 179 ? -8.594 28.391 -0.23 1 94.12 179 ALA B CA 1
ATOM 5430 C C . ALA B 1 179 ? -9.828 29.234 0.105 1 94.12 179 ALA B C 1
ATOM 5432 O O . ALA B 1 179 ? -9.797 30.469 0.029 1 94.12 179 ALA B O 1
ATOM 5433 N N . ALA B 1 180 ? -10.859 28.516 0.379 1 89.12 180 ALA B N 1
ATOM 5434 C CA . ALA B 1 180 ? -12.086 29.203 0.765 1 89.12 180 ALA B CA 1
ATOM 5435 C C . ALA B 1 180 ? -12.125 29.469 2.27 1 89.12 180 ALA B C 1
ATOM 5437 O O . ALA B 1 180 ? -11.492 28.734 3.043 1 89.12 180 ALA B O 1
ATOM 5438 N N . SER B 1 181 ? -12.828 30.516 2.627 1 91 181 SER B N 1
ATOM 5439 C CA . SER B 1 181 ? -12.953 30.844 4.043 1 91 181 SER B CA 1
ATOM 5440 C C . SER B 1 181 ? -13.984 29.953 4.73 1 91 181 SER B C 1
ATOM 5442 O O . SER B 1 181 ? -13.969 29.812 5.953 1 91 181 SER B O 1
ATOM 5444 N N . GLU B 1 182 ? -14.797 29.391 3.963 1 95.31 182 GLU B N 1
ATOM 5445 C CA . GLU B 1 182 ? -15.867 28.578 4.523 1 95.31 182 GLU B CA 1
ATOM 5446 C C . GLU B 1 182 ? -15.344 27.203 4.949 1 95.31 182 GLU B C 1
ATOM 5448 O O . GLU B 1 182 ? -14.516 26.609 4.254 1 95.31 182 GLU B O 1
ATOM 5453 N N . TYR B 1 183 ? -15.742 26.812 6.121 1 97.88 183 TYR B N 1
ATOM 5454 C CA . TYR B 1 183 ? -15.438 25.469 6.598 1 97.88 183 TYR B CA 1
ATOM 5455 C C . TYR B 1 183 ? -16.484 24.469 6.133 1 97.88 183 TYR B C 1
ATOM 5457 O O . TYR B 1 183 ? -17.688 24.75 6.164 1 97.88 183 TYR B O 1
ATOM 5465 N N . ILE B 1 184 ? -16.047 23.328 5.68 1 98.5 184 ILE B N 1
ATOM 5466 C CA . ILE B 1 184 ? -16.922 22.281 5.184 1 98.5 184 ILE B CA 1
ATOM 5467 C C . ILE B 1 184 ? -16.969 21.125 6.18 1 98.5 184 ILE B C 1
ATOM 5469 O O . ILE B 1 184 ? -15.922 20.641 6.621 1 98.5 184 ILE B O 1
ATOM 5473 N N . TRP B 1 185 ? -18.156 20.688 6.531 1 98.25 185 TRP B N 1
ATOM 5474 C CA . TRP B 1 185 ? -18.328 19.578 7.457 1 98.25 185 TRP B CA 1
ATOM 5475 C C . TRP B 1 185 ? -17.766 18.281 6.863 1 98.25 185 TRP B C 1
ATOM 5477 O O . TRP B 1 185 ? -18.062 17.953 5.711 1 98.25 185 TRP B O 1
ATOM 5487 N N . VAL B 1 186 ? -16.984 17.531 7.695 1 98.25 186 VAL B N 1
ATOM 5488 C CA . VAL B 1 186 ? -16.391 16.297 7.172 1 98.25 186 VAL B CA 1
ATOM 5489 C C . VAL B 1 186 ? -16.609 15.164 8.164 1 98.25 186 VAL B C 1
ATOM 5491 O O . VAL B 1 186 ? -16.609 13.984 7.789 1 98.25 186 VAL B O 1
ATOM 5494 N N . ALA B 1 187 ? -16.766 15.367 9.422 1 98.31 187 ALA B N 1
ATOM 5495 C CA . ALA B 1 187 ? -17.047 14.398 10.469 1 98.31 187 ALA B CA 1
ATOM 5496 C C . ALA B 1 187 ? -17.766 15.055 11.648 1 98.31 187 ALA B C 1
ATOM 5498 O O . ALA B 1 187 ? -17.766 16.281 11.766 1 98.31 187 ALA B O 1
ATOM 5499 N N . GLU B 1 188 ? -18.359 14.203 12.492 1 98.06 188 GLU B N 1
ATOM 5500 C CA . GLU B 1 188 ? -19.016 14.773 13.656 1 98.06 188 GLU B CA 1
ATOM 5501 C C . GLU B 1 188 ? -18.062 15.625 14.484 1 98.06 188 GLU B C 1
ATOM 5503 O O . GLU B 1 188 ? -17.047 15.125 14.977 1 98.06 188 GLU B O 1
ATOM 5508 N N . GLY B 1 189 ? -18.391 16.906 14.484 1 98.19 189 GLY B N 1
ATOM 5509 C CA . GLY B 1 189 ? -17.609 17.844 15.297 1 98.19 189 GLY B CA 1
ATOM 5510 C C . GLY B 1 189 ? -16.422 18.422 14.57 1 98.19 189 GLY B C 1
ATOM 5511 O O . GLY B 1 189 ? -15.641 19.188 15.148 1 98.19 189 GLY B O 1
ATOM 5512 N N . LEU B 1 190 ? -16.266 18.062 13.305 1 98.75 190 LEU B N 1
ATOM 5513 C CA . LEU B 1 190 ? -15.078 18.516 12.578 1 98.75 190 LEU B CA 1
ATOM 5514 C C . LEU B 1 190 ? -15.477 19.141 11.242 1 98.75 190 LEU B C 1
ATOM 5516 O O . LEU B 1 190 ? -16.344 18.625 10.547 1 98.75 190 LEU B O 1
ATOM 5520 N N . SER B 1 191 ? -14.836 20.266 10.945 1 98.69 191 SER B N 1
ATOM 5521 C CA . SER B 1 191 ? -14.953 20.938 9.656 1 98.69 191 SER B CA 1
ATOM 5522 C C . SER B 1 191 ? -13.586 21.328 9.102 1 98.69 191 SER B C 1
ATOM 5524 O O . SER B 1 191 ? -12.617 21.438 9.859 1 98.69 191 SER B O 1
ATOM 5526 N N . VAL B 1 192 ? -13.516 21.516 7.746 1 98.75 192 VAL B N 1
ATOM 5527 C CA . VAL B 1 192 ? -12.172 21.672 7.195 1 98.75 192 VAL B CA 1
ATOM 5528 C C . VAL B 1 192 ? -12.164 22.766 6.141 1 98.75 192 VAL B C 1
ATOM 5530 O O . VAL B 1 192 ? -13.195 23.062 5.535 1 98.75 192 VAL B O 1
ATOM 5533 N N . GLN B 1 193 ? -11.031 23.453 6.035 1 98.69 193 GLN B N 1
ATOM 5534 C CA . GLN B 1 193 ? -10.609 24.281 4.91 1 98.69 193 GLN B CA 1
ATOM 5535 C C . GLN B 1 193 ? -9.406 23.672 4.199 1 98.69 193 GLN B C 1
ATOM 5537 O O . GLN B 1 193 ? -8.508 23.141 4.848 1 98.69 193 GLN B O 1
ATOM 5542 N N . ALA B 1 194 ? -9.445 23.766 2.883 1 98.75 194 ALA B N 1
ATOM 5543 C CA . ALA B 1 194 ? -8.359 23.188 2.1 1 98.75 194 ALA B CA 1
ATOM 5544 C C . ALA B 1 194 ? -7.598 24.25 1.326 1 98.75 194 ALA B C 1
ATOM 5546 O O . ALA B 1 194 ? -8.203 25.125 0.699 1 98.75 194 ALA B O 1
ATOM 5547 N N . TRP B 1 195 ? -6.238 24.188 1.381 1 98.5 195 TRP B N 1
ATOM 5548 C CA . TRP B 1 195 ? -5.363 25.109 0.665 1 98.5 195 TRP B CA 1
ATOM 5549 C C . TRP B 1 195 ? -4.363 24.359 -0.2 1 98.5 195 TRP B C 1
ATOM 5551 O O . TRP B 1 195 ? -3.672 23.453 0.283 1 98.5 195 TRP B O 1
ATOM 5561 N N . PRO B 1 196 ? -4.262 24.688 -1.479 1 98 196 PRO B N 1
ATOM 5562 C CA . PRO B 1 196 ? -3.266 24.031 -2.33 1 98 196 PRO B CA 1
ATOM 5563 C C . PRO B 1 196 ? -1.839 24.469 -2.008 1 98 196 PRO B C 1
ATOM 5565 O O . PRO B 1 196 ? -1.602 25.641 -1.693 1 98 196 PRO B O 1
ATOM 5568 N N . VAL B 1 197 ? -0.926 23.531 -2.02 1 98.19 197 VAL B N 1
ATOM 5569 C CA . VAL B 1 197 ? 0.497 23.797 -1.848 1 98.19 197 VAL B CA 1
ATOM 5570 C C . VAL B 1 197 ? 1.304 23.031 -2.885 1 98.19 197 VAL B C 1
ATOM 5572 O O . VAL B 1 197 ? 0.764 22.156 -3.578 1 98.19 197 VAL B O 1
ATOM 5575 N N . SER B 1 198 ? 2.594 23.406 -2.957 1 97.44 198 SER B N 1
ATOM 5576 C CA . SER B 1 198 ? 3.449 22.797 -3.965 1 97.44 198 SER B CA 1
ATOM 5577 C C . SER B 1 198 ? 4.266 21.656 -3.371 1 97.44 198 SER B C 1
ATOM 5579 O O . SER B 1 198 ? 4.812 21.766 -2.275 1 97.44 198 SER B O 1
ATOM 5581 N N . HIS B 1 199 ? 4.281 20.531 -4.082 1 96.94 199 HIS B N 1
ATOM 5582 C CA . HIS B 1 199 ? 5.004 19.328 -3.668 1 96.94 199 HIS B CA 1
ATOM 5583 C C . HIS B 1 199 ? 5.949 18.844 -4.762 1 96.94 199 HIS B C 1
ATOM 5585 O O . HIS B 1 199 ? 5.891 17.688 -5.18 1 96.94 199 HIS B O 1
ATOM 5591 N N . GLY B 1 200 ? 6.797 19.734 -5.234 1 92 200 GLY B N 1
ATOM 5592 C CA . GLY B 1 200 ? 7.793 19.406 -6.242 1 92 200 GLY B CA 1
ATOM 5593 C C . GLY B 1 200 ? 7.289 19.594 -7.66 1 92 200 GLY B C 1
ATOM 5594 O O . GLY B 1 200 ? 6.27 20.25 -7.883 1 92 200 GLY B O 1
ATOM 5595 N N . HIS B 1 201 ? 8.117 19.234 -8.625 1 82.69 201 HIS B N 1
ATOM 5596 C CA . HIS B 1 201 ? 7.789 19.359 -10.039 1 82.69 201 HIS B CA 1
ATOM 5597 C C . HIS B 1 201 ? 8.133 18.094 -10.805 1 82.69 201 HIS B C 1
ATOM 5599 O O . HIS B 1 201 ? 8.961 17.297 -10.359 1 82.69 201 HIS B O 1
ATOM 5605 N N . CYS B 1 202 ? 7.32 17.969 -11.867 1 69.31 202 CYS B N 1
ATOM 5606 C CA . CYS B 1 202 ? 7.539 16.781 -12.688 1 69.31 202 CYS B CA 1
ATOM 5607 C C . CYS B 1 202 ? 8.906 16.828 -13.367 1 69.31 202 CYS B C 1
ATOM 5609 O O . CYS B 1 202 ? 9.391 17.906 -13.711 1 69.31 202 CYS B O 1
ATOM 5611 N N . MET B 1 203 ? 9.5 15.766 -13.375 1 59.84 203 MET B N 1
ATOM 5612 C CA . MET B 1 203 ? 10.812 15.672 -14 1 59.84 203 MET B CA 1
ATOM 5613 C C . MET B 1 203 ? 10.719 15.891 -15.508 1 59.84 203 MET B C 1
ATOM 5615 O O . MET B 1 203 ? 11.711 16.234 -16.156 1 59.84 203 MET B O 1
ATOM 5619 N N . ARG B 1 204 ? 9.43 15.609 -16.031 1 56.88 204 ARG B N 1
ATOM 5620 C CA . ARG B 1 204 ? 9.281 15.828 -17.469 1 56.88 204 ARG B CA 1
ATOM 5621 C C . ARG B 1 204 ? 8.891 17.281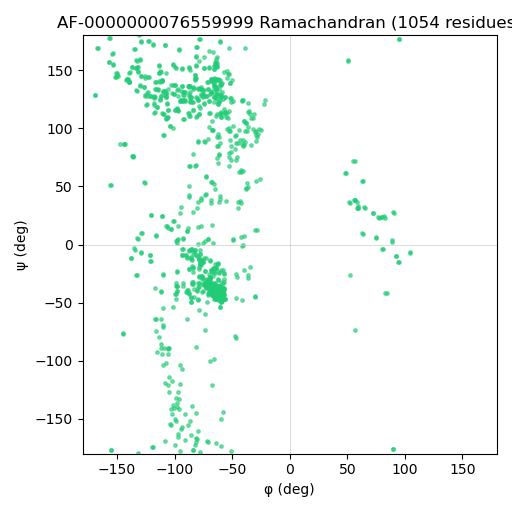 -17.766 1 56.88 204 ARG B C 1
ATOM 5623 O O . ARG B 1 204 ? 8.109 17.875 -17.016 1 56.88 204 ARG B O 1
ATOM 5630 N N . LYS B 1 205 ? 9.57 17.891 -18.625 1 49.56 205 LYS B N 1
ATOM 5631 C CA . LYS B 1 205 ? 9.141 19.156 -19.203 1 49.56 205 LYS B CA 1
ATOM 5632 C C . LYS B 1 205 ? 7.836 19 -19.969 1 49.56 205 LYS B C 1
ATOM 5634 O O . LYS B 1 205 ? 7.695 18.078 -20.797 1 49.56 205 LYS B O 1
ATOM 5639 N N . HIS B 1 206 ? 6.57 19.078 -19.281 1 49.88 206 HIS B N 1
ATOM 5640 C CA . HIS B 1 206 ? 5.316 18.969 -20.016 1 49.88 206 HIS B CA 1
ATOM 5641 C C . HIS B 1 206 ? 4.965 20.297 -20.688 1 49.88 206 HIS B C 1
ATOM 5643 O O . HIS B 1 206 ? 5.371 21.359 -20.219 1 49.88 206 HIS B O 1
ATOM 5649 N N . ASN B 1 207 ? 4.555 20.188 -22 1 42.06 207 ASN B N 1
ATOM 5650 C CA . ASN B 1 207 ? 3.953 21.344 -22.656 1 42.06 207 ASN B CA 1
ATOM 5651 C C . ASN B 1 207 ? 2.662 21.781 -21.969 1 42.06 207 ASN B C 1
ATOM 5653 O O . ASN B 1 207 ? 1.701 21 -21.906 1 42.06 207 ASN B O 1
ATOM 5657 N N . HIS B 1 208 ? 2.682 22.422 -20.906 1 37.88 208 HIS B N 1
ATOM 5658 C CA . HIS B 1 208 ? 1.43 22.906 -20.344 1 37.88 208 HIS B CA 1
ATOM 5659 C C . HIS B 1 208 ? 0.746 23.875 -21.312 1 37.88 208 HIS B C 1
ATOM 5661 O O . HIS B 1 208 ? 1.341 24.875 -21.719 1 37.88 208 HIS B O 1
ATOM 5667 N N . ARG B 1 209 ? -0.117 23.453 -22.156 1 34.78 209 ARG B N 1
ATOM 5668 C CA . ARG B 1 209 ? -1.074 24.453 -22.594 1 34.78 209 ARG B CA 1
ATOM 5669 C C . ARG B 1 209 ? -1.756 25.125 -21.406 1 34.78 209 ARG B C 1
ATOM 5671 O O . ARG B 1 209 ? -2.469 24.469 -20.641 1 34.78 209 ARG B O 1
ATOM 5678 N N . GLY B 1 210 ? -1.186 25.953 -20.719 1 33.09 210 GLY B N 1
ATOM 5679 C CA . GLY B 1 210 ? -1.793 26.734 -19.656 1 33.09 210 GLY B CA 1
ATOM 5680 C C . GLY B 1 210 ? -3.26 27.031 -19.891 1 33.09 210 GLY B C 1
ATOM 5681 O O . GLY B 1 210 ? -3.66 27.344 -21.016 1 33.09 210 GLY B O 1
ATOM 5682 N N . SER B 1 211 ? -4.176 26.469 -19.094 1 33.22 211 SER B N 1
ATOM 5683 C CA . SER B 1 211 ? -5.551 26.953 -19.109 1 33.22 211 SER B CA 1
ATOM 5684 C C . SER B 1 211 ? -5.602 28.469 -19.312 1 33.22 211 SER B C 1
ATOM 5686 O O . SER B 1 211 ? -6.676 29.031 -19.531 1 33.22 211 SER B O 1
ATOM 5688 N N . ASN B 1 212 ? -4.562 29.078 -18.906 1 30.27 212 ASN B N 1
ATOM 5689 C CA . ASN B 1 212 ? -4.785 30.516 -19.062 1 30.27 212 ASN B CA 1
ATOM 5690 C C . ASN B 1 212 ? -4.68 30.953 -20.531 1 30.27 212 ASN B C 1
ATOM 5692 O O . ASN B 1 212 ? -4.52 32.125 -20.812 1 30.27 212 ASN B O 1
ATOM 5696 N N . ALA B 1 213 ? -4.445 30.047 -21.391 1 32.25 213 ALA B N 1
ATOM 5697 C CA . ALA B 1 213 ? -4.309 30.469 -22.781 1 32.25 213 ALA B CA 1
ATOM 5698 C C . ALA B 1 213 ? -5.668 30.766 -23.391 1 32.25 213 ALA B C 1
ATOM 5700 O O . ALA B 1 213 ? -5.754 31.172 -24.562 1 32.25 213 ALA B O 1
ATOM 5701 N N . GLY B 1 214 ? -6.805 30.375 -22.75 1 30.05 214 GLY B N 1
ATOM 5702 C CA . GLY B 1 214 ? -8.008 30.828 -23.438 1 30.05 214 GLY B CA 1
ATOM 5703 C C . GLY B 1 214 ? -8.078 32.344 -23.594 1 30.05 214 GLY B C 1
ATOM 5704 O O . GLY B 1 214 ? -8.922 32.844 -24.328 1 30.05 214 GLY B O 1
ATOM 5705 N N . LEU B 1 215 ? -7.59 33 -22.594 1 28.89 215 LEU B N 1
ATOM 5706 C CA . LEU B 1 215 ? -7.891 34.406 -22.781 1 28.89 215 LEU B CA 1
ATOM 5707 C C . LEU B 1 215 ? -7.039 35 -23.891 1 28.89 215 LEU B C 1
ATOM 5709 O O . LEU B 1 215 ? -7.344 36.094 -24.391 1 28.89 215 LEU B O 1
ATOM 5713 N N . ARG B 1 216 ? -5.797 34.562 -24.141 1 29.02 216 ARG B N 1
ATOM 5714 C CA . ARG B 1 216 ? -5.059 35.406 -25.078 1 29.02 216 ARG B CA 1
ATOM 5715 C C . ARG B 1 216 ? -5.355 35.031 -26.516 1 29.02 216 ARG B C 1
ATOM 5717 O O . ARG B 1 216 ? -4.727 35.531 -27.453 1 29.02 216 ARG B O 1
ATOM 5724 N N . ALA B 1 217 ? -6.141 34 -26.828 1 30.7 217 ALA B N 1
ATOM 5725 C CA . ALA B 1 217 ? -6.258 33.594 -28.234 1 30.7 217 ALA B CA 1
ATOM 5726 C C . ALA B 1 217 ? -6.973 34.656 -29.047 1 30.7 217 ALA B C 1
ATOM 5728 O O . ALA B 1 217 ? -7.066 34.562 -30.266 1 30.7 217 ALA B O 1
ATOM 5729 N N . SER B 1 218 ? -7.789 35.562 -28.516 1 29.45 218 SER B N 1
ATOM 5730 C CA . SER B 1 218 ? -8.484 36.344 -29.531 1 29.45 218 SER B CA 1
ATOM 5731 C C . SER B 1 218 ? -7.523 37.25 -30.266 1 29.45 218 SER B C 1
ATOM 5733 O O . SER B 1 218 ? -7.875 37.844 -31.297 1 29.45 218 SER B O 1
ATOM 5735 N N . ILE B 1 219 ? -6.379 37.75 -29.719 1 27.17 219 ILE B N 1
ATOM 5736 C CA . ILE B 1 219 ? -5.895 38.938 -30.391 1 27.17 219 ILE B CA 1
ATOM 5737 C C . ILE B 1 219 ? -5.082 38.531 -31.625 1 27.17 219 ILE B C 1
ATOM 5739 O O . ILE B 1 219 ? -4.828 39.375 -32.5 1 27.17 219 ILE B O 1
ATOM 5743 N N . SER B 1 220 ? -4.188 37.406 -31.734 1 28.67 220 SER B N 1
ATOM 5744 C CA . SER B 1 220 ? -3.166 37.406 -32.781 1 28.67 220 SER B CA 1
ATOM 5745 C C . SER B 1 220 ? -3.742 37 -34.125 1 28.67 220 SER B C 1
ATOM 5747 O O . SER B 1 220 ? -3.736 35.844 -34.469 1 28.67 220 SER B O 1
ATOM 5749 N N . SER B 1 221 ? -4.887 37.25 -34.656 1 30.72 221 SER B N 1
ATOM 5750 C CA . SER B 1 221 ? -5.188 36.938 -36.031 1 30.72 221 SER B CA 1
ATOM 5751 C C . SER B 1 221 ? -4.059 37.406 -36.969 1 30.72 221 SER B C 1
ATOM 5753 O O . SER B 1 221 ? -4.004 37.031 -38.125 1 30.72 221 SER B O 1
ATOM 5755 N N . LEU B 1 222 ? -3.521 38.625 -36.844 1 27.28 222 LEU B N 1
ATOM 5756 C CA . LEU B 1 222 ? -2.863 39.188 -38 1 27.28 222 LEU B CA 1
ATOM 5757 C C . LEU B 1 222 ? -1.572 38.438 -38.312 1 27.28 222 LEU B C 1
ATOM 5759 O O . LEU B 1 222 ? -1.331 38.094 -39.469 1 27.28 222 LEU B O 1
ATOM 5763 N N . GLN B 1 223 ? -0.292 38.938 -37.938 1 26.98 223 GLN B N 1
ATOM 5764 C CA . GLN B 1 223 ? 0.973 38.656 -38.625 1 26.98 223 GLN B CA 1
ATOM 5765 C C . GLN B 1 223 ? 1.413 37.219 -38.438 1 26.98 223 GLN B C 1
ATOM 5767 O O . GLN B 1 223 ? 0.952 36.562 -37.5 1 26.98 223 GLN B O 1
ATOM 5772 N N . GLY B 1 224 ? 2.432 36.625 -39.219 1 31.38 224 GLY B N 1
ATOM 5773 C CA . GLY B 1 224 ? 3.09 35.312 -39.344 1 31.38 224 GLY B CA 1
ATOM 5774 C C . GLY B 1 224 ? 3.453 34.688 -38.031 1 31.38 224 GLY B C 1
ATOM 5775 O O . GLY B 1 224 ? 4.613 34.719 -37.594 1 31.38 224 GLY B O 1
ATOM 5776 N N . ALA B 1 225 ? 2.641 34.844 -37.031 1 28.81 225 ALA B N 1
ATOM 5777 C CA . ALA B 1 225 ? 2.943 34.719 -35.594 1 28.81 225 ALA B CA 1
ATOM 5778 C C . ALA B 1 225 ? 3.506 33.344 -35.25 1 28.81 225 ALA B C 1
ATOM 5780 O O . ALA B 1 225 ? 2.996 32.312 -35.75 1 28.81 225 ALA B O 1
ATOM 5781 N N . SER B 1 226 ? 4.828 33.344 -34.75 1 30.98 226 SER B N 1
ATOM 5782 C CA . SER B 1 226 ? 5.695 32.281 -34.25 1 30.98 226 SER B CA 1
ATOM 5783 C C . SER B 1 226 ? 4.906 31.25 -33.469 1 30.98 226 SER B C 1
ATOM 5785 O O . SER B 1 226 ? 3.863 31.578 -32.875 1 30.98 226 SER B O 1
ATOM 5787 N N . THR B 1 227 ? 4.961 29.984 -33.906 1 35.31 227 THR B N 1
ATOM 5788 C CA . THR B 1 227 ? 4.488 28.828 -33.188 1 35.31 227 THR B CA 1
ATOM 5789 C C . THR B 1 227 ? 4.594 29.047 -31.688 1 35.31 227 THR B C 1
ATOM 5791 O O . THR B 1 227 ? 5.66 29.406 -31.172 1 35.31 227 THR B O 1
ATOM 5794 N N . PRO B 1 228 ? 3.578 29.484 -31.078 1 35.22 228 PRO B N 1
ATOM 5795 C CA . PRO B 1 228 ? 3.732 29.672 -29.625 1 35.22 228 PRO B CA 1
ATOM 5796 C C . PRO B 1 228 ? 4.602 28.594 -28.984 1 35.22 228 PRO B C 1
ATOM 5798 O O . PRO B 1 228 ? 4.5 27.422 -29.344 1 35.22 228 PRO B O 1
ATOM 5801 N N . ALA B 1 229 ? 5.836 28.953 -28.734 1 33.97 229 ALA B N 1
ATOM 5802 C CA . ALA B 1 229 ? 6.75 28.094 -27.984 1 33.97 229 ALA B CA 1
ATOM 5803 C C . ALA B 1 229 ? 6.004 27.297 -26.922 1 33.97 229 ALA B C 1
ATOM 5805 O O . ALA B 1 229 ? 5.258 27.859 -26.125 1 33.97 229 ALA B O 1
ATOM 5806 N N . ILE B 1 230 ? 5.457 26.188 -27.25 1 37.56 230 ILE B N 1
ATOM 5807 C CA . ILE B 1 230 ? 5.129 25.172 -26.25 1 37.56 230 ILE B CA 1
ATOM 5808 C C . ILE B 1 230 ? 6.051 25.312 -25.031 1 37.56 230 ILE B C 1
ATOM 5810 O O . ILE B 1 230 ? 7.254 25.062 -25.141 1 37.56 230 ILE B O 1
ATOM 5814 N N . CYS B 1 231 ? 6.109 26.406 -24.422 1 35.34 231 CYS B N 1
ATOM 5815 C CA . CYS B 1 231 ? 6.926 26.562 -23.234 1 35.34 231 CYS B CA 1
ATOM 5816 C C . CYS B 1 231 ? 6.77 25.359 -22.297 1 35.34 231 CYS B C 1
ATOM 5818 O O . CYS B 1 231 ? 5.664 25.062 -21.859 1 35.34 231 CYS B O 1
ATOM 5820 N N . GLU B 1 232 ? 7.551 24.359 -22.422 1 45.78 232 GLU B N 1
ATOM 5821 C CA . GLU B 1 232 ? 7.785 23.25 -21.516 1 45.78 232 GLU B CA 1
ATOM 5822 C C . GLU B 1 232 ? 7.887 23.719 -20.062 1 45.78 232 GLU B C 1
ATOM 5824 O O . GLU B 1 232 ? 8.836 24.422 -19.703 1 45.78 232 GLU B O 1
ATOM 5829 N N . GLN B 1 233 ? 6.902 24.25 -19.562 1 48.38 233 GLN B N 1
ATOM 5830 C CA . GLN B 1 233 ? 7.027 24.688 -18.172 1 48.38 233 GLN B CA 1
ATOM 5831 C C . GLN B 1 233 ? 6.918 23.5 -17.219 1 48.38 233 GLN B C 1
ATOM 5833 O O . GLN B 1 233 ? 6.164 22.562 -17.469 1 48.38 233 GLN B O 1
ATOM 5838 N N . PRO B 1 234 ? 7.922 23.469 -16.344 1 56.94 234 PRO B N 1
ATOM 5839 C CA . PRO B 1 234 ? 7.824 22.422 -15.328 1 56.94 234 PRO B CA 1
ATOM 5840 C C . PRO B 1 234 ? 6.473 22.406 -14.609 1 56.94 234 PRO B C 1
ATOM 5842 O O . PRO B 1 234 ? 5.91 23.484 -14.344 1 56.94 234 PRO B O 1
ATOM 5845 N N . CYS B 1 235 ? 5.855 21.281 -14.688 1 76.06 235 CYS B N 1
ATOM 5846 C CA . CYS B 1 235 ? 4.559 21.125 -14.039 1 76.06 235 CYS B CA 1
ATOM 5847 C C . CYS B 1 235 ? 4.723 20.859 -12.547 1 76.06 235 CYS B C 1
ATOM 5849 O O . CYS B 1 235 ? 5.426 19.922 -12.156 1 76.06 235 CYS B O 1
ATOM 5851 N N . VAL B 1 236 ? 4.344 21.828 -11.781 1 88.31 236 VAL B N 1
ATOM 5852 C CA . VAL B 1 236 ? 4.336 21.719 -10.32 1 88.31 236 VAL B CA 1
ATOM 5853 C C . VAL B 1 236 ? 3.266 20.734 -9.883 1 88.31 236 VAL B C 1
ATOM 5855 O O . VAL B 1 236 ? 2.156 20.719 -10.422 1 88.31 236 VAL B O 1
ATOM 5858 N N . PHE B 1 237 ? 3.703 19.844 -9.031 1 93.69 237 PHE B N 1
ATOM 5859 C CA . PHE B 1 237 ? 2.754 18.891 -8.484 1 93.69 237 PHE B CA 1
ATOM 5860 C C . PHE B 1 237 ? 2.01 19.484 -7.293 1 93.69 237 PHE B C 1
ATOM 5862 O O . PHE B 1 237 ? 2.627 20.047 -6.387 1 93.69 237 PHE B O 1
ATOM 5869 N N . ASP B 1 238 ? 0.683 19.266 -7.285 1 94.94 238 ASP B N 1
ATOM 5870 C CA . ASP B 1 238 ? -0.163 19.891 -6.27 1 94.94 238 ASP B CA 1
ATOM 5871 C C . ASP B 1 238 ? -0.378 18.938 -5.086 1 94.94 238 ASP B C 1
ATOM 5873 O O . ASP B 1 238 ? -0.6 17.75 -5.273 1 94.94 238 ASP B O 1
ATOM 5877 N N . SER B 1 239 ? -0.194 19.453 -3.939 1 98.06 239 SER B N 1
ATOM 5878 C CA . SER B 1 239 ? -0.603 18.875 -2.666 1 98.06 239 SER B CA 1
ATOM 5879 C C . SER B 1 239 ? -1.577 19.781 -1.928 1 98.06 239 SER B C 1
ATOM 5881 O O . SER B 1 239 ? -2.145 20.703 -2.52 1 98.06 239 SER B O 1
ATOM 5883 N N . THR B 1 240 ? -1.936 19.422 -0.691 1 98.81 240 THR B N 1
ATOM 5884 C CA . THR B 1 240 ? -2.932 20.172 0.053 1 98.81 240 THR B CA 1
ATOM 5885 C C . THR B 1 240 ? -2.545 20.281 1.525 1 98.81 240 THR B C 1
ATOM 5887 O O . THR B 1 240 ? -1.914 19.375 2.072 1 98.81 240 THR B O 1
ATOM 5890 N N . THR B 1 241 ? -2.799 21.391 2.131 1 98.81 241 THR B N 1
ATOM 5891 C CA . THR B 1 241 ? -2.822 21.5 3.584 1 98.81 241 THR B CA 1
ATOM 5892 C C . THR B 1 241 ? -4.23 21.812 4.078 1 98.81 241 THR B C 1
ATOM 5894 O O . THR B 1 241 ? -5.008 22.469 3.381 1 98.81 241 THR B O 1
ATOM 5897 N N . TYR B 1 242 ? -4.605 21.328 5.273 1 98.88 242 TYR B N 1
ATOM 5898 C CA . TYR B 1 242 ? -5.953 21.469 5.809 1 98.88 242 TYR B CA 1
ATOM 5899 C C . TYR B 1 242 ? -5.934 22.203 7.145 1 98.88 242 TYR B C 1
ATOM 5901 O O . TYR B 1 242 ? -5.156 21.859 8.039 1 98.88 242 TYR B O 1
ATOM 5909 N N . PHE B 1 243 ? -6.742 23.25 7.258 1 98.88 243 PHE B N 1
ATOM 5910 C CA . PHE B 1 243 ? -7.188 23.688 8.578 1 98.88 243 PHE B CA 1
ATOM 5911 C C . PHE B 1 243 ? -8.398 22.891 9.031 1 98.88 243 PHE B C 1
ATOM 5913 O O . PHE B 1 243 ? -9.438 22.891 8.367 1 98.88 243 PHE B O 1
ATOM 5920 N N . ILE B 1 244 ? -8.234 22.156 10.07 1 98.88 244 ILE B N 1
ATOM 5921 C CA . ILE B 1 244 ? -9.344 21.375 10.633 1 98.88 244 ILE B CA 1
ATOM 5922 C C . ILE B 1 244 ? -9.805 22.016 11.938 1 98.88 244 ILE B C 1
ATOM 5924 O O . ILE B 1 244 ? -8.992 22.266 12.836 1 98.88 244 ILE B O 1
ATOM 5928 N N . ARG B 1 245 ? -11.055 22.281 12.031 1 98.56 245 ARG B N 1
ATOM 5929 C CA . ARG B 1 245 ? -11.609 22.984 13.188 1 98.56 245 ARG B CA 1
ATOM 5930 C C . ARG B 1 245 ? -12.492 22.062 14.016 1 98.56 245 ARG B C 1
ATOM 5932 O O . ARG B 1 245 ? -13.344 21.359 13.477 1 98.56 245 ARG B O 1
ATOM 5939 N N . ASP B 1 246 ? -12.219 22 15.266 1 98.06 246 ASP B N 1
ATOM 5940 C CA . ASP B 1 246 ? -13.148 21.406 16.234 1 98.06 246 ASP B CA 1
ATOM 5941 C C . ASP B 1 246 ? -14.328 22.344 16.5 1 98.06 246 ASP B C 1
ATOM 5943 O O . ASP B 1 246 ? -14.148 23.438 17.016 1 98.06 246 ASP B O 1
ATOM 5947 N N . GLU B 1 247 ? -15.492 21.906 16.266 1 97.19 247 GLU B N 1
ATOM 5948 C CA . GLU B 1 247 ? -16.672 22.781 16.312 1 97.19 247 GLU B CA 1
ATOM 5949 C C . GLU B 1 247 ? -17.125 23 17.75 1 97.19 247 GLU B C 1
ATOM 5951 O O . GLU B 1 247 ? -17.938 23.891 18.016 1 97.19 247 GLU B O 1
ATOM 5956 N N . ILE B 1 248 ? -16.594 22.281 18.625 1 95 248 ILE B N 1
ATOM 5957 C CA . ILE B 1 248 ? -16.953 22.453 20.016 1 95 248 ILE B CA 1
ATOM 5958 C C . ILE B 1 248 ? -16.094 23.547 20.641 1 95 248 ILE B C 1
ATOM 5960 O O . ILE B 1 248 ? -16.609 24.516 21.203 1 95 248 ILE B O 1
ATOM 5964 N N . THR B 1 249 ? -14.852 23.484 20.469 1 94.69 249 THR B N 1
ATOM 5965 C CA . THR B 1 249 ? -13.93 24.406 21.125 1 94.69 249 THR B CA 1
ATOM 5966 C C . THR B 1 249 ? -13.547 25.547 20.172 1 94.69 249 THR B C 1
ATOM 5968 O O . THR B 1 249 ? -12.992 26.562 20.609 1 94.69 249 THR B O 1
ATOM 5971 N N . LEU B 1 250 ? -13.672 25.312 18.875 1 95.88 250 LEU B N 1
ATOM 5972 C CA . LEU B 1 250 ? -13.258 26.219 17.797 1 95.88 250 LEU B CA 1
ATOM 5973 C C . LEU B 1 250 ? -11.742 26.203 17.641 1 95.88 250 LEU B C 1
ATOM 5975 O O . LEU B 1 250 ? -11.195 27 16.875 1 95.88 250 LEU B O 1
ATOM 5979 N N . GLY B 1 251 ? -11.094 25.266 18.438 1 96.5 251 GLY B N 1
ATOM 5980 C CA . GLY B 1 251 ? -9.68 25.031 18.188 1 96.5 251 GLY B CA 1
ATOM 5981 C C . GLY B 1 251 ? -9.406 24.438 16.812 1 96.5 251 GLY B C 1
ATOM 5982 O O . GLY B 1 251 ? -10.258 23.75 16.25 1 96.5 251 GLY B O 1
ATOM 5983 N N . GLU B 1 252 ? -8.156 24.734 16.359 1 98 252 GLU B N 1
ATOM 5984 C CA . GLU B 1 252 ? -7.832 24.266 15.008 1 98 252 GLU B CA 1
ATOM 5985 C C . GLU B 1 252 ? -6.48 23.562 14.977 1 98 252 GLU B C 1
ATOM 5987 O O . GLU B 1 252 ? -5.633 23.797 15.844 1 98 252 GLU B O 1
ATOM 5992 N N . VAL B 1 253 ? -6.359 22.672 14.031 1 98.62 253 VAL B N 1
ATOM 5993 C CA . VAL B 1 253 ? -5.086 22.031 13.703 1 98.62 253 VAL B CA 1
ATOM 5994 C C . VAL B 1 253 ? -4.797 22.188 12.211 1 98.62 253 VAL B C 1
ATOM 5996 O O . VAL B 1 253 ? -5.711 22.156 11.391 1 98.62 253 VAL B O 1
ATOM 5999 N N . LEU B 1 254 ? -3.588 22.531 11.938 1 98.88 254 LEU B N 1
ATOM 6000 C CA . LEU B 1 254 ? -3.109 22.609 10.562 1 98.88 254 LEU B CA 1
ATOM 6001 C C . LEU B 1 254 ? -2.361 21.344 10.172 1 98.88 254 LEU B C 1
ATOM 6003 O O . LEU B 1 254 ? -1.332 21.016 10.766 1 98.88 254 LEU B O 1
ATOM 6007 N N . MET B 1 255 ? -2.883 20.578 9.164 1 98.88 255 MET B N 1
ATOM 6008 C CA . MET B 1 255 ? -2.25 19.344 8.734 1 98.88 255 MET B CA 1
ATOM 6009 C C . MET B 1 255 ? -1.797 19.438 7.277 1 98.88 255 MET B C 1
ATOM 6011 O O . MET B 1 255 ? -2.625 19.5 6.371 1 98.88 255 MET B O 1
ATOM 6015 N N . TRP B 1 256 ? -0.507 19.406 7.121 1 98.88 256 TRP B N 1
ATOM 6016 C CA . TRP B 1 256 ? 0.102 19.547 5.801 1 98.88 256 TRP B CA 1
ATOM 6017 C C . TRP B 1 256 ? 0.23 18.188 5.117 1 98.88 256 TRP B C 1
ATOM 6019 O O . TRP B 1 256 ? 0.555 17.188 5.762 1 98.88 256 TRP B O 1
ATOM 6029 N N . GLY B 1 257 ? -0.117 18.141 3.773 1 98.81 257 GLY B N 1
ATOM 6030 C CA . GLY B 1 257 ? 0.44 17.062 2.963 1 98.81 257 GLY B CA 1
ATOM 6031 C C . GLY B 1 257 ? 1.921 17.234 2.682 1 98.81 257 GLY B C 1
ATOM 6032 O O . GLY B 1 257 ? 2.588 18.047 3.318 1 98.81 257 GLY B O 1
ATOM 6033 N N . ASP B 1 258 ? 2.43 16.422 1.784 1 98.62 258 ASP B N 1
ATOM 6034 C CA . ASP B 1 258 ? 3.807 16.656 1.357 1 98.62 258 ASP B CA 1
ATOM 6035 C C . ASP B 1 258 ? 3.969 18.031 0.734 1 98.62 258 ASP B C 1
ATOM 6037 O O . ASP B 1 258 ? 3.1 18.5 -0.01 1 98.62 258 ASP B O 1
ATOM 6041 N N . VAL B 1 259 ? 5.074 18.688 1.093 1 98.62 259 VAL B N 1
ATOM 6042 C CA . VAL B 1 259 ? 5.195 20.078 0.699 1 98.62 259 VAL B CA 1
ATOM 6043 C C . VAL B 1 259 ? 6.668 20.438 0.492 1 98.62 259 VAL B C 1
ATOM 6045 O O . VAL B 1 259 ? 7.543 19.891 1.168 1 98.62 259 VAL B O 1
ATOM 6048 N N . GLU B 1 260 ? 6.953 21.297 -0.455 1 97.62 260 GLU B N 1
ATOM 6049 C CA . GLU B 1 260 ? 8.289 21.844 -0.652 1 97.62 260 GLU B CA 1
ATOM 6050 C C . GLU B 1 260 ? 8.422 23.234 -0.033 1 97.62 260 GLU B C 1
ATOM 6052 O O . GLU B 1 260 ? 7.426 23.938 0.143 1 97.62 260 GLU B O 1
ATOM 6057 N N . PRO B 1 261 ? 9.609 23.578 0.364 1 98.06 261 PRO B N 1
ATOM 6058 C CA . PRO B 1 261 ? 9.781 24.922 0.936 1 98.06 261 PRO B CA 1
ATOM 6059 C C . PRO B 1 261 ? 9.602 26.031 -0.096 1 98.06 261 PRO B C 1
ATOM 6061 O O . PRO B 1 261 ? 10.023 25.891 -1.246 1 98.06 261 PRO B O 1
ATOM 6064 N N . ASP B 1 262 ? 9.008 27.094 0.296 1 98.12 262 ASP B N 1
ATOM 6065 C CA . ASP B 1 262 ? 8.812 28.234 -0.597 1 98.12 262 ASP B CA 1
ATOM 6066 C C . ASP B 1 262 ? 10.141 28.734 -1.16 1 98.12 262 ASP B C 1
ATOM 6068 O O . ASP B 1 262 ? 10.211 29.188 -2.301 1 98.12 262 ASP B O 1
ATOM 6072 N N . SER B 1 263 ? 11.219 28.641 -0.419 1 97.44 263 SER B N 1
ATOM 6073 C CA . SER B 1 263 ? 12.516 29.219 -0.771 1 97.44 263 SER B CA 1
ATOM 6074 C C . SER B 1 263 ? 13.086 28.562 -2.025 1 97.44 263 SER B C 1
ATOM 6076 O O . SER B 1 263 ? 13.914 29.156 -2.721 1 97.44 263 SER B O 1
ATOM 6078 N N . ILE B 1 264 ? 12.633 27.344 -2.402 1 94.94 264 ILE B N 1
ATOM 6079 C CA . ILE B 1 264 ? 13.195 26.688 -3.578 1 94.94 264 ILE B CA 1
ATOM 6080 C C . ILE B 1 264 ? 12.078 26.234 -4.508 1 94.94 264 ILE B C 1
ATOM 6082 O O . ILE B 1 264 ? 12.305 25.469 -5.445 1 94.94 264 ILE B O 1
ATOM 6086 N N . SER B 1 265 ? 10.867 26.656 -4.227 1 95.25 265 SER B N 1
ATOM 6087 C CA . SER B 1 265 ? 9.711 26.234 -5.016 1 95.25 265 SER B CA 1
ATOM 6088 C C . SER B 1 265 ? 9.578 27.078 -6.277 1 95.25 265 SER B C 1
ATOM 6090 O O . SER B 1 265 ? 9.789 28.297 -6.246 1 95.25 265 SER B O 1
ATOM 6092 N N . LEU B 1 266 ? 9.172 26.438 -7.406 1 91.75 266 LEU B N 1
ATOM 6093 C CA . LEU B 1 266 ? 8.844 27.156 -8.633 1 91.75 266 LEU B CA 1
ATOM 6094 C C . LEU B 1 266 ? 7.508 27.875 -8.492 1 91.75 266 LEU B C 1
ATOM 6096 O O . LEU B 1 266 ? 7.227 28.812 -9.242 1 91.75 266 LEU B O 1
ATOM 6100 N N . SER B 1 267 ? 6.691 27.422 -7.605 1 94.31 267 SER B N 1
ATOM 6101 C CA . SER B 1 267 ? 5.395 28.016 -7.297 1 94.31 267 SER B CA 1
ATOM 6102 C C . SER B 1 267 ? 5.164 28.094 -5.793 1 94.31 267 SER B C 1
ATOM 6104 O O . SER B 1 267 ? 4.352 27.344 -5.25 1 94.31 267 SER B O 1
ATOM 6106 N N . PRO B 1 268 ? 5.812 29.047 -5.16 1 96.94 268 PRO B N 1
ATOM 6107 C CA . PRO B 1 268 ? 5.684 29.156 -3.705 1 96.94 268 PRO B CA 1
ATOM 6108 C C . PRO B 1 268 ? 4.27 29.531 -3.264 1 96.94 268 PRO B C 1
ATOM 6110 O O . PRO B 1 268 ? 3.711 30.531 -3.725 1 96.94 268 PRO B O 1
ATOM 6113 N N . ARG B 1 269 ? 3.713 28.75 -2.379 1 97.81 269 ARG B N 1
ATOM 6114 C CA . ARG B 1 269 ? 2.326 28.953 -1.971 1 97.81 269 ARG B CA 1
ATOM 6115 C C . ARG B 1 269 ? 2.184 28.859 -0.455 1 97.81 269 ARG B C 1
ATOM 6117 O O . ARG B 1 269 ? 1.096 29.078 0.085 1 97.81 269 ARG B O 1
ATOM 6124 N N . ASN B 1 270 ? 3.262 28.562 0.249 1 98.62 270 ASN B N 1
ATOM 6125 C CA . ASN B 1 270 ? 3.186 28.344 1.691 1 98.62 270 ASN B CA 1
ATOM 6126 C C . ASN B 1 270 ? 2.914 29.656 2.436 1 98.62 270 ASN B C 1
ATOM 6128 O O . ASN B 1 270 ? 2.248 29.656 3.473 1 98.62 270 ASN B O 1
ATOM 6132 N N . PHE B 1 271 ? 3.41 30.75 1.882 1 98.44 271 PHE B N 1
ATOM 6133 C CA . PHE B 1 271 ? 3.33 32.031 2.555 1 98.44 271 PHE B CA 1
ATOM 6134 C C . PHE B 1 271 ? 1.883 32.406 2.871 1 98.44 271 PHE B C 1
ATOM 6136 O O . PHE B 1 271 ? 1.58 32.875 3.967 1 98.44 271 PHE B O 1
ATOM 6143 N N . GLU B 1 272 ? 1.029 32.156 1.921 1 97.75 272 GLU B N 1
ATOM 6144 C CA . GLU B 1 272 ? -0.38 32.5 2.111 1 97.75 272 GLU B CA 1
ATOM 6145 C C . GLU B 1 272 ? -1.004 31.641 3.211 1 97.75 272 GLU B C 1
ATOM 6147 O O . GLU B 1 272 ? -1.841 32.125 3.977 1 97.75 272 GLU B O 1
ATOM 6152 N N . VAL B 1 273 ? -0.636 30.406 3.248 1 98.62 273 VAL B N 1
ATOM 6153 C CA . VAL B 1 273 ? -1.132 29.516 4.285 1 98.62 273 VAL B CA 1
ATOM 6154 C C . VAL B 1 273 ? -0.631 29.984 5.652 1 98.62 273 VAL B C 1
ATOM 6156 O O . VAL B 1 273 ? -1.396 30.016 6.617 1 98.62 273 VAL B O 1
ATOM 6159 N N . TRP B 1 274 ? 0.605 30.375 5.754 1 98.75 274 TRP B N 1
ATOM 6160 C CA . TRP B 1 274 ? 1.186 30.828 7.012 1 98.75 274 TRP B CA 1
ATOM 6161 C C . TRP B 1 274 ? 0.521 32.125 7.477 1 98.75 274 TRP B C 1
ATOM 6163 O O . TRP B 1 274 ? 0.364 32.344 8.68 1 98.75 274 TRP B O 1
ATOM 6173 N N . ALA B 1 275 ? 0.138 33 6.535 1 98.06 275 ALA B N 1
ATOM 6174 C CA . ALA B 1 275 ? -0.564 34.219 6.891 1 98.06 275 ALA B CA 1
ATOM 6175 C C . ALA B 1 275 ? -1.883 33.906 7.598 1 98.06 275 ALA B C 1
ATOM 6177 O O . ALA B 1 275 ? -2.215 34.531 8.602 1 98.06 275 ALA B O 1
ATOM 6178 N N . VAL B 1 276 ? -2.561 32.938 7.047 1 98.19 276 VAL B N 1
ATOM 6179 C CA . VAL B 1 276 ? -3.818 32.531 7.664 1 98.19 276 VAL B CA 1
ATOM 6180 C C . VAL B 1 276 ? -3.543 31.875 9.016 1 98.19 276 VAL B C 1
ATOM 6182 O O . VAL B 1 276 ? -4.234 32.156 10 1 98.19 276 VAL B O 1
ATOM 6185 N N . ALA B 1 277 ? -2.553 31.062 9.055 1 98.69 277 ALA B N 1
ATOM 6186 C CA . ALA B 1 277 ? -2.178 30.359 10.281 1 98.69 277 ALA B CA 1
ATOM 6187 C C . ALA B 1 277 ? -1.761 31.359 11.367 1 98.69 277 ALA B C 1
ATOM 6189 O O . ALA B 1 277 ? -2.068 31.172 12.547 1 98.69 277 ALA B O 1
ATOM 6190 N N . ALA B 1 278 ? -1.035 32.375 10.945 1 98.56 278 ALA B N 1
ATOM 6191 C CA . ALA B 1 278 ? -0.556 33.375 11.898 1 98.56 278 ALA B CA 1
ATOM 6192 C C . ALA B 1 278 ? -1.719 34.031 12.625 1 98.56 278 ALA B C 1
ATOM 6194 O O . ALA B 1 278 ? -1.646 34.281 13.828 1 98.56 278 ALA B O 1
ATOM 6195 N N . LYS B 1 279 ? -2.729 34.375 11.898 1 97.81 279 LYS B N 1
ATOM 6196 C CA . LYS B 1 279 ? -3.92 34.969 12.508 1 97.81 279 LYS B CA 1
ATOM 6197 C C . LYS B 1 279 ? -4.52 34.031 13.547 1 97.81 279 LYS B C 1
ATOM 6199 O O . LYS B 1 279 ? -4.938 34.469 14.625 1 97.81 279 LYS B O 1
ATOM 6204 N N . LYS B 1 280 ? -4.52 32.781 13.234 1 97.69 280 LYS B N 1
ATOM 6205 C CA . LYS B 1 280 ? -5.098 31.781 14.125 1 97.69 280 LYS B CA 1
ATOM 6206 C C . LYS B 1 280 ? -4.211 31.547 15.344 1 97.69 280 LYS B C 1
ATOM 6208 O O . LYS B 1 280 ? -4.715 31.297 16.438 1 97.69 280 LYS B O 1
ATOM 6213 N N . VAL B 1 281 ? -2.926 31.594 15.156 1 97.5 281 VAL B N 1
ATOM 6214 C CA . VAL B 1 281 ? -2.006 31.531 16.297 1 97.5 281 VAL B CA 1
ATOM 6215 C C . VAL B 1 281 ? -2.217 32.75 17.203 1 97.5 281 VAL B C 1
ATOM 6217 O O . VAL B 1 281 ? -2.307 32.594 18.422 1 97.5 281 VAL B O 1
ATOM 6220 N N . PHE B 1 282 ? -2.344 33.906 16.562 1 95.69 282 PHE B N 1
ATOM 6221 C CA . PHE B 1 282 ? -2.527 35.188 17.281 1 95.69 282 PHE B CA 1
ATOM 6222 C C . PHE B 1 282 ? -3.805 35.156 18.109 1 95.69 282 PHE B C 1
ATOM 6224 O O . PHE B 1 282 ? -3.83 35.656 19.234 1 95.69 282 PHE B O 1
ATOM 6231 N N . GLU B 1 283 ? -4.809 34.531 17.578 1 95.38 283 GLU B N 1
ATOM 6232 C CA . GLU B 1 283 ? -6.109 34.438 18.234 1 95.38 283 GLU B CA 1
ATOM 6233 C C . GLU B 1 283 ? -6.156 33.312 19.234 1 95.38 283 GLU B C 1
ATOM 6235 O O . GLU B 1 283 ? -7.164 33.094 19.922 1 95.38 283 GLU B O 1
ATOM 6240 N N . GLY B 1 284 ? -5.125 32.5 19.297 1 93.94 284 GLY B N 1
ATOM 6241 C CA . GLY B 1 284 ? -5.059 31.375 20.219 1 93.94 284 GLY B CA 1
ATOM 6242 C C . GLY B 1 284 ? -5.895 30.188 19.781 1 93.94 284 GLY B C 1
ATOM 6243 O O . GLY B 1 284 ? -6.293 29.359 20.609 1 93.94 284 GLY B O 1
ATOM 6244 N N . LYS B 1 285 ? -6.141 30.125 18.5 1 96.12 285 LYS B N 1
ATOM 6245 C CA . LYS B 1 285 ? -7.039 29.078 18 1 96.12 285 LYS B CA 1
ATOM 6246 C C . LYS B 1 285 ? -6.254 27.891 17.438 1 96.12 285 LYS B C 1
ATOM 6248 O O . LYS B 1 285 ? -6.715 26.75 17.516 1 96.12 285 LYS B O 1
ATOM 6253 N N . LEU B 1 286 ? -5.117 28.172 16.859 1 97.75 286 LEU B N 1
ATOM 6254 C CA . LEU B 1 286 ? -4.32 27.094 16.281 1 97.75 286 LEU B CA 1
ATOM 6255 C C . LEU B 1 286 ? -3.539 26.344 17.359 1 97.75 286 LEU B C 1
ATOM 6257 O O . LEU B 1 286 ? -2.648 26.922 17.984 1 97.75 286 LEU B O 1
ATOM 6261 N N . ARG B 1 287 ? -3.82 25.078 17.484 1 95.62 287 ARG B N 1
ATOM 6262 C CA . ARG B 1 287 ? -3.277 24.312 18.609 1 95.62 287 ARG B CA 1
ATOM 6263 C C . ARG B 1 287 ? -2.047 23.516 18.172 1 95.62 287 ARG B C 1
ATOM 6265 O O . ARG B 1 287 ? -1.128 23.312 18.969 1 95.62 287 ARG B O 1
ATOM 6272 N N . ALA B 1 288 ? -2.084 23.047 16.969 1 98 288 ALA B N 1
ATOM 6273 C CA . ALA B 1 288 ? -0.99 22.203 16.5 1 98 288 ALA B CA 1
ATOM 6274 C C . ALA B 1 288 ? -0.831 22.281 14.984 1 98 288 ALA B C 1
ATOM 6276 O O . ALA B 1 288 ? -1.765 22.672 14.281 1 98 288 ALA B O 1
ATOM 6277 N N . VAL B 1 289 ? 0.352 22.016 14.602 1 98.81 289 VAL B N 1
ATOM 6278 C CA . VAL B 1 289 ? 0.699 21.875 13.188 1 98.81 289 VAL B CA 1
ATOM 6279 C C . VAL B 1 289 ? 1.333 20.516 12.93 1 98.81 289 VAL B C 1
ATOM 6281 O O . VAL B 1 289 ? 2.305 20.141 13.594 1 98.81 289 VAL B O 1
ATOM 6284 N N . PHE B 1 290 ? 0.728 19.734 12.055 1 98.88 290 PHE B N 1
ATOM 6285 C CA . PHE B 1 290 ? 1.341 18.516 11.523 1 98.88 290 PHE B CA 1
ATOM 6286 C C . PHE B 1 290 ? 2.027 18.797 10.195 1 98.88 290 PHE B C 1
ATOM 6288 O O . PHE B 1 290 ? 1.391 19.266 9.242 1 98.88 290 PHE B O 1
ATOM 6295 N N . ILE B 1 291 ? 3.285 18.5 10.109 1 98.88 291 ILE B N 1
ATOM 6296 C CA . ILE B 1 291 ? 4.02 18.875 8.898 1 98.88 291 ILE B CA 1
ATOM 6297 C C . ILE B 1 291 ? 5.16 17.891 8.672 1 98.88 291 ILE B C 1
ATOM 6299 O O . ILE B 1 291 ? 5.734 17.359 9.625 1 98.88 291 ILE B O 1
ATOM 6303 N N . GLU B 1 292 ? 5.445 17.672 7.371 1 98.62 292 GLU B N 1
ATOM 6304 C CA . GLU B 1 292 ? 6.457 16.672 7.035 1 98.62 292 GLU B CA 1
ATOM 6305 C C . GLU B 1 292 ? 7.863 17.25 7.156 1 98.62 292 GLU B C 1
ATOM 6307 O O . GLU B 1 292 ? 8.039 18.469 7.141 1 98.62 292 GLU B O 1
ATOM 6312 N N . CYS B 1 293 ? 8.82 16.453 7.395 1 98.69 293 CYS B N 1
ATOM 6313 C CA . CYS B 1 293 ? 10.25 16.672 7.246 1 98.69 293 CYS B CA 1
ATOM 6314 C C . CYS B 1 293 ? 10.953 15.406 6.77 1 98.69 293 CYS B C 1
ATOM 6316 O O . CYS B 1 293 ? 11.578 14.703 7.566 1 98.69 293 CYS B O 1
ATOM 6318 N N . SER B 1 294 ? 10.992 15.203 5.504 1 98.25 294 SER B N 1
ATOM 6319 C CA . SER B 1 294 ? 11.258 13.906 4.898 1 98.25 294 SER B CA 1
ATOM 6320 C C . SER B 1 294 ? 12.742 13.555 4.973 1 98.25 294 SER B C 1
ATOM 6322 O O . SER B 1 294 ? 13.109 12.383 5.004 1 98.25 294 SER B O 1
ATOM 6324 N N . PHE B 1 295 ? 13.578 14.625 5.008 1 97.69 295 PHE B N 1
ATOM 6325 C CA . PHE B 1 295 ? 15.016 14.367 4.938 1 97.69 295 PHE B CA 1
ATOM 6326 C C . PHE B 1 295 ? 15.75 15.109 6.051 1 97.69 295 PHE B C 1
ATOM 6328 O O . PHE B 1 295 ? 15.195 16.016 6.676 1 97.69 295 PHE B O 1
ATOM 6335 N N . ASP B 1 296 ? 16.922 14.617 6.32 1 97.19 296 ASP B N 1
ATOM 6336 C CA . ASP B 1 296 ? 17.781 15.375 7.219 1 97.19 296 ASP B CA 1
ATOM 6337 C C . ASP B 1 296 ? 18.547 16.453 6.465 1 97.19 296 ASP B C 1
ATOM 6339 O O . ASP B 1 296 ? 18.375 16.625 5.258 1 97.19 296 ASP B O 1
ATOM 6343 N N . ASN B 1 297 ? 19.375 17.141 7.113 1 97.19 297 ASN B N 1
ATOM 6344 C CA . ASN B 1 297 ? 20.016 18.312 6.531 1 97.19 297 ASN B CA 1
ATOM 6345 C C . ASN B 1 297 ? 21.156 17.922 5.59 1 97.19 297 ASN B C 1
ATOM 6347 O O . ASN B 1 297 ? 21.672 18.75 4.855 1 97.19 297 ASN B O 1
ATOM 6351 N N . THR B 1 298 ? 21.547 16.656 5.523 1 94.44 298 THR B N 1
ATOM 6352 C CA . THR B 1 298 ? 22.609 16.219 4.621 1 94.44 298 THR B CA 1
ATOM 6353 C C . THR B 1 298 ? 22.078 16.109 3.191 1 94.44 298 THR B C 1
ATOM 6355 O O . THR B 1 298 ? 22.859 16.047 2.24 1 94.44 298 THR B O 1
ATOM 6358 N N . GLN B 1 299 ? 20.781 16.078 3.08 1 94.12 299 GLN B N 1
ATOM 6359 C CA . GLN B 1 299 ? 20.188 15.992 1.755 1 94.12 299 GLN B CA 1
ATOM 6360 C C . GLN B 1 299 ? 20.266 17.328 1.014 1 94.12 299 GLN B C 1
ATOM 6362 O O . GLN B 1 299 ? 19.797 18.344 1.51 1 94.12 299 GLN B O 1
ATOM 6367 N N . ALA B 1 300 ? 20.797 17.312 -0.19 1 94.69 300 ALA B N 1
ATOM 6368 C CA . ALA B 1 300 ? 20.938 18.531 -0.996 1 94.69 300 ALA B CA 1
ATOM 6369 C C . ALA B 1 300 ? 19.578 19.031 -1.479 1 94.69 300 ALA B C 1
ATOM 6371 O O . ALA B 1 300 ? 18.656 18.219 -1.72 1 94.69 300 ALA B O 1
ATOM 6372 N N . ASP B 1 301 ? 19.453 20.312 -1.704 1 94.94 301 ASP B N 1
ATOM 6373 C CA . ASP B 1 301 ? 18.203 20.938 -2.145 1 94.94 301 ASP B CA 1
ATOM 6374 C C . ASP B 1 301 ? 17.719 20.312 -3.445 1 94.94 301 ASP B C 1
ATOM 6376 O O . ASP B 1 301 ? 16.516 20.078 -3.613 1 94.94 301 ASP B O 1
ATOM 6380 N N . ALA B 1 302 ? 18.656 19.969 -4.363 1 89.88 302 ALA B N 1
ATOM 6381 C CA . ALA B 1 302 ? 18.312 19.438 -5.676 1 89.88 302 ALA B CA 1
ATOM 6382 C C . ALA B 1 302 ? 17.734 18.031 -5.547 1 89.88 302 ALA B C 1
ATOM 6384 O O . ALA B 1 302 ? 17.094 17.531 -6.48 1 89.88 302 ALA B O 1
ATOM 6385 N N . CYS B 1 303 ? 17.906 17.453 -4.34 1 91.12 303 CYS B N 1
ATOM 6386 C CA . CYS B 1 303 ? 17.469 16.062 -4.148 1 91.12 303 CYS B CA 1
ATOM 6387 C C . CYS B 1 303 ? 16.422 15.969 -3.047 1 91.12 303 CYS B C 1
ATOM 6389 O O . CYS B 1 303 ? 16.297 14.93 -2.395 1 91.12 303 CYS B O 1
ATOM 6391 N N . LEU B 1 304 ? 15.742 17.047 -2.848 1 95 304 LEU B N 1
ATOM 6392 C CA . LEU B 1 304 ? 14.695 17.016 -1.826 1 95 304 LEU B CA 1
ATOM 6393 C C . LEU B 1 304 ? 13.398 16.453 -2.396 1 95 304 LEU B C 1
ATOM 6395 O O . LEU B 1 304 ? 12.484 16.109 -1.644 1 95 304 LEU B O 1
ATOM 6399 N N . TYR B 1 305 ? 13.227 16.438 -3.693 1 91.56 305 TYR B N 1
ATOM 6400 C CA . TYR B 1 305 ? 12.094 15.836 -4.391 1 91.56 305 TYR B CA 1
ATOM 6401 C C . TYR B 1 305 ? 10.773 16.422 -3.896 1 91.56 305 TYR B C 1
ATOM 6403 O O . TYR B 1 305 ? 9.812 15.68 -3.654 1 91.56 305 TYR B O 1
ATOM 6411 N N . GLY B 1 306 ? 10.789 17.703 -3.646 1 96.12 306 GLY B N 1
ATOM 6412 C CA . GLY B 1 306 ? 9.57 18.391 -3.252 1 96.12 306 GLY B CA 1
ATOM 6413 C C . GLY B 1 306 ? 9.258 18.25 -1.775 1 96.12 306 GLY B C 1
ATOM 6414 O O . GLY B 1 306 ? 8.094 18.328 -1.374 1 96.12 306 GLY B O 1
ATOM 6415 N N . HIS B 1 307 ? 10.258 17.969 -0.93 1 98.12 307 HIS B N 1
ATOM 6416 C CA . HIS B 1 307 ? 10.055 17.781 0.502 1 98.12 307 HIS B CA 1
ATOM 6417 C C . HIS B 1 307 ? 10.906 18.75 1.31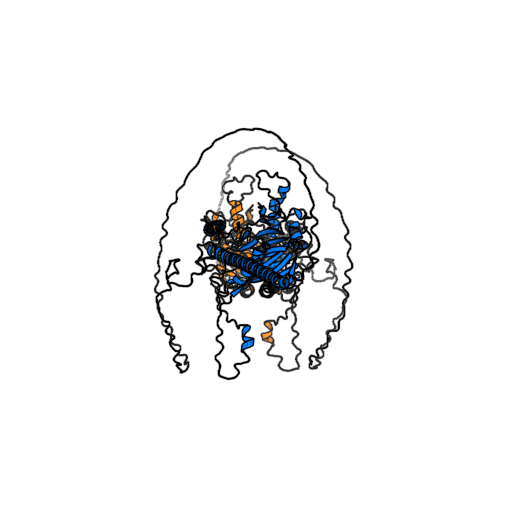5 1 98.12 307 HIS B C 1
ATOM 6419 O O . HIS B 1 307 ? 11.688 19.516 0.752 1 98.12 307 HIS B O 1
ATOM 6425 N N . LEU B 1 308 ? 10.695 18.703 2.594 1 98.69 308 LEU B N 1
ATOM 6426 C CA . LEU B 1 308 ? 11.43 19.578 3.512 1 98.69 308 LEU B CA 1
ATOM 6427 C C . LEU B 1 308 ? 12.562 18.812 4.191 1 98.69 308 LEU B C 1
ATOM 6429 O O . LEU B 1 308 ? 12.539 17.578 4.262 1 98.69 308 LEU B O 1
ATOM 6433 N N . ASN B 1 309 ? 13.562 19.516 4.609 1 98.56 309 ASN B N 1
ATOM 6434 C CA . ASN B 1 309 ? 14.531 19.125 5.633 1 98.56 309 ASN B CA 1
ATOM 6435 C C . ASN B 1 309 ? 14.492 20.094 6.82 1 98.56 309 ASN B C 1
ATOM 6437 O O . ASN B 1 309 ? 13.742 21.062 6.812 1 98.56 309 ASN B O 1
ATOM 6441 N N . PRO B 1 310 ? 15.156 19.859 7.914 1 98.75 310 PRO B N 1
ATOM 6442 C CA . PRO B 1 310 ? 15.016 20.672 9.117 1 98.75 310 PRO B CA 1
ATOM 6443 C C . PRO B 1 310 ? 15.32 22.141 8.867 1 98.75 310 PRO B C 1
ATOM 6445 O O . PRO B 1 310 ? 14.625 23.016 9.398 1 98.75 310 PRO B O 1
ATOM 6448 N N . ARG B 1 311 ? 16.281 22.406 8.078 1 98.38 311 ARG B N 1
ATOM 6449 C CA . ARG B 1 311 ? 16.609 23.781 7.754 1 98.38 311 ARG B CA 1
ATOM 6450 C C . ARG B 1 311 ? 15.422 24.484 7.09 1 98.38 311 ARG B C 1
ATOM 6452 O O . ARG B 1 311 ? 15.039 25.594 7.5 1 98.38 311 ARG B O 1
ATOM 6459 N N . HIS B 1 312 ? 14.883 23.844 6.113 1 98.75 312 HIS B N 1
ATOM 6460 C CA . HIS B 1 312 ? 13.758 24.422 5.387 1 98.75 312 HIS B CA 1
ATOM 6461 C C . HIS B 1 312 ? 12.508 24.484 6.262 1 98.75 312 HIS B C 1
ATOM 6463 O O . HIS B 1 312 ? 11.734 25.438 6.172 1 98.75 312 HIS B O 1
ATOM 6469 N N . LEU B 1 313 ? 12.281 23.469 7.059 1 98.81 313 LEU B N 1
ATOM 6470 C CA . LEU B 1 313 ? 11.133 23.484 7.961 1 98.81 313 LEU B CA 1
ATOM 6471 C C . LEU B 1 313 ? 11.227 24.656 8.93 1 98.81 313 LEU B C 1
ATOM 6473 O O . LEU B 1 313 ? 10.242 25.375 9.148 1 98.81 313 LEU B O 1
ATOM 6477 N N . TYR B 1 314 ? 12.367 24.812 9.516 1 98.5 314 TYR B N 1
ATOM 6478 C CA . TYR B 1 314 ? 12.539 25.906 10.484 1 98.5 314 TYR B CA 1
ATOM 6479 C C . TYR B 1 314 ? 12.383 27.266 9.812 1 98.5 314 TYR B C 1
ATOM 6481 O O . TYR B 1 314 ? 11.867 28.203 10.414 1 98.5 314 TYR B O 1
ATOM 6489 N N . GLU B 1 315 ? 12.836 27.359 8.562 1 98.38 315 GLU B N 1
ATOM 6490 C CA . GLU B 1 315 ? 12.609 28.562 7.785 1 98.38 315 GLU B CA 1
ATOM 6491 C C . GLU B 1 315 ? 11.117 28.844 7.613 1 98.38 315 GLU B C 1
ATOM 6493 O O . GLU B 1 315 ? 10.672 29.984 7.734 1 98.38 315 GLU B O 1
ATOM 6498 N N . GLU B 1 316 ? 10.391 27.828 7.293 1 98.81 316 GLU B N 1
ATOM 6499 C CA . GLU B 1 316 ? 8.945 27.953 7.16 1 98.81 316 GLU B CA 1
ATOM 6500 C C . GLU B 1 316 ? 8.312 28.406 8.469 1 98.81 316 GLU B C 1
ATOM 6502 O O . GLU B 1 316 ? 7.445 29.281 8.477 1 98.81 316 GLU B O 1
ATOM 6507 N N . LEU B 1 317 ? 8.711 27.859 9.562 1 98.75 317 LEU B N 1
ATOM 6508 C CA . LEU B 1 317 ? 8.172 28.219 10.867 1 98.75 317 LEU B CA 1
ATOM 6509 C C . LEU B 1 317 ? 8.562 29.656 11.234 1 98.75 317 LEU B C 1
ATOM 6511 O O . LEU B 1 317 ? 7.805 30.359 11.891 1 98.75 317 LEU B O 1
ATOM 6515 N N . THR B 1 318 ? 9.742 30.047 10.82 1 98.31 318 THR B N 1
ATOM 6516 C CA . THR B 1 318 ? 10.172 31.422 11.039 1 98.31 318 THR B CA 1
ATOM 6517 C C . THR B 1 318 ? 9.266 32.406 10.297 1 98.31 318 THR B C 1
ATOM 6519 O O . THR B 1 318 ? 8.953 33.469 10.812 1 98.31 318 THR B O 1
ATOM 6522 N N . THR B 1 319 ? 8.898 32 9.086 1 98.44 319 THR B N 1
ATOM 6523 C CA . THR B 1 319 ? 7.949 32.812 8.336 1 98.44 319 THR B CA 1
ATOM 6524 C C . THR B 1 319 ? 6.641 32.969 9.109 1 98.44 319 THR B C 1
ATOM 6526 O O . THR B 1 319 ? 6.094 34.062 9.188 1 98.44 319 THR B O 1
ATOM 6529 N N . LEU B 1 320 ? 6.133 31.906 9.641 1 98.69 320 LEU B N 1
ATOM 6530 C CA . LEU B 1 320 ? 4.941 31.953 10.477 1 98.69 320 LEU B CA 1
ATOM 6531 C C . LEU B 1 320 ? 5.148 32.906 11.664 1 98.69 320 LEU B C 1
ATOM 6533 O O . LEU B 1 320 ? 4.297 33.75 11.938 1 98.69 320 LEU B O 1
ATOM 6537 N N . ALA B 1 321 ? 6.266 32.812 12.344 1 98.19 321 ALA B N 1
ATOM 6538 C CA . ALA B 1 321 ? 6.578 33.625 13.516 1 98.19 321 ALA B CA 1
ATOM 6539 C C . ALA B 1 321 ? 6.609 35.094 13.164 1 98.19 321 ALA B C 1
ATOM 6541 O O . ALA B 1 321 ? 6.094 35.938 13.922 1 98.19 321 ALA B O 1
ATOM 6542 N N . LYS B 1 322 ? 7.25 35.375 12.094 1 97.69 322 LYS B N 1
ATOM 6543 C CA . LYS B 1 322 ? 7.32 36.75 11.641 1 97.69 322 LYS B CA 1
ATOM 6544 C C . LYS B 1 322 ? 5.926 37.344 11.438 1 97.69 322 LYS B C 1
ATOM 6546 O O . LYS B 1 322 ? 5.668 38.5 11.82 1 97.69 322 LYS B O 1
ATOM 6551 N N . GLN B 1 323 ? 5.105 36.562 10.844 1 97.31 323 GLN B N 1
ATOM 6552 C CA . GLN B 1 323 ? 3.742 37.031 10.594 1 97.31 323 GLN B CA 1
ATOM 6553 C C . GLN B 1 323 ? 2.982 37.219 11.906 1 97.31 323 GLN B C 1
ATOM 6555 O O . GLN B 1 323 ? 2.18 38.156 12.031 1 97.31 323 GLN B O 1
ATOM 6560 N N . VAL B 1 324 ? 3.191 36.406 12.883 1 97.44 324 VAL B N 1
ATOM 6561 C CA . VAL B 1 324 ? 2.561 36.562 14.188 1 97.44 324 VAL B CA 1
ATOM 6562 C C . VAL B 1 324 ? 3.037 37.844 14.859 1 97.44 324 VAL B C 1
ATOM 6564 O O . VAL B 1 324 ? 2.236 38.594 15.438 1 97.44 324 VAL B O 1
ATOM 6567 N N . VAL B 1 325 ? 4.324 38.125 14.758 1 96.25 325 VAL B N 1
ATOM 6568 C CA . VAL B 1 325 ? 4.902 39.344 15.352 1 96.25 325 VAL B CA 1
ATOM 6569 C C . VAL B 1 325 ? 4.309 40.562 14.695 1 96.25 325 VAL B C 1
ATOM 6571 O O . VAL B 1 325 ? 3.967 41.531 15.383 1 96.25 325 VAL B O 1
ATOM 6574 N N . LEU B 1 326 ? 4.195 40.5 13.414 1 95 326 LEU B N 1
ATOM 6575 C CA . LEU B 1 326 ? 3.631 41.625 12.688 1 95 326 LEU B CA 1
ATOM 6576 C C . LEU B 1 326 ? 2.189 41.906 13.109 1 95 326 LEU B C 1
ATOM 6578 O O . LEU B 1 326 ? 1.776 43.031 13.242 1 95 326 LEU B O 1
ATOM 6582 N N . LEU B 1 327 ? 1.45 40.875 13.289 1 94.88 327 LEU B N 1
ATOM 6583 C CA . LEU B 1 327 ? 0.066 41 13.734 1 94.88 327 LEU B CA 1
ATOM 6584 C C . LEU B 1 327 ? -0.004 41.594 15.133 1 94.88 327 LEU B C 1
ATOM 6586 O O . LEU B 1 327 ? -0.883 42.406 15.414 1 94.88 327 LEU B O 1
ATOM 6590 N N . ARG B 1 328 ? 0.876 41.25 15.992 1 92.62 328 ARG B N 1
ATOM 6591 C CA . ARG B 1 328 ? 0.924 41.812 17.344 1 92.62 328 ARG B CA 1
ATOM 6592 C C . ARG B 1 328 ? 1.257 43.281 17.328 1 92.62 328 ARG B C 1
ATOM 6594 O O . ARG B 1 328 ? 0.667 44.062 18.078 1 92.62 328 ARG B O 1
ATOM 6601 N N . GLU B 1 329 ? 2.176 43.594 16.469 1 90.56 329 GLU B N 1
ATOM 6602 C CA . GLU B 1 329 ? 2.582 44.969 16.344 1 90.56 329 GLU B CA 1
ATOM 6603 C C . GLU B 1 329 ? 1.458 45.844 15.766 1 90.56 329 GLU B C 1
ATOM 6605 O O . GLU B 1 329 ? 1.218 46.938 16.234 1 90.56 329 GLU B O 1
ATOM 6610 N N . GLU B 1 330 ? 0.875 45.312 14.82 1 90.5 330 GLU B N 1
ATOM 6611 C CA . GLU B 1 330 ? -0.24 46.031 14.211 1 90.5 330 GLU B CA 1
ATOM 6612 C C . GLU B 1 330 ? -1.371 46.25 15.211 1 90.5 330 GLU B C 1
ATOM 6614 O O . GLU B 1 330 ? -1.97 47.312 15.258 1 90.5 330 GLU B O 1
ATOM 6619 N N . THR B 1 331 ? -1.652 45.312 15.969 1 89.5 331 THR B N 1
ATOM 6620 C CA . THR B 1 331 ? -2.719 45.406 16.953 1 89.5 331 THR B CA 1
ATOM 6621 C C . THR B 1 331 ? -2.34 46.375 18.078 1 89.5 331 THR B C 1
ATOM 6623 O O . THR B 1 331 ? -3.188 47.125 18.578 1 89.5 331 THR B O 1
ATOM 6626 N N . ALA B 1 332 ? -1.097 46.375 18.406 1 86.81 332 ALA B N 1
ATOM 6627 C CA . ALA B 1 332 ? -0.613 47.281 19.438 1 86.81 332 ALA B CA 1
ATOM 6628 C C . ALA B 1 332 ? -0.685 48.719 18.953 1 86.81 332 ALA B C 1
ATOM 6630 O O . ALA B 1 332 ? -1.048 49.625 19.719 1 86.81 332 ALA B O 1
ATOM 6631 N N . GLN B 1 333 ? -0.334 48.938 17.766 1 87.38 333 GLN B N 1
ATOM 6632 C CA . GLN B 1 333 ? -0.39 50.281 17.188 1 87.38 333 GLN B CA 1
ATOM 6633 C C . GLN B 1 333 ? -1.829 50.75 17.094 1 87.38 333 GLN B C 1
ATOM 6635 O O . GLN B 1 333 ? -2.113 51.938 17.375 1 87.38 333 GLN B O 1
ATOM 6640 N N . ASP B 1 334 ? -2.629 49.938 16.703 1 86 334 ASP B N 1
ATOM 6641 C CA . ASP B 1 334 ? -4.043 50.281 16.609 1 86 334 ASP B CA 1
ATOM 6642 C C . ASP B 1 334 ? -4.613 50.656 17.984 1 86 334 ASP B C 1
ATOM 6644 O O . ASP B 1 334 ? -5.398 51.594 18.109 1 86 334 ASP B O 1
ATOM 6648 N N . ALA B 1 335 ? -4.199 49.938 18.922 1 84.31 335 ALA B N 1
ATOM 6649 C CA . ALA B 1 335 ? -4.648 50.219 20.281 1 84.31 335 ALA B CA 1
ATOM 6650 C C . ALA B 1 335 ? -4.133 51.562 20.781 1 84.31 335 ALA B C 1
ATOM 6652 O O . ALA B 1 335 ? -4.848 52.312 21.453 1 84.31 335 ALA B O 1
ATOM 6653 N N . LEU B 1 336 ? -2.949 51.938 20.344 1 82.88 336 LEU B N 1
ATOM 6654 C CA . LEU B 1 336 ? -2.359 53.219 20.703 1 82.88 336 LEU B CA 1
ATOM 6655 C C . LEU B 1 336 ? -3.074 54.375 20.016 1 82.88 336 LEU B C 1
ATOM 6657 O O . LEU B 1 336 ? -3.357 55.406 20.625 1 82.88 336 LEU B O 1
ATOM 6661 N N . LEU B 1 337 ? -3.359 54.125 18.781 1 83.88 337 LEU B N 1
ATOM 6662 C CA . LEU B 1 337 ? -4.051 55.156 18 1 83.88 337 LEU B CA 1
ATOM 6663 C C . LEU B 1 337 ? -5.461 55.375 18.547 1 83.88 337 LEU B C 1
ATOM 6665 O O . LEU B 1 337 ? -5.934 56.531 18.594 1 83.88 337 LEU B O 1
ATOM 6669 N N . GLN B 1 338 ? -6.078 54.406 19 1 81.56 338 GLN B N 1
ATOM 6670 C CA . GLN B 1 338 ? -7.418 54.5 19.562 1 81.56 338 GLN B CA 1
ATOM 6671 C C . GLN B 1 338 ? -7.379 55.219 20.922 1 81.56 338 GLN B C 1
ATOM 6673 O O . GLN B 1 338 ? -8.258 56.031 21.234 1 81.56 338 GLN B O 1
ATOM 6678 N N . ARG B 1 339 ? -6.375 55 21.578 1 77.81 339 ARG B N 1
ATOM 6679 C CA . ARG B 1 339 ? -6.203 55.688 22.859 1 77.81 339 ARG B CA 1
ATOM 6680 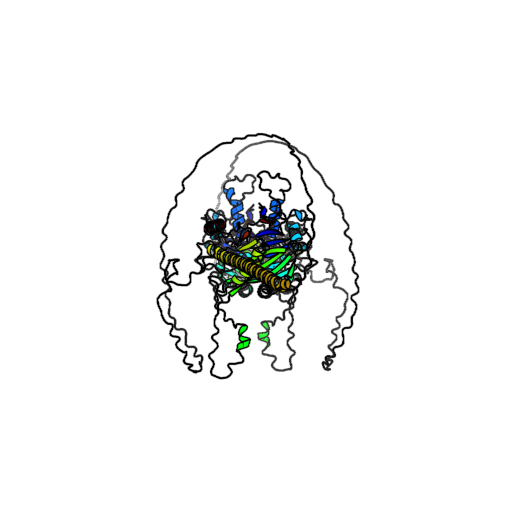C C . ARG B 1 339 ? -5.938 57.156 22.672 1 77.81 339 ARG B C 1
ATOM 6682 O O . ARG B 1 339 ? -6.48 58 23.406 1 77.81 339 ARG B O 1
ATOM 6689 N N . GLU B 1 340 ? -5.141 57.469 21.719 1 74.75 340 GLU B N 1
ATOM 6690 C CA . GLU B 1 340 ? -4.844 58.875 21.406 1 74.75 340 GLU B CA 1
ATOM 6691 C C . GLU B 1 340 ? -6.082 59.594 20.891 1 74.75 340 GLU B C 1
ATOM 6693 O O . GLU B 1 340 ? -6.348 60.719 21.281 1 74.75 340 GLU B O 1
ATOM 6698 N N . ALA B 1 341 ? -6.887 58.906 20.141 1 74.81 341 ALA B N 1
ATOM 6699 C CA . ALA B 1 341 ? -8.117 59.469 19.609 1 74.81 341 ALA B CA 1
ATOM 6700 C C . ALA B 1 341 ? -9.141 59.688 20.719 1 74.81 341 ALA B C 1
ATOM 6702 O O . ALA B 1 341 ? -9.859 60.688 20.719 1 74.81 341 ALA B O 1
ATOM 6703 N N . SER B 1 342 ? -9.109 58.844 21.609 1 73 342 SER B N 1
ATOM 6704 C CA . SER B 1 342 ? -10.023 58.969 22.734 1 73 342 SER B CA 1
ATOM 6705 C C . SER B 1 342 ? -9.578 60.094 23.672 1 73 342 SER B C 1
ATOM 6707 O O . SER B 1 342 ? -10.414 60.812 24.219 1 73 342 SER B O 1
ATOM 6709 N N . THR B 1 343 ? -8.328 60.312 23.812 1 73.31 343 THR B N 1
ATOM 6710 C CA . THR B 1 343 ? -7.801 61.375 24.625 1 73.31 343 THR B CA 1
ATOM 6711 C C . THR B 1 343 ? -8.062 62.75 23.969 1 73.31 343 THR B C 1
ATOM 6713 O O . THR B 1 343 ? -8.367 63.719 24.656 1 73.31 343 THR B O 1
ATOM 6716 N N . ASP B 1 344 ? -7.957 62.75 22.703 1 65.44 344 ASP B N 1
ATOM 6717 C CA . ASP B 1 344 ? -8.234 63.969 21.969 1 65.44 344 ASP B CA 1
ATOM 6718 C C . ASP B 1 344 ? -9.711 64.375 22.062 1 65.44 344 ASP B C 1
ATOM 6720 O O . ASP B 1 344 ? -10.047 65.562 22.203 1 65.44 344 ASP B O 1
ATOM 6724 N N . ILE B 1 345 ? -10.57 63.375 22.047 1 67.44 345 ILE B N 1
ATOM 6725 C CA . ILE B 1 345 ? -12 63.625 22.188 1 67.44 345 ILE B CA 1
ATOM 6726 C C . ILE B 1 345 ? -12.312 64.125 23.594 1 67.44 345 ILE B C 1
ATOM 6728 O O . ILE B 1 345 ? -13.102 65.062 23.781 1 67.44 345 ILE B O 1
ATOM 6732 N N . GLU B 1 346 ? -11.641 63.562 24.5 1 63.28 346 GLU B N 1
ATOM 6733 C CA . GLU B 1 346 ? -11.82 64 25.875 1 63.28 346 GLU B CA 1
ATOM 6734 C C . GLU B 1 346 ? -11.258 65.438 26.062 1 63.28 346 GLU B C 1
ATOM 6736 O O . GLU B 1 346 ? -11.852 66.25 26.781 1 63.28 346 GLU B O 1
ATOM 6741 N N . MET B 1 347 ? -10.25 65.688 25.328 1 63.75 347 MET B N 1
ATOM 6742 C CA . MET B 1 347 ? -9.664 67 25.422 1 63.75 347 MET B CA 1
ATOM 6743 C C . MET B 1 347 ? -10.516 68.062 24.672 1 63.75 347 MET B C 1
ATOM 6745 O O . MET B 1 347 ? -10.664 69.188 25.125 1 63.75 347 MET B O 1
ATOM 6749 N N . ASP B 1 348 ? -11.07 67.562 23.641 1 61 348 ASP B N 1
ATOM 6750 C CA . ASP B 1 348 ? -11.961 68.5 22.891 1 61 348 ASP B CA 1
ATOM 6751 C C . ASP B 1 348 ? -13.266 68.688 23.656 1 61 348 ASP B C 1
ATOM 6753 O O . ASP B 1 348 ? -13.797 69.812 23.656 1 61 348 ASP B O 1
ATOM 6757 N N . THR B 1 349 ? -13.719 67.688 24.297 1 59.94 349 THR B N 1
ATOM 6758 C CA . THR B 1 349 ? -14.914 67.812 25.125 1 59.94 349 THR B CA 1
ATOM 6759 C C . THR B 1 349 ? -14.617 68.625 26.375 1 59.94 349 THR B C 1
ATOM 6761 O O . THR B 1 349 ? -15.461 69.438 26.828 1 59.94 349 THR B O 1
ATOM 6764 N N . ALA B 1 350 ? -13.391 68.5 26.828 1 57.38 350 ALA B N 1
ATOM 6765 C CA . ALA B 1 350 ? -12.969 69.312 27.969 1 57.38 350 ALA B CA 1
ATOM 6766 C C . ALA B 1 350 ? -12.773 70.75 27.578 1 57.38 350 ALA B C 1
ATOM 6768 O O . ALA B 1 350 ? -13.109 71.688 28.344 1 57.38 350 ALA B O 1
ATOM 6769 N N . TRP B 1 351 ? -12.383 70.938 26.328 1 55.91 351 TRP B N 1
ATOM 6770 C CA . TRP B 1 351 ? -12.227 72.25 25.828 1 55.91 351 TRP B CA 1
ATOM 6771 C C . TRP B 1 351 ? -13.578 72.875 25.531 1 55.91 351 TRP B C 1
ATOM 6773 O O . TRP B 1 351 ? -13.797 74.062 25.828 1 55.91 351 TRP B O 1
ATOM 6783 N N . LYS B 1 352 ? -14.508 72.062 24.953 1 54.81 352 LYS B N 1
ATOM 6784 C CA . LYS B 1 352 ? -15.836 72.625 24.672 1 54.81 352 LYS B CA 1
ATOM 6785 C C . LYS B 1 352 ? -16.609 72.875 25.969 1 54.81 352 LYS B C 1
ATOM 6787 O O . LYS B 1 352 ? -17.516 73.688 26 1 54.81 352 LYS B O 1
ATOM 6792 N N . SER B 1 353 ? -16.312 72.062 26.984 1 48.03 353 SER B N 1
ATOM 6793 C CA . SER B 1 353 ? -16.938 72.312 28.281 1 48.03 353 SER B CA 1
ATOM 6794 C C . SER B 1 353 ? -16.328 73.5 29 1 48.03 353 SER B C 1
ATOM 6796 O O . SER B 1 353 ? -16.859 73.938 30 1 48.03 353 SER B O 1
ATOM 6798 N N . SER B 1 354 ? -15.203 74.062 28.688 1 48.28 354 SER B N 1
ATOM 6799 C CA . SER B 1 354 ? -14.594 75.25 29.266 1 48.28 354 SER B CA 1
ATOM 6800 C C . SER B 1 354 ? -15.133 76.5 28.625 1 48.28 354 SER B C 1
ATOM 6802 O O . SER B 1 354 ? -14.742 77.625 28.984 1 48.28 354 SER B O 1
ATOM 6804 N N . ARG B 1 355 ? -15.953 76.562 27.516 1 46.47 355 ARG B N 1
ATOM 6805 C CA . ARG B 1 355 ? -16.562 77.75 26.875 1 46.47 355 ARG B CA 1
ATOM 6806 C C . ARG B 1 355 ? -17.703 78.312 27.703 1 46.47 355 ARG B C 1
ATOM 6808 O O . ARG B 1 355 ? -17.969 79.5 27.703 1 46.47 355 ARG B O 1
ATOM 6815 N N . LYS B 1 356 ? -18.828 77.5 27.984 1 40.22 356 LYS B N 1
ATOM 6816 C CA . LYS B 1 356 ? -20.172 77.875 28.375 1 40.22 356 LYS B CA 1
ATOM 6817 C C . LYS B 1 356 ? -20.188 78.438 29.812 1 40.22 356 LYS B C 1
ATOM 6819 O O . LYS B 1 356 ? -21.203 78.875 30.297 1 40.22 356 LYS B O 1
ATOM 6824 N N . ARG B 1 357 ? -19.219 78.062 30.672 1 36.72 357 ARG B N 1
ATOM 6825 C CA . ARG B 1 357 ? -19.422 78.5 32.031 1 36.72 357 ARG B CA 1
ATOM 6826 C C . ARG B 1 357 ? -19.328 80 32.156 1 36.72 357 ARG B C 1
ATOM 6828 O O . ARG B 1 357 ? -19.328 80.5 33.281 1 36.72 357 ARG B O 1
ATOM 6835 N N . LYS B 1 358 ? -19.109 80.688 31.016 1 30.75 358 LYS B N 1
ATOM 6836 C CA . LYS B 1 358 ? -18.906 82.062 31.406 1 30.75 358 LYS B CA 1
ATOM 6837 C C . LYS B 1 358 ? -20.219 82.75 31.766 1 30.75 358 LYS B C 1
ATOM 6839 O O . LYS B 1 358 ? -20.25 83.938 32.125 1 30.75 358 LYS B O 1
ATOM 6844 N N . ARG B 1 359 ? -21.359 82.312 31.125 1 31.95 359 ARG B N 1
ATOM 6845 C CA . ARG B 1 359 ? -22.375 83.375 31.234 1 31.95 359 ARG B CA 1
ATOM 6846 C C . ARG B 1 359 ? -22.938 83.5 32.656 1 31.95 359 ARG B C 1
ATOM 6848 O O . ARG B 1 359 ? -23.672 84.375 32.969 1 31.95 359 ARG B O 1
ATOM 6855 N N . MET B 1 360 ? -23.359 82.312 33.25 1 30.25 360 MET B N 1
ATOM 6856 C CA . MET B 1 360 ? -24.406 82.375 34.25 1 30.25 360 MET B CA 1
ATOM 6857 C C . MET B 1 360 ? -23.891 83.062 35.5 1 30.25 360 MET B C 1
ATOM 6859 O O . MET B 1 360 ? -23.266 82.438 36.375 1 30.25 360 MET B O 1
ATOM 6863 N N . ASN B 1 361 ? -23.328 84.312 35.344 1 24.56 361 ASN B N 1
ATOM 6864 C CA . ASN B 1 361 ? -22.75 84.938 36.531 1 24.56 361 ASN B CA 1
ATOM 6865 C C . ASN B 1 361 ? -23.781 85.062 37.656 1 24.56 361 ASN B C 1
ATOM 6867 O O . ASN B 1 361 ? -23.531 85.75 38.656 1 24.56 361 ASN B O 1
ATOM 6871 N N . ALA B 1 362 ? -25.047 85.188 37.25 1 25.34 362 ALA B N 1
ATOM 6872 C CA . ALA B 1 362 ? -25.672 86.188 38.188 1 25.34 362 ALA B CA 1
ATOM 6873 C C . ALA B 1 362 ? -25.781 85.562 39.594 1 25.34 362 ALA B C 1
ATOM 6875 O O . ALA B 1 362 ? -26.875 85.188 40 1 25.34 362 ALA B O 1
ATOM 6876 N N . GLY B 1 363 ? -24.891 84.812 39.969 1 22.94 363 GLY B N 1
ATOM 6877 C CA . GLY B 1 363 ? -24.984 83.938 41.156 1 22.94 363 GLY B CA 1
ATOM 6878 C C . GLY B 1 363 ? -25.156 84.75 42.438 1 22.94 363 GLY B C 1
ATOM 6879 O O . GLY B 1 363 ? -24.344 85.625 42.719 1 22.94 363 GLY B O 1
ATOM 6880 N N . TRP B 1 364 ? -26.406 84.938 42.875 1 20.64 364 TRP B N 1
ATOM 6881 C CA . TRP B 1 364 ? -26.75 85.625 44.094 1 20.64 364 TRP B CA 1
ATOM 6882 C C . TRP B 1 364 ? -25.781 85.312 45.219 1 20.64 364 TRP B C 1
ATOM 6884 O O . TRP B 1 364 ? -25.125 84.25 45.188 1 20.64 364 TRP B O 1
ATOM 6894 N N . GLY B 1 365 ? -25.922 86.125 46.344 1 17.34 365 GLY B N 1
ATOM 6895 C CA . GLY B 1 365 ? -25.203 86.562 47.531 1 17.34 365 GLY B CA 1
ATOM 6896 C C . GLY B 1 365 ? -24.828 85.375 48.438 1 17.34 365 GLY B C 1
ATOM 6897 O O . GLY B 1 365 ? -25.234 84.25 48.219 1 17.34 365 GLY B O 1
ATOM 6898 N N . ASP B 1 366 ? -24.734 85.625 49.875 1 16.88 366 ASP B N 1
ATOM 6899 C CA . ASP B 1 366 ? -23.828 85.688 51.031 1 16.88 366 ASP B CA 1
ATOM 6900 C C . ASP B 1 366 ? -23.938 84.438 51.875 1 16.88 366 ASP B C 1
ATOM 6902 O O . ASP B 1 366 ? -22.984 84.062 52.594 1 16.88 366 ASP B O 1
ATOM 6906 N N . GLY B 1 367 ? -25.109 84 52.344 1 17.64 367 GLY B N 1
ATOM 6907 C CA . GLY B 1 367 ? -25.109 83.938 53.812 1 17.64 367 GLY B CA 1
ATOM 6908 C C . GLY B 1 367 ? -24.125 82.938 54.375 1 17.64 367 GLY B C 1
ATOM 6909 O O . GLY B 1 367 ? -23.625 82.062 53.625 1 17.64 367 GLY B O 1
ATOM 6910 N N . GLN B 1 368 ? -24.25 82.688 55.875 1 16.38 368 GLN B N 1
ATOM 6911 C CA . GLN B 1 368 ? -23.406 82.562 57.031 1 16.38 368 GLN B CA 1
ATOM 6912 C C . GLN B 1 368 ? -22.797 81.188 57.156 1 16.38 368 GLN B C 1
ATOM 6914 O O . GLN B 1 368 ? -21.594 81 57.312 1 16.38 368 GLN B O 1
ATOM 6919 N N . ARG B 1 369 ? -23.609 80.25 57.875 1 17.09 369 ARG B N 1
ATOM 6920 C CA . ARG B 1 369 ? -23.234 79.688 59.188 1 17.09 369 ARG B CA 1
ATOM 6921 C C . ARG B 1 369 ? -22.203 78.562 59.062 1 17.09 369 ARG B C 1
ATOM 6923 O O . ARG B 1 369 ? -22.141 77.875 58.062 1 17.09 369 ARG B O 1
ATOM 6930 N N . ILE B 1 370 ? -21.406 78.312 60.312 1 16.2 370 ILE B N 1
ATOM 6931 C CA . ILE B 1 370 ? -20.125 77.875 60.844 1 16.2 370 ILE B CA 1
ATOM 6932 C C . ILE B 1 370 ? -20 76.375 60.781 1 16.2 370 ILE B C 1
ATOM 6934 O O . ILE B 1 370 ? -18.891 75.812 60.625 1 16.2 370 ILE B O 1
ATOM 6938 N N . PRO B 1 371 ? -21.031 75.5 60.812 1 16.47 371 PRO B N 1
ATOM 6939 C CA . PRO B 1 371 ? -20.922 74.688 62 1 16.47 371 PRO B CA 1
ATOM 6940 C C . PRO B 1 371 ? -19.688 73.75 62 1 16.47 371 PRO B C 1
ATOM 6942 O O . PRO B 1 371 ? -19.141 73.438 60.938 1 16.47 371 PRO B O 1
ATOM 6945 N N . GLY B 1 372 ? -19.375 73.188 63.281 1 15.99 372 GLY B N 1
ATOM 6946 C CA . GLY B 1 372 ? -18.297 72.688 64.125 1 15.99 372 GLY B CA 1
ATOM 6947 C C . GLY B 1 372 ? -17.672 71.438 63.656 1 15.99 372 GLY B C 1
ATOM 6948 O O . GLY B 1 372 ? -18.094 70.875 62.625 1 15.99 372 GLY B O 1
ATOM 6949 N N . ARG B 1 373 ? -17.734 70.25 64.625 1 16.17 373 ARG B N 1
ATOM 6950 C CA . ARG B 1 373 ? -16.672 69.688 65.438 1 16.17 373 ARG B CA 1
ATOM 6951 C C . ARG B 1 373 ? -16.031 68.5 64.75 1 16.17 373 ARG B C 1
ATOM 6953 O O . ARG B 1 373 ? -16.516 68.062 63.688 1 16.17 373 ARG B O 1
ATOM 6960 N N . ARG B 1 374 ? -15.828 67.25 65.625 1 15.04 374 ARG B N 1
ATOM 6961 C CA . ARG B 1 374 ? -14.781 66.625 66.375 1 15.04 374 ARG B CA 1
ATOM 6962 C C . ARG B 1 374 ? -14.32 65.312 65.688 1 15.04 374 ARG B C 1
ATOM 6964 O O . ARG B 1 374 ? -13.125 65.125 65.5 1 15.04 374 ARG B O 1
ATOM 6971 N N . TRP B 1 375 ? -14.805 63.969 66.312 1 14.87 375 TRP B N 1
ATOM 6972 C CA . TRP B 1 375 ? -14.078 63.094 67.188 1 14.87 375 TRP B CA 1
ATOM 6973 C C . TRP B 1 375 ? -13.305 62.031 66.375 1 14.87 375 TRP B C 1
ATOM 6975 O O . TRP B 1 375 ? -13.531 61.844 65.188 1 14.87 375 TRP B O 1
ATOM 6985 N N . GLY B 1 376 ? -13.164 60.656 67 1 14.44 376 GLY B N 1
ATOM 6986 C CA . GLY B 1 376 ? -12.25 59.781 67.75 1 14.44 376 GLY B CA 1
ATOM 6987 C C . GLY B 1 376 ? -11.758 58.594 66.938 1 14.44 376 GLY B C 1
ATOM 6988 O O . GLY B 1 376 ? -10.555 58.344 66.875 1 14.44 376 GLY B O 1
ATOM 6989 N N . ASP B 1 377 ? -12.523 57.438 66.875 1 14.59 377 ASP B N 1
ATOM 6990 C CA . ASP B 1 377 ? -12.109 56.219 67.562 1 14.59 377 ASP B CA 1
ATOM 6991 C C . ASP B 1 377 ? -11.141 55.406 66.688 1 14.59 377 ASP B C 1
ATOM 6993 O O . ASP B 1 377 ? -11.062 55.594 65.5 1 14.59 377 ASP B O 1
ATOM 6997 N N . GLY B 1 378 ? -11.008 53.969 67.188 1 14.95 378 GLY B N 1
ATOM 6998 C CA . GLY B 1 378 ? -10.148 52.969 67.812 1 14.95 378 GLY B CA 1
ATOM 6999 C C . GLY B 1 378 ? -9.469 52.062 66.812 1 14.95 378 GLY B C 1
ATOM 7000 O O . GLY B 1 378 ? -9.82 52.062 65.625 1 14.95 378 GLY B O 1
ATOM 7001 N N . PRO B 1 379 ? -8.891 50.875 67.438 1 14.66 379 PRO B N 1
ATOM 7002 C CA . PRO B 1 379 ? -7.645 50.094 67.5 1 14.66 379 PRO B CA 1
ATOM 7003 C C . PRO B 1 379 ? -7.562 49 66.438 1 14.66 379 PRO B C 1
ATOM 7005 O O . PRO B 1 379 ? -6.492 48.75 65.875 1 14.66 379 PRO B O 1
ATOM 7008 N N . ARG B 1 380 ? -8.617 47.906 66.562 1 14.63 380 ARG B N 1
ATOM 7009 C CA . ARG B 1 380 ? -8.305 46.562 67 1 14.63 380 ARG B CA 1
ATOM 7010 C C . ARG B 1 380 ? -7.312 45.875 66.062 1 14.63 380 ARG B C 1
ATOM 7012 O O . ARG B 1 380 ? -7.191 46.25 64.875 1 14.63 380 ARG B O 1
ATOM 7019 N N . VAL B 1 381 ? -6.934 44.594 66.562 1 14.24 381 VAL B N 1
ATOM 7020 C CA . VAL B 1 381 ? -5.973 43.594 67 1 14.24 381 VAL B CA 1
ATOM 7021 C C . VAL B 1 381 ? -5.648 42.656 65.812 1 14.24 381 VAL B C 1
ATOM 7023 O O . VAL B 1 381 ? -4.48 42.469 65.5 1 14.24 381 VAL B O 1
ATOM 7026 N N . ILE B 1 382 ? -6.285 41.344 65.875 1 14.04 382 ILE B N 1
ATOM 7027 C CA . ILE B 1 382 ? -5.645 40.156 66.438 1 14.04 382 ILE B CA 1
ATOM 7028 C C . ILE B 1 382 ? -4.961 39.375 65.312 1 14.04 382 ILE B C 1
ATOM 7030 O O . ILE B 1 382 ? -3.773 39.062 65.375 1 14.04 382 ILE B O 1
ATOM 7034 N N . LEU B 1 383 ? -5.605 38.188 64.938 1 14.12 383 LEU B N 1
ATOM 7035 C CA . LEU B 1 383 ? -5.219 36.844 65.438 1 14.12 383 LEU B CA 1
ATOM 7036 C C . LEU B 1 383 ? -4.297 36.188 64.375 1 14.12 383 LEU B C 1
ATOM 7038 O O . LEU B 1 383 ? -4.281 36.562 63.219 1 14.12 383 LEU B O 1
ATOM 7042 N N . GLU B 1 384 ? -4.172 34.719 64.562 1 14.5 384 GLU B N 1
ATOM 7043 C CA . GLU B 1 384 ? -3.299 33.625 64.938 1 14.5 384 GLU B CA 1
ATOM 7044 C C . GLU B 1 384 ? -2.678 32.938 63.75 1 14.5 384 GLU B C 1
ATOM 7046 O O . GLU B 1 384 ? -1.455 32.938 63.594 1 14.5 384 GLU B O 1
ATOM 7051 N N . GLU B 1 385 ? -2.875 31.484 63.719 1 14.55 385 GLU B N 1
ATOM 7052 C CA . GLU B 1 385 ? -2.039 30.359 64.125 1 14.55 385 GLU B CA 1
ATOM 7053 C C . GLU B 1 385 ? -1.428 29.656 62.906 1 14.55 385 GLU B C 1
ATOM 7055 O O . GLU B 1 385 ? -0.22 29.422 62.875 1 14.55 385 GLU B O 1
ATOM 7060 N N . PHE B 1 386 ? -2.115 28.594 62.25 1 14.27 386 PHE B N 1
ATOM 7061 C CA . PHE B 1 386 ? -1.735 27.219 62.531 1 14.27 386 PHE B CA 1
ATOM 7062 C C . PHE B 1 386 ? -0.585 26.781 61.625 1 14.27 386 PHE B C 1
ATOM 7064 O O . PHE B 1 386 ? -0.343 27.375 60.562 1 14.27 386 PHE B O 1
ATOM 7071 N N . LEU B 1 387 ? -0.53 25.281 61.312 1 14.24 387 LEU B N 1
ATOM 7072 C CA . LEU B 1 387 ? 0.239 24.094 61.688 1 14.24 387 LEU B CA 1
ATOM 7073 C C . LEU B 1 387 ? 1.227 23.719 60.562 1 14.24 387 LEU B C 1
ATOM 7075 O O . LEU B 1 387 ? 1.078 24.156 59.438 1 14.24 387 LEU B O 1
ATOM 7079 N N . ASP B 1 388 ? 1.688 22.219 60.469 1 14.56 388 ASP B N 1
ATOM 7080 C CA . ASP B 1 388 ? 2.826 21.359 60.781 1 14.56 388 ASP B CA 1
ATOM 7081 C C . ASP B 1 388 ? 3.467 20.812 59.5 1 14.56 388 ASP B C 1
ATOM 7083 O O . ASP B 1 388 ? 4.688 20.844 59.375 1 14.56 388 ASP B O 1
ATOM 7087 N N . GLY B 1 389 ? 2.924 19.672 58.75 1 14.63 389 GLY B N 1
ATOM 7088 C CA . GLY B 1 389 ? 3.518 18.359 58.844 1 14.63 389 GLY B CA 1
ATOM 7089 C C . GLY B 1 389 ? 4.746 18.172 57.969 1 14.63 389 GLY B C 1
ATOM 7090 O O . GLY B 1 389 ? 4.984 18.969 57.062 1 14.63 389 GLY B O 1
ATOM 7091 N N . GLU B 1 390 ? 5.227 16.766 57.781 1 14.84 390 GLU B N 1
ATOM 7092 C CA . GLU B 1 390 ? 6.414 15.953 58 1 14.84 390 GLU B CA 1
ATOM 7093 C C . GLU B 1 390 ? 7.23 15.789 56.75 1 14.84 390 GLU B C 1
ATOM 7095 O O . GLU B 1 390 ? 6.773 16.141 55.656 1 14.84 390 GLU B O 1
ATOM 7100 N N . PRO B 1 391 ? 7.688 14.281 56.406 1 15.05 391 PRO B N 1
ATOM 7101 C CA . PRO B 1 391 ? 8.992 13.641 56.594 1 15.05 391 PRO B CA 1
ATOM 7102 C C . PRO B 1 391 ? 9.75 13.461 55.281 1 15.05 391 PRO B C 1
ATOM 7104 O O . PRO B 1 391 ? 10.906 13.867 55.156 1 15.05 391 PRO B O 1
ATOM 7107 N N . VAL B 1 392 ? 9.68 12.148 54.469 1 14.7 392 VAL B N 1
ATOM 7108 C CA . VAL B 1 392 ? 10.617 11.031 54.562 1 14.7 392 VAL B CA 1
ATOM 7109 C C . VAL B 1 392 ? 11.625 11.109 53.406 1 14.7 392 VAL B C 1
ATOM 7111 O O . VAL B 1 392 ? 11.406 11.828 52.438 1 14.7 392 VAL B O 1
ATOM 7114 N N . GLY B 1 393 ? 12.266 9.719 52.812 1 14.36 393 GLY B N 1
ATOM 7115 C CA . GLY B 1 393 ? 13.547 9.031 52.875 1 14.36 393 GLY B CA 1
ATOM 7116 C C . GLY B 1 393 ? 14.273 9.016 51.562 1 14.36 393 GLY B C 1
ATOM 7117 O O . GLY B 1 393 ? 15.414 9.469 51.469 1 14.36 393 GLY B O 1
ATOM 7118 N N . ALA B 1 394 ? 14.203 7.875 50.531 1 14.74 394 ALA B N 1
ATOM 7119 C CA . ALA B 1 394 ? 15.172 6.801 50.375 1 14.74 394 ALA B CA 1
ATOM 7120 C C . ALA B 1 394 ? 16.203 7.141 49.281 1 14.74 394 ALA B C 1
ATOM 7122 O O . ALA B 1 394 ? 15.938 7.965 48.406 1 14.74 394 ALA B O 1
ATOM 7123 N N . ALA B 1 395 ? 17.328 6.055 48.906 1 15.36 395 ALA B N 1
ATOM 7124 C CA . ALA B 1 395 ? 18.766 5.816 48.844 1 15.36 395 ALA B CA 1
ATOM 7125 C C . ALA B 1 395 ? 19.25 5.684 47.406 1 15.36 395 ALA B C 1
ATOM 7127 O O . ALA B 1 395 ? 20.266 6.266 47.031 1 15.36 395 ALA B O 1
ATOM 7128 N N . GLY B 1 396 ? 18.922 4.707 46.469 1 14.91 396 GLY B N 1
ATOM 7129 C CA . GLY B 1 396 ? 19.891 3.684 46.125 1 14.91 396 GLY B CA 1
ATOM 7130 C C . GLY B 1 396 ? 20.906 4.148 45.094 1 14.91 396 GLY B C 1
ATOM 7131 O O . GLY B 1 396 ? 20.688 5.164 44.406 1 14.91 396 GLY B O 1
ATOM 7132 N N . ASN B 1 397 ? 21.875 3.133 44.5 1 14.98 397 ASN B N 1
ATOM 7133 C CA . ASN B 1 397 ? 23.297 2.852 44.312 1 14.98 397 ASN B CA 1
ATOM 7134 C C . ASN B 1 397 ? 23.734 3.115 42.875 1 14.98 397 ASN B C 1
ATOM 7136 O O . ASN B 1 397 ? 24.641 3.918 42.625 1 14.98 397 ASN B O 1
ATOM 7140 N N . ASP B 1 398 ? 24.188 1.964 41.969 1 14.78 398 ASP B N 1
ATOM 7141 C CA . ASP B 1 398 ? 25.531 1.507 41.688 1 14.78 398 ASP B CA 1
ATOM 7142 C C . ASP B 1 398 ? 25.984 1.996 40.312 1 14.78 398 ASP B C 1
ATOM 7144 O O . ASP B 1 398 ? 26.859 2.869 40.219 1 14.78 398 ASP B O 1
ATOM 7148 N N . GLN B 1 399 ? 26.328 0.94 39.188 1 14.8 399 GLN B N 1
ATOM 7149 C CA . GLN B 1 399 ? 27.609 0.44 38.688 1 14.8 399 GLN B CA 1
ATOM 7150 C C . GLN B 1 399 ? 27.969 1.089 37.375 1 14.8 399 GLN B C 1
ATOM 7152 O O . GLN B 1 399 ? 27.125 1.699 36.719 1 14.8 399 GLN B O 1
ATOM 7157 N N . GLU B 1 400 ? 28.766 0.182 36.281 1 15.06 400 GLU B N 1
ATOM 7158 C CA . GLU B 1 400 ? 30.125 0.128 35.75 1 15.06 400 GLU B CA 1
ATOM 7159 C C . GLU B 1 400 ? 30.203 0.695 34.344 1 15.06 400 GLU B C 1
ATOM 7161 O O . GLU B 1 400 ? 29.188 1.143 33.781 1 15.06 400 GLU B O 1
ATOM 7166 N N . ASP B 1 401 ? 30.719 -0.191 33.156 1 14.55 401 ASP B N 1
ATOM 7167 C CA . ASP B 1 401 ? 32.031 -0.272 32.531 1 14.55 401 ASP B CA 1
ATOM 7168 C C . ASP B 1 401 ? 32 0.265 31.094 1 14.55 401 ASP B C 1
ATOM 7170 O O . ASP B 1 401 ? 32.812 1.102 30.719 1 14.55 401 ASP B O 1
ATOM 7174 N N . ARG B 1 402 ? 31.688 -0.648 29.906 1 15.26 402 ARG B N 1
ATOM 7175 C CA . ARG B 1 402 ? 32.656 -1.175 28.969 1 15.26 402 ARG B CA 1
ATOM 7176 C C . ARG B 1 402 ? 32.938 -0.179 27.844 1 15.26 402 ARG B C 1
ATOM 7178 O O . ARG B 1 402 ? 32.188 0.778 27.656 1 15.26 402 ARG B O 1
ATOM 7185 N N . LEU B 1 403 ? 33.094 -0.743 26.297 1 15.23 403 LEU B N 1
ATOM 7186 C CA . LEU B 1 403 ? 34.188 -0.98 25.328 1 15.23 403 LEU B CA 1
ATOM 7187 C C . LEU B 1 403 ? 34.125 0.043 24.203 1 15.23 403 LEU B C 1
ATOM 7189 O O . LEU B 1 403 ? 33.094 0.668 23.969 1 15.23 403 LEU B O 1
ATOM 7193 N N . ALA B 1 404 ? 35.031 -0.16 22.906 1 15.81 404 ALA B N 1
ATOM 7194 C CA . ALA B 1 404 ? 36.156 0.403 22.141 1 15.81 404 ALA B CA 1
ATOM 7195 C C . ALA B 1 404 ? 35.688 0.836 20.75 1 15.81 404 ALA B C 1
ATOM 7197 O O . ALA B 1 404 ? 36.094 1.881 20.25 1 15.81 404 ALA B O 1
ATOM 7198 N N . ILE B 1 405 ? 34.781 0.2 19.953 1 16.8 405 ILE B N 1
ATOM 7199 C CA . ILE B 1 405 ? 35.281 -0.189 18.641 1 16.8 405 ILE B CA 1
ATOM 7200 C C . ILE B 1 405 ? 35.406 1.044 17.734 1 16.8 405 ILE B C 1
ATOM 7202 O O . ILE B 1 405 ? 34.562 1.941 17.797 1 16.8 405 ILE B O 1
ATOM 7206 N N . ARG B 1 406 ? 36.438 0.961 16.688 1 16.27 406 ARG B N 1
ATOM 7207 C CA . ARG B 1 406 ? 37.344 1.705 15.82 1 16.27 406 ARG B CA 1
ATOM 7208 C C . ARG B 1 406 ? 36.625 2.164 14.547 1 16.27 406 ARG B C 1
ATOM 7210 O O . ARG B 1 406 ? 35.844 1.417 13.969 1 16.27 406 ARG B O 1
ATOM 7217 N N . ARG B 1 407 ? 36.75 3.428 14.094 1 17.56 407 ARG B N 1
ATOM 7218 C CA . ARG B 1 407 ? 36.188 4.344 13.109 1 17.56 407 ARG B CA 1
ATOM 7219 C C . ARG B 1 407 ? 36.906 4.191 11.758 1 17.56 407 ARG B C 1
ATOM 7221 O O . ARG B 1 407 ? 36.812 5.07 10.906 1 17.56 407 ARG B O 1
ATOM 7228 N N . ASN B 1 408 ? 37.094 2.9 11.133 1 15.97 408 ASN B N 1
ATOM 7229 C CA . ASN B 1 408 ? 38 2.963 9.992 1 15.97 408 ASN B CA 1
ATOM 7230 C C . ASN B 1 408 ? 37.406 3.795 8.859 1 15.97 408 ASN B C 1
ATOM 7232 O O . ASN B 1 408 ? 36.188 3.781 8.633 1 15.97 408 ASN B O 1
ATOM 7236 N N . SER B 1 409 ? 38.188 4.73 8.133 1 17.19 409 SER B N 1
ATOM 7237 C CA . SER B 1 409 ? 38.188 5.91 7.27 1 17.19 409 SER B CA 1
ATOM 7238 C C . SER B 1 409 ? 38.094 5.52 5.797 1 17.19 409 SER B C 1
ATOM 7240 O O . SER B 1 409 ? 38.156 6.383 4.918 1 17.19 409 SER B O 1
ATOM 7242 N N . ALA B 1 410 ? 37.75 4.27 5.32 1 16.83 410 ALA B N 1
ATOM 7243 C CA . ALA B 1 410 ? 38.375 4.02 4.031 1 16.83 410 ALA B CA 1
ATOM 7244 C C . ALA B 1 410 ? 37.812 4.938 2.953 1 16.83 410 ALA B C 1
ATOM 7246 O O . ALA B 1 410 ? 36.656 5.312 3 1 16.83 410 ALA B O 1
ATOM 7247 N N . GLY B 1 411 ? 38.688 5.492 1.931 1 17.72 411 GLY B N 1
ATOM 7248 C CA . GLY B 1 411 ? 39 6.492 0.922 1 17.72 411 GLY B CA 1
ATOM 7249 C C . GLY B 1 411 ? 38.375 6.195 -0.428 1 17.72 411 GLY B C 1
ATOM 7250 O O . GLY B 1 411 ? 38.656 6.871 -1.415 1 17.72 411 GLY B O 1
ATOM 7251 N N . GLY B 1 412 ? 37.219 5.48 -0.584 1 16.95 412 GLY B N 1
ATOM 7252 C CA . GLY B 1 412 ? 37.094 4.906 -1.913 1 16.95 412 GLY B CA 1
ATOM 7253 C C . GLY B 1 412 ? 37.062 5.949 -3.014 1 16.95 412 GLY B C 1
ATOM 7254 O O . GLY B 1 412 ? 36.594 7.074 -2.789 1 16.95 412 GLY B O 1
ATOM 7255 N N . VAL B 1 413 ? 37.844 5.781 -4.148 1 17.72 413 VAL B N 1
ATOM 7256 C CA . VAL B 1 413 ? 38.375 6.402 -5.355 1 17.72 413 VAL B CA 1
ATOM 7257 C C . VAL B 1 413 ? 37.25 6.648 -6.352 1 17.72 413 VAL B C 1
ATOM 7259 O O . VAL B 1 413 ? 36.25 5.922 -6.363 1 17.72 413 VAL B O 1
ATOM 7262 N N . SER B 1 414 ? 37.094 7.859 -6.926 1 18.83 414 SER B N 1
ATOM 7263 C CA . SER B 1 414 ? 36.219 8.672 -7.766 1 18.83 414 SER B CA 1
ATOM 7264 C C . SER B 1 414 ? 36.281 8.219 -9.219 1 18.83 414 SER B C 1
ATOM 7266 O O . SER B 1 414 ? 35.781 8.922 -10.109 1 18.83 414 SER B O 1
ATOM 7268 N N . PRO B 1 415 ? 35.938 6.867 -9.523 1 16.58 415 PRO B N 1
ATOM 7269 C CA . PRO B 1 415 ? 36.406 6.559 -10.883 1 16.58 415 PRO B CA 1
ATOM 7270 C C . PRO B 1 415 ? 35.781 7.465 -11.93 1 16.58 415 PRO B C 1
ATOM 7272 O O . PRO B 1 415 ? 34.781 8.141 -11.648 1 16.58 415 PRO B O 1
ATOM 7275 N N . LYS B 1 416 ? 36.062 7.152 -13.352 1 17.98 416 LYS B N 1
ATOM 7276 C CA . LYS B 1 416 ? 36.5 7.652 -14.648 1 17.98 416 LYS B CA 1
ATOM 7277 C C . LYS B 1 416 ? 35.312 7.781 -15.609 1 17.98 416 LYS B C 1
ATOM 7279 O O . LYS B 1 416 ? 35.5 8.203 -16.75 1 17.98 416 LYS B O 1
ATOM 7284 N N . CYS B 1 417 ? 33.938 7.754 -15.297 1 17.62 417 CYS B N 1
ATOM 7285 C CA . CYS B 1 417 ? 33.188 7.203 -16.406 1 17.62 417 CYS B CA 1
ATOM 7286 C C . CYS B 1 417 ? 33.219 8.133 -17.609 1 17.62 417 CYS B C 1
ATOM 7288 O O . CYS B 1 417 ? 32.906 9.32 -17.5 1 17.62 417 CYS B O 1
ATOM 7290 N N . THR B 1 418 ? 33.938 7.824 -18.625 1 18.39 418 THR B N 1
ATOM 7291 C CA . THR B 1 418 ? 34.312 8.43 -19.906 1 18.39 418 THR B CA 1
ATOM 7292 C C . THR B 1 418 ? 33.125 8.414 -20.875 1 18.39 418 THR B C 1
ATOM 7294 O O . THR B 1 418 ? 33.25 8.828 -22.031 1 18.39 418 THR B O 1
ATOM 7297 N N . VAL B 1 419 ? 31.906 8.711 -20.578 1 19.2 419 VAL B N 1
ATOM 7298 C CA . VAL B 1 419 ? 30.875 8.391 -21.562 1 19.2 419 VAL B CA 1
ATOM 7299 C C . VAL B 1 419 ? 31.062 9.25 -22.812 1 19.2 419 VAL B C 1
ATOM 7301 O O . VAL B 1 419 ? 31.172 10.477 -22.719 1 19.2 419 VAL B O 1
ATOM 7304 N N . SER B 1 420 ? 31.688 8.695 -23.859 1 17.94 420 SER B N 1
ATOM 7305 C CA . SER B 1 420 ? 31.969 9.289 -25.172 1 17.94 420 SER B CA 1
ATOM 7306 C C . SER B 1 420 ? 30.688 9.625 -25.906 1 17.94 420 SER B C 1
ATOM 7308 O O . SER B 1 420 ? 29.75 8.828 -25.922 1 17.94 420 SER B O 1
ATOM 7310 N N . ASP B 1 421 ? 30.312 10.875 -26.156 1 19.64 421 ASP B N 1
ATOM 7311 C CA . ASP B 1 421 ? 29.188 11.633 -26.672 1 19.64 421 ASP B CA 1
ATOM 7312 C C . ASP B 1 421 ? 28.984 11.367 -28.172 1 19.64 421 ASP B C 1
ATOM 7314 O O . ASP B 1 421 ? 29.5 12.109 -29 1 19.64 421 ASP B O 1
ATOM 7318 N N . PRO B 1 422 ? 28.859 10.031 -28.578 1 19.53 422 PRO B N 1
ATOM 7319 C CA . PRO B 1 422 ? 28.969 10.07 -30.047 1 19.53 422 PRO B CA 1
ATOM 7320 C C . PRO B 1 422 ? 27.906 10.953 -30.688 1 19.53 422 PRO B C 1
ATOM 7322 O O . PRO B 1 422 ? 26.812 11.133 -30.125 1 19.53 422 PRO B O 1
ATOM 7325 N N . GLU B 1 423 ? 28.156 11.781 -31.703 1 19.86 423 GLU B N 1
ATOM 7326 C CA . GLU B 1 423 ? 27.688 12.938 -32.469 1 19.86 423 GLU B CA 1
ATOM 7327 C C . GLU B 1 423 ? 26.609 12.531 -33.469 1 19.86 423 GLU B C 1
ATOM 7329 O O . GLU B 1 423 ? 26.062 13.383 -34.188 1 19.86 423 GLU B O 1
ATOM 7334 N N . GLU B 1 424 ? 25.969 11.266 -33.344 1 19.78 424 GLU B N 1
ATOM 7335 C CA . GLU B 1 424 ? 25.453 10.977 -34.688 1 19.78 424 GLU B CA 1
ATOM 7336 C C . GLU B 1 424 ? 24.391 11.992 -35.094 1 19.78 424 GLU B C 1
ATOM 7338 O O . GLU B 1 424 ? 23.609 12.453 -34.281 1 19.78 424 GLU B O 1
ATOM 7343 N N . GLU B 1 425 ? 24.469 12.555 -36.312 1 20.66 425 GLU B N 1
ATOM 7344 C CA . GLU B 1 425 ? 23.938 13.656 -37.125 1 20.66 425 GLU B CA 1
ATOM 7345 C C . GLU B 1 425 ? 22.5 13.383 -37.531 1 20.66 425 GLU B C 1
ATOM 7347 O O . GLU B 1 425 ? 22.234 12.461 -38.312 1 20.66 425 GLU B O 1
ATOM 7352 N N . PRO B 1 426 ? 21.547 13.188 -36.562 1 20 426 PRO B N 1
ATOM 7353 C CA . PRO B 1 426 ? 20.297 12.742 -37.188 1 20 426 PRO B CA 1
ATOM 7354 C C . PRO B 1 426 ? 19.812 13.688 -38.281 1 20 426 PRO B C 1
ATOM 7356 O O . PRO B 1 426 ? 20.156 14.875 -38.281 1 20 426 PRO B O 1
ATOM 7359 N N . SER B 1 427 ? 19.234 13.086 -39.344 1 19.84 427 SER B N 1
ATOM 7360 C CA . SER B 1 427 ? 18.797 13.484 -40.656 1 19.84 427 SER B CA 1
ATOM 7361 C C . SER B 1 427 ? 17.703 14.547 -40.594 1 19.84 427 SER B C 1
ATOM 7363 O O . SER B 1 427 ? 16.953 14.609 -39.625 1 19.84 427 SER B O 1
ATOM 7365 N N . GLU B 1 428 ? 17.703 15.516 -41.469 1 20.62 428 GLU B N 1
ATOM 7366 C CA . GLU B 1 428 ? 17.266 16.875 -41.781 1 20.62 428 GLU B CA 1
ATOM 7367 C C . GLU B 1 428 ? 15.773 16.906 -42.094 1 20.62 428 GLU B C 1
ATOM 7369 O O . GLU B 1 428 ? 15.352 16.531 -43.188 1 20.62 428 GLU B O 1
ATOM 7374 N N . PHE B 1 429 ? 14.867 16.172 -41.312 1 19.72 429 PHE B N 1
ATOM 7375 C CA . PHE B 1 429 ? 13.547 16.281 -41.938 1 19.72 429 PHE B CA 1
ATOM 7376 C C . PHE B 1 429 ? 13.164 17.75 -42.125 1 19.72 429 PHE B C 1
ATOM 7378 O O . PHE B 1 429 ? 13.328 18.562 -41.188 1 19.72 429 PHE B O 1
ATOM 7385 N N . ALA B 1 430 ? 13.086 18.156 -43.312 1 19.38 430 ALA B N 1
ATOM 7386 C CA . ALA B 1 430 ? 12.953 19.469 -43.938 1 19.38 430 ALA B CA 1
ATOM 7387 C C . ALA B 1 430 ? 11.617 20.125 -43.594 1 19.38 430 ALA B C 1
ATOM 7389 O O . ALA B 1 430 ? 10.586 19.75 -44.156 1 19.38 430 ALA B O 1
ATOM 7390 N N . LEU B 1 431 ? 11.297 20.109 -42.312 1 19.22 431 LEU B N 1
ATOM 7391 C CA . LEU B 1 431 ? 9.992 20.734 -42.156 1 19.22 431 LEU B CA 1
ATOM 7392 C C . LEU B 1 431 ? 10.023 22.188 -42.656 1 19.22 431 LEU B C 1
ATOM 7394 O O . LEU B 1 431 ? 10.969 22.922 -42.375 1 19.22 431 LEU B O 1
ATOM 7398 N N . SER B 1 432 ? 9.383 22.438 -43.75 1 20 432 SER B N 1
ATOM 7399 C CA . SER B 1 432 ? 9.242 23.641 -44.531 1 20 432 SER B CA 1
ATOM 7400 C C . SER B 1 432 ? 8.805 24.828 -43.656 1 20 432 SER B C 1
ATOM 7402 O O . SER B 1 432 ? 7.68 24.844 -43.156 1 20 432 SER B O 1
ATOM 7404 N N . GLN B 1 433 ? 9.758 25.25 -42.906 1 20.39 433 GLN B N 1
ATOM 7405 C CA . GLN B 1 433 ? 9.523 26.297 -41.906 1 20.39 433 GLN B CA 1
ATOM 7406 C C . GLN B 1 433 ? 9.289 27.641 -42.594 1 20.39 433 GLN B C 1
ATOM 7408 O O . GLN B 1 433 ? 10.102 28.094 -43.406 1 20.39 433 GLN B O 1
ATOM 7413 N N . PRO B 1 434 ? 8.016 27.922 -42.875 1 19.94 434 PRO B N 1
ATOM 7414 C CA . PRO B 1 434 ? 7.949 29.219 -43.531 1 19.94 434 PRO B CA 1
ATOM 7415 C C . PRO B 1 434 ? 8.719 30.297 -42.781 1 19.94 434 PRO B C 1
ATOM 7417 O O . PRO B 1 434 ? 8.938 30.188 -41.562 1 19.94 434 PRO B O 1
ATOM 7420 N N . ASP B 1 435 ? 9.438 31.266 -43.438 1 20.59 435 ASP B N 1
ATOM 7421 C CA . ASP B 1 435 ? 10.586 32.156 -43.312 1 20.59 435 ASP B CA 1
ATOM 7422 C C . ASP B 1 435 ? 10.289 33.312 -42.375 1 20.59 435 ASP B C 1
ATOM 7424 O O . ASP B 1 435 ? 11.148 34.156 -42.125 1 20.59 435 ASP B O 1
ATOM 7428 N N . GLY B 1 436 ? 9.086 33.562 -41.969 1 18.73 436 GLY B N 1
ATOM 7429 C CA . GLY B 1 436 ? 9.062 35 -41.625 1 18.73 436 GLY B CA 1
ATOM 7430 C C . GLY B 1 436 ? 9.969 35.344 -40.469 1 18.73 436 GLY B C 1
ATOM 7431 O O . GLY B 1 436 ? 10.078 34.594 -39.5 1 18.73 436 GLY B O 1
ATOM 7432 N N . VAL B 1 437 ? 11.008 36.031 -40.719 1 20.67 437 VAL B N 1
ATOM 7433 C CA . VAL B 1 437 ? 12.242 36.438 -40.062 1 20.67 437 VAL B CA 1
ATOM 7434 C C . VAL B 1 437 ? 11.914 37.281 -38.812 1 20.67 437 VAL B C 1
ATOM 7436 O O . VAL B 1 437 ? 11.539 38.438 -38.938 1 20.67 437 VAL B O 1
ATOM 7439 N N . ILE B 1 438 ? 10.914 37 -38.094 1 18.27 438 ILE B N 1
ATOM 7440 C CA . ILE B 1 438 ? 10.844 38.094 -37.125 1 18.27 438 ILE B CA 1
ATOM 7441 C C . ILE B 1 438 ? 12.133 38.156 -36.312 1 18.27 438 ILE B C 1
ATOM 7443 O O . ILE B 1 438 ? 12.594 37.156 -35.781 1 18.27 438 ILE B O 1
ATOM 7447 N N . LYS B 1 439 ? 12.812 39.219 -36.531 1 19.3 439 LYS B N 1
ATOM 7448 C CA . LYS B 1 439 ? 14.07 39.656 -35.938 1 19.3 439 LYS B CA 1
ATOM 7449 C C . LYS B 1 439 ? 14 39.594 -34.406 1 19.3 439 LYS B C 1
ATOM 7451 O O . LYS B 1 439 ? 13.164 40.25 -33.781 1 19.3 439 LYS B O 1
ATOM 7456 N N . SER B 1 440 ? 14.18 38.312 -33.938 1 19.73 440 SER B N 1
ATOM 7457 C CA . SER B 1 440 ? 14.18 38.094 -32.469 1 19.73 440 SER B CA 1
ATOM 7458 C C . SER B 1 440 ? 15.156 39.031 -31.781 1 19.73 440 SER B C 1
ATOM 7460 O O . SER B 1 440 ? 16.312 39.156 -32.188 1 19.73 440 SER B O 1
ATOM 7462 N N . LYS B 1 441 ? 14.633 40.219 -31.391 1 21 441 LYS B N 1
ATOM 7463 C CA . LYS B 1 441 ? 15.461 41.156 -30.625 1 21 441 LYS B CA 1
ATOM 7464 C C . LYS B 1 441 ? 16.344 40.406 -29.625 1 21 441 LYS B C 1
ATOM 7466 O O . LYS B 1 441 ? 15.898 39.469 -28.969 1 21 441 LYS B O 1
ATOM 7471 N N . GLN B 1 442 ? 17.578 40.312 -29.969 1 19.27 442 GLN B N 1
ATOM 7472 C CA . GLN B 1 442 ? 18.75 39.781 -29.297 1 19.27 442 GLN B CA 1
ATOM 7473 C C . GLN B 1 442 ? 18.766 40.156 -27.812 1 19.27 442 GLN B C 1
ATOM 7475 O O . GLN B 1 442 ? 18.891 41.344 -27.484 1 19.27 442 GLN B O 1
ATOM 7480 N N . TYR B 1 443 ? 17.797 39.688 -27.109 1 18.8 443 TYR B N 1
ATOM 7481 C CA . TYR B 1 443 ? 18.031 40.062 -25.719 1 18.8 443 TYR B CA 1
ATOM 7482 C C . TYR B 1 443 ? 19.438 39.688 -25.281 1 18.8 443 TYR B C 1
ATOM 7484 O O . TYR B 1 443 ? 19.875 38.531 -25.469 1 18.8 443 TYR B O 1
ATOM 7492 N N . SER B 1 444 ? 20.344 40.531 -25.562 1 19.06 444 SER B N 1
ATOM 7493 C CA . SER B 1 444 ? 21.719 40.438 -25.094 1 19.06 444 SER B CA 1
ATOM 7494 C C . SER B 1 444 ? 21.781 39.938 -23.656 1 19.06 444 SER B C 1
ATOM 7496 O O . SER B 1 444 ? 21.156 40.5 -22.766 1 19.06 444 SER B O 1
ATOM 7498 N N . VAL B 1 445 ? 21.812 38.656 -23.609 1 21.38 445 VAL B N 1
ATOM 7499 C CA . VAL B 1 445 ? 22.141 37.969 -22.359 1 21.38 445 VAL B CA 1
ATOM 7500 C C . VAL B 1 445 ? 23.375 38.594 -21.719 1 21.38 445 VAL B C 1
ATOM 7502 O O . VAL B 1 445 ? 24.469 38.531 -22.266 1 21.38 445 VAL B O 1
ATOM 7505 N N . LEU B 1 446 ? 23.234 39.781 -21.172 1 19.45 446 LEU B N 1
ATOM 7506 C CA . LEU B 1 446 ? 24.375 40.344 -20.453 1 19.45 446 LEU B CA 1
ATOM 7507 C C . LEU B 1 446 ? 25.016 39.281 -19.578 1 19.45 446 LEU B C 1
ATOM 7509 O O . LEU B 1 446 ? 24.328 38.562 -18.828 1 19.45 446 LEU B O 1
ATOM 7513 N N . GLU B 1 447 ? 26.109 38.656 -20.062 1 22.02 447 GLU B N 1
ATOM 7514 C CA . GLU B 1 447 ? 27.109 37.75 -19.469 1 22.02 447 GLU B CA 1
ATOM 7515 C C . GLU B 1 447 ? 27.516 38.219 -18.078 1 22.02 447 GLU B C 1
ATOM 7517 O O . GLU B 1 447 ? 28.547 37.781 -17.547 1 22.02 447 GLU B O 1
ATOM 7522 N N . ASN B 1 448 ? 26.875 39.188 -17.594 1 21.03 448 ASN B N 1
ATOM 7523 C CA . ASN B 1 448 ? 27.672 39.625 -16.453 1 21.03 448 ASN B CA 1
ATOM 7524 C C . ASN B 1 448 ? 27.969 38.5 -15.484 1 21.03 448 ASN B C 1
ATOM 7526 O O . ASN B 1 448 ? 27.062 37.719 -15.148 1 21.03 448 ASN B O 1
ATOM 7530 N N . GLY B 1 449 ? 29.234 37.875 -15.555 1 21.52 449 GLY B N 1
ATOM 7531 C CA . GLY B 1 449 ? 30 36.906 -14.805 1 21.52 449 GLY B CA 1
ATOM 7532 C C . GLY B 1 449 ? 29.688 36.906 -13.32 1 21.52 449 GLY B C 1
ATOM 7533 O O . GLY B 1 449 ? 30.141 36.031 -12.586 1 21.52 449 GLY B O 1
ATOM 7534 N N . ASP B 1 450 ? 29.625 38.094 -12.883 1 23.56 450 ASP B N 1
ATOM 7535 C CA . ASP B 1 450 ? 29.891 38.094 -11.445 1 23.56 450 ASP B CA 1
ATOM 7536 C C . ASP B 1 450 ? 28.828 37.312 -10.703 1 23.56 450 ASP B C 1
ATOM 7538 O O . ASP B 1 450 ? 27.625 37.594 -10.812 1 23.56 450 ASP B O 1
ATOM 7542 N N . GLY B 1 451 ? 29 35.969 -10.875 1 23.56 451 GLY B N 1
ATOM 7543 C CA . GLY B 1 451 ? 28.188 35 -10.164 1 23.56 451 GLY B CA 1
ATOM 7544 C C . GLY B 1 451 ? 27.656 35.531 -8.844 1 23.56 451 GLY B C 1
ATOM 7545 O O . GLY B 1 451 ? 28.359 36.25 -8.125 1 23.56 451 GLY B O 1
ATOM 7546 N N . PRO B 1 452 ? 26.406 35.938 -8.945 1 24.27 452 PRO B N 1
ATOM 7547 C CA . PRO B 1 452 ? 26.047 36.625 -7.703 1 24.27 452 PRO B CA 1
ATOM 7548 C C . PRO B 1 452 ? 26.594 35.906 -6.465 1 24.27 452 PRO B C 1
ATOM 7550 O O . PRO B 1 452 ? 26.547 34.688 -6.375 1 24.27 452 PRO B O 1
ATOM 7553 N N . GLY B 1 453 ? 27.828 36.188 -6.07 1 22.84 453 GLY B N 1
ATOM 7554 C CA . GLY B 1 453 ? 28.438 35.781 -4.809 1 22.84 453 GLY B CA 1
ATOM 7555 C C . GLY B 1 453 ? 27.422 35.469 -3.727 1 22.84 453 GLY B C 1
ATOM 7556 O O . GLY B 1 453 ? 26.297 35.969 -3.766 1 22.84 453 GLY B O 1
ATOM 7557 N N . ILE B 1 454 ? 27.531 34.25 -3.287 1 24.34 454 ILE B N 1
ATOM 7558 C CA . ILE B 1 454 ? 26.906 33.656 -2.111 1 24.34 454 ILE B CA 1
ATOM 7559 C C . ILE B 1 454 ? 26.656 34.719 -1.051 1 24.34 454 ILE B C 1
ATOM 7561 O O . ILE B 1 454 ? 27.578 35.469 -0.688 1 24.34 454 ILE B O 1
ATOM 7565 N N . PHE B 1 455 ? 25.438 35.312 -1.072 1 25.08 455 PHE B N 1
ATOM 7566 C CA . PHE B 1 455 ? 25.094 36.188 0.048 1 25.08 455 PHE B CA 1
ATOM 7567 C C . PHE B 1 455 ? 25.656 35.625 1.353 1 25.08 455 PHE B C 1
ATOM 7569 O O . PHE B 1 455 ? 25.156 34.625 1.876 1 25.08 455 PHE B O 1
ATOM 7576 N N . GLY B 1 456 ? 26.906 35.312 1.464 1 24.89 456 GLY B N 1
ATOM 7577 C CA . GLY B 1 456 ? 27.5 35.188 2.787 1 24.89 456 GLY B CA 1
ATOM 7578 C C . GLY B 1 456 ? 26.906 36.156 3.793 1 24.89 456 GLY B C 1
ATOM 7579 O O . GLY B 1 456 ? 26.594 37.281 3.447 1 24.89 456 GLY B O 1
ATOM 7580 N N . LEU B 1 457 ? 26.078 35.625 4.809 1 26.09 457 LEU B N 1
ATOM 7581 C CA . LEU B 1 457 ? 25.734 36.469 5.941 1 26.09 457 LEU B CA 1
ATOM 7582 C C . LEU B 1 457 ? 26.844 37.469 6.223 1 26.09 457 LEU B C 1
ATOM 7584 O O . LEU B 1 457 ? 26.969 37.969 7.348 1 26.09 457 LEU B O 1
ATOM 7588 N N . ASP B 1 458 ? 27.812 37.625 5.293 1 26.55 458 ASP B N 1
ATOM 7589 C CA . ASP B 1 458 ? 28.781 38.656 5.621 1 26.55 458 ASP B CA 1
ATOM 7590 C C . ASP B 1 458 ? 28.125 40.031 5.684 1 26.55 458 ASP B C 1
ATOM 7592 O O . ASP B 1 458 ? 27.219 40.312 4.902 1 26.55 458 ASP B O 1
ATOM 7596 N N . ASP B 1 459 ? 28.359 40.781 6.793 1 28.45 459 ASP B N 1
ATOM 7597 C CA . ASP B 1 459 ? 28.141 42.156 7.148 1 28.45 459 ASP B CA 1
ATOM 7598 C C . ASP B 1 459 ? 28.531 43.094 5.996 1 28.45 459 ASP B C 1
ATOM 7600 O O . ASP B 1 459 ? 29.672 43.562 5.938 1 28.45 459 ASP B O 1
ATOM 7604 N N . HIS B 1 460 ? 28.328 42.812 4.773 1 30.12 460 HIS B N 1
ATOM 7605 C CA . HIS B 1 460 ? 28.688 43.969 3.947 1 30.12 460 HIS B CA 1
ATOM 7606 C C . HIS B 1 460 ? 27.922 45.188 4.383 1 30.12 460 HIS B C 1
ATOM 7608 O O . HIS B 1 460 ? 26.688 45.156 4.559 1 30.12 460 HIS B O 1
ATOM 7614 N N . ASN B 1 461 ? 28.547 46.219 4.957 1 29.56 461 ASN B N 1
ATOM 7615 C CA . ASN B 1 461 ? 28.281 47.594 5.391 1 29.56 461 ASN B CA 1
ATOM 7616 C C . ASN B 1 461 ? 27.594 48.406 4.297 1 29.56 461 ASN B C 1
ATOM 7618 O O . ASN B 1 461 ? 27.703 49.625 4.266 1 29.56 461 ASN B O 1
ATOM 7622 N N . ASN B 1 462 ? 27.172 47.906 3.09 1 32 462 ASN B N 1
ATOM 7623 C CA . ASN B 1 462 ? 26.594 49.031 2.369 1 32 462 ASN B CA 1
ATOM 7624 C C . ASN B 1 462 ? 25.406 49.625 3.119 1 32 462 ASN B C 1
ATOM 7626 O O . ASN B 1 462 ? 24.766 48.938 3.93 1 32 462 ASN B O 1
ATOM 7630 N N . GLY B 1 463 ? 25.156 50.938 3.277 1 34.12 463 GLY B N 1
ATOM 7631 C CA . GLY B 1 463 ? 24.109 51.719 3.922 1 34.12 463 GLY B CA 1
ATOM 7632 C C . GLY B 1 463 ? 22.719 51.125 3.693 1 34.12 463 GLY B C 1
ATOM 7633 O O . GLY B 1 463 ? 21.719 51.844 3.783 1 34.12 463 GLY B O 1
ATOM 7634 N N . GLY B 1 464 ? 22.594 50 2.947 1 36.34 464 GLY B N 1
ATOM 7635 C CA . GLY B 1 464 ? 21.297 49.562 2.498 1 36.34 464 GLY B CA 1
ATOM 7636 C C . GLY B 1 464 ? 20.312 49.344 3.635 1 36.34 464 GLY B C 1
ATOM 7637 O O . GLY B 1 464 ? 20.703 49.281 4.797 1 36.34 464 GLY B O 1
ATOM 7638 N N . ASP B 1 465 ? 18.969 49.562 3.422 1 37.44 465 ASP B N 1
ATOM 7639 C CA . ASP B 1 465 ? 17.812 49.375 4.297 1 37.44 465 ASP B CA 1
ATOM 7640 C C . ASP B 1 465 ? 17.859 48 5.004 1 37.44 465 ASP B C 1
ATOM 7642 O O . ASP B 1 465 ? 17.875 46.969 4.355 1 37.44 465 ASP B O 1
ATOM 7646 N N . LYS B 1 466 ? 18.469 47.781 6.121 1 41.44 466 LYS B N 1
ATOM 7647 C CA . LYS B 1 466 ? 18.484 46.688 7.09 1 41.44 466 LYS B CA 1
ATOM 7648 C C . LYS B 1 466 ? 17.141 45.938 7.117 1 41.44 466 LYS B C 1
ATOM 7650 O O . LYS B 1 466 ? 16.094 46.562 7.258 1 41.44 466 LYS B O 1
ATOM 7655 N N . ALA B 1 467 ? 17 44.844 6.453 1 47.34 467 ALA B N 1
ATOM 7656 C CA . ALA B 1 467 ? 15.797 44.062 6.727 1 47.34 467 ALA B CA 1
ATOM 7657 C C . ALA B 1 467 ? 15.406 44.125 8.195 1 47.34 467 ALA B C 1
ATOM 7659 O O . ALA B 1 467 ? 16.281 44.094 9.078 1 47.34 467 ALA B O 1
ATOM 7660 N N . PRO B 1 468 ? 14.258 44.719 8.562 1 51.84 468 PRO B N 1
ATOM 7661 C CA . PRO B 1 468 ? 13.859 44.844 9.969 1 51.84 468 PRO B CA 1
ATOM 7662 C C . PRO B 1 468 ? 14.188 43.594 10.781 1 51.84 468 PRO B C 1
ATOM 7664 O O . PRO B 1 468 ? 14.016 42.469 10.305 1 51.84 468 PRO B O 1
ATOM 7667 N N . GLU B 1 469 ? 15.156 43.562 11.633 1 66.62 469 GLU B N 1
ATOM 7668 C CA . GLU B 1 469 ? 15.5 42.531 12.594 1 66.62 469 GLU B CA 1
ATOM 7669 C C . GLU B 1 469 ? 14.297 42.156 13.461 1 66.62 469 GLU B C 1
ATOM 7671 O O . GLU B 1 469 ? 13.703 43.031 14.102 1 66.62 469 GLU B O 1
ATOM 7676 N N . PHE B 1 470 ? 13.57 41 13.062 1 80.38 470 PHE B N 1
ATOM 7677 C CA . PHE B 1 470 ? 12.453 40.531 13.875 1 80.38 470 PHE B CA 1
ATOM 7678 C C . PHE B 1 470 ? 12.938 40.094 15.25 1 80.38 470 PHE B C 1
ATOM 7680 O O . PHE B 1 470 ? 13.984 39.438 15.367 1 80.38 470 PHE B O 1
ATOM 7687 N N . ASP B 1 471 ? 12.328 40.656 16.281 1 80.62 471 ASP B N 1
ATOM 7688 C CA . ASP B 1 471 ? 12.609 40.281 17.672 1 80.62 471 ASP B CA 1
ATOM 7689 C C . ASP B 1 471 ? 11.75 39.125 18.109 1 80.62 471 ASP B C 1
ATOM 7691 O O . ASP B 1 471 ? 10.531 39.25 18.25 1 80.62 471 ASP B O 1
ATOM 7695 N N . PHE B 1 472 ? 12.406 37.969 18.312 1 88.38 472 PHE B N 1
ATOM 7696 C CA . PHE B 1 472 ? 11.664 36.781 18.734 1 88.38 472 PHE B CA 1
ATOM 7697 C C . PHE B 1 472 ? 11.812 36.562 20.234 1 88.38 472 PHE B C 1
ATOM 7699 O O . PHE B 1 472 ? 11.617 35.469 20.734 1 88.38 472 PHE B O 1
ATOM 7706 N N . SER B 1 473 ? 12.18 37.594 20.938 1 87 473 SER B N 1
ATOM 7707 C CA . SER B 1 473 ? 12.391 37.5 22.375 1 87 473 SER B CA 1
ATOM 7708 C C . SER B 1 473 ? 11.102 37.094 23.094 1 87 473 SER B C 1
ATOM 7710 O O . SER B 1 473 ? 11.133 36.469 24.156 1 87 473 SER B O 1
ATOM 7712 N N . LEU B 1 474 ? 9.977 37.375 22.469 1 90 474 LEU B N 1
ATOM 7713 C CA . LEU B 1 474 ? 8.688 37.094 23.078 1 90 474 LEU B CA 1
ATOM 7714 C C . LEU B 1 474 ? 8.172 35.719 22.656 1 90 474 LEU B C 1
ATOM 7716 O O . LEU B 1 474 ? 7.023 35.375 22.953 1 90 474 LEU B O 1
ATOM 7720 N N . ARG B 1 475 ? 8.867 34.938 21.969 1 94.81 475 ARG B N 1
ATOM 7721 C CA . ARG B 1 475 ? 8.492 33.594 21.578 1 94.81 475 ARG B CA 1
ATOM 7722 C C . ARG B 1 475 ? 7.148 33.562 20.859 1 94.81 475 ARG B C 1
ATOM 7724 O O . ARG B 1 475 ? 6.164 33.031 21.391 1 94.81 475 ARG B O 1
ATOM 7731 N N . PRO B 1 476 ? 7.148 34.031 19.688 1 96.31 476 PRO B N 1
ATOM 7732 C CA . PRO B 1 476 ? 5.898 34.25 18.953 1 96.31 476 PRO B CA 1
ATOM 7733 C C . PRO B 1 476 ? 5.07 33 18.781 1 96.31 476 PRO B C 1
ATOM 7735 O O . PRO B 1 476 ? 3.854 33.062 18.594 1 96.31 476 PRO B O 1
ATOM 7738 N N . LEU B 1 477 ? 5.676 31.781 18.875 1 97.75 477 LEU B N 1
ATOM 7739 C CA . LEU B 1 477 ? 4.945 30.531 18.656 1 97.75 477 LEU B CA 1
ATOM 7740 C C . LEU B 1 477 ? 4.793 29.75 19.953 1 97.75 477 LEU B C 1
ATOM 7742 O O . LEU B 1 477 ? 4.633 28.531 19.922 1 97.75 477 LEU B O 1
ATOM 7746 N N . ASP B 1 478 ? 4.852 30.453 21.047 1 95.12 478 ASP B N 1
ATOM 7747 C CA . ASP B 1 478 ? 4.723 29.797 22.344 1 95.12 478 ASP B CA 1
ATOM 7748 C C . ASP B 1 478 ? 3.379 29.078 22.469 1 95.12 478 ASP B C 1
ATOM 7750 O O . ASP B 1 478 ? 2.334 29.641 22.141 1 95.12 478 ASP B O 1
ATOM 7754 N N . GLY B 1 479 ? 3.469 27.797 22.859 1 92.44 479 GLY B N 1
ATOM 7755 C CA . GLY B 1 479 ? 2.26 27.016 23.047 1 92.44 479 GLY B CA 1
ATOM 7756 C C . GLY B 1 479 ? 1.887 26.203 21.828 1 92.44 479 GLY B C 1
ATOM 7757 O O . GLY B 1 479 ? 1.068 25.281 21.906 1 92.44 479 GLY B O 1
ATOM 7758 N N . LEU B 1 480 ? 2.438 26.469 20.688 1 96.5 480 LEU B N 1
ATOM 7759 C CA . LEU B 1 480 ? 2.133 25.75 19.453 1 96.5 480 LEU B CA 1
ATOM 7760 C C . LEU B 1 480 ? 2.9 24.438 19.375 1 96.5 480 LEU B C 1
ATOM 7762 O O . LEU B 1 480 ? 4.117 24.406 19.578 1 96.5 480 LEU B O 1
ATOM 7766 N N . LEU B 1 481 ? 2.168 23.375 19.156 1 97.19 481 LEU B N 1
ATOM 7767 C CA . LEU B 1 481 ? 2.758 22.047 19 1 97.19 481 LEU B CA 1
ATOM 7768 C C . LEU B 1 481 ? 3.059 21.75 17.531 1 97.19 481 LEU B C 1
ATOM 7770 O O . LEU B 1 481 ? 2.182 21.875 16.688 1 97.19 481 LEU B O 1
ATOM 7774 N N . ILE B 1 482 ? 4.285 21.438 17.266 1 98.56 482 ILE B N 1
ATOM 7775 C CA . ILE B 1 482 ? 4.672 21.031 15.914 1 98.56 482 ILE B CA 1
ATOM 7776 C C . ILE B 1 482 ? 4.918 19.516 15.875 1 98.56 482 ILE B C 1
ATOM 7778 O O . ILE B 1 482 ? 5.902 19.031 16.438 1 98.56 482 ILE B O 1
ATOM 7782 N N . VAL B 1 483 ? 4.023 18.797 15.211 1 98.56 483 VAL B N 1
ATOM 7783 C CA . VAL B 1 483 ? 4.188 17.344 15.055 1 98.56 483 VAL B CA 1
ATOM 7784 C C . VAL B 1 483 ? 4.824 17.047 13.695 1 98.56 483 VAL B C 1
ATOM 7786 O O . VAL B 1 483 ? 4.215 17.281 12.656 1 98.56 483 VAL B O 1
ATOM 7789 N N . VAL B 1 484 ? 6.02 16.5 13.742 1 98.75 484 VAL B N 1
ATOM 7790 C CA . VAL B 1 484 ? 6.781 16.234 12.531 1 98.75 484 VAL B CA 1
ATOM 7791 C C . VAL B 1 484 ? 6.547 14.789 12.078 1 98.75 484 VAL B C 1
ATOM 7793 O O . VAL B 1 484 ? 6.73 13.852 12.852 1 98.75 484 VAL B O 1
ATOM 7796 N N . ASN B 1 485 ? 6.09 14.641 10.812 1 98.25 485 ASN B N 1
ATOM 7797 C CA . ASN B 1 485 ? 5.797 13.32 10.273 1 98.25 485 ASN B CA 1
ATOM 7798 C C . ASN B 1 485 ? 6.426 13.117 8.906 1 98.25 485 ASN B C 1
ATOM 7800 O O . ASN B 1 485 ? 7.191 13.961 8.438 1 98.25 485 ASN B O 1
ATOM 7804 N N . HIS B 1 486 ? 6.246 11.961 8.289 1 98.62 486 HIS B N 1
ATOM 7805 C CA . HIS B 1 486 ? 6.633 11.609 6.926 1 98.62 486 HIS B CA 1
ATOM 7806 C C . HIS B 1 486 ? 8.148 11.609 6.766 1 98.62 486 HIS B C 1
ATOM 7808 O O . HIS B 1 486 ? 8.672 12.055 5.738 1 98.62 486 HIS B O 1
ATOM 7814 N N . VAL B 1 487 ? 8.891 11.289 7.785 1 98.5 487 VAL B N 1
ATOM 7815 C CA . VAL B 1 487 ? 10.336 11.156 7.684 1 98.5 487 VAL B CA 1
ATOM 7816 C C . VAL B 1 487 ? 10.688 9.891 6.895 1 98.5 487 VAL B C 1
ATOM 7818 O O . VAL B 1 487 ? 10.18 8.805 7.188 1 98.5 487 VAL B O 1
ATOM 7821 N N . LYS B 1 488 ? 11.484 10.039 5.918 1 97.25 488 LYS B N 1
ATOM 7822 C CA . LYS B 1 488 ? 11.898 8.906 5.094 1 97.25 488 LYS B CA 1
ATOM 7823 C C . LYS B 1 488 ? 13.039 8.141 5.746 1 97.25 488 LYS B C 1
ATOM 7825 O O . LYS B 1 488 ? 13.875 8.727 6.438 1 97.25 488 LYS B O 1
ATOM 7830 N N . ASP B 1 489 ? 13.008 6.844 5.523 1 96.19 489 ASP B N 1
ATOM 7831 C CA . ASP B 1 489 ? 14.055 5.969 6.039 1 96.19 489 ASP B CA 1
ATOM 7832 C C . ASP B 1 489 ? 15.164 5.773 5.008 1 96.19 489 ASP B C 1
ATOM 7834 O O . ASP B 1 489 ? 14.898 5.391 3.865 1 96.19 489 ASP B O 1
ATOM 7838 N N . SER B 1 490 ? 16.406 5.977 5.387 1 92.62 490 SER B N 1
ATOM 7839 C CA . SER B 1 490 ? 17.547 5.82 4.473 1 92.62 490 SER B CA 1
ATOM 7840 C C . SER B 1 490 ? 17.875 4.348 4.262 1 92.62 490 SER B C 1
ATOM 7842 O O . SER B 1 490 ? 18.609 4.004 3.332 1 92.62 490 SER B O 1
ATOM 7844 N N . LEU B 1 491 ? 17.422 3.461 5.09 1 94.94 491 LEU B N 1
ATOM 7845 C CA . LEU B 1 491 ? 17.719 2.033 5.094 1 94.94 491 LEU B CA 1
ATOM 7846 C C . LEU B 1 491 ? 19.203 1.787 5.246 1 94.94 491 LEU B C 1
ATOM 7848 O O . LEU B 1 491 ? 19.766 0.888 4.609 1 94.94 491 LEU B O 1
ATOM 7852 N N . GLU B 1 492 ? 19.844 2.604 5.941 1 93.38 492 GLU B N 1
ATOM 7853 C CA . GLU B 1 492 ? 21.266 2.477 6.234 1 93.38 492 GLU B CA 1
ATOM 7854 C C . GLU B 1 492 ? 21.5 2.201 7.719 1 93.38 492 GLU B C 1
ATOM 7856 O O . GLU B 1 492 ? 20.719 2.627 8.562 1 93.38 492 GLU B O 1
ATOM 7861 N N . ASP B 1 493 ? 22.594 1.465 7.898 1 93.19 493 ASP B N 1
ATOM 7862 C CA . ASP B 1 493 ? 22.953 1.224 9.289 1 93.19 493 ASP B CA 1
ATOM 7863 C C . ASP B 1 493 ? 23.359 2.521 9.984 1 93.19 493 ASP B C 1
ATOM 7865 O O . ASP B 1 493 ? 23.859 3.447 9.336 1 93.19 493 ASP B O 1
ATOM 7869 N N . ASP B 1 494 ? 23.203 2.697 11.164 1 87.75 494 ASP B N 1
ATOM 7870 C CA . ASP B 1 494 ? 23.688 3.732 12.07 1 87.75 494 ASP B CA 1
ATOM 7871 C C . ASP B 1 494 ? 23.125 5.102 11.688 1 87.75 494 ASP B C 1
ATOM 7873 O O . ASP B 1 494 ? 23.703 6.133 12.055 1 87.75 494 ASP B O 1
ATOM 7877 N N . VAL B 1 495 ? 22.203 5.086 10.781 1 89.06 495 VAL B N 1
ATOM 7878 C CA . VAL B 1 495 ? 21.516 6.332 10.445 1 89.06 495 VAL B CA 1
ATOM 7879 C C . VAL B 1 495 ? 20.078 6.273 10.938 1 89.06 495 VAL B C 1
ATOM 7881 O O . VAL B 1 495 ? 19.297 5.418 10.508 1 89.06 495 VAL B O 1
ATOM 7884 N N . ASP B 1 496 ? 19.844 7.062 11.852 1 94.06 496 ASP B N 1
ATOM 7885 C CA . ASP B 1 496 ? 18.469 7.285 12.312 1 94.06 496 ASP B CA 1
ATOM 7886 C C . ASP B 1 496 ? 17.984 8.68 11.914 1 94.06 496 ASP B C 1
ATOM 7888 O O . ASP B 1 496 ? 18.172 9.641 12.656 1 94.06 496 ASP B O 1
ATOM 7892 N N . THR B 1 497 ? 17.328 8.719 10.812 1 96.31 497 THR B N 1
ATOM 7893 C CA . THR B 1 497 ? 16.922 9.984 10.234 1 96.31 497 THR B CA 1
ATOM 7894 C C . THR B 1 497 ? 15.961 10.719 11.164 1 96.31 497 THR B C 1
ATOM 7896 O O . THR B 1 497 ? 15.984 11.953 11.25 1 96.31 497 THR B O 1
ATOM 7899 N N . VAL B 1 498 ? 15.094 10.023 11.859 1 97.44 498 VAL B N 1
ATOM 7900 C CA . VAL B 1 498 ? 14.125 10.625 12.773 1 97.44 498 VAL B CA 1
ATOM 7901 C C . VAL B 1 498 ? 14.852 11.344 13.898 1 97.44 498 VAL B C 1
ATOM 7903 O O . VAL B 1 498 ? 14.531 12.484 14.227 1 97.44 498 VAL B O 1
ATOM 7906 N N . GLU B 1 499 ? 15.812 10.703 14.445 1 96.94 499 GLU B N 1
ATOM 7907 C CA . GLU B 1 499 ? 16.578 11.289 15.539 1 96.94 499 GLU B CA 1
ATOM 7908 C C . GLU B 1 499 ? 17.391 12.5 15.055 1 96.94 499 GLU B C 1
ATOM 7910 O O . GLU B 1 499 ? 17.516 13.492 15.773 1 96.94 499 GLU B O 1
ATOM 7915 N N . GLN B 1 500 ? 17.891 12.367 13.891 1 97.44 500 GLN B N 1
ATOM 7916 C CA . GLN B 1 500 ? 18.672 13.469 13.336 1 97.44 500 GLN B CA 1
ATOM 7917 C C . GLN B 1 500 ? 17.797 14.695 13.07 1 97.44 500 GLN B C 1
ATOM 7919 O O . GLN B 1 500 ? 18.188 15.82 13.375 1 97.44 500 GLN B O 1
ATOM 7924 N N . VAL B 1 501 ? 16.672 14.453 12.523 1 98.5 501 VAL B N 1
ATOM 7925 C CA . VAL B 1 501 ? 15.727 15.539 12.25 1 98.5 501 VAL B CA 1
ATOM 7926 C C . VAL B 1 501 ? 15.336 16.219 13.562 1 98.5 501 VAL B C 1
ATOM 7928 O O . VAL B 1 501 ? 15.344 17.453 13.656 1 98.5 501 VAL B O 1
ATOM 7931 N N . TYR B 1 502 ? 15.039 15.43 14.562 1 98.5 502 TYR B N 1
ATOM 7932 C CA . TYR B 1 502 ? 14.641 15.961 15.859 1 98.5 502 TYR B CA 1
ATOM 7933 C C . TYR B 1 502 ? 15.75 16.797 16.484 1 98.5 502 TYR B C 1
ATOM 7935 O O . TYR B 1 502 ? 15.5 17.906 16.984 1 98.5 502 TYR B O 1
ATOM 7943 N N . ALA B 1 503 ? 16.938 16.281 16.438 1 98.25 503 ALA B N 1
ATOM 7944 C CA . ALA B 1 503 ? 18.094 16.969 17.031 1 98.25 503 ALA B CA 1
ATOM 7945 C C . ALA B 1 503 ? 18.344 18.312 16.328 1 98.25 503 ALA B C 1
ATOM 7947 O O . ALA B 1 503 ? 18.609 19.312 17 1 98.25 503 ALA B O 1
ATOM 7948 N N . ASP B 1 504 ? 18.203 18.297 15.039 1 98.44 504 ASP B N 1
ATOM 7949 C CA . ASP B 1 504 ? 18.422 19.516 14.281 1 98.44 504 ASP B CA 1
ATOM 7950 C C . ASP B 1 504 ? 17.359 20.562 14.609 1 98.44 504 ASP B C 1
ATOM 7952 O O . ASP B 1 504 ? 17.688 21.75 14.773 1 98.44 504 ASP B O 1
ATOM 7956 N N . LEU B 1 505 ? 16.172 20.156 14.68 1 98.56 505 LEU B N 1
ATOM 7957 C CA . LEU B 1 505 ? 15.086 21.078 14.984 1 98.56 505 LEU B CA 1
ATOM 7958 C C . LEU B 1 505 ? 15.242 21.641 16.391 1 98.56 505 LEU B C 1
ATOM 7960 O O . LEU B 1 505 ? 14.992 22.828 16.625 1 98.56 505 LEU B O 1
ATOM 7964 N N . GLN B 1 506 ? 15.664 20.828 17.312 1 98.06 506 GLN B N 1
ATOM 7965 C CA . GLN B 1 506 ? 15.906 21.281 18.672 1 98.06 506 GLN B CA 1
ATOM 7966 C C . GLN B 1 506 ? 17.031 22.312 18.719 1 98.06 506 GLN B C 1
ATOM 7968 O O . GLN B 1 506 ? 16.953 23.297 19.453 1 98.06 506 GLN B O 1
ATOM 7973 N N . GLU B 1 507 ? 18.031 22.031 17.984 1 98.06 507 GLU B N 1
ATOM 7974 C CA . GLU B 1 507 ? 19.156 22.953 17.938 1 98.06 507 GLU B CA 1
ATOM 7975 C C . GLU B 1 507 ? 18.734 24.312 17.359 1 98.06 507 GLU B C 1
ATOM 7977 O O . GLU B 1 507 ? 19.125 25.359 17.875 1 98.06 507 GLU B O 1
ATOM 7982 N N . PHE B 1 508 ? 17.938 24.266 16.312 1 97.81 508 PHE B N 1
ATOM 7983 C CA . PHE B 1 508 ? 17.438 25.516 15.727 1 97.81 508 PHE B CA 1
ATOM 7984 C C . PHE B 1 508 ? 16.578 26.266 16.734 1 97.81 508 PHE B C 1
ATOM 7986 O O . PHE B 1 508 ? 16.672 27.5 16.844 1 97.81 508 PHE B O 1
ATOM 7993 N N . GLU B 1 509 ? 15.75 25.562 17.438 1 97.12 509 GLU B N 1
ATOM 7994 C CA . GLU B 1 509 ? 14.867 26.188 18.422 1 97.12 509 GLU B CA 1
ATOM 7995 C C . GLU B 1 509 ? 15.664 26.828 19.547 1 97.12 509 GLU B C 1
ATOM 7997 O O . GLU B 1 509 ? 15.32 27.906 20.031 1 97.12 509 GLU B O 1
ATOM 8002 N N . LYS B 1 510 ? 16.703 26.172 20.016 1 96 510 LYS B N 1
ATOM 8003 C CA . LYS B 1 510 ? 17.562 26.719 21.062 1 96 510 LYS B CA 1
ATOM 8004 C C . LYS B 1 510 ? 18.234 28 20.594 1 96 510 LYS B C 1
ATOM 8006 O O . LYS B 1 510 ? 18.375 28.953 21.375 1 96 510 LYS B O 1
ATOM 8011 N N . LYS B 1 511 ? 18.547 28 19.344 1 95.19 511 LYS B N 1
ATOM 8012 C CA . LYS B 1 511 ? 19.281 29.125 18.797 1 95.19 511 LYS B CA 1
ATOM 8013 C C . LYS B 1 511 ? 18.359 30.297 18.5 1 95.19 511 LYS B C 1
ATOM 8015 O O . LYS B 1 511 ? 18.719 31.453 18.719 1 95.19 511 LYS B O 1
ATOM 8020 N N . HIS B 1 512 ? 17.156 30.031 18 1 94.44 512 HIS B N 1
ATOM 8021 C CA . HIS B 1 512 ? 16.328 31.109 17.453 1 94.44 512 HIS B CA 1
ATOM 8022 C C . HIS B 1 512 ? 15.133 31.391 18.344 1 94.44 512 HIS B C 1
ATOM 8024 O O . HIS B 1 512 ? 14.508 32.469 18.234 1 94.44 512 HIS B O 1
ATOM 8030 N N . ASN B 1 513 ? 14.68 30.453 19.094 1 94.75 513 ASN B N 1
ATOM 8031 C CA . ASN B 1 513 ? 13.703 30.625 20.156 1 94.75 513 ASN B CA 1
ATOM 8032 C C . ASN B 1 513 ? 12.359 31.109 19.625 1 94.75 513 ASN B C 1
ATOM 8034 O O . ASN B 1 513 ? 11.828 32.125 20.094 1 94.75 513 ASN B O 1
ATOM 8038 N N . LEU B 1 514 ? 11.797 30.391 18.672 1 97.06 514 LEU B N 1
ATOM 8039 C CA . LEU B 1 514 ? 10.461 30.719 18.188 1 97.06 514 LEU B CA 1
ATOM 8040 C C . LEU B 1 514 ? 9.406 30.422 19.234 1 97.06 514 LEU B C 1
ATOM 8042 O O . LEU B 1 514 ? 8.328 31.016 19.234 1 97.06 514 LEU B O 1
ATOM 8046 N N . GLY B 1 515 ? 9.672 29.453 20.109 1 96.69 515 GLY B N 1
ATOM 8047 C CA . GLY B 1 515 ? 8.812 29.172 21.25 1 96.69 515 GLY B CA 1
ATOM 8048 C C . GLY B 1 515 ? 7.973 27.922 21.062 1 96.69 515 GLY B C 1
ATOM 8049 O O . GLY B 1 515 ? 7.328 27.469 22.016 1 96.69 515 GLY B O 1
ATOM 8050 N N . CYS B 1 516 ? 7.961 27.281 19.922 1 95.69 516 CYS B N 1
ATOM 8051 C CA . CYS B 1 516 ? 7.129 26.125 19.656 1 95.69 516 CYS B CA 1
ATOM 8052 C C . CYS B 1 516 ? 7.773 24.859 20.219 1 95.69 516 CYS B C 1
ATOM 8054 O O . CYS B 1 516 ? 8.945 24.875 20.609 1 95.69 516 CYS B O 1
ATOM 8056 N N . THR B 1 517 ? 6.938 23.797 20.391 1 96.38 517 THR B N 1
ATOM 8057 C CA . THR B 1 517 ? 7.379 22.5 20.875 1 96.38 517 THR B CA 1
ATOM 8058 C C . THR B 1 517 ? 7.32 21.469 19.75 1 96.38 517 THR B C 1
ATOM 8060 O O . THR B 1 517 ? 6.297 21.328 19.078 1 96.38 517 THR B O 1
ATOM 8063 N N . PHE B 1 518 ? 8.414 20.703 19.594 1 97.75 518 PHE B N 1
ATOM 8064 C CA . PHE B 1 518 ? 8.477 19.688 18.547 1 97.75 518 PHE B CA 1
ATOM 8065 C C . PHE B 1 518 ? 8.195 18.297 19.109 1 97.75 518 PHE B C 1
ATOM 8067 O O . PHE B 1 518 ? 8.672 17.969 20.188 1 97.75 518 PHE B O 1
ATOM 8074 N N . VAL B 1 519 ? 7.414 17.547 18.375 1 97.25 519 VAL B N 1
ATOM 8075 C CA . VAL B 1 519 ? 7.176 16.125 18.641 1 97.25 519 VAL B CA 1
ATOM 8076 C C . VAL B 1 519 ? 7.305 15.344 17.328 1 97.25 519 VAL B C 1
ATOM 8078 O O . VAL B 1 519 ? 6.809 15.773 16.281 1 97.25 519 VAL B O 1
ATOM 8081 N N . MET B 1 520 ? 8.062 14.219 17.391 1 97.94 520 MET B N 1
ATOM 8082 C CA . MET B 1 520 ? 8.141 13.352 16.219 1 97.94 520 MET B CA 1
ATOM 8083 C C . MET B 1 520 ? 6.996 12.344 16.219 1 97.94 520 MET B C 1
ATOM 8085 O O . MET B 1 520 ? 6.777 11.641 17.203 1 97.94 520 MET B O 1
ATOM 8089 N N . ALA B 1 521 ? 6.281 12.312 15.078 1 97.56 521 ALA B N 1
ATOM 8090 C CA . ALA B 1 521 ? 5.215 11.32 14.945 1 97.56 521 ALA B CA 1
ATOM 8091 C C . ALA B 1 521 ? 5.777 9.906 14.953 1 97.56 521 ALA B C 1
ATOM 8093 O O . ALA B 1 521 ? 6.855 9.656 14.414 1 97.56 521 ALA B O 1
ATOM 8094 N N . LYS B 1 522 ? 5.062 9.047 15.562 1 95.69 522 LYS B N 1
ATOM 8095 C CA . LYS B 1 522 ? 5.418 7.629 15.617 1 95.69 522 LYS B CA 1
ATOM 8096 C C . LYS B 1 522 ? 4.184 6.746 15.461 1 95.69 522 LYS B C 1
ATOM 8098 O O . LYS B 1 522 ? 3.123 7.051 16.016 1 95.69 522 LYS B O 1
ATOM 8103 N N . LYS B 1 523 ? 4.398 5.703 14.727 1 93.75 523 LYS B N 1
ATOM 8104 C CA . LYS B 1 523 ? 3.314 4.738 14.562 1 93.75 523 LYS B CA 1
ATOM 8105 C C . LYS B 1 523 ? 2.746 4.32 15.914 1 93.75 523 LYS B C 1
ATOM 8107 O O . LYS B 1 523 ? 3.494 3.949 16.828 1 93.75 523 LYS B O 1
ATOM 8112 N N . GLY B 1 524 ? 1.428 4.445 16.094 1 92.56 524 GLY B N 1
ATOM 8113 C CA . GLY B 1 524 ? 0.766 4.023 17.312 1 92.56 524 GLY B CA 1
ATOM 8114 C C . GLY B 1 524 ? 0.631 5.137 18.344 1 92.56 524 GLY B C 1
ATOM 8115 O O . GLY B 1 524 ? -0.1 5.004 19.312 1 92.56 524 GLY B O 1
ATOM 8116 N N . LEU B 1 525 ? 1.274 6.246 18.109 1 93.69 525 LEU B N 1
ATOM 8117 C CA . LEU B 1 525 ? 1.21 7.387 19.016 1 93.69 525 LEU B CA 1
ATOM 8118 C C . LEU B 1 525 ? -0.16 8.055 18.953 1 93.69 525 LEU B C 1
ATOM 8120 O O . LEU B 1 525 ? -0.73 8.211 17.875 1 93.69 525 LEU B O 1
ATOM 8124 N N . THR B 1 526 ? -0.72 8.344 20.094 1 94.56 526 THR B N 1
ATOM 8125 C CA . THR B 1 526 ? -1.932 9.156 20.188 1 94.56 526 THR B CA 1
ATOM 8126 C C . THR B 1 526 ? -1.645 10.484 20.891 1 94.56 526 THR B C 1
ATOM 8128 O O . THR B 1 526 ? -0.927 10.523 21.891 1 94.56 526 THR B O 1
ATOM 8131 N N . ILE B 1 527 ? -2.105 11.531 20.344 1 94.94 527 ILE B N 1
ATOM 8132 C CA . ILE B 1 527 ? -1.854 12.875 20.859 1 94.94 527 ILE B CA 1
ATOM 8133 C C . ILE B 1 527 ? -3.18 13.57 21.141 1 94.94 527 ILE B C 1
ATOM 8135 O O . ILE B 1 527 ? -4.086 13.57 20.312 1 94.94 527 ILE B O 1
ATOM 8139 N N . PHE B 1 528 ? -3.316 14.18 22.375 1 94.31 528 PHE B N 1
ATOM 8140 C CA . PHE B 1 528 ? -4.422 15.055 22.734 1 94.31 528 PHE B CA 1
ATOM 8141 C C . PHE B 1 528 ? -3.949 16.5 22.844 1 94.31 528 PHE B C 1
ATOM 8143 O O . PHE B 1 528 ? -2.914 16.781 23.438 1 94.31 528 PHE B O 1
ATOM 8150 N N . PHE B 1 529 ? -4.668 17.359 22.234 1 94.5 529 PHE B N 1
ATOM 8151 C CA . PHE B 1 529 ? -4.32 18.766 22.328 1 94.5 529 PHE B CA 1
ATOM 8152 C C . PHE B 1 529 ? -5.539 19.641 22.078 1 94.5 529 PHE B C 1
ATOM 8154 O O . PHE B 1 529 ? -6.543 19.188 21.531 1 94.5 529 PHE B O 1
#

Foldseek 3Di:
DAAEAEFDDPAFQKKKWFLAFAQDPDQNHFGKMKMAGPPDAQWFQRIEIEFPSPALVSQLVLCVVCVPVVPDDCPPPRPPDRSCNRNPQDDNHSNVSSLCCVQGRHQEYEYFAQDNSRCVRVQVNLVSLPPRPAAHEYEYAPVRVVCCCVPPCPCPNGPNCPPPPPHVHNYYYDHADEPDPDWDDRGVQKTKHKYKAFQAWDPWLDLPPPPVVVVVPPPPPDDPDPDPPSRSDTHTGITMWMWMAGNPVRATEIEGDFAAFQVPDPDGDLLVVLLVVLVCLLVVRYQEYEFAAAFEPVDDSVRCRGHHYLVRVVVSVVSSLLSNLVVVVVVVVVVVVVVVVVVVVVVVVVVVVVVPPPPPPDDDDDDDDDDYYDDDDDDDDDDDDDDDDDDDYDDYDDDDDDDDDDDDDDDDDPDDPDDDPDDPPPDCPCPVDDDDCPVPPCPPPPPPVPPVPDVPVPPPPDVPDPPPDDDLVVLSNASYEYEYGHHYDPPDPPDDRQVSRVVSNVVVCVVRVNRYHYDYDDSSYMYTD/DAFEAEADDPAFQKKKAFLAFAQDPDQNHFGKMKMAGPPDAQWFQRIEIEFPSPALVSQLVLCVVCVPVVPDDCPPPRPPDRSCNRNPQDDNHSNVSSLCCVQGRHQEYEYFAQDNSRCVRVQVNLVSLPPRPAAHEYEYAPVRVVCCCVPPCPCPNGPNCPPPPPHVHNYYYHHADEPDPDWDDRGVQKTKHKYKAFQAWDPWLQLPPDPVVVVPPPPPPDDPDPPPPSRSDTHTGITMWMWMAGNVVRATEIEGDFAAFQVPDPDGDLLVVLLVVLVCLLVVRYQEYEFAAAFEPVDDSVRCRGHHYLVRVVVSVVSSLLSNLVVVVVVVVVVVVVVVVVVVVVVVVVVVVVPPVPPPPPDDDDDDDDDDDDDDDDDDDDDDDDDDDYDDDDDDDDYDDDDDDDDDDDDDDDDDPPPDPDPPDPDCPPPPPPDPCPPPPCPPPPPPPPPVPDVPVPPPPDVDDPPPDDDLVVLSNASYEYEYGHHYDPPDPPDDRQVSRVVSNVVVCVVRVNRYHYDYDDSSYMYTD

Solvent-accessible surface area (backbone atoms only — not comparable to full-atom values): 60263 Å² total; per-residue (Å²): 124,39,44,71,43,79,50,97,52,101,67,38,35,32,33,38,37,28,33,12,23,21,56,22,29,36,53,72,33,8,29,9,33,38,36,30,28,51,81,49,70,72,44,77,22,25,26,31,28,43,29,14,14,20,39,50,43,31,47,25,50,47,44,57,74,39,62,69,49,85,68,61,70,66,68,90,69,66,64,68,59,54,85,64,62,82,52,67,69,89,53,87,40,40,52,24,34,34,45,45,42,57,72,43,23,38,29,24,37,40,42,36,37,50,34,48,57,27,36,47,14,47,62,43,35,51,73,62,66,62,92,58,92,63,56,41,34,42,33,23,46,55,70,38,48,49,48,38,48,66,35,35,40,54,58,61,32,33,71,33,38,30,65,55,95,63,29,76,41,54,26,37,82,40,72,46,61,73,67,42,90,62,68,44,81,55,27,50,48,32,29,34,28,38,34,69,31,34,34,30,59,46,85,39,69,38,64,52,79,54,79,72,51,68,73,60,59,74,71,72,73,71,71,95,70,73,76,75,72,65,52,53,41,68,42,68,34,73,18,21,31,32,45,37,31,20,69,84,76,58,30,28,36,38,45,46,30,63,37,36,40,50,92,79,42,97,59,60,39,53,65,63,54,32,54,55,46,17,55,31,46,70,71,68,29,42,48,35,36,36,37,53,36,34,37,40,76,85,58,52,80,94,67,38,80,21,36,22,22,39,65,46,46,52,50,53,51,46,52,28,32,52,46,27,48,50,52,52,51,53,52,51,50,50,52,50,53,50,51,52,53,51,51,48,49,51,49,52,54,54,52,60,61,64,65,65,64,68,76,66,68,83,69,90,73,80,86,72,91,78,88,88,92,86,94,85,92,92,85,88,92,81,88,94,80,90,94,84,90,94,85,88,94,87,89,87,91,85,93,87,88,92,88,79,88,84,82,86,76,87,74,86,79,79,82,88,83,72,87,80,80,77,74,80,74,77,80,76,79,74,70,73,70,81,74,82,68,71,77,70,77,72,72,71,71,72,68,77,67,72,56,82,66,74,82,53,91,61,81,70,76,66,87,64,85,68,72,81,81,81,80,42,87,77,20,63,33,56,82,28,35,36,36,38,26,30,34,34,57,85,43,45,70,98,58,55,50,66,60,51,32,50,52,48,44,51,51,49,42,73,72,60,34,46,42,55,46,82,43,76,53,42,60,43,26,28,39,36,53,123,39,46,71,43,78,51,93,59,101,67,40,35,32,32,38,38,29,33,12,23,20,57,20,30,36,52,70,33,7,30,9,32,39,38,30,30,51,81,48,71,72,45,77,23,25,25,32,29,44,29,16,14,21,40,51,42,31,47,25,50,47,43,56,74,38,62,70,48,84,67,62,69,66,68,89,70,68,64,67,59,53,85,64,62,82,52,66,68,88,53,88,41,41,53,25,34,34,47,46,40,56,70,43,24,38,28,24,37,41,41,36,38,51,34,46,58,27,36,47,14,47,63,43,35,50,73,63,65,61,90,58,92,63,58,41,32,40,34,25,46,56,72,36,48,49,48,40,48,67,35,35,40,53,57,61,30,33,68,33,38,30,65,56,95,65,28,78,40,54,27,37,80,42,70,45,62,75,67,42,90,64,67,42,81,57,27,52,47,33,28,34,28,39,33,70,31,34,32,29,58,45,84,39,68,39,63,55,79,52,81,71,48,70,72,62,62,76,71,79,75,74,71,91,69,71,75,73,72,67,52,53,41,67,43,68,33,70,19,22,32,32,46,37,31,19,69,83,75,59,30,27,35,39,43,45,30,64,38,35,40,50,92,78,41,96,60,61,38,55,66,64,54,32,53,56,47,17,54,31,47,72,70,67,28,43,48,34,35,36,38,55,36,34,37,39,76,85,57,50,80,92,68,37,81,22,36,23,22,39,66,48,46,51,51,53,51,48,52,28,34,52,46,28,48,51,52,50,50,52,52,51,49,49,52,49,52,52,50,52,52,50,49,49,50,51,48,47,50,50,52,61,61,67,62,68,73,67,67,81,59,84,70,76,92,78,86,84,88,82,80,85,92,84,95,82,87,90,83,90,83,82,90,86,80,88,94,85,88,91,87,93,88,96,84,91,87,89,90,92,85,91,94,83,91,83,81,84,76,85,76,86,79,81,81,74,88,67,83,77,76,80,73,81,76,79,80,78,78,77,69,82,66,80,69,81,72,70,79,71,74,72,71,72,73,76,67,78,67,73,59,78,66,75,82,52,93,62,82,70,76,68,89,63,87,68,73,81,80,82,80,41,88,78,21,64,34,55,79,29,35,36,35,38,26,31,35,35,58,84,43,44,68,99,58,56,48,66,60,50,32,50,51,49,46,50,52,49,41,72,73,59,33,47,43,55,45,81,43,77,54,41,59,42,26,26,39,35,54